Protein 7UKN (pdb70)

Foldseek 3Di:
DFWAWEFPFDFFFWQDWEWFWAQFNPWIWIWTDFFQKIWIWTDDVDTHGAFIDGFLAGWPDWYWDAAPPRRTIWIWTAGLQQKIWIWHWDDPDPDTDTDTLAIEGDDDLDFAQAVVAKDWAAFPNRQWIWIDGHFQKIKIFGDDSVHRNRDIDIEGHPQRAWQEKYWAEDAPAIKIWTWGDDPVAIKIAMWGADPVVGYTDGDQAHIGHDDRAFHDWDHQYDLEIFIWTDGQQWIWTDDRPDIDIDGDPPSNVWGWQEKEQADNNRQWMWTFTQQFWIWIWGFDPPVYTDDIDIDTAAGDPHANYWYHDPDQWIWGGGQQAWTFIWGQAPDADPVRHSIGTDDTHGGQHAFQEWDWDPLVPDPFIWIWTFGGFFQRTWIKTKFFFKEWDFDDWFQAFAWQEKDWEPVDDATAWMWTDHVQDTDTDDVVWADWYAAPDGDIQTQHQQGSDDDPFGFDEWEDDRFKIWTFGFQKIWIWTDDPDDIDTDDIDGHPAGWAEWYCPPHQWIWTWGQAQLWIFIAGPPVRHTLDIDRPDDHFTWHYKDWDDAPHFIKIWTWTQQQKIWMFGADNVSRDTHDIAIDHFEGGTWDWDWDDDPNDIWIWIFDQFIWIWHADNNDIDIGTYLDRGFNYKDARAHVHHRKMWTDDRRIITMGHMDDRDRMDMDIGGFSRRWNYKDDDPVVQKIKIKTKHKFADDVVTDHDDDGLQNDAQEEEEDDDDDPVVHMAIWMWIWIAHSPPRGGLYIYTYDGQKGFQEWDWAAADPDPAIWIKTWIFRDDPVDDFTQKTKIWTWGCDDSDIDTQEMGIGGGGFQYWDDAPRWIWTWGFQKIWIWHADPVGYTDTQEIDRPARGFNAWDDDHQKIWTQGQFQGIFIWGQDPVVSYIDGFAGERDGFGFQEWDDQDPFKIWTDGPQQKIWIWGQDPDPPCPPSRRHTDTAWIWRHSFAWRYKDFDARADSCWAGWIWTATSSGTIMIMIRHDPVVSVVQVLLLVLLQVQDDHNSNDRSQQSTWHDDSVDTGTTGSYGHLVSLLCLSVDHVVSLVSSPPDVDDSVRVSVVNSVVVSRD/DVVVVVVCVVVPD

Radius of gyration: 32.54 Å; Cα contacts (8 Å, |Δi|>4): 2981; chains: 2; bounding box: 80×88×90 Å

B-factor: mean 58.62, std 25.92, range [8.93, 159.93]

GO terms:
  GO:0097602 cullin family protein binding (F, IDA)
  GO:0005634 nucleus (C, IDA)
  GO:0005730 nucleolus (C, IDA)
  GO:0043161 proteasome-mediated ubiquitin-dependent protein catabolic process (P, IDA)
  GO:0044725 epigenetic programming in the zygotic pronuclei (P, IDA)
  GO:0045732 positive regulation of protein catabolic process (P, IDA)
  GO:0032991 protein-containing complex (C, IDA)
  GO:0007056 spindle assembly involved in female meiosis (P, IDA)
  GO:0160072 ubiquitin ligase complex scaffold activity (F, IDA)
  GO:0031465 Cul4B-RING E3 ubiquitin ligase complex (C, IDA)
  GO:0010498 proteasomal protein catabolic process (P, IMP)
  GO:0005515 protein binding (F, IPI)
  GO:0005737 cytoplasm (C, IDA)
  GO:0031464 Cul4A-RING E3 ubiquitin ligase complex (C, IDA)
  GO:0080008 Cul4-RING E3 ubiquitin ligase complex (C, IDA)
  GO:0016567 protein ubiquitination (P, IDA)
  GO:0005634 nucleus (C, EXP)
  GO:0005737 cytoplasm (C, EXP)
  GO:0043161 proteasome-mediated ubiquitin-dependent protein catabolic process (P, IMP)
  GO:0006511 ubiquitin-dependent protein catabolic process (P, IMP)

CATH classification: 2.130.10.10 (+1 more: 2.130.10.10)

InterPro domains:
  IPR004871 RSE1/DDB1/CPSF1, C-terminal [PF03178] (790-1099)
  IPR015943 WD40/YVTN repeat-like-containing domain superfamily [G3DSA:2.130.10.10] (4-1039)
  IPR015943 WD40/YVTN repeat-like-containing domain superfamily [G3DSA:2.130.10.10] (14-355)
  IPR015943 WD40/YVTN repeat-like-containing domain superfamily [G3DSA:2.130.10.10] (394-709)
  IPR018846 RSE1/DDB1/CPSF1, first beta-propeller [PF10433] (15-348)
  IPR036322 WD40-repeat-containing domain superfamily [SSF50978] (795-934)
  IPR050358 RSE1/DDB1/CPSF1 [PTHR10644] (3-1113)
  IPR058543 RSE1/DDB1/CPSF1, second beta-propeller [PF23726] (396-704)

Structure (mmCIF, N/CA/C/O backbone):
data_7UKN
#
_entry.id   7UKN
#
_cell.length_a   63.535
_cell.length_b   134.664
_cell.length_c   182.950
_cell.angle_alpha   90.000
_cell.angle_beta   90.000
_cell.angle_gamma   90.000
#
_symmetry.space_group_name_H-M   'P 21 21 21'
#
loop_
_entity.id
_entity.type
_entity.pdbx_description
1 polymer 'DNA damage-binding protein 1'
2 polymer 'H-Box Motif of pUL145'
3 water water
#
loop_
_atom_site.group_PDB
_atom_site.id
_atom_site.type_symbol
_atom_site.label_atom_id
_atom_site.label_alt_id
_atom_site.label_comp_id
_atom_site.label_asym_id
_atom_site.label_entity_id
_atom_site.label_seq_id
_atom_site.pdbx_PDB_ins_code
_atom_site.Cartn_x
_atom_site.Cartn_y
_atom_site.Cartn_z
_atom_site.occupancy
_atom_site.B_iso_or_equiv
_atom_site.auth_seq_id
_atom_site.auth_comp_id
_atom_site.auth_asym_id
_atom_site.auth_atom_id
_atom_site.pdbx_PDB_model_num
ATOM 1 N N . SER A 1 4 ? 11.24488 -40.14107 -10.97610 1.000 74.77702 2 SER A N 1
ATOM 2 C CA . SER A 1 4 ? 12.16907 -39.17075 -11.57976 1.000 83.05845 2 SER A CA 1
ATOM 3 C C . SER A 1 4 ? 11.81221 -37.71447 -11.26515 1.000 68.80447 2 SER A C 1
ATOM 4 O O . SER A 1 4 ? 10.67610 -37.25856 -11.49783 1.000 56.73939 2 SER A O 1
ATOM 7 N N . TYR A 1 5 ? 12.82081 -36.98355 -10.77884 1.000 55.27656 3 TYR A N 1
ATOM 8 C CA . TYR A 1 5 ? 12.63024 -35.63178 -10.26040 1.000 43.60269 3 TYR A CA 1
ATOM 9 C C . TYR A 1 5 ? 13.76121 -34.72461 -10.73774 1.000 37.88635 3 TYR A C 1
ATOM 10 O O . TYR A 1 5 ? 14.86937 -34.76987 -10.20159 1.000 46.97670 3 TYR A O 1
ATOM 19 N N . ASN A 1 6 ? 13.46785 -33.87487 -11.71970 1.000 36.88112 4 ASN A N 1
ATOM 20 C CA . ASN A 1 6 ? 14.46640 -33.02445 -12.34813 1.000 31.65858 4 ASN A CA 1
ATOM 21 C C . ASN A 1 6 ? 14.17155 -31.54009 -12.16350 1.000 38.95240 4 ASN A C 1
ATOM 22 O O . ASN A 1 6 ? 13.03651 -31.11879 -11.92488 1.000 57.90488 4 ASN A O 1
ATOM 27 N N . TYR A 1 7 ? 15.23357 -30.75542 -12.31241 1.000 29.76377 5 TYR A N 1
ATOM 28 C CA . TYR A 1 7 ? 15.23927 -29.31412 -12.10895 1.000 28.98695 5 TYR A CA 1
ATOM 29 C C . TYR A 1 7 ? 15.93934 -28.71884 -13.31810 1.000 32.48078 5 TYR A C 1
ATOM 30 O O . TYR A 1 7 ? 17.09326 -29.06796 -13.58823 1.000 29.66711 5 TYR A O 1
ATOM 39 N N . VAL A 1 8 ? 15.23820 -27.86121 -14.06780 1.000 33.85887 6 VAL A N 1
ATOM 40 C CA . VAL A 1 8 ? 15.80222 -27.16432 -15.22186 1.000 26.28555 6 VAL A CA 1
ATOM 41 C C . VAL A 1 8 ? 15.97957 -25.70886 -14.84854 1.000 24.87935 6 VAL A C 1
ATOM 42 O O . VAL A 1 8 ? 15.10806 -25.12196 -14.20275 1.000 44.88232 6 VAL A O 1
ATOM 46 N N . VAL A 1 9 ? 17.09246 -25.11752 -15.27729 1.000 24.10735 7 VAL A N 1
ATOM 47 C CA . VAL A 1 9 ? 17.31943 -23.68969 -15.09642 1.000 32.05408 7 VAL A CA 1
ATOM 48 C C . VAL A 1 9 ? 18.18811 -23.15270 -16.23520 1.000 33.15048 7 VAL A C 1
ATOM 49 O O . VAL A 1 9 ? 18.85271 -23.90097 -16.95597 1.000 22.34633 7 VAL A O 1
ATOM 53 N N . THR A 1 10 ? 18.15260 -21.83594 -16.41209 1.000 31.04323 8 THR A N 1
ATOM 54 C CA . THR A 1 10 ? 18.85182 -21.17150 -17.49838 1.000 25.02428 8 THR A CA 1
ATOM 55 C C . THR A 1 10 ? 20.21022 -20.69471 -17.01849 1.000 35.10510 8 THR A C 1
ATOM 56 O O . THR A 1 10 ? 20.29154 -19.94672 -16.03916 1.000 44.48457 8 THR A O 1
ATOM 60 N N . ALA A 1 11 ? 21.27262 -21.11425 -17.71346 1.000 35.00662 9 ALA A N 1
ATOM 61 C CA . ALA A 1 11 ? 22.60507 -20.59965 -17.42175 1.000 40.39637 9 ALA A CA 1
ATOM 62 C C . ALA A 1 11 ? 22.92342 -19.34540 -18.23166 1.000 39.13777 9 ALA A C 1
ATOM 63 O O . ALA A 1 11 ? 23.62369 -18.45363 -17.74246 1.000 42.68096 9 ALA A O 1
ATOM 65 N N . GLN A 1 12 ? 22.41240 -19.25942 -19.45446 1.000 31.50780 10 GLN A N 1
ATOM 66 C CA . GLN A 1 12 ? 22.63037 -18.12596 -20.33959 1.000 22.28360 10 GLN A CA 1
ATOM 67 C C . GLN A 1 12 ? 21.32730 -17.89408 -21.07218 1.000 20.56517 10 GLN A C 1
ATOM 68 O O . GLN A 1 12 ? 20.86133 -18.79480 -21.77178 1.000 22.46615 10 GLN A O 1
ATOM 74 N N . LYS A 1 13 ? 20.73443 -16.71021 -20.90112 1.000 26.36881 11 LYS A N 1
ATOM 75 C CA . LYS A 1 13 ? 19.48589 -16.38072 -21.57967 1.000 18.45017 11 LYS A CA 1
ATOM 76 C C . LYS A 1 13 ? 19.67104 -16.41634 -23.10893 1.000 29.36122 11 LYS A C 1
ATOM 77 O O . LYS A 1 13 ? 20.79334 -16.27058 -23.61669 1.000 20.32746 11 LYS A O 1
ATOM 83 N N . PRO A 1 14 ? 18.58087 -16.61426 -23.86953 1.000 31.10946 12 PRO A N 1
ATOM 84 C CA . PRO A 1 14 ? 18.69432 -16.64536 -25.33959 1.000 17.06857 12 PRO A CA 1
ATOM 85 C C . PRO A 1 14 ? 19.17117 -15.31796 -25.92580 1.000 19.78951 12 PRO A C 1
ATOM 86 O O . PRO A 1 14 ? 18.80879 -14.23500 -25.46394 1.000 17.03786 12 PRO A O 1
ATOM 90 N N . THR A 1 15 ? 19.99354 -15.42020 -26.96299 1.000 16.60246 13 THR A N 1
ATOM 91 C CA . THR A 1 15 ? 20.75313 -14.29671 -27.47247 1.000 16.55640 13 THR A CA 1
ATOM 92 C C . THR A 1 15 ? 20.31103 -13.86321 -28.86205 1.000 33.12097 13 THR A C 1
ATOM 93 O O . THR A 1 15 ? 20.50412 -12.70456 -29.22813 1.000 33.73085 13 THR A O 1
ATOM 97 N N . ALA A 1 16 ? 19.69833 -14.76411 -29.62728 1.000 32.88168 14 ALA A N 1
ATOM 98 C CA . ALA A 1 16 ? 19.30911 -14.52572 -31.00712 1.000 21.24837 14 ALA A CA 1
ATOM 99 C C . ALA A 1 16 ? 18.07549 -13.63518 -31.05568 1.000 26.57677 14 ALA A C 1
ATOM 100 O O . ALA A 1 16 ? 17.30947 -13.55388 -30.09497 1.000 38.90588 14 ALA A O 1
ATOM 102 N N . VAL A 1 17 ? 17.88431 -12.95241 -32.18265 1.000 21.42803 15 VAL A N 1
ATOM 103 C CA . VAL A 1 17 ? 16.87122 -11.90410 -32.27305 1.000 26.54137 15 VAL A CA 1
ATOM 104 C C . VAL A 1 17 ? 15.80721 -12.41032 -33.21307 1.000 16.22984 15 VAL A C 1
ATOM 105 O O . VAL A 1 17 ? 16.09722 -12.67059 -34.37677 1.000 22.31490 15 VAL A O 1
ATOM 109 N N . ASN A 1 18 ? 14.58348 -12.54858 -32.70803 1.000 22.49559 16 ASN A N 1
ATOM 110 C CA . ASN A 1 18 ? 13.42867 -12.96731 -33.49231 1.000 28.23244 16 ASN A CA 1
ATOM 111 C C . ASN A 1 18 ? 12.73299 -11.78682 -34.14713 1.000 33.87543 16 ASN A C 1
ATOM 112 O O . ASN A 1 18 ? 12.12005 -11.94072 -35.21170 1.000 45.76949 16 ASN A O 1
ATOM 117 N N . GLY A 1 19 ? 12.86557 -10.60019 -33.55304 1.000 17.11712 17 GLY A N 1
ATOM 118 C CA . GLY A 1 19 ? 12.04739 -9.45933 -33.90088 1.000 17.63888 17 GLY A CA 1
ATOM 119 C C . GLY A 1 19 ? 12.44636 -8.14473 -33.25937 1.000 28.97586 17 GLY A C 1
ATOM 120 O O . GLY A 1 19 ? 12.95609 -8.09951 -32.13328 1.000 36.70007 17 GLY A O 1
ATOM 121 N N . CYS A 1 20 ? 12.23321 -7.05613 -33.98224 1.000 34.33341 18 CYS A N 1
ATOM 122 C CA . CYS A 1 20 ? 12.53670 -5.76268 -33.42347 1.000 37.66752 18 CYS A CA 1
ATOM 123 C C . CYS A 1 20 ? 11.60712 -4.77668 -34.07221 1.000 40.35652 18 CYS A C 1
ATOM 124 O O . CYS A 1 20 ? 11.28126 -4.89403 -35.25420 1.000 48.39544 18 CYS A O 1
ATOM 127 N N . VAL A 1 21 ? 11.22765 -3.78990 -33.27878 1.000 37.28741 19 VAL A N 1
ATOM 128 C CA . VAL A 1 21 ? 10.16639 -2.86216 -33.59397 1.000 36.21670 19 VAL A CA 1
ATOM 129 C C . VAL A 1 21 ? 10.56223 -1.53804 -32.96008 1.000 28.20005 19 VAL A C 1
ATOM 130 O O . VAL A 1 21 ? 11.24089 -1.49272 -31.92141 1.000 31.32563 19 VAL A O 1
ATOM 134 N N . THR A 1 22 ? 10.16885 -0.45508 -33.61269 1.000 31.09369 20 THR A N 1
ATOM 135 C CA . THR A 1 22 ? 10.56872 0.88641 -33.19885 1.000 34.02397 20 THR A CA 1
ATOM 136 C C . THR A 1 22 ? 9.34206 1.79070 -33.07783 1.000 26.76777 20 THR A C 1
ATOM 137 O O . THR A 1 22 ? 8.47610 1.79931 -33.95759 1.000 36.44220 20 THR A O 1
ATOM 141 N N . GLY A 1 23 ? 9.25411 2.53980 -31.98972 1.000 26.64871 21 GLY A N 1
ATOM 142 C CA . GLY A 1 23 ? 8.08764 3.38852 -31.78731 1.000 32.88694 21 GLY A CA 1
ATOM 143 C C . GLY A 1 23 ? 8.19036 4.18910 -30.50811 1.000 38.04273 21 GLY A C 1
ATOM 144 O O . GLY A 1 23 ? 9.27515 4.32713 -29.93173 1.000 29.32854 21 GLY A O 1
ATOM 145 N N . HIS A 1 24 ? 7.03955 4.69712 -30.05903 1.000 35.90402 22 HIS A N 1
ATOM 146 C CA . HIS A 1 24 ? 6.94456 5.58716 -28.88943 1.000 33.65391 22 HIS A CA 1
ATOM 147 C C . HIS A 1 24 ? 6.18875 4.88627 -27.76652 1.000 31.07748 22 HIS A C 1
ATOM 148 O O . HIS A 1 24 ? 5.02977 5.19202 -27.47977 1.000 38.67938 22 HIS A O 1
ATOM 155 N N . PHE A 1 25 ? 6.88004 3.94852 -27.11474 1.000 29.96894 23 PHE A N 1
ATOM 156 C CA . PHE A 1 25 ? 6.30041 3.02688 -26.14733 1.000 35.01660 23 PHE A CA 1
ATOM 157 C C . PHE A 1 25 ? 6.46091 3.53405 -24.70981 1.000 37.02749 23 PHE A C 1
ATOM 158 O O . PHE A 1 25 ? 5.49396 3.52764 -23.93912 1.000 33.82120 23 PHE A O 1
ATOM 166 N N . THR A 1 26 ? 7.66213 3.99936 -24.34452 1.000 37.99731 24 THR A N 1
ATOM 167 C CA . THR A 1 26 ? 7.89161 4.49602 -22.98715 1.000 44.14674 24 THR A CA 1
ATOM 168 C C . THR A 1 26 ? 7.26109 5.87192 -22.77581 1.000 53.29710 24 THR A C 1
ATOM 169 O O . THR A 1 26 ? 6.70837 6.14796 -21.70383 1.000 36.75022 24 THR A O 1
ATOM 173 N N . SER A 1 27 ? 7.35109 6.75462 -23.77001 1.000 64.48414 25 SER A N 1
ATOM 174 C CA . SER A 1 27 ? 6.74263 8.07718 -23.68850 1.000 65.83121 25 SER A CA 1
ATOM 175 C C . SER A 1 27 ? 6.28740 8.49482 -25.08366 1.000 61.07315 25 SER A C 1
ATOM 176 O O . SER A 1 27 ? 6.41747 7.74746 -26.05247 1.000 57.69014 25 SER A O 1
ATOM 179 N N . ALA A 1 28 ? 5.72877 9.69703 -25.18439 1.000 68.27931 26 ALA A N 1
ATOM 180 C CA . ALA A 1 28 ? 5.38652 10.20544 -26.50604 1.000 70.83353 26 ALA A CA 1
ATOM 181 C C . ALA A 1 28 ? 6.62299 10.71564 -27.25353 1.000 61.03275 26 ALA A C 1
ATOM 182 O O . ALA A 1 28 ? 6.72755 10.54642 -28.48339 1.000 53.99469 26 ALA A O 1
ATOM 184 N N . GLU A 1 29 ? 7.56870 11.30798 -26.51905 1.000 49.83178 27 GLU A N 1
ATOM 185 C CA . GLU A 1 29 ? 8.76489 11.92108 -27.06867 1.000 51.91356 27 GLU A CA 1
ATOM 186 C C . GLU A 1 29 ? 9.98276 11.01283 -27.00862 1.000 60.26325 27 GLU A C 1
ATOM 187 O O . GLU A 1 29 ? 11.04897 11.40942 -27.47968 1.000 75.16231 27 GLU A O 1
ATOM 193 N N . ASP A 1 30 ? 9.86827 9.82524 -26.42661 1.000 54.61369 28 ASP A N 1
ATOM 194 C CA . ASP A 1 30 ? 10.95231 8.85669 -26.47400 1.000 52.88451 28 ASP A CA 1
ATOM 195 C C . ASP A 1 30 ? 10.85593 8.04568 -27.76220 1.000 51.90000 28 ASP A C 1
ATOM 196 O O . ASP A 1 30 ? 9.76025 7.74880 -28.24695 1.000 58.98323 28 ASP A O 1
ATOM 201 N N . LEU A 1 31 ? 12.01141 7.70554 -28.33191 1.000 49.32038 29 LEU A N 1
ATOM 202 C CA . LEU A 1 31 ? 12.07683 6.76948 -29.45059 1.000 42.25527 29 LEU A CA 1
ATOM 203 C C . LEU A 1 31 ? 12.68356 5.46540 -28.95354 1.000 40.96935 29 LEU A C 1
ATOM 204 O O . LEU A 1 31 ? 13.84691 5.43182 -28.53211 1.000 52.23024 29 LEU A O 1
ATOM 209 N N . ASN A 1 32 ? 11.89006 4.40370 -28.99068 1.000 34.05635 30 ASN A N 1
ATOM 210 C CA . ASN A 1 32 ? 12.25378 3.13759 -28.37715 1.000 36.15190 30 ASN A CA 1
ATOM 211 C C . ASN A 1 32 ? 12.63839 2.11532 -29.43081 1.000 37.83444 30 ASN A C 1
ATOM 212 O O . ASN A 1 32 ? 12.11789 2.09883 -30.55163 1.000 24.50899 30 ASN A O 1
ATOM 217 N N . LEU A 1 33 ? 13.53254 1.23368 -29.02943 1.000 42.15303 31 LEU A N 1
ATOM 218 C CA . LEU A 1 33 ? 13.82407 0.01202 -29.75283 1.000 40.78114 31 LEU A CA 1
ATOM 219 C C . LEU A 1 33 ? 13.31514 -1.12662 -28.88493 1.000 30.58151 31 LEU A C 1
ATOM 220 O O . LEU A 1 33 ? 13.71008 -1.24173 -27.71957 1.000 28.01697 31 LEU A O 1
ATOM 225 N N . LEU A 1 34 ? 12.41714 -1.93571 -29.42559 1.000 22.02944 32 LEU A N 1
ATOM 226 C CA . LEU A 1 34 ? 11.97937 -3.14342 -28.73368 1.000 28.95038 32 LEU A CA 1
ATOM 227 C C . LEU A 1 34 ? 12.54861 -4.35037 -29.45175 1.000 31.56166 32 LEU A C 1
ATOM 228 O O . LEU A 1 34 ? 12.37267 -4.49855 -30.66850 1.000 19.77448 32 LEU A O 1
ATOM 233 N N . ILE A 1 35 ? 13.19930 -5.22476 -28.69621 1.000 34.85519 33 ILE A N 1
ATOM 234 C CA . ILE A 1 35 ? 13.82060 -6.41620 -29.25269 1.000 30.28696 33 ILE A CA 1
ATOM 235 C C . ILE A 1 35 ? 13.19226 -7.64872 -28.61866 1.000 29.56883 33 ILE A C 1
ATOM 236 O O . ILE A 1 35 ? 13.10482 -7.74281 -27.38333 1.000 24.22952 33 ILE A O 1
ATOM 241 N N . ALA A 1 36 ? 12.73643 -8.57978 -29.46890 1.000 38.48043 34 ALA A N 1
ATOM 242 C CA . ALA A 1 36 ? 12.32480 -9.91779 -29.03995 1.000 17.99271 34 ALA A CA 1
ATOM 243 C C . ALA A 1 36 ? 13.48868 -10.89303 -29.19562 1.000 40.36032 34 ALA A C 1
ATOM 244 O O . ALA A 1 36 ? 13.87256 -11.23631 -30.31423 1.000 55.50160 34 ALA A O 1
ATOM 246 N N . LYS A 1 37 ? 14.07604 -11.30684 -28.07866 1.000 31.72432 35 LYS A N 1
ATOM 247 C CA . LYS A 1 37 ? 14.60712 -12.65523 -27.96545 1.000 31.92212 35 LYS A CA 1
ATOM 248 C C . LYS A 1 37 ? 13.47142 -13.57734 -27.57304 1.000 43.88350 35 LYS A C 1
ATOM 249 O O . LYS A 1 37 ? 12.37579 -13.12551 -27.25874 1.000 83.29962 35 LYS A O 1
ATOM 255 N N . ASN A 1 38 ? 13.72169 -14.87362 -27.61671 1.000 30.50163 36 ASN A N 1
ATOM 256 C CA . ASN A 1 38 ? 12.64731 -15.86734 -27.60568 1.000 30.87861 36 ASN A CA 1
ATOM 257 C C . ASN A 1 38 ? 11.52697 -15.53207 -26.60745 1.000 38.41031 36 ASN A C 1
ATOM 258 O O . ASN A 1 38 ? 10.42541 -15.11336 -27.00221 1.000 24.65407 36 ASN A O 1
ATOM 263 N N . THR A 1 39 ? 11.82245 -15.67816 -25.31275 1.000 27.98454 37 THR A N 1
ATOM 264 C CA . THR A 1 39 ? 10.89331 -15.40318 -24.22800 1.000 25.73652 37 THR A CA 1
ATOM 265 C C . THR A 1 39 ? 11.18860 -14.07967 -23.53107 1.000 27.97750 37 THR A C 1
ATOM 266 O O . THR A 1 39 ? 10.58649 -13.78645 -22.49294 1.000 34.98148 37 THR A O 1
ATOM 270 N N . ARG A 1 40 ? 12.14680 -13.30668 -24.02939 1.000 32.04569 38 ARG A N 1
ATOM 271 C CA . ARG A 1 40 ? 12.57588 -12.07366 -23.38523 1.000 23.97642 38 ARG A CA 1
ATOM 272 C C . ARG A 1 40 ? 12.22285 -10.92068 -24.29685 1.000 19.30490 38 ARG A C 1
ATOM 273 O O . ARG A 1 40 ? 12.40300 -10.99900 -25.50592 1.000 18.74387 38 ARG A O 1
ATOM 281 N N . LEU A 1 41 ? 11.74223 -9.84261 -23.71241 1.000 27.92070 39 LEU A N 1
ATOM 282 C CA . LEU A 1 41 ? 11.42255 -8.64104 -24.45947 1.000 31.55132 39 LEU A CA 1
ATOM 283 C C . LEU A 1 41 ? 12.30113 -7.52971 -23.90786 1.000 32.02953 39 LEU A C 1
ATOM 284 O O . LEU A 1 41 ? 12.27447 -7.26440 -22.70305 1.000 41.10368 39 LEU A O 1
ATOM 289 N N . GLU A 1 42 ? 13.11690 -6.92216 -24.77302 1.000 36.91165 40 GLU A N 1
ATOM 290 C CA . GLU A 1 42 ? 14.04910 -5.86791 -24.38124 1.000 32.63391 40 GLU A CA 1
ATOM 291 C C . GLU A 1 42 ? 13.48352 -4.52304 -24.80810 1.000 29.01033 40 GLU A C 1
ATOM 292 O O . GLU A 1 42 ? 12.93188 -4.39721 -25.90630 1.000 41.64350 40 GLU A O 1
ATOM 298 N N . ILE A 1 43 ? 13.63188 -3.51657 -23.94619 1.000 29.52126 41 ILE A N 1
ATOM 299 C CA . ILE A 1 43 ? 13.12441 -2.16428 -24.19977 1.000 31.38733 41 ILE A CA 1
ATOM 300 C C . ILE A 1 43 ? 14.26083 -1.14881 -24.04433 1.000 34.81964 41 ILE A C 1
ATOM 301 O O . ILE A 1 43 ? 14.85114 -1.02855 -22.95613 1.000 33.65398 41 ILE A O 1
ATOM 306 N N . TYR A 1 44 ? 14.53837 -0.39229 -25.11469 1.000 28.95681 42 TYR A N 1
ATOM 307 C CA . TYR A 1 44 ? 15.58503 0.62711 -25.12023 1.000 31.91601 42 TYR A CA 1
ATOM 308 C C . TYR A 1 44 ? 15.01766 2.01221 -25.44170 1.000 31.85348 42 TYR A C 1
ATOM 309 O O . TYR A 1 44 ? 13.89465 2.16323 -25.92567 1.000 37.95334 42 TYR A O 1
ATOM 318 N N . VAL A 1 45 ? 15.81410 3.03239 -25.15285 1.000 33.67530 43 VAL A N 1
ATOM 319 C CA . VAL A 1 45 ? 15.57990 4.39295 -25.61628 1.000 38.51462 43 VAL A CA 1
ATOM 320 C C . VAL A 1 45 ? 16.76932 4.79005 -26.47268 1.000 39.17113 43 VAL A C 1
ATOM 321 O O . VAL A 1 45 ? 17.91618 4.49250 -26.11914 1.000 36.97569 43 VAL A O 1
ATOM 325 N N . VAL A 1 46 ? 16.50188 5.46245 -27.58726 1.000 39.04253 44 VAL A N 1
ATOM 326 C CA . VAL A 1 46 ? 17.54059 5.82905 -28.55069 1.000 43.69630 44 VAL A CA 1
ATOM 327 C C . VAL A 1 46 ? 18.17080 7.15470 -28.13905 1.000 42.03662 44 VAL A C 1
ATOM 328 O O . VAL A 1 46 ? 17.46731 8.13636 -27.89847 1.000 43.37623 44 VAL A O 1
ATOM 332 N N . THR A 1 47 ? 19.50601 7.18947 -28.07440 1.000 56.95602 45 THR A N 1
ATOM 333 C CA . THR A 1 47 ? 20.20745 8.29993 -27.46485 1.000 72.22020 45 THR A CA 1
ATOM 334 C C . THR A 1 47 ? 20.86228 9.15772 -28.57685 1.000 79.91436 45 THR A C 1
ATOM 335 O O . THR A 1 47 ? 20.25887 10.16440 -28.99245 1.000 79.86640 45 THR A O 1
ATOM 339 N N . ALA A 1 48 ? 22.04508 8.78713 -29.03926 1.000 78.38420 46 ALA A N 1
ATOM 340 C CA . ALA A 1 48 ? 22.91402 9.67502 -29.81207 1.000 63.20525 46 ALA A CA 1
ATOM 341 C C . ALA A 1 48 ? 24.23632 8.96261 -30.02808 1.000 54.01792 46 ALA A C 1
ATOM 342 O O . ALA A 1 48 ? 24.94550 8.66565 -29.05798 1.000 53.38754 46 ALA A O 1
ATOM 344 N N . GLY A 1 50 ? 23.52837 5.79690 -29.51758 1.000 65.35888 48 GLY A N 1
ATOM 345 C CA . GLY A 1 50 ? 23.52571 4.52834 -28.80644 1.000 70.74659 48 GLY A CA 1
ATOM 346 C C . GLY A 1 50 ? 22.15885 4.10774 -28.28189 1.000 70.27765 48 GLY A C 1
ATOM 347 O O . GLY A 1 50 ? 21.12589 4.51214 -28.81931 1.000 66.95447 48 GLY A O 1
ATOM 348 N N . LEU A 1 51 ? 22.14100 3.32095 -27.20605 1.000 67.05944 49 LEU A N 1
ATOM 349 C CA . LEU A 1 51 ? 20.89644 2.77169 -26.67370 1.000 53.93170 49 LEU A CA 1
ATOM 350 C C . LEU A 1 51 ? 20.94109 2.76671 -25.15058 1.000 52.94026 49 LEU A C 1
ATOM 351 O O . LEU A 1 51 ? 21.76607 2.07019 -24.55168 1.000 65.10267 49 LEU A O 1
ATOM 356 N N . ARG A 1 52 ? 20.05212 3.51786 -24.51602 1.000 42.30553 50 ARG A N 1
ATOM 357 C CA . ARG A 1 52 ? 19.93230 3.42505 -23.06909 1.000 48.60001 50 ARG A CA 1
ATOM 358 C C . ARG A 1 52 ? 18.94036 2.32761 -22.68969 1.000 44.47925 50 ARG A C 1
ATOM 359 O O . ARG A 1 52 ? 17.76676 2.40570 -23.07700 1.000 35.32695 50 ARG A O 1
ATOM 367 N N . PRO A 1 53 ? 19.35210 1.31417 -21.93211 1.000 40.36215 51 PRO A N 1
ATOM 368 C CA . PRO A 1 53 ? 18.41309 0.26042 -21.52807 1.000 44.09423 51 PRO A CA 1
ATOM 369 C C . PRO A 1 53 ? 17.49493 0.73631 -20.41660 1.000 46.35255 51 PRO A C 1
ATOM 370 O O . PRO A 1 53 ? 17.93083 1.41513 -19.48483 1.000 51.47349 51 PRO A O 1
ATOM 374 N N . VAL A 1 54 ? 16.20892 0.36278 -20.50706 1.000 42.80545 52 VAL A N 1
ATOM 375 C CA . VAL A 1 54 ? 15.21282 0.74639 -19.51062 1.000 45.90967 52 VAL A CA 1
ATOM 376 C C . VAL A 1 54 ? 14.55573 -0.46804 -18.84831 1.000 48.72858 52 VAL A C 1
ATOM 377 O O . VAL A 1 54 ? 14.39837 -0.50997 -17.62066 1.000 53.86523 52 VAL A O 1
ATOM 381 N N . LYS A 1 55 ? 14.16007 -1.46772 -19.63581 1.000 41.11657 53 LYS A N 1
ATOM 382 C CA . LYS A 1 55 ? 13.43162 -2.58804 -19.04896 1.000 36.26784 53 LYS A CA 1
ATOM 383 C C . LYS A 1 55 ? 13.61943 -3.83288 -19.89379 1.000 37.23470 53 LYS A C 1
ATOM 384 O O . LYS A 1 55 ? 13.39913 -3.80068 -21.10833 1.000 55.23801 53 LYS A O 1
ATOM 390 N N . GLU A 1 56 ? 14.03206 -4.91703 -19.25169 1.000 28.99289 54 GLU A N 1
ATOM 391 C CA . GLU A 1 56 ? 13.95860 -6.24704 -19.83718 1.000 38.18360 54 GLU A CA 1
ATOM 392 C C . GLU A 1 56 ? 12.96125 -7.07451 -19.02846 1.000 37.57249 54 GLU A C 1
ATOM 393 O O . GLU A 1 56 ? 13.07059 -7.15245 -17.80200 1.000 45.04171 54 GLU A O 1
ATOM 399 N N . VAL A 1 57 ? 11.96717 -7.64542 -19.70805 1.000 26.52016 55 VAL A N 1
ATOM 400 C CA . VAL A 1 57 ? 11.00352 -8.54461 -19.09301 1.000 36.89966 55 VAL A CA 1
ATOM 401 C C . VAL A 1 57 ? 11.11641 -9.92658 -19.73347 1.000 41.11864 55 VAL A C 1
ATOM 402 O O . VAL A 1 57 ? 11.73983 -10.11733 -20.77757 1.000 42.36932 55 VAL A O 1
ATOM 406 N N . GLY A 1 58 ? 10.49534 -10.89254 -19.08639 1.000 36.81751 56 GLY A N 1
ATOM 407 C CA . GLY A 1 58 ? 10.33866 -12.21972 -19.64706 1.000 25.95365 56 GLY A CA 1
ATOM 408 C C . GLY A 1 58 ? 8.86324 -12.55397 -19.70249 1.000 36.37634 56 GLY A C 1
ATOM 409 O O . GLY A 1 58 ? 8.08941 -12.13992 -18.82845 1.000 48.67257 56 GLY A O 1
ATOM 410 N N . MET A 1 59 ? 8.47717 -13.27897 -20.74362 1.000 35.98292 57 MET A N 1
ATOM 411 C CA . MET A 1 59 ? 7.12568 -13.78368 -20.90099 1.000 39.46959 57 MET A CA 1
ATOM 412 C C . MET A 1 59 ? 7.12694 -15.29118 -20.76298 1.000 34.13954 57 MET A C 1
ATOM 413 O O . MET A 1 59 ? 8.17741 -15.93848 -20.76374 1.000 25.34831 57 MET A O 1
ATOM 418 N N . TYR A 1 60 ? 5.92525 -15.83356 -20.62241 1.000 39.62598 58 TYR A N 1
ATOM 419 C CA . TYR A 1 60 ? 5.71298 -17.27884 -20.59843 1.000 36.66753 58 TYR A CA 1
ATOM 420 C C . TYR A 1 60 ? 5.28926 -17.76960 -21.98650 1.000 38.78566 58 TYR A C 1
ATOM 421 O O . TYR A 1 60 ? 4.21788 -18.34279 -22.20927 1.000 47.38671 58 TYR A O 1
ATOM 430 N N . GLY A 1 61 ? 6.15674 -17.53350 -22.94837 1.000 22.56218 59 GLY A N 1
ATOM 431 C CA . GLY A 1 61 ? 5.87627 -17.97082 -24.28354 1.000 27.63988 59 GLY A CA 1
ATOM 432 C C . GLY A 1 61 ? 6.95281 -17.49418 -25.22858 1.000 32.92240 59 GLY A C 1
ATOM 433 O O . GLY A 1 61 ? 7.63764 -16.49510 -24.98081 1.000 36.17015 59 GLY A O 1
ATOM 434 N N . LYS A 1 62 ? 7.09456 -18.23900 -26.31567 1.000 21.65031 60 LYS A N 1
ATOM 435 C CA . LYS A 1 62 ? 7.87091 -17.77371 -27.45198 1.000 25.06114 60 LYS A CA 1
ATOM 436 C C . LYS A 1 62 ? 7.14040 -16.62278 -28.15297 1.000 22.34701 60 LYS A C 1
ATOM 437 O O . LYS A 1 62 ? 6.04192 -16.81520 -28.68496 1.000 22.95375 60 LYS A O 1
ATOM 443 N N . ILE A 1 63 ? 7.73771 -15.43316 -28.16635 1.000 19.62801 61 ILE A N 1
ATOM 444 C CA . ILE A 1 63 ? 7.11645 -14.30502 -28.85862 1.000 38.94362 61 ILE A CA 1
ATOM 445 C C . ILE A 1 63 ? 7.11515 -14.57130 -30.36651 1.000 40.31386 61 ILE A C 1
ATOM 446 O O . ILE A 1 63 ? 8.17084 -14.55575 -30.99988 1.000 35.73232 61 ILE A O 1
ATOM 451 N N . ALA A 1 64 ? 5.92675 -14.79283 -30.95097 1.000 33.02497 62 ALA A N 1
ATOM 452 C CA . ALA A 1 64 ? 5.76832 -15.01837 -32.38767 1.000 26.39868 62 ALA A CA 1
ATOM 453 C C . ALA A 1 64 ? 5.45933 -13.74316 -33.16758 1.000 33.28482 62 ALA A C 1
ATOM 454 O O . ALA A 1 64 ? 5.79883 -13.65149 -34.35216 1.000 42.41733 62 ALA A O 1
ATOM 456 N N . VAL A 1 65 ? 4.80040 -12.77603 -32.53281 1.000 31.25609 63 VAL A N 1
ATOM 457 C CA . VAL A 1 65 ? 4.30149 -11.55872 -33.16731 1.000 29.04704 63 VAL A CA 1
ATOM 458 C C . VAL A 1 65 ? 4.49774 -10.40553 -32.19398 1.000 27.23812 63 VAL A C 1
ATOM 459 O O . VAL A 1 65 ? 4.19063 -10.52031 -31.00126 1.000 25.45736 63 VAL A O 1
ATOM 463 N N . MET A 1 66 ? 4.97225 -9.27771 -32.70224 1.000 23.25246 64 MET A N 1
ATOM 464 C CA . MET A 1 66 ? 5.17143 -8.11729 -31.83654 1.000 35.22167 64 MET A CA 1
ATOM 465 C C . MET A 1 66 ? 5.11509 -6.86086 -32.70088 1.000 30.24224 64 MET A C 1
ATOM 466 O O . MET A 1 66 ? 6.01010 -6.63834 -33.52428 1.000 46.15568 64 MET A O 1
ATOM 471 N N . GLU A 1 67 ? 4.06034 -6.06217 -32.54982 1.000 23.12443 65 GLU A N 1
ATOM 472 C CA . GLU A 1 67 ? 4.03762 -4.76190 -33.21070 1.000 48.79909 65 GLU A CA 1
ATOM 473 C C . GLU A 1 67 ? 3.35542 -3.73015 -32.31416 1.000 42.86504 65 GLU A C 1
ATOM 474 O O . GLU A 1 67 ? 2.44969 -4.05921 -31.54265 1.000 33.76089 65 GLU A O 1
ATOM 480 N N . LEU A 1 68 ? 3.84890 -2.48939 -32.38316 1.000 46.69242 66 LEU A N 1
ATOM 481 C CA . LEU A 1 68 ? 3.25012 -1.35424 -31.69015 1.000 44.28953 66 LEU A CA 1
ATOM 482 C C . LEU A 1 68 ? 2.15031 -0.72520 -32.54165 1.000 39.71666 66 LEU A C 1
ATOM 483 O O . LEU A 1 68 ? 2.17555 -0.79178 -33.77499 1.000 36.80320 66 LEU A O 1
ATOM 488 N N . PHE A 1 69 ? 1.18139 -0.11076 -31.86692 1.000 35.73857 67 PHE A N 1
ATOM 489 C CA . PHE A 1 69 ? 0.08306 0.58172 -32.52687 1.000 38.11728 67 PHE A CA 1
ATOM 490 C C . PHE A 1 69 ? -0.41550 1.66307 -31.57489 1.000 44.60892 67 PHE A C 1
ATOM 491 O O . PHE A 1 69 ? -0.07330 1.66368 -30.38604 1.000 40.68179 67 PHE A O 1
ATOM 499 N N . ARG A 1 70 ? -1.19599 2.63266 -32.11543 1.000 49.27497 68 ARG A N 1
ATOM 500 C CA . ARG A 1 70 ? -1.76822 3.64205 -31.22078 1.000 43.91125 68 ARG A CA 1
ATOM 501 C C . ARG A 1 70 ? -3.22674 3.94020 -31.53838 1.000 54.03075 68 ARG A C 1
ATOM 502 O O . ARG A 1 70 ? -3.53987 4.55239 -32.56824 1.000 54.49610 68 ARG A O 1
ATOM 510 N N . PRO A 1 71 ? -4.13983 3.53162 -30.66593 1.000 69.92559 69 PRO A N 1
ATOM 511 C CA . PRO A 1 71 ? -5.56793 3.78672 -30.89740 1.000 80.70650 69 PRO A CA 1
ATOM 512 C C . PRO A 1 71 ? -5.89929 5.26917 -30.80670 1.000 83.75829 69 PRO A C 1
ATOM 513 O O . PRO A 1 71 ? -5.08843 6.10051 -30.38933 1.000 90.20030 69 PRO A O 1
ATOM 517 N N . LYS A 1 72 ? -7.12607 5.59678 -31.21254 1.000 81.46598 70 LYS A N 1
ATOM 518 C CA . LYS A 1 72 ? -7.57706 6.97991 -31.12984 1.000 84.31958 70 LYS A CA 1
ATOM 519 C C . LYS A 1 72 ? -7.54955 7.43858 -29.67854 1.000 77.15685 70 LYS A C 1
ATOM 520 O O . LYS A 1 72 ? -7.95090 6.70088 -28.77215 1.000 55.80150 70 LYS A O 1
ATOM 526 N N . GLY A 1 73 ? -7.03715 8.64766 -29.45799 1.000 89.19214 71 GLY A N 1
ATOM 527 C CA . GLY A 1 73 ? -6.96622 9.19306 -28.11606 1.000 95.52373 71 GLY A CA 1
ATOM 528 C C . GLY A 1 73 ? -6.19156 8.29622 -27.17719 1.000 88.18395 71 GLY A C 1
ATOM 529 O O . GLY A 1 73 ? -6.68638 7.91748 -26.11075 1.000 83.96472 71 GLY A O 1
ATOM 530 N N . GLU A 1 74 ? -4.98524 7.91822 -27.59149 1.000 84.03346 72 GLU A N 1
ATOM 531 C CA . GLU A 1 74 ? -4.05360 7.19931 -26.73651 1.000 73.35225 72 GLU A CA 1
ATOM 532 C C . GLU A 1 74 ? -2.77940 8.01412 -26.57663 1.000 63.02952 72 GLU A C 1
ATOM 533 O O . GLU A 1 74 ? -2.13460 8.37717 -27.57050 1.000 50.25274 72 GLU A O 1
ATOM 539 N N . SER A 1 75 ? -2.43840 8.30155 -25.31694 1.000 61.44126 73 SER A N 1
ATOM 540 C CA . SER A 1 75 ? -1.27338 9.10872 -24.97313 1.000 54.08792 73 SER A CA 1
ATOM 541 C C . SER A 1 75 ? -0.01894 8.64119 -25.71769 1.000 61.12759 73 SER A C 1
ATOM 542 O O . SER A 1 75 ? 0.61042 9.41354 -26.45435 1.000 63.19211 73 SER A O 1
ATOM 545 N N . LYS A 1 76 ? 0.34220 7.36251 -25.54899 1.000 58.69763 74 LYS A N 1
ATOM 546 C CA . LYS A 1 76 ? 1.51508 6.72309 -26.14467 1.000 45.76006 74 LYS A CA 1
ATOM 547 C C . LYS A 1 76 ? 1.07963 5.40510 -26.79857 1.000 52.04196 74 LYS A C 1
ATOM 548 O O . LYS A 1 76 ? -0.09841 5.01952 -26.75465 1.000 53.29147 74 LYS A O 1
ATOM 554 N N . ASP A 1 77 ? 2.03142 4.70194 -27.41437 1.000 52.09916 75 ASP A N 1
ATOM 555 C CA . ASP A 1 77 ? 1.70843 3.46722 -28.13281 1.000 55.80850 75 ASP A CA 1
ATOM 556 C C . ASP A 1 77 ? 1.50983 2.28619 -27.19103 1.000 52.80842 75 ASP A C 1
ATOM 557 O O . ASP A 1 77 ? 2.12763 2.19741 -26.11915 1.000 58.19307 75 ASP A O 1
ATOM 562 N N . LEU A 1 78 ? 0.65327 1.36061 -27.63411 1.000 52.82242 76 LEU A N 1
ATOM 563 C CA . LEU A 1 78 ? 0.37197 0.07648 -27.00027 1.000 45.41967 76 LEU A CA 1
ATOM 564 C C . LEU A 1 78 ? 1.09874 -1.02385 -27.75795 1.000 39.90515 76 LEU A C 1
ATOM 565 O O . LEU A 1 78 ? 1.42255 -0.88538 -28.93938 1.000 43.63988 76 LEU A O 1
ATOM 570 N N . LEU A 1 79 ? 1.37174 -2.12275 -27.07325 1.000 29.10038 77 LEU A N 1
ATOM 571 C CA . LEU A 1 79 ? 2.16330 -3.19168 -27.67454 1.000 32.65639 77 LEU A CA 1
ATOM 572 C C . LEU A 1 79 ? 1.32331 -4.45149 -27.81245 1.000 32.41222 77 LEU A C 1
ATOM 573 O O . LEU A 1 79 ? 0.75541 -4.92572 -26.82181 1.000 35.99658 77 LEU A O 1
ATOM 578 N N . PHE A 1 80 ? 1.24569 -4.99848 -29.03045 1.000 28.52013 78 PHE A N 1
ATOM 579 C CA . PHE A 1 80 ? 0.54299 -6.26039 -29.25632 1.000 36.24654 78 PHE A CA 1
ATOM 580 C C . PHE A 1 80 ? 1.55311 -7.39521 -29.33550 1.000 28.23253 78 PHE A C 1
ATOM 581 O O . PHE A 1 80 ? 2.47301 -7.34579 -30.15041 1.000 33.50830 78 PHE A O 1
ATOM 589 N N . ILE A 1 81 ? 1.37631 -8.42350 -28.51341 1.000 25.34039 79 ILE A N 1
ATOM 590 C CA . ILE A 1 81 ? 2.26576 -9.57689 -28.53669 1.000 30.32847 79 ILE A CA 1
ATOM 591 C C . ILE A 1 81 ? 1.43707 -10.83677 -28.70129 1.000 26.92232 79 ILE A C 1
ATOM 592 O O . ILE A 1 81 ? 0.34910 -10.95527 -28.12592 1.000 33.95126 79 ILE A O 1
ATOM 597 N N . LEU A 1 82 ? 1.93883 -11.76624 -29.51094 1.000 31.68413 80 LEU A N 1
ATOM 598 C CA . LEU A 1 82 ? 1.33623 -13.08782 -29.64020 1.000 34.13171 80 LEU A CA 1
ATOM 599 C C . LEU A 1 82 ? 2.41549 -14.15220 -29.49590 1.000 33.82144 80 LEU A C 1
ATOM 600 O O . LEU A 1 82 ? 3.44274 -14.08927 -30.17705 1.000 43.46780 80 LEU A O 1
ATOM 605 N N . THR A 1 83 ? 2.18665 -15.12328 -28.61691 1.000 26.97102 81 THR A N 1
ATOM 606 C CA . THR A 1 83 ? 3.09253 -16.25497 -28.46177 1.000 22.80819 81 THR A CA 1
ATOM 607 C C . THR A 1 83 ? 2.72033 -17.42804 -29.37105 1.000 31.63058 81 THR A C 1
ATOM 608 O O . THR A 1 83 ? 1.60265 -17.52851 -29.88691 1.000 24.71477 81 THR A O 1
ATOM 612 N N . ALA A 1 84 ? 3.67805 -18.34767 -29.52735 1.000 34.01450 82 ALA A N 1
ATOM 613 C CA . ALA A 1 84 ? 3.47955 -19.48381 -30.41810 1.000 22.63105 82 ALA A CA 1
ATOM 614 C C . ALA A 1 84 ? 2.38909 -20.41222 -29.90947 1.000 36.73132 82 ALA A C 1
ATOM 615 O O . ALA A 1 84 ? 1.68593 -21.03923 -30.71857 1.000 35.70294 82 ALA A O 1
ATOM 617 N N . LYS A 1 85 ? 2.22882 -20.51741 -28.56272 1.000 31.97452 83 LYS A N 1
ATOM 618 C CA . LYS A 1 85 ? 1.10073 -21.25580 -27.95504 1.000 31.48092 83 LYS A CA 1
ATOM 619 C C . LYS A 1 85 ? -0.22738 -20.47398 -28.03906 1.000 28.62738 83 LYS A C 1
ATOM 620 O O . LYS A 1 85 ? -1.21343 -20.88788 -27.42371 1.000 33.80799 83 LYS A O 1
ATOM 626 N N . TYR A 1 86 ? -0.18431 -19.34513 -28.74999 1.000 35.20578 84 TYR A N 1
ATOM 627 C CA . TYR A 1 86 ? -1.35877 -18.60039 -29.18128 1.000 29.33954 84 TYR A CA 1
ATOM 628 C C . TYR A 1 86 ? -1.91728 -17.71818 -28.06889 1.000 35.57077 84 TYR A C 1
ATOM 629 O O . TYR A 1 86 ? -3.11419 -17.42276 -28.04455 1.000 29.03297 84 TYR A O 1
ATOM 638 N N . ASN A 1 87 ? -1.05550 -17.25361 -27.16627 1.000 46.08076 85 ASN A N 1
ATOM 639 C CA . ASN A 1 87 ? -1.44719 -16.23846 -26.19184 1.000 34.79175 85 ASN A CA 1
ATOM 640 C C . ASN A 1 87 ? -1.34058 -14.86593 -26.83624 1.000 32.72691 85 ASN A C 1
ATOM 641 O O . ASN A 1 87 ? -0.26877 -14.48772 -27.31536 1.000 34.75624 85 ASN A O 1
ATOM 646 N N . ALA A 1 88 ? -2.44220 -14.12613 -26.85459 1.000 36.37605 86 ALA A N 1
ATOM 647 C CA . ALA A 1 88 ? -2.47433 -12.74833 -27.33117 1.000 36.91313 86 ALA A CA 1
ATOM 648 C C . ALA A 1 88 ? -2.54903 -11.78139 -26.15347 1.000 35.00376 86 ALA A C 1
ATOM 649 O O . ALA A 1 88 ? -3.18056 -12.06784 -25.13349 1.000 40.86669 86 ALA A O 1
ATOM 651 N N . CYS A 1 89 ? -1.91276 -10.62334 -26.29802 1.000 36.63572 87 CYS A N 1
ATOM 652 C CA . CYS A 1 89 ? -2.05918 -9.59537 -25.27117 1.000 39.12721 87 CYS A CA 1
ATOM 653 C C . CYS A 1 89 ? -1.69172 -8.22563 -25.82606 1.000 37.31337 87 CYS A C 1
ATOM 654 O O . CYS A 1 89 ? -0.98267 -8.09537 -26.82598 1.000 43.87308 87 CYS A O 1
ATOM 657 N N . ILE A 1 90 ? -2.18535 -7.20573 -25.14676 1.000 30.71135 88 ILE A N 1
ATOM 658 C CA . ILE A 1 90 ? -1.85638 -5.81920 -25.43074 1.000 46.51016 88 ILE A CA 1
ATOM 659 C C . ILE A 1 90 ? -1.20216 -5.25678 -24.17987 1.000 40.77507 88 ILE A C 1
ATOM 660 O O . ILE A 1 90 ? -1.82134 -5.23287 -23.11019 1.000 44.98452 88 ILE A O 1
ATOM 665 N N . LEU A 1 91 ? 0.04827 -4.82941 -24.29543 1.000 30.00939 89 LEU A N 1
ATOM 666 C CA . LEU A 1 91 ? 0.76397 -4.29224 -23.14815 1.000 48.81831 89 LEU A CA 1
ATOM 667 C C . LEU A 1 91 ? 0.96145 -2.77867 -23.24777 1.000 43.78180 89 LEU A C 1
ATOM 668 O O . LEU A 1 91 ? 1.15122 -2.22244 -24.34009 1.000 41.45017 89 LEU A O 1
ATOM 673 N N . GLU A 1 92 ? 0.86777 -2.12180 -22.08996 1.000 57.47106 90 GLU A N 1
ATOM 674 C CA . GLU A 1 92 ? 1.14965 -0.70758 -21.90380 1.000 44.58842 90 GLU A CA 1
ATOM 675 C C . GLU A 1 92 ? 2.35641 -0.54288 -20.98432 1.000 42.45211 90 GLU A C 1
ATOM 676 O O . GLU A 1 92 ? 2.60451 -1.36490 -20.09598 1.000 39.98471 90 GLU A O 1
ATOM 682 N N . TYR A 1 93 ? 3.10766 0.52752 -21.20187 1.000 44.71870 91 TYR A N 1
ATOM 683 C CA . TYR A 1 93 ? 4.22850 0.89160 -20.34901 1.000 40.21446 91 TYR A CA 1
ATOM 684 C C . TYR A 1 93 ? 3.76753 1.93997 -19.34071 1.000 48.67449 91 TYR A C 1
ATOM 685 O O . TYR A 1 93 ? 3.36180 3.03527 -19.73966 1.000 68.84290 91 TYR A O 1
ATOM 694 N N . LYS A 1 94 ? 3.81923 1.61048 -18.04406 1.000 44.55930 92 LYS A N 1
ATOM 695 C CA . LYS A 1 94 ? 3.50321 2.55492 -16.96421 1.000 57.87360 92 LYS A CA 1
ATOM 696 C C . LYS A 1 94 ? 4.70503 2.69157 -16.02910 1.000 58.75522 92 LYS A C 1
ATOM 697 O O . LYS A 1 94 ? 5.17433 1.69946 -15.45800 1.000 49.59218 92 LYS A O 1
ATOM 703 N N . GLN A 1 95 ? 5.19299 3.91852 -15.85737 1.000 61.87245 93 GLN A N 1
ATOM 704 C CA . GLN A 1 95 ? 6.32775 4.19713 -14.97632 1.000 69.26460 93 GLN A CA 1
ATOM 705 C C . GLN A 1 95 ? 5.87778 5.21345 -13.93477 1.000 81.18526 93 GLN A C 1
ATOM 706 O O . GLN A 1 95 ? 6.02941 6.41981 -14.12679 1.000 86.70820 93 GLN A O 1
ATOM 712 N N . SER A 1 96 ? 5.32455 4.73365 -12.82589 1.000 91.17949 94 SER A N 1
ATOM 713 C CA . SER A 1 96 ? 4.88468 5.63198 -11.75729 1.000 100.48627 94 SER A CA 1
ATOM 714 C C . SER A 1 96 ? 6.01002 5.78364 -10.72740 1.000 100.38473 94 SER A C 1
ATOM 715 O O . SER A 1 96 ? 5.97705 5.24790 -9.61554 1.000 102.78562 94 SER A O 1
ATOM 718 N N . GLY A 1 97 ? 7.04136 6.52221 -11.14683 1.000 96.73389 95 GLY A N 1
ATOM 719 C CA . GLY A 1 97 ? 8.11165 6.95011 -10.26318 1.000 90.47805 95 GLY A CA 1
ATOM 720 C C . GLY A 1 97 ? 9.43081 6.20675 -10.38789 1.000 90.56104 95 GLY A C 1
ATOM 721 O O . GLY A 1 97 ? 10.10863 6.28374 -11.41388 1.000 82.00443 95 GLY A O 1
ATOM 722 N N . GLU A 1 98 ? 9.82349 5.51813 -9.32063 1.000 105.98938 96 GLU A N 1
ATOM 723 C CA . GLU A 1 98 ? 11.00290 4.66282 -9.29435 1.000 106.05153 96 GLU A CA 1
ATOM 724 C C . GLU A 1 98 ? 10.72673 3.29029 -9.87918 1.000 92.61837 96 GLU A C 1
ATOM 725 O O . GLU A 1 98 ? 11.65839 2.49710 -10.06985 1.000 75.79117 96 GLU A O 1
ATOM 731 N N . SER A 1 99 ? 9.46003 3.00577 -10.13417 1.000 92.49871 97 SER A N 1
ATOM 732 C CA . SER A 1 99 ? 8.95526 1.68898 -10.45421 1.000 89.95740 97 SER A CA 1
ATOM 733 C C . SER A 1 99 ? 8.51553 1.64781 -11.91029 1.000 83.42020 97 SER A C 1
ATOM 734 O O . SER A 1 99 ? 8.07305 2.64930 -12.48149 1.000 82.69921 97 SER A O 1
ATOM 737 N N . ILE A 1 100 ? 8.66271 0.47712 -12.51421 1.000 77.01630 98 ILE A N 1
ATOM 738 C CA . ILE A 1 100 ? 8.27960 0.26525 -13.90268 1.000 65.97611 98 ILE A CA 1
ATOM 739 C C . ILE A 1 100 ? 7.56307 -1.07021 -14.00239 1.000 60.64620 98 ILE A C 1
ATOM 740 O O . ILE A 1 100 ? 8.08060 -2.09121 -13.54077 1.000 53.32442 98 ILE A O 1
ATOM 745 N N . ASP A 1 101 ? 6.36202 -1.05056 -14.57874 1.000 59.44507 99 ASP A N 1
ATOM 746 C CA . ASP A 1 101 ? 5.51571 -2.21886 -14.75447 1.000 53.49075 99 ASP A CA 1
ATOM 747 C C . ASP A 1 101 ? 5.12599 -2.28672 -16.22109 1.000 55.92998 99 ASP A C 1
ATOM 748 O O . ASP A 1 101 ? 4.81219 -1.25957 -16.83055 1.000 53.95788 99 ASP A O 1
ATOM 753 N N . ILE A 1 102 ? 5.16081 -3.48445 -16.79614 1.000 56.22665 100 ILE A N 1
ATOM 754 C CA . ILE A 1 102 ? 4.53433 -3.73484 -18.08782 1.000 49.88721 100 ILE A CA 1
ATOM 755 C C . ILE A 1 102 ? 3.16610 -4.32750 -17.77587 1.000 47.09071 100 ILE A C 1
ATOM 756 O O . ILE A 1 102 ? 3.04800 -5.51420 -17.45581 1.000 47.67851 100 ILE A O 1
ATOM 761 N N . ILE A 1 103 ? 2.13155 -3.49171 -17.85611 1.000 42.11897 101 ILE A N 1
ATOM 762 C CA . ILE A 1 103 ? 0.79519 -3.84929 -17.40340 1.000 47.19727 101 ILE A CA 1
ATOM 763 C C . ILE A 1 103 ? -0.03327 -4.32152 -18.58642 1.000 48.54509 101 ILE A C 1
ATOM 764 O O . ILE A 1 103 ? 0.09039 -3.83246 -19.70965 1.000 47.17715 101 ILE A O 1
ATOM 769 N N . THR A 1 104 ? -0.89416 -5.27954 -18.32498 1.000 55.15471 102 THR A N 1
ATOM 770 C CA . THR A 1 104 ? -1.61132 -5.99594 -19.36710 1.000 52.63561 102 THR A CA 1
ATOM 771 C C . THR A 1 104 ? -2.97461 -5.34457 -19.55264 1.000 41.94196 102 THR A C 1
ATOM 772 O O . THR A 1 104 ? -3.82710 -5.42517 -18.66470 1.000 52.61476 102 THR A O 1
ATOM 776 N N . ARG A 1 105 ? -3.17225 -4.69937 -20.70828 1.000 38.12357 103 ARG A N 1
ATOM 777 C CA . ARG A 1 105 ? -4.43354 -4.02990 -21.03563 1.000 38.02402 103 ARG A CA 1
ATOM 778 C C . ARG A 1 105 ? -5.51945 -5.01430 -21.45066 1.000 37.94616 103 ARG A C 1
ATOM 779 O O . ARG A 1 105 ? -6.69382 -4.81835 -21.11839 1.000 39.83122 103 ARG A O 1
ATOM 787 N N . ALA A 1 106 ? -5.15283 -6.06310 -22.18806 1.000 41.45986 104 ALA A N 1
ATOM 788 C CA . ALA A 1 106 ? -6.09363 -7.09360 -22.61422 1.000 41.22134 104 ALA A CA 1
ATOM 789 C C . ALA A 1 106 ? -5.32648 -8.38242 -22.87379 1.000 40.74051 104 ALA A C 1
ATOM 790 O O . ALA A 1 106 ? -4.12473 -8.35453 -23.14922 1.000 33.53442 104 ALA A O 1
ATOM 792 N N . HIS A 1 107 ? -6.03472 -9.51483 -22.79851 1.000 45.50844 105 HIS A N 1
ATOM 793 C CA . HIS A 1 107 ? -5.37476 -10.81412 -22.93183 1.000 37.95511 105 HIS A CA 1
ATOM 794 C C . HIS A 1 107 ? -6.38270 -11.92027 -23.20870 1.000 38.56000 105 HIS A C 1
ATOM 795 O O . HIS A 1 107 ? -7.52159 -11.89087 -22.73024 1.000 45.97144 105 HIS A O 1
ATOM 802 N N . GLY A 1 108 ? -5.92040 -12.92300 -23.94676 1.000 39.83074 106 GLY A N 1
ATOM 803 C CA . GLY A 1 108 ? -6.75290 -14.03837 -24.34105 1.000 39.81118 106 GLY A CA 1
ATOM 804 C C . GLY A 1 108 ? -6.01236 -15.03550 -25.20414 1.000 34.91522 106 GLY A C 1
ATOM 805 O O . GLY A 1 108 ? -5.04046 -14.67709 -25.86837 1.000 40.43855 106 GLY A O 1
ATOM 806 N N . ASN A 1 109 ? -6.45207 -16.28725 -25.21418 1.000 34.03137 107 ASN A N 1
ATOM 807 C CA . ASN A 1 109 ? -5.86088 -17.28684 -26.08622 1.000 32.97751 107 ASN A CA 1
ATOM 808 C C . ASN A 1 109 ? -6.70394 -17.40901 -27.34760 1.000 36.04715 107 ASN A C 1
ATOM 809 O O . ASN A 1 109 ? -7.91070 -17.66450 -27.27227 1.000 43.98895 107 ASN A O 1
ATOM 814 N N . VAL A 1 110 ? -6.06510 -17.23880 -28.50486 1.000 33.24258 108 VAL A N 1
ATOM 815 C CA . VAL A 1 110 ? -6.77210 -17.17453 -29.78050 1.000 44.49334 108 VAL A CA 1
ATOM 816 C C . VAL A 1 110 ? -6.56417 -18.43341 -30.62250 1.000 53.43114 108 VAL A C 1
ATOM 817 O O . VAL A 1 110 ? -6.64510 -18.38474 -31.85528 1.000 54.57650 108 VAL A O 1
ATOM 821 N N . GLN A 1 111 ? -6.31852 -19.57235 -29.98172 1.000 49.47589 109 GLN A N 1
ATOM 822 C CA . GLN A 1 111 ? -6.16528 -20.81817 -30.71977 1.000 41.49909 109 GLN A CA 1
ATOM 823 C C . GLN A 1 111 ? -7.52924 -21.42621 -31.01653 1.000 60.29638 109 GLN A C 1
ATOM 824 O O . GLN A 1 111 ? -8.48033 -21.28503 -30.24045 1.000 74.34673 109 GLN A O 1
ATOM 830 N N . ASP A 1 112 ? -7.62809 -22.07656 -32.16889 1.000 60.45420 110 ASP A N 1
ATOM 831 C CA . ASP A 1 112 ? -8.74333 -22.95631 -32.46720 1.000 69.10018 110 ASP A CA 1
ATOM 832 C C . ASP A 1 112 ? -8.22569 -24.38301 -32.41965 1.000 80.81180 110 ASP A C 1
ATOM 833 O O . ASP A 1 112 ? -7.04976 -24.62449 -32.70526 1.000 89.81388 110 ASP A O 1
ATOM 838 N N . ARG A 1 113 ? -9.08444 -25.33762 -32.05345 1.000 80.64331 111 ARG A N 1
ATOM 839 C CA . ARG A 1 113 ? -8.59217 -26.70800 -32.09345 1.000 81.07440 111 ARG A CA 1
ATOM 840 C C . ARG A 1 113 ? -8.73301 -27.36486 -33.46505 1.000 75.59517 111 ARG A C 1
ATOM 841 O O . ARG A 1 113 ? -8.08393 -28.38572 -33.70980 1.000 72.63865 111 ARG A O 1
ATOM 849 N N . ILE A 1 114 ? -9.51231 -26.79787 -34.37957 1.000 75.63086 112 ILE A N 1
ATOM 850 C CA . ILE A 1 114 ? -9.41168 -27.17620 -35.78644 1.000 82.07730 112 ILE A CA 1
ATOM 851 C C . ILE A 1 114 ? -8.32984 -26.31386 -36.43531 1.000 87.25349 112 ILE A C 1
ATOM 852 O O . ILE A 1 114 ? -8.42815 -25.08118 -36.45025 1.000 88.57081 112 ILE A O 1
ATOM 857 N N . GLY A 1 115 ? -7.26334 -26.95076 -36.92740 1.000 89.48693 113 GLY A N 1
ATOM 858 C CA . GLY A 1 115 ? -6.25315 -26.16347 -37.61342 1.000 84.32057 113 GLY A CA 1
ATOM 859 C C . GLY A 1 115 ? -4.95233 -26.80655 -38.06544 1.000 81.80566 113 GLY A C 1
ATOM 860 O O . GLY A 1 115 ? -4.29611 -27.52585 -37.30181 1.000 76.18978 113 GLY A O 1
ATOM 861 N N . ARG A 1 116 ? -4.56906 -26.50728 -39.32556 1.000 83.86306 114 ARG A N 1
ATOM 862 C CA . ARG A 1 116 ? -3.30315 -26.79936 -39.99382 1.000 87.26873 114 ARG A CA 1
ATOM 863 C C . ARG A 1 116 ? -2.31682 -25.64446 -39.80638 1.000 77.19624 114 ARG A C 1
ATOM 864 O O . ARG A 1 116 ? -2.39361 -24.66531 -40.55935 1.000 82.23110 114 ARG A O 1
ATOM 872 N N . PRO A 1 117 ? -1.39469 -25.69131 -38.83537 1.000 59.92771 115 PRO A N 1
ATOM 873 C CA . PRO A 1 117 ? -0.35653 -24.65172 -38.77070 1.000 49.42656 115 PRO A CA 1
ATOM 874 C C . PRO A 1 117 ? 0.48414 -24.69515 -40.03111 1.000 63.84205 115 PRO A C 1
ATOM 875 O O . PRO A 1 117 ? 0.92814 -25.76369 -40.45357 1.000 82.13793 115 PRO A O 1
ATOM 879 N N . SER A 1 118 ? 0.70251 -23.52623 -40.63204 1.000 63.07444 116 SER A N 1
ATOM 880 C CA . SER A 1 118 ? 1.17340 -23.45947 -42.01201 1.000 68.52353 116 SER A CA 1
ATOM 881 C C . SER A 1 118 ? 2.69110 -23.28803 -42.11123 1.000 75.10610 116 SER A C 1
ATOM 882 O O . SER A 1 118 ? 3.39170 -23.05470 -41.12647 1.000 89.24345 116 SER A O 1
ATOM 885 N N . GLU A 1 119 ? 3.18842 -23.44109 -43.33648 1.000 72.30882 117 GLU A N 1
ATOM 886 C CA . GLU A 1 119 ? 4.50628 -22.94847 -43.71989 1.000 72.84198 117 GLU A CA 1
ATOM 887 C C . GLU A 1 119 ? 4.43774 -21.43472 -43.91628 1.000 70.56096 117 GLU A C 1
ATOM 888 O O . GLU A 1 119 ? 3.50586 -20.93031 -44.55253 1.000 86.48135 117 GLU A O 1
ATOM 894 N N . THR A 1 120 ? 5.44801 -20.72289 -43.38818 1.000 60.99239 118 THR A N 1
ATOM 895 C CA . THR A 1 120 ? 5.54794 -19.26447 -43.16461 1.000 65.80396 118 THR A CA 1
ATOM 896 C C . THR A 1 120 ? 5.07427 -18.93034 -41.75318 1.000 68.60561 118 THR A C 1
ATOM 897 O O . THR A 1 120 ? 5.17971 -17.77463 -41.32134 1.000 78.83254 118 THR A O 1
ATOM 901 N N . GLY A 1 121 ? 4.55125 -19.93070 -41.03887 1.000 56.71024 119 GLY A N 1
ATOM 902 C CA . GLY A 1 121 ? 4.07194 -19.87354 -39.66685 1.000 47.92121 119 GLY A CA 1
ATOM 903 C C . GLY A 1 121 ? 3.07497 -18.75256 -39.40564 1.000 49.75590 119 GLY A C 1
ATOM 904 O O . GLY A 1 121 ? 2.26324 -18.34830 -40.25879 1.000 41.04383 119 GLY A O 1
ATOM 905 N N . ILE A 1 122 ? 3.13711 -18.23382 -38.18022 1.000 43.38109 120 ILE A N 1
ATOM 906 C CA . ILE A 1 122 ? 2.22281 -17.18298 -37.76086 1.000 33.60190 120 ILE A CA 1
ATOM 907 C C . ILE A 1 122 ? 2.54330 -15.88368 -38.49650 1.000 22.87450 120 ILE A C 1
ATOM 908 O O . ILE A 1 122 ? 3.69828 -15.58812 -38.79681 1.000 33.43592 120 ILE A O 1
ATOM 913 N N . ILE A 1 123 ? 1.50959 -15.13071 -38.84615 1.000 23.69271 121 ILE A N 1
ATOM 914 C CA . ILE A 1 123 ? 1.63802 -13.78689 -39.38836 1.000 30.54784 121 ILE A CA 1
ATOM 915 C C . ILE A 1 123 ? 0.66936 -12.89577 -38.63088 1.000 40.34081 121 ILE A C 1
ATOM 916 O O . ILE A 1 123 ? -0.51795 -13.22235 -38.51675 1.000 32.85239 121 ILE A O 1
ATOM 921 N N . GLY A 1 124 ? 1.16647 -11.77902 -38.11291 1.000 41.39010 122 GLY A N 1
ATOM 922 C CA . GLY A 1 124 ? 0.31875 -10.95435 -37.28217 1.000 40.82274 122 GLY A CA 1
ATOM 923 C C . GLY A 1 124 ? 0.34586 -9.53207 -37.76802 1.000 38.03686 122 GLY A C 1
ATOM 924 O O . GLY A 1 124 ? 1.41542 -8.90731 -37.77740 1.000 44.87382 122 GLY A O 1
ATOM 925 N N . ILE A 1 125 ? -0.80247 -9.00385 -38.18241 1.000 26.10485 123 ILE A N 1
ATOM 926 C CA . ILE A 1 125 ? -0.81824 -7.68652 -38.79163 1.000 39.40318 123 ILE A CA 1
ATOM 927 C C . ILE A 1 125 ? -1.92652 -6.82664 -38.20816 1.000 43.74469 123 ILE A C 1
ATOM 928 O O . ILE A 1 125 ? -2.99304 -7.31749 -37.82892 1.000 55.20176 123 ILE A O 1
ATOM 933 N N . ILE A 1 126 ? -1.66962 -5.51970 -38.16953 1.000 33.81416 124 ILE A N 1
ATOM 934 C CA . ILE A 1 126 ? -2.60686 -4.52065 -37.66850 1.000 33.50000 124 ILE A CA 1
ATOM 935 C C . ILE A 1 126 ? -2.92579 -3.52037 -38.77333 1.000 39.06176 124 ILE A C 1
ATOM 936 O O . ILE A 1 126 ? -2.06255 -3.14269 -39.57519 1.000 42.06151 124 ILE A O 1
ATOM 941 N N . ASP A 1 127 ? -4.17730 -3.07179 -38.78982 1.000 47.73410 125 ASP A N 1
ATOM 942 C CA . ASP A 1 127 ? -4.70145 -2.08136 -39.71231 1.000 56.85394 125 ASP A CA 1
ATOM 943 C C . ASP A 1 127 ? -4.07024 -0.71378 -39.46287 1.000 59.22104 125 ASP A C 1
ATOM 944 O O . ASP A 1 127 ? -3.81264 -0.31891 -38.31856 1.000 50.88557 125 ASP A O 1
ATOM 949 N N . PRO A 1 128 ? -3.80146 0.03366 -40.53789 1.000 64.54500 126 PRO A N 1
ATOM 950 C CA . PRO A 1 128 ? -3.43165 1.45662 -40.37306 1.000 66.62226 126 PRO A CA 1
ATOM 951 C C . PRO A 1 128 ? -4.38869 2.28273 -39.50100 1.000 68.40341 126 PRO A C 1
ATOM 952 O O . PRO A 1 128 ? -3.92862 3.03275 -38.62941 1.000 68.37698 126 PRO A O 1
ATOM 956 N N . GLU A 1 129 ? -5.70248 2.19689 -39.71596 1.000 66.49186 127 GLU A N 1
ATOM 957 C CA . GLU A 1 129 ? -6.61920 2.93678 -38.85394 1.000 74.51390 127 GLU A CA 1
ATOM 958 C C . GLU A 1 129 ? -6.76447 2.29575 -37.46072 1.000 79.71069 127 GLU A C 1
ATOM 959 O O . GLU A 1 129 ? -7.57408 2.76643 -36.64404 1.000 76.68761 127 GLU A O 1
ATOM 965 N N . CYS A 1 130 ? -5.98478 1.24310 -37.18094 1.000 79.77913 128 CYS A N 1
ATOM 966 C CA . CYS A 1 130 ? -5.95139 0.56642 -35.87394 1.000 79.05829 128 CYS A CA 1
ATOM 967 C C . CYS A 1 130 ? -7.32488 0.05680 -35.45270 1.000 81.29676 128 CYS A C 1
ATOM 968 O O . CYS A 1 130 ? -7.60150 -0.10873 -34.26587 1.000 77.87609 128 CYS A O 1
ATOM 971 N N . ARG A 1 131 ? -8.19281 -0.21232 -36.42087 1.000 85.41802 129 ARG A N 1
ATOM 972 C CA . ARG A 1 131 ? -9.52159 -0.70601 -36.10834 1.000 82.71227 129 ARG A CA 1
ATOM 973 C C . ARG A 1 131 ? -9.54498 -2.20644 -35.84878 1.000 87.81726 129 ARG A C 1
ATOM 974 O O . ARG A 1 131 ? -10.60098 -2.73341 -35.48024 1.000 102.99056 129 ARG A O 1
ATOM 982 N N . MET A 1 132 ? -8.41733 -2.90264 -35.98133 1.000 83.75377 130 MET A N 1
ATOM 983 C CA . MET A 1 132 ? -8.50299 -4.35142 -36.12418 1.000 76.11646 130 MET A CA 1
ATOM 984 C C . MET A 1 132 ? -7.10978 -4.98162 -36.16738 1.000 68.92736 130 MET A C 1
ATOM 985 O O . MET A 1 132 ? -6.13483 -4.34790 -36.58325 1.000 70.38298 130 MET A O 1
ATOM 990 N N . ILE A 1 133 ? -7.03591 -6.23552 -35.72215 1.000 62.26834 131 ILE A N 1
ATOM 991 C CA . ILE A 1 133 ? -5.83240 -7.05594 -35.79161 1.000 55.49540 131 ILE A CA 1
ATOM 992 C C . ILE A 1 133 ? -6.13651 -8.27123 -36.65873 1.000 55.23887 131 ILE A C 1
ATOM 993 O O . ILE A 1 133 ? -7.19220 -8.90561 -36.50807 1.000 50.07248 131 ILE A O 1
ATOM 998 N N . GLY A 1 134 ? -5.21635 -8.59017 -37.56489 1.000 41.00627 132 GLY A N 1
ATOM 999 C CA . GLY A 1 134 ? -5.37543 -9.75650 -38.40934 1.000 32.26496 132 GLY A CA 1
ATOM 1000 C C . GLY A 1 134 ? -4.29709 -10.79726 -38.20576 1.000 32.32786 132 GLY A C 1
ATOM 1001 O O . GLY A 1 134 ? -3.10386 -10.47909 -38.13655 1.000 42.00561 132 GLY A O 1
ATOM 1002 N N . LEU A 1 135 ? -4.71161 -12.05134 -38.10423 1.000 29.74225 133 LEU A N 1
ATOM 1003 C CA . LEU A 1 135 ? -3.80545 -13.16250 -37.86326 1.000 39.29748 133 LEU A CA 1
ATOM 1004 C C . LEU A 1 135 ? -4.02034 -14.23319 -38.91561 1.000 29.91672 133 LEU A C 1
ATOM 1005 O O . LEU A 1 135 ? -5.15950 -14.58311 -39.22597 1.000 35.09983 133 LEU A O 1
ATOM 1010 N N . ARG A 1 136 ? -2.93248 -14.76573 -39.44157 1.000 27.96636 134 ARG A N 1
ATOM 1011 C CA . ARG A 1 136 ? -2.97958 -16.01308 -40.18410 1.000 33.50066 134 ARG A CA 1
ATOM 1012 C C . ARG A 1 136 ? -2.28947 -17.06343 -39.32111 1.000 27.58647 134 ARG A C 1
ATOM 1013 O O . ARG A 1 136 ? -1.05857 -17.14857 -39.29734 1.000 29.01551 134 ARG A O 1
ATOM 1021 N N . LEU A 1 137 ? -3.08306 -17.86438 -38.60829 1.000 28.45417 135 LEU A N 1
ATOM 1022 C CA . LEU A 1 137 ? -2.52435 -18.97828 -37.85695 1.000 33.77852 135 LEU A CA 1
ATOM 1023 C C . LEU A 1 137 ? -2.55670 -20.29052 -38.62484 1.000 46.80041 135 LEU A C 1
ATOM 1024 O O . LEU A 1 137 ? -1.56220 -21.01933 -38.64085 1.000 60.90692 135 LEU A O 1
ATOM 1029 N N . TYR A 1 138 ? -3.66659 -20.60591 -39.27619 1.000 55.68231 136 TYR A N 1
ATOM 1030 C CA . TYR A 1 138 ? -3.84959 -21.90450 -39.90866 1.000 54.10842 136 TYR A CA 1
ATOM 1031 C C . TYR A 1 138 ? -4.21955 -21.71091 -41.37952 1.000 58.78333 136 TYR A C 1
ATOM 1032 O O . TYR A 1 138 ? -4.70560 -20.64690 -41.77757 1.000 56.44908 136 TYR A O 1
ATOM 1041 N N . ASP A 1 139 ? -3.97917 -22.74365 -42.19679 1.000 57.98027 137 ASP A N 1
ATOM 1042 C CA . ASP A 1 139 ? -4.31126 -22.64828 -43.61567 1.000 43.76409 137 ASP A CA 1
ATOM 1043 C C . ASP A 1 139 ? -5.81478 -22.57744 -43.78367 1.000 44.05409 137 ASP A C 1
ATOM 1044 O O . ASP A 1 139 ? -6.56437 -23.15464 -42.99441 1.000 40.69642 137 ASP A O 1
ATOM 1049 N N . GLY A 1 140 ? -6.25254 -21.82625 -44.79406 1.000 46.59151 138 GLY A N 1
ATOM 1050 C CA . GLY A 1 140 ? -7.66159 -21.64882 -45.07097 1.000 42.81896 138 GLY A CA 1
ATOM 1051 C C . GLY A 1 140 ? -8.45360 -20.88228 -44.03064 1.000 40.93856 138 GLY A C 1
ATOM 1052 O O . GLY A 1 140 ? -9.67802 -20.80278 -44.14380 1.000 49.54548 138 GLY A O 1
ATOM 1053 N N . LEU A 1 141 ? -7.82143 -20.31784 -43.01822 1.000 35.95213 139 LEU A N 1
ATOM 1054 C CA . LEU A 1 141 ? -8.54129 -19.49297 -42.06664 1.000 44.68032 139 LEU A CA 1
ATOM 1055 C C . LEU A 1 141 ? -7.86009 -18.13677 -41.97849 1.000 47.59028 139 LEU A C 1
ATOM 1056 O O . LEU A 1 141 ? -6.71428 -17.96511 -42.39743 1.000 58.40024 139 LEU A O 1
ATOM 1061 N N . PHE A 1 142 ? -8.59541 -17.16977 -41.44040 1.000 50.45619 140 PHE A N 1
ATOM 1062 C CA . PHE A 1 142 ? -8.07047 -15.83282 -41.17813 1.000 34.51498 140 PHE A CA 1
ATOM 1063 C C . PHE A 1 142 ? -8.79384 -15.30539 -39.95077 1.000 35.98096 140 PHE A C 1
ATOM 1064 O O . PHE A 1 142 ? -9.99933 -15.06138 -40.01074 1.000 40.81472 140 PHE A O 1
ATOM 1072 N N . LYS A 1 143 ? -8.07502 -15.15547 -38.84154 1.000 35.75599 141 LYS A N 1
ATOM 1073 C CA . LYS A 1 143 ? -8.67678 -14.74163 -37.58035 1.000 44.25042 141 LYS A CA 1
ATOM 1074 C C . LYS A 1 143 ? -8.57053 -13.22864 -37.37378 1.000 44.40882 141 LYS A C 1
ATOM 1075 O O . LYS A 1 143 ? -7.58603 -12.59507 -37.76011 1.000 36.31808 141 LYS A O 1
ATOM 1081 N N . VAL A 1 144 ? -9.59771 -12.65218 -36.75732 1.000 48.03401 142 VAL A N 1
ATOM 1082 C CA . VAL A 1 144 ? -9.75261 -11.20643 -36.65375 1.000 46.92853 142 VAL A CA 1
ATOM 1083 C C . VAL A 1 144 ? -10.08703 -10.84093 -35.20881 1.000 51.79310 142 VAL A C 1
ATOM 1084 O O . VAL A 1 144 ? -11.08691 -11.32497 -34.66134 1.000 51.18482 142 VAL A O 1
ATOM 1088 N N . ILE A 1 145 ? -9.27538 -9.97513 -34.60383 1.000 53.10132 143 ILE A N 1
ATOM 1089 C CA . ILE A 1 145 ? -9.53146 -9.45458 -33.26435 1.000 60.57333 143 ILE A CA 1
ATOM 1090 C C . ILE A 1 145 ? -9.97745 -7.99919 -33.40240 1.000 68.17293 143 ILE A C 1
ATOM 1091 O O . ILE A 1 145 ? -9.14522 -7.11777 -33.66153 1.000 66.24151 143 ILE A O 1
ATOM 1096 N N . PRO A 1 146 ? -11.26789 -7.70059 -33.24098 1.000 67.51215 144 PRO A N 1
ATOM 1097 C CA . PRO A 1 146 ? -11.74124 -6.31399 -33.38534 1.000 62.73662 144 PRO A CA 1
ATOM 1098 C C . PRO A 1 146 ? -11.29433 -5.44676 -32.21728 1.000 60.10430 144 PRO A C 1
ATOM 1099 O O . PRO A 1 146 ? -11.53017 -5.78545 -31.05244 1.000 54.22991 144 PRO A O 1
ATOM 1103 N N . LEU A 1 147 ? -10.69152 -4.30016 -32.54604 1.000 56.71337 145 LEU A N 1
ATOM 1104 C CA . LEU A 1 147 ? -10.00125 -3.44528 -31.57356 1.000 50.97519 145 LEU A CA 1
ATOM 1105 C C . LEU A 1 147 ? -10.85391 -2.24931 -31.14813 1.000 67.94182 145 LEU A C 1
ATOM 1106 O O . LEU A 1 147 ? -10.47623 -1.09387 -31.34931 1.000 72.08840 145 LEU A O 1
ATOM 1111 N N . ASP A 1 148 ? -12.00558 -2.51542 -30.54147 1.000 81.25901 146 ASP A N 1
ATOM 1112 C CA . ASP A 1 148 ? -12.68366 -1.48033 -29.77611 1.000 91.28477 146 ASP A CA 1
ATOM 1113 C C . ASP A 1 148 ? -12.31863 -1.66905 -28.31046 1.000 97.01684 146 ASP A C 1
ATOM 1114 O O . ASP A 1 148 ? -11.98354 -2.77525 -27.87796 1.000 100.80138 146 ASP A O 1
ATOM 1119 N N . ARG A 1 149 ? -12.34042 -0.57306 -27.55050 1.000 106.26346 147 ARG A N 1
ATOM 1120 C CA . ARG A 1 149 ? -11.83472 -0.66121 -26.18770 1.000 112.60395 147 ARG A CA 1
ATOM 1121 C C . ARG A 1 149 ? -12.65615 -1.61833 -25.33617 1.000 111.60617 147 ARG A C 1
ATOM 1122 O O . ARG A 1 149 ? -12.15800 -2.10859 -24.31756 1.000 117.97364 147 ARG A O 1
ATOM 1130 N N . ASP A 1 150 ? -13.87486 -1.94215 -25.76363 1.000 90.57990 148 ASP A N 1
ATOM 1131 C CA . ASP A 1 150 ? -14.71121 -2.85834 -24.99618 1.000 89.92169 148 ASP A CA 1
ATOM 1132 C C . ASP A 1 150 ? -14.10401 -4.25662 -24.93928 1.000 83.41680 148 ASP A C 1
ATOM 1133 O O . ASP A 1 150 ? -13.95590 -4.83815 -23.85859 1.000 77.71931 148 ASP A O 1
ATOM 1138 N N . ASN A 1 151 ? -13.75065 -4.81489 -26.09714 1.000 80.55389 149 ASN A N 1
ATOM 1139 C CA . ASN A 1 151 ? -13.24865 -6.18394 -26.18077 1.000 72.04111 149 ASN A CA 1
ATOM 1140 C C . ASN A 1 151 ? -11.91861 -6.34040 -25.44909 1.000 71.15508 149 ASN A C 1
ATOM 1141 O O . ASN A 1 151 ? -10.84523 -6.14835 -26.02701 1.000 76.83874 149 ASN A O 1
ATOM 1146 N N . LYS A 1 152 ? -11.98854 -6.70842 -24.17594 1.000 63.45847 150 LYS A N 1
ATOM 1147 C CA . LYS A 1 152 ? -10.81082 -6.81245 -23.33587 1.000 50.81387 150 LYS A CA 1
ATOM 1148 C C . LYS A 1 152 ? -10.31795 -8.23835 -23.16324 1.000 43.33360 150 LYS A C 1
ATOM 1149 O O . LYS A 1 152 ? -9.16550 -8.42765 -22.77048 1.000 43.75375 150 LYS A O 1
ATOM 1155 N N . GLU A 1 153 ? -11.15882 -9.24174 -23.39700 1.000 45.85845 151 GLU A N 1
ATOM 1156 C CA . GLU A 1 153 ? -10.68952 -10.62165 -23.44149 1.000 57.80232 151 GLU A CA 1
ATOM 1157 C C . GLU A 1 153 ? -10.24317 -11.03702 -24.84459 1.000 60.68465 151 GLU A C 1
ATOM 1158 O O . GLU A 1 153 ? -9.89156 -12.20643 -25.05001 1.000 54.10565 151 GLU A O 1
ATOM 1164 N N . LEU A 1 154 ? -10.24347 -10.08861 -25.79607 1.000 62.33877 152 LEU A N 1
ATOM 1165 C CA . LEU A 1 154 ? -9.68845 -10.25328 -27.14347 1.000 55.34689 152 LEU A CA 1
ATOM 1166 C C . LEU A 1 154 ? -10.44787 -11.30121 -27.95607 1.000 53.17242 152 LEU A C 1
ATOM 1167 O O . LEU A 1 154 ? -9.86933 -12.00317 -28.78855 1.000 54.18090 152 LEU A O 1
ATOM 1172 N N . LYS A 1 155 ? -11.75734 -11.39131 -27.73862 1.000 51.01415 153 LYS A N 1
ATOM 1173 C CA . LYS A 1 155 ? -12.55227 -12.37455 -28.46187 1.000 57.05171 153 LYS A CA 1
ATOM 1174 C C . LYS A 1 155 ? -12.44773 -12.14271 -29.96796 1.000 63.72712 153 LYS A C 1
ATOM 1175 O O . LYS A 1 155 ? -12.38980 -11.00294 -30.43927 1.000 60.84929 153 LYS A O 1
ATOM 1181 N N . ALA A 1 156 ? -12.38218 -13.24206 -30.72390 1.000 60.66439 154 ALA A N 1
ATOM 1182 C CA . ALA A 1 156 ? -12.02884 -13.20749 -32.13867 1.000 48.18166 154 ALA A CA 1
ATOM 1183 C C . ALA A 1 156 ? -12.96448 -14.06981 -32.97256 1.000 52.84892 154 ALA A C 1
ATOM 1184 O O . ALA A 1 156 ? -13.43104 -15.13172 -32.53956 1.000 51.18033 154 ALA A O 1
ATOM 1186 N N . PHE A 1 157 ? -13.19843 -13.61727 -34.19794 1.000 58.37027 155 PHE A N 1
ATOM 1187 C CA . PHE A 1 157 ? -13.94352 -14.38637 -35.17965 1.000 61.33055 155 PHE A CA 1
ATOM 1188 C C . PHE A 1 157 ? -13.02508 -14.75850 -36.33626 1.000 49.85769 155 PHE A C 1
ATOM 1189 O O . PHE A 1 157 ? -12.06758 -14.04770 -36.64904 1.000 51.84629 155 PHE A O 1
ATOM 1197 N N . ASN A 1 158 ? -13.31149 -15.90201 -36.94066 1.000 45.22278 156 ASN A N 1
ATOM 1198 C CA . ASN A 1 158 ? -12.56752 -16.40915 -38.07794 1.000 40.51522 156 ASN A CA 1
ATOM 1199 C C . ASN A 1 158 ? -13.34896 -16.13514 -39.35882 1.000 44.61961 156 ASN A C 1
ATOM 1200 O O . ASN A 1 158 ? -14.57774 -16.25051 -39.39273 1.000 43.84207 156 ASN A O 1
ATOM 1205 N N . ILE A 1 159 ? -12.62838 -15.76303 -40.40498 1.000 53.28681 157 ILE A N 1
ATOM 1206 C CA . ILE A 1 159 ? -13.14393 -15.73883 -41.76613 1.000 59.37452 157 ILE A CA 1
ATOM 1207 C C . ILE A 1 159 ? -12.47495 -16.87180 -42.51715 1.000 66.45082 157 ILE A C 1
ATOM 1208 O O . ILE A 1 159 ? -11.28572 -17.14899 -42.32222 1.000 64.00252 157 ILE A O 1
ATOM 1213 N N . ARG A 1 160 ? -13.21549 -17.53346 -43.37466 1.000 70.04578 158 ARG A N 1
ATOM 1214 C CA . ARG A 1 160 ? -12.57968 -18.60671 -44.10591 1.000 66.61367 158 ARG A CA 1
ATOM 1215 C C . ARG A 1 160 ? -11.99167 -18.09245 -45.40701 1.000 57.80106 158 ARG A C 1
ATOM 1216 O O . ARG A 1 160 ? -12.70698 -17.53013 -46.24047 1.000 57.76887 158 ARG A O 1
ATOM 1224 N N . LEU A 1 161 ? -10.71864 -18.39281 -45.60764 1.000 64.11201 159 LEU A N 1
ATOM 1225 C CA . LEU A 1 161 ? -9.91750 -17.92046 -46.72409 1.000 61.34392 159 LEU A CA 1
ATOM 1226 C C . LEU A 1 161 ? -9.84382 -19.03845 -47.75527 1.000 71.64742 159 LEU A C 1
ATOM 1227 O O . LEU A 1 161 ? -9.36722 -20.13564 -47.43902 1.000 71.93513 159 LEU A O 1
ATOM 1232 N N . GLU A 1 162 ? -10.34498 -18.78577 -48.97240 1.000 75.49786 160 GLU A N 1
ATOM 1233 C CA . GLU A 1 162 ? -10.32999 -19.87012 -49.95110 1.000 75.63842 160 GLU A CA 1
ATOM 1234 C C . GLU A 1 162 ? -8.92920 -20.17689 -50.47254 1.000 69.37038 160 GLU A C 1
ATOM 1235 O O . GLU A 1 162 ? -8.73724 -21.22646 -51.10163 1.000 64.39232 160 GLU A O 1
ATOM 1241 N N . GLU A 1 163 ? -7.94846 -19.31429 -50.19292 1.000 60.85971 161 GLU A N 1
ATOM 1242 C CA . GLU A 1 163 ? -6.56784 -19.50976 -50.62370 1.000 49.65871 161 GLU A CA 1
ATOM 1243 C C . GLU A 1 163 ? -5.85571 -20.32658 -49.55067 1.000 56.96075 161 GLU A C 1
ATOM 1244 O O . GLU A 1 163 ? -5.65053 -19.84999 -48.43242 1.000 55.70243 161 GLU A O 1
ATOM 1250 N N . LEU A 1 164 ? -5.49518 -21.56432 -49.88242 1.000 67.46692 162 LEU A N 1
ATOM 1251 C CA . LEU A 1 164 ? -4.98582 -22.53010 -48.91510 1.000 53.59154 162 LEU A CA 1
ATOM 1252 C C . LEU A 1 164 ? -3.47538 -22.47466 -48.74785 1.000 62.50899 162 LEU A C 1
ATOM 1253 O O . LEU A 1 164 ? -2.91673 -23.35501 -48.08153 1.000 69.73236 162 LEU A O 1
ATOM 1258 N N . HIS A 1 165 ? -2.79471 -21.49921 -49.37074 1.000 55.82015 163 HIS A N 1
ATOM 1259 C CA . HIS A 1 165 ? -1.33491 -21.41165 -49.27163 1.000 41.47894 163 HIS A CA 1
ATOM 1260 C C . HIS A 1 165 ? -0.93195 -19.93923 -49.40262 1.000 37.77173 163 HIS A C 1
ATOM 1261 O O . HIS A 1 165 ? -0.62950 -19.45707 -50.49530 1.000 53.76725 163 HIS A O 1
ATOM 1268 N N . VAL A 1 166 ? -0.92192 -19.23743 -48.27467 1.000 30.90470 164 VAL A N 1
ATOM 1269 C CA . VAL A 1 166 ? -0.60409 -17.81370 -48.23529 1.000 43.77416 164 VAL A CA 1
ATOM 1270 C C . VAL A 1 166 ? 0.86224 -17.64590 -47.86059 1.000 39.99068 164 VAL A C 1
ATOM 1271 O O . VAL A 1 166 ? 1.38272 -18.35675 -46.98676 1.000 40.47566 164 VAL A O 1
ATOM 1275 N N . ILE A 1 167 ? 1.52976 -16.70637 -48.53675 1.000 27.81602 165 ILE A N 1
ATOM 1276 C CA . ILE A 1 167 ? 2.95861 -16.45500 -48.38971 1.000 36.23626 165 ILE A CA 1
ATOM 1277 C C . ILE A 1 167 ? 3.20227 -15.26147 -47.46867 1.000 41.86225 165 ILE A C 1
ATOM 1278 O O . ILE A 1 167 ? 3.90218 -15.38898 -46.45699 1.000 57.87990 165 ILE A O 1
ATOM 1283 N N . ASP A 1 168 ? 2.64137 -14.09565 -47.80582 1.000 34.38533 166 ASP A N 1
ATOM 1284 C CA . ASP A 1 168 ? 2.71805 -12.91006 -46.95651 1.000 29.49961 166 ASP A CA 1
ATOM 1285 C C . ASP A 1 168 ? 1.39096 -12.16935 -47.02921 1.000 33.85111 166 ASP A C 1
ATOM 1286 O O . ASP A 1 168 ? 0.64814 -12.30981 -48.00383 1.000 36.91221 166 ASP A O 1
ATOM 1291 N N . VAL A 1 169 ? 1.08053 -11.41080 -45.96762 1.000 40.03712 167 VAL A N 1
ATOM 1292 C CA . VAL A 1 169 ? -0.06538 -10.50560 -45.92872 1.000 35.86082 167 VAL A CA 1
ATOM 1293 C C . VAL A 1 169 ? 0.35927 -9.19596 -45.29891 1.000 44.13002 167 VAL A C 1
ATOM 1294 O O . VAL A 1 169 ? 1.20758 -9.15949 -44.39996 1.000 54.26080 167 VAL A O 1
ATOM 1298 N N . LYS A 1 170 ? -0.26647 -8.11857 -45.75913 1.000 51.23286 168 LYS A N 1
ATOM 1299 C CA . LYS A 1 170 ? -0.20023 -6.81777 -45.10848 1.000 45.35480 168 LYS A CA 1
ATOM 1300 C C . LYS A 1 170 ? -1.57652 -6.18269 -45.18841 1.000 39.22491 168 LYS A C 1
ATOM 1301 O O . LYS A 1 170 ? -2.39307 -6.53383 -46.04263 1.000 44.64467 168 LYS A O 1
ATOM 1307 N N . PHE A 1 171 ? -1.83873 -5.25060 -44.28722 1.000 34.97271 169 PHE A N 1
ATOM 1308 C CA . PHE A 1 171 ? -2.90908 -4.29989 -44.53253 1.000 31.04645 169 PHE A CA 1
ATOM 1309 C C . PHE A 1 171 ? -2.35644 -3.16650 -45.37750 1.000 31.28288 169 PHE A C 1
ATOM 1310 O O . PHE A 1 171 ? -1.19224 -2.77237 -45.21995 1.000 32.30149 169 PHE A O 1
ATOM 1318 N N . LEU A 1 172 ? -3.19491 -2.65017 -46.27552 1.000 33.55700 170 LEU A N 1
ATOM 1319 C CA . LEU A 1 172 ? -2.85291 -1.52934 -47.13766 1.000 35.29075 170 LEU A CA 1
ATOM 1320 C C . LEU A 1 172 ? -3.23964 -0.20987 -46.49128 1.000 42.43845 170 LEU A C 1
ATOM 1321 O O . LEU A 1 172 ? -4.06873 -0.15059 -45.58407 1.000 52.84601 170 LEU A O 1
ATOM 1326 N N . TYR A 1 173 ? -2.61438 0.85666 -46.97272 1.000 51.10252 171 TYR A N 1
ATOM 1327 C CA . TYR A 1 173 ? -2.95957 2.21150 -46.57731 1.000 52.34589 171 TYR A CA 1
ATOM 1328 C C . TYR A 1 173 ? -3.83412 2.87055 -47.64621 1.000 62.98801 171 TYR A C 1
ATOM 1329 O O . TYR A 1 173 ? -3.73124 2.57767 -48.84753 1.000 50.50807 171 TYR A O 1
ATOM 1338 N N . GLY A 1 174 ? -4.68968 3.78204 -47.19346 1.000 70.15359 172 GLY A N 1
ATOM 1339 C CA . GLY A 1 174 ? -5.48586 4.56275 -48.11282 1.000 77.72363 172 GLY A CA 1
ATOM 1340 C C . GLY A 1 174 ? -6.74391 3.89493 -48.59625 1.000 77.68343 172 GLY A C 1
ATOM 1341 O O . GLY A 1 174 ? -7.26785 4.27930 -49.64316 1.000 75.80555 172 GLY A O 1
ATOM 1342 N N . CYS A 1 175 ? -7.25791 2.91613 -47.86326 1.000 83.42274 173 CYS A N 1
ATOM 1343 C CA . CYS A 1 175 ? -8.42413 2.15776 -48.28760 1.000 88.12065 173 CYS A CA 1
ATOM 1344 C C . CYS A 1 175 ? -9.63004 2.52511 -47.42963 1.000 87.14174 173 CYS A C 1
ATOM 1345 O O . CYS A 1 175 ? -9.51271 2.67009 -46.20544 1.000 87.96686 173 CYS A O 1
ATOM 1348 N N . GLN A 1 176 ? -10.78452 2.69006 -48.08677 1.000 89.35450 174 GLN A N 1
ATOM 1349 C CA . GLN A 1 176 ? -12.04545 2.99603 -47.41216 1.000 94.04753 174 GLN A CA 1
ATOM 1350 C C . GLN A 1 176 ? -12.27427 2.05581 -46.24318 1.000 89.72078 174 GLN A C 1
ATOM 1351 O O . GLN A 1 176 ? -12.03576 2.40253 -45.07901 1.000 76.47228 174 GLN A O 1
ATOM 1357 N N . ALA A 1 177 ? -12.74800 0.86209 -46.57239 1.000 89.14351 175 ALA A N 1
ATOM 1358 C CA . ALA A 1 177 ? -12.77959 -0.26432 -45.66161 1.000 81.53055 175 ALA A CA 1
ATOM 1359 C C . ALA A 1 177 ? -11.37365 -0.83675 -45.48158 1.000 70.64432 175 ALA A C 1
ATOM 1360 O O . ALA A 1 177 ? -10.49824 -0.63691 -46.32770 1.000 68.15458 175 ALA A O 1
ATOM 1362 N N . PRO A 1 178 ? -11.12548 -1.54291 -44.37827 1.000 66.70760 176 PRO A N 1
ATOM 1363 C CA . PRO A 1 178 ? -9.81421 -2.17719 -44.19665 1.000 62.11056 176 PRO A CA 1
ATOM 1364 C C . PRO A 1 178 ? -9.58770 -3.26935 -45.22319 1.000 59.18077 176 PRO A C 1
ATOM 1365 O O . PRO A 1 178 ? -10.46856 -4.08967 -45.48780 1.000 50.86397 176 PRO A O 1
ATOM 1369 N N . THR A 1 179 ? -8.38276 -3.29089 -45.78279 1.000 62.14810 177 THR A N 1
ATOM 1370 C CA . THR A 1 179 ? -8.08752 -4.15210 -46.91660 1.000 57.52347 177 THR A CA 1
ATOM 1371 C C . THR A 1 179 ? -6.77883 -4.88887 -46.70287 1.000 41.23902 177 THR A C 1
ATOM 1372 O O . THR A 1 179 ? -5.77547 -4.28409 -46.32358 1.000 40.45047 177 THR A O 1
ATOM 1376 N N . ILE A 1 180 ? -6.80809 -6.19488 -46.91262 1.000 43.09265 178 ILE A N 1
ATOM 1377 C CA . ILE A 1 180 ? -5.60692 -7.01217 -46.87008 1.000 48.63342 178 ILE A CA 1
ATOM 1378 C C . ILE A 1 180 ? -5.15826 -7.26665 -48.29686 1.000 53.58386 178 ILE A C 1
ATOM 1379 O O . ILE A 1 180 ? -5.96567 -7.36947 -49.23436 1.000 51.26389 178 ILE A O 1
ATOM 1384 N N . CYS A 1 181 ? -3.84018 -7.33844 -48.44753 1.000 48.92925 179 CYS A N 1
ATOM 1385 C CA . CYS A 1 181 ? -3.14490 -7.58958 -49.69739 1.000 44.59854 179 CYS A CA 1
ATOM 1386 C C . CYS A 1 181 ? -2.19457 -8.74915 -49.48132 1.000 44.68111 179 CYS A C 1
ATOM 1387 O O . CYS A 1 181 ? -1.36988 -8.70796 -48.55994 1.000 41.02894 179 CYS A O 1
ATOM 1390 N N . PHE A 1 182 ? -2.30560 -9.78525 -50.30713 1.000 31.71606 180 PHE A N 1
ATOM 1391 C CA . PHE A 1 182 ? -1.51185 -10.95699 -49.98023 1.000 43.09547 180 PHE A CA 1
ATOM 1392 C C . PHE A 1 182 ? -1.11712 -11.72020 -51.23339 1.000 45.05810 180 PHE A C 1
ATOM 1393 O O . PHE A 1 182 ? -1.79088 -11.65485 -52.26861 1.000 39.68053 180 PHE A O 1
ATOM 1401 N N . VAL A 1 183 ? -0.00691 -12.45155 -51.11251 1.000 42.00812 181 VAL A N 1
ATOM 1402 C CA . VAL A 1 183 ? 0.50382 -13.31379 -52.17121 1.000 45.96124 181 VAL A CA 1
ATOM 1403 C C . VAL A 1 183 ? 0.22826 -14.75858 -51.78998 1.000 44.74113 181 VAL A C 1
ATOM 1404 O O . VAL A 1 183 ? 0.58358 -15.19723 -50.69052 1.000 41.99281 181 VAL A O 1
ATOM 1408 N N . TYR A 1 184 ? -0.39638 -15.50602 -52.68883 1.000 42.31375 182 TYR A N 1
ATOM 1409 C CA . TYR A 1 184 ? -0.68947 -16.89686 -52.38998 1.000 43.20228 182 TYR A CA 1
ATOM 1410 C C . TYR A 1 184 ? -0.21896 -17.78592 -53.53024 1.000 47.34242 182 TYR A C 1
ATOM 1411 O O . TYR A 1 184 ? 0.27511 -17.31578 -54.55909 1.000 48.30100 182 TYR A O 1
ATOM 1420 N N . GLN A 1 185 ? -0.38327 -19.09195 -53.33705 1.000 55.96210 183 GLN A N 1
ATOM 1421 C CA . GLN A 1 185 ? 0.09473 -20.08698 -54.28643 1.000 55.37799 183 GLN A CA 1
ATOM 1422 C C . GLN A 1 185 ? -0.94450 -21.18097 -54.47951 1.000 67.16839 183 GLN A C 1
ATOM 1423 O O . GLN A 1 185 ? -1.38717 -21.80434 -53.50953 1.000 75.49273 183 GLN A O 1
ATOM 1429 N N . ASP A 1 186 ? -1.33923 -21.39621 -55.72688 1.000 71.44345 184 ASP A N 1
ATOM 1430 C CA . ASP A 1 186 ? -2.04253 -22.60112 -56.15117 1.000 71.81376 184 ASP A CA 1
ATOM 1431 C C . ASP A 1 186 ? -1.08319 -23.26991 -57.12860 1.000 71.23194 184 ASP A C 1
ATOM 1432 O O . ASP A 1 186 ? 0.11887 -22.96184 -57.09720 1.000 60.14865 184 ASP A O 1
ATOM 1437 N N . PRO A 1 187 ? -1.53385 -24.16812 -58.02216 1.000 74.06950 185 PRO A N 1
ATOM 1438 C CA . PRO A 1 187 ? -0.73165 -24.39199 -59.23652 1.000 77.48963 185 PRO A CA 1
ATOM 1439 C C . PRO A 1 187 ? -0.71872 -23.12086 -60.06351 1.000 91.68829 185 PRO A C 1
ATOM 1440 O O . PRO A 1 187 ? -0.87401 -22.03386 -59.49969 1.000 104.44348 185 PRO A O 1
ATOM 1444 N N . GLN A 1 188 ? -0.50295 -23.19384 -61.37176 1.000 97.56083 186 GLN A N 1
ATOM 1445 C CA . GLN A 1 188 ? -0.53882 -21.96564 -62.17221 1.000 93.92893 186 GLN A CA 1
ATOM 1446 C C . GLN A 1 188 ? 0.55644 -20.97077 -61.77657 1.000 77.31413 186 GLN A C 1
ATOM 1447 O O . GLN A 1 188 ? 1.04652 -20.21311 -62.62058 1.000 72.52737 186 GLN A O 1
ATOM 1453 N N . GLY A 1 189 ? 0.92224 -20.94816 -60.49265 1.000 68.13472 187 GLY A N 1
ATOM 1454 C CA . GLY A 1 189 ? 1.92678 -20.04727 -59.96947 1.000 66.57906 187 GLY A CA 1
ATOM 1455 C C . GLY A 1 189 ? 1.50339 -19.25624 -58.74318 1.000 61.40105 187 GLY A C 1
ATOM 1456 O O . GLY A 1 189 ? 0.58470 -19.64562 -58.01937 1.000 59.48937 187 GLY A O 1
ATOM 1457 N N . ARG A 1 190 ? 2.17770 -18.14143 -58.48923 1.000 57.48806 188 ARG A N 1
ATOM 1458 C CA . ARG A 1 190 ? 1.86573 -17.29140 -57.35268 1.000 52.09597 188 ARG A CA 1
ATOM 1459 C C . ARG A 1 190 ? 1.16704 -16.03272 -57.83074 1.000 46.63935 188 ARG A C 1
ATOM 1460 O O . ARG A 1 190 ? 1.42144 -15.55425 -58.93559 1.000 55.91790 188 ARG A O 1
ATOM 1468 N N . HIS A 1 191 ? 0.28991 -15.50185 -56.97749 1.000 46.06972 189 HIS A N 1
ATOM 1469 C CA . HIS A 1 191 ? -0.65549 -14.45574 -57.34364 1.000 49.54087 189 HIS A CA 1
ATOM 1470 C C . HIS A 1 191 ? -0.78779 -13.46393 -56.19816 1.000 48.60466 189 HIS A C 1
ATOM 1471 O O . HIS A 1 191 ? -0.36770 -13.73793 -55.06947 1.000 44.48585 189 HIS A O 1
ATOM 1478 N N . VAL A 1 192 ? -1.38276 -12.30504 -56.51212 1.000 55.40338 190 VAL A N 1
ATOM 1479 C CA . VAL A 1 192 ? -1.71758 -11.25172 -55.54803 1.000 50.97688 190 VAL A CA 1
ATOM 1480 C C . VAL A 1 192 ? -3.21670 -11.02680 -55.54946 1.000 52.21295 190 VAL A C 1
ATOM 1481 O O . VAL A 1 192 ? -3.78302 -10.61105 -56.56542 1.000 61.87989 190 VAL A O 1
ATOM 1485 N N . LYS A 1 193 ? -3.84796 -11.23375 -54.40584 1.000 50.28672 191 LYS A N 1
ATOM 1486 C CA . LYS A 1 193 ? -5.25330 -10.91608 -54.26266 1.000 50.71453 191 LYS A CA 1
ATOM 1487 C C . LYS A 1 193 ? -5.40997 -9.84115 -53.20002 1.000 50.03899 191 LYS A C 1
ATOM 1488 O O . LYS A 1 193 ? -4.51020 -9.61766 -52.37522 1.000 35.32008 191 LYS A O 1
ATOM 1494 N N . THR A 1 194 ? -6.55499 -9.14885 -53.25773 1.000 41.44174 192 THR A N 1
ATOM 1495 C CA . THR A 1 194 ? -6.94166 -8.18089 -52.23836 1.000 39.53257 192 THR A CA 1
ATOM 1496 C C . THR A 1 194 ? -8.39417 -8.40096 -51.84493 1.000 39.63544 192 THR A C 1
ATOM 1497 O O . THR A 1 194 ? -9.27342 -8.50248 -52.70598 1.000 44.38100 192 THR A O 1
ATOM 1501 N N . TYR A 1 195 ? -8.63159 -8.49642 -50.54637 1.000 43.77399 193 TYR A N 1
ATOM 1502 C CA . TYR A 1 195 ? -9.96419 -8.53296 -49.96709 1.000 56.12613 193 TYR A CA 1
ATOM 1503 C C . TYR A 1 195 ? -10.11501 -7.32288 -49.06266 1.000 56.40979 193 TYR A C 1
ATOM 1504 O O . TYR A 1 195 ? -9.12889 -6.81280 -48.52874 1.000 40.10114 193 TYR A O 1
ATOM 1513 N N . GLU A 1 196 ? -11.35157 -6.85959 -48.91181 1.000 62.04473 194 GLU A N 1
ATOM 1514 C CA . GLU A 1 196 ? -11.71934 -5.93816 -47.84855 1.000 61.22132 194 GLU A CA 1
ATOM 1515 C C . GLU A 1 196 ? -12.32438 -6.74847 -46.71104 1.000 58.33464 194 GLU A C 1
ATOM 1516 O O . GLU A 1 196 ? -12.93947 -7.79439 -46.93614 1.000 64.40660 194 GLU A O 1
ATOM 1522 N N . VAL A 1 197 ? -12.13804 -6.27608 -45.48321 1.000 58.39135 195 VAL A N 1
ATOM 1523 C CA . VAL A 1 197 ? -12.60903 -6.99684 -44.30011 1.000 66.44568 195 VAL A CA 1
ATOM 1524 C C . VAL A 1 197 ? -13.78683 -6.23328 -43.69620 1.000 77.70773 195 VAL A C 1
ATOM 1525 O O . VAL A 1 197 ? -13.61408 -5.13844 -43.14165 1.000 86.34139 195 VAL A O 1
ATOM 1529 N N . SER A 1 198 ? -14.98491 -6.80928 -43.79150 1.000 70.20595 196 SER A N 1
ATOM 1530 C CA . SER A 1 198 ? -16.14171 -6.23241 -43.13187 1.000 60.21899 196 SER A CA 1
ATOM 1531 C C . SER A 1 198 ? -16.10071 -6.60528 -41.66746 1.000 60.91418 196 SER A C 1
ATOM 1532 O O . SER A 1 198 ? -15.94693 -7.77892 -41.33030 1.000 59.78431 196 SER A O 1
ATOM 1535 N N . LEU A 1 199 ? -16.21348 -5.60926 -40.78781 1.000 70.89584 197 LEU A N 1
ATOM 1536 C CA . LEU A 1 199 ? -16.34165 -5.95470 -39.37505 1.000 73.05864 197 LEU A CA 1
ATOM 1537 C C . LEU A 1 199 ? -17.77526 -6.29892 -39.01944 1.000 78.97884 197 LEU A C 1
ATOM 1538 O O . LEU A 1 199 ? -18.00088 -7.18349 -38.18910 1.000 79.44325 197 LEU A O 1
ATOM 1543 N N . ARG A 1 200 ? -18.75123 -5.65020 -39.65488 1.000 82.86414 198 ARG A N 1
ATOM 1544 C CA . ARG A 1 200 ? -20.12906 -5.84145 -39.23788 1.000 87.00080 198 ARG A CA 1
ATOM 1545 C C . ARG A 1 200 ? -20.82950 -6.98300 -39.96565 1.000 93.66687 198 ARG A C 1
ATOM 1546 O O . ARG A 1 200 ? -21.73961 -7.59060 -39.39123 1.000 109.33474 198 ARG A O 1
ATOM 1554 N N . GLU A 1 201 ? -20.45103 -7.30323 -41.20420 1.000 85.47453 199 GLU A N 1
ATOM 1555 C CA . GLU A 1 201 ? -21.01275 -8.49493 -41.82865 1.000 90.15951 199 GLU A CA 1
ATOM 1556 C C . GLU A 1 201 ? -20.15778 -9.73158 -41.57306 1.000 95.03113 199 GLU A C 1
ATOM 1557 O O . GLU A 1 201 ? -20.61805 -10.85499 -41.81907 1.000 101.96736 199 GLU A O 1
ATOM 1563 N N . LYS A 1 202 ? -18.93322 -9.54057 -41.08640 1.000 91.74583 200 LYS A N 1
ATOM 1564 C CA . LYS A 1 202 ? -18.01317 -10.53001 -40.52661 1.000 86.81288 200 LYS A CA 1
ATOM 1565 C C . LYS A 1 202 ? -17.26750 -11.40129 -41.54811 1.000 99.34754 200 LYS A C 1
ATOM 1566 O O . LYS A 1 202 ? -16.46808 -12.24065 -41.11456 1.000 106.42431 200 LYS A O 1
ATOM 1572 N N . GLU A 1 203 ? -17.46375 -11.24233 -42.86259 1.000 92.55089 201 GLU A N 1
ATOM 1573 C CA . GLU A 1 203 ? -16.61231 -11.98926 -43.78662 1.000 88.07197 201 GLU A CA 1
ATOM 1574 C C . GLU A 1 203 ? -16.07865 -11.12396 -44.91865 1.000 82.27394 201 GLU A C 1
ATOM 1575 O O . GLU A 1 203 ? -16.15116 -9.89640 -44.84614 1.000 85.34830 201 GLU A O 1
ATOM 1581 N N . PHE A 1 204 ? -15.52142 -11.74726 -45.95615 1.000 76.24608 202 PHE A N 1
ATOM 1582 C CA . PHE A 1 204 ? -14.69331 -11.04438 -46.93451 1.000 72.08657 202 PHE A CA 1
ATOM 1583 C C . PHE A 1 204 ? -15.54443 -10.44154 -48.04140 1.000 82.96286 202 PHE A C 1
ATOM 1584 O O . PHE A 1 204 ? -16.31033 -11.15571 -48.70243 1.000 98.03755 202 PHE A O 1
ATOM 1592 N N . ASN A 1 205 ? -15.38862 -9.14068 -48.26104 1.000 73.92932 203 ASN A N 1
ATOM 1593 C CA . ASN A 1 205 ? -15.88382 -8.49470 -49.46633 1.000 71.64530 203 ASN A CA 1
ATOM 1594 C C . ASN A 1 205 ? -14.70423 -8.30446 -50.41612 1.000 68.50278 203 ASN A C 1
ATOM 1595 O O . ASN A 1 205 ? -13.54269 -8.33722 -49.99391 1.000 66.72736 203 ASN A O 1
ATOM 1600 N N . LYS A 1 206 ? -14.99797 -8.15443 -51.71256 1.000 66.09821 204 LYS A N 1
ATOM 1601 C CA . LYS A 1 206 ? -13.89740 -8.10899 -52.67871 1.000 73.36947 204 LYS A CA 1
ATOM 1602 C C . LYS A 1 206 ? -13.23045 -6.73227 -52.68025 1.000 72.55560 204 LYS A C 1
ATOM 1603 O O . LYS A 1 206 ? -13.83345 -5.72157 -52.30503 1.000 78.13771 204 LYS A O 1
ATOM 1609 N N . GLY A 1 207 ? -11.96931 -6.70079 -53.11878 1.000 61.46860 205 GLY A N 1
ATOM 1610 C CA . GLY A 1 207 ? -11.11719 -5.56298 -52.85545 1.000 61.81103 205 GLY A CA 1
ATOM 1611 C C . GLY A 1 207 ? -10.85726 -4.62247 -54.01818 1.000 65.09622 205 GLY A C 1
ATOM 1612 O O . GLY A 1 207 ? -11.50373 -4.68512 -55.06808 1.000 65.66383 205 GLY A O 1
ATOM 1613 N N . PRO A 1 208 ? -9.88278 -3.71523 -53.83424 1.000 62.34885 206 PRO A N 1
ATOM 1614 C CA . PRO A 1 208 ? -9.55455 -2.73633 -54.88097 1.000 58.47638 206 PRO A CA 1
ATOM 1615 C C . PRO A 1 208 ? -9.05447 -3.37332 -56.16526 1.000 44.87717 206 PRO A C 1
ATOM 1616 O O . PRO A 1 208 ? -9.84343 -3.55757 -57.09155 1.000 49.23827 206 PRO A O 1
ATOM 1620 N N . TRP A 1 209 ? -7.77400 -3.71580 -56.25894 1.000 48.11027 207 TRP A N 1
ATOM 1621 C CA . TRP A 1 209 ? -7.33932 -4.24129 -57.54427 1.000 70.62492 207 TRP A CA 1
ATOM 1622 C C . TRP A 1 209 ? -7.61881 -5.73566 -57.68566 1.000 65.76312 207 TRP A C 1
ATOM 1623 O O . TRP A 1 209 ? -7.76120 -6.47787 -56.70654 1.000 65.64493 207 TRP A O 1
ATOM 1634 N N . LYS A 1 210 ? -7.67694 -6.16263 -58.94608 1.000 51.83726 208 LYS A N 1
ATOM 1635 C CA . LYS A 1 210 ? -7.94719 -7.53321 -59.31959 1.000 54.93623 208 LYS A CA 1
ATOM 1636 C C . LYS A 1 210 ? -6.70462 -8.39565 -59.11567 1.000 62.39211 208 LYS A C 1
ATOM 1637 O O . LYS A 1 210 ? -5.60611 -7.91359 -58.82363 1.000 60.25015 208 LYS A O 1
ATOM 1643 N N . GLN A 1 211 ? -6.88730 -9.69825 -59.27850 1.000 68.69925 209 GLN A N 1
ATOM 1644 C CA . GLN A 1 211 ? -5.82113 -10.63725 -58.95951 1.000 71.65204 209 GLN A CA 1
ATOM 1645 C C . GLN A 1 211 ? -4.75929 -10.62468 -60.05690 1.000 74.83402 209 GLN A C 1
ATOM 1646 O O . GLN A 1 211 ? -5.01987 -11.02142 -61.19787 1.000 76.64325 209 GLN A O 1
ATOM 1652 N N . GLU A 1 212 ? -3.55825 -10.20380 -59.69968 1.000 61.64095 210 GLU A N 1
ATOM 1653 C CA . GLU A 1 212 ? -2.42100 -10.18481 -60.59458 1.000 63.66643 210 GLU A CA 1
ATOM 1654 C C . GLU A 1 212 ? -1.52148 -11.38825 -60.31108 1.000 67.10946 210 GLU A C 1
ATOM 1655 O O . GLU A 1 212 ? -1.49638 -11.90910 -59.19243 1.000 71.12400 210 GLU A O 1
ATOM 1661 N N . ASN A 1 213 ? -0.81098 -11.85756 -61.34845 1.000 63.11903 211 ASN A N 1
ATOM 1662 C CA . ASN A 1 213 ? 0.22286 -12.88221 -61.19928 1.000 53.99594 211 ASN A CA 1
ATOM 1663 C C . ASN A 1 213 ? 1.57641 -12.25699 -60.86842 1.000 55.05812 211 ASN A C 1
ATOM 1664 O O . ASN A 1 213 ? 1.93951 -11.20920 -61.40532 1.000 58.93529 211 ASN A O 1
ATOM 1669 N N . VAL A 1 214 ? 2.33882 -12.92105 -59.99945 1.000 49.12202 212 VAL A N 1
ATOM 1670 C CA . VAL A 1 214 ? 3.67497 -12.47243 -59.62352 1.000 42.09053 212 VAL A CA 1
ATOM 1671 C C . VAL A 1 214 ? 4.66702 -13.62171 -59.72838 1.000 47.60337 212 VAL A C 1
ATOM 1672 O O . VAL A 1 214 ? 4.33173 -14.74662 -60.10837 1.000 50.65262 212 VAL A O 1
ATOM 1676 N N . GLU A 1 215 ? 5.90310 -13.30437 -59.35249 1.000 48.89934 213 GLU A N 1
ATOM 1677 C CA . GLU A 1 215 ? 7.03414 -14.19459 -59.54359 1.000 43.86868 213 GLU A CA 1
ATOM 1678 C C . GLU A 1 215 ? 6.86025 -15.51505 -58.79967 1.000 44.76359 213 GLU A C 1
ATOM 1679 O O . GLU A 1 215 ? 6.27486 -15.58143 -57.70990 1.000 49.14565 213 GLU A O 1
ATOM 1685 N N . ALA A 1 216 ? 7.40528 -16.57022 -59.41136 1.000 37.17296 214 ALA A N 1
ATOM 1686 C CA . ALA A 1 216 ? 7.40160 -17.90466 -58.82753 1.000 44.04775 214 ALA A CA 1
ATOM 1687 C C . ALA A 1 216 ? 7.84910 -17.90792 -57.36849 1.000 55.51244 214 ALA A C 1
ATOM 1688 O O . ALA A 1 216 ? 7.36695 -18.72014 -56.56986 1.000 66.34793 214 ALA A O 1
ATOM 1690 N N . GLU A 1 217 ? 8.75021 -17.00760 -56.99421 1.000 48.66791 215 GLU A N 1
ATOM 1691 C CA . GLU A 1 217 ? 9.29428 -16.98835 -55.64546 1.000 42.52080 215 GLU A CA 1
ATOM 1692 C C . GLU A 1 217 ? 9.07552 -15.64107 -54.95299 1.000 46.57899 215 GLU A C 1
ATOM 1693 O O . GLU A 1 217 ? 9.83619 -15.25496 -54.05264 1.000 42.81703 215 GLU A O 1
ATOM 1699 N N . ALA A 1 218 ? 8.03410 -14.91691 -55.36953 1.000 47.26853 216 ALA A N 1
ATOM 1700 C CA . ALA A 1 218 ? 7.60305 -13.71681 -54.66372 1.000 35.68534 216 ALA A CA 1
ATOM 1701 C C . ALA A 1 218 ? 7.24255 -14.06886 -53.22783 1.000 31.09318 216 ALA A C 1
ATOM 1702 O O . ALA A 1 218 ? 6.39149 -14.93332 -52.99446 1.000 35.85228 216 ALA A O 1
ATOM 1704 N N . SER A 1 219 ? 7.89288 -13.41280 -52.25902 1.000 27.10672 217 SER A N 1
ATOM 1705 C CA . SER A 1 219 ? 7.82937 -13.87830 -50.87088 1.000 32.01341 217 SER A CA 1
ATOM 1706 C C . SER A 1 219 ? 7.47735 -12.81639 -49.83323 1.000 37.76185 217 SER A C 1
ATOM 1707 O O . SER A 1 219 ? 6.97890 -13.18074 -48.75968 1.000 47.04946 217 SER A O 1
ATOM 1710 N N . MET A 1 220 ? 7.71716 -11.53649 -50.09364 1.000 28.08230 218 MET A N 1
ATOM 1711 C CA . MET A 1 220 ? 7.43891 -10.49736 -49.11633 1.000 27.50601 218 MET A CA 1
ATOM 1712 C C . MET A 1 220 ? 6.52919 -9.43812 -49.71868 1.000 36.97709 218 MET A C 1
ATOM 1713 O O . MET A 1 220 ? 6.59499 -9.13181 -50.92064 1.000 43.30399 218 MET A O 1
ATOM 1718 N N . VAL A 1 221 ? 5.68327 -8.87797 -48.86094 1.000 24.83355 219 VAL A N 1
ATOM 1719 C CA . VAL A 1 221 ? 4.76972 -7.80764 -49.23214 1.000 34.39674 219 VAL A CA 1
ATOM 1720 C C . VAL A 1 221 ? 5.02823 -6.62087 -48.32408 1.000 30.73891 219 VAL A C 1
ATOM 1721 O O . VAL A 1 221 ? 4.80318 -6.70251 -47.11459 1.000 29.42262 219 VAL A O 1
ATOM 1725 N N . ILE A 1 222 ? 5.47257 -5.51851 -48.89752 1.000 29.83931 220 ILE A N 1
ATOM 1726 C CA . ILE A 1 222 ? 5.57144 -4.26165 -48.17253 1.000 31.78010 220 ILE A CA 1
ATOM 1727 C C . ILE A 1 222 ? 4.35388 -3.41983 -48.51467 1.000 38.13706 220 ILE A C 1
ATOM 1728 O O . ILE A 1 222 ? 3.98397 -3.30410 -49.68734 1.000 53.14717 220 ILE A O 1
ATOM 1733 N N . ALA A 1 223 ? 3.72037 -2.84084 -47.50629 1.000 38.01396 221 ALA A N 1
ATOM 1734 C CA . ALA A 1 223 ? 2.61420 -1.92051 -47.73577 1.000 46.61871 221 ALA A CA 1
ATOM 1735 C C . ALA A 1 223 ? 3.14821 -0.49326 -47.67342 1.000 47.53267 221 ALA A C 1
ATOM 1736 O O . ALA A 1 223 ? 3.64132 -0.05395 -46.62793 1.000 51.13384 221 ALA A O 1
ATOM 1738 N N . VAL A 1 224 ? 3.05642 0.22350 -48.79001 1.000 40.73378 222 VAL A N 1
ATOM 1739 C CA . VAL A 1 224 ? 3.55548 1.59498 -48.85782 1.000 42.36638 222 VAL A CA 1
ATOM 1740 C C . VAL A 1 224 ? 2.52551 2.54833 -48.25834 1.000 46.25645 222 VAL A C 1
ATOM 1741 O O . VAL A 1 224 ? 1.31665 2.36404 -48.48243 1.000 46.25989 222 VAL A O 1
ATOM 1745 N N . PRO A 1 225 ? 2.94641 3.54863 -47.47944 1.000 41.31825 223 PRO A N 1
ATOM 1746 C CA . PRO A 1 225 ? 1.99219 4.46384 -46.84189 1.000 40.92941 223 PRO A CA 1
ATOM 1747 C C . PRO A 1 225 ? 1.46810 5.51211 -47.81590 1.000 51.00645 223 PRO A C 1
ATOM 1748 O O . PRO A 1 225 ? 2.00369 5.72384 -48.90470 1.000 40.78964 223 PRO A O 1
ATOM 1752 N N . GLU A 1 226 ? 0.41994 6.20694 -47.36287 1.000 66.30635 224 GLU A N 1
ATOM 1753 C CA . GLU A 1 226 ? -0.57462 6.88728 -48.19535 1.000 82.48324 224 GLU A CA 1
ATOM 1754 C C . GLU A 1 226 ? -0.05872 7.85577 -49.26958 1.000 93.06843 224 GLU A C 1
ATOM 1755 O O . GLU A 1 226 ? -0.71976 7.99447 -50.31323 1.000 87.59792 224 GLU A O 1
ATOM 1761 N N . PRO A 1 227 ? 1.07537 8.55135 -49.08562 1.000 95.84359 225 PRO A N 1
ATOM 1762 C CA . PRO A 1 227 ? 1.56972 9.40292 -50.19220 1.000 91.08179 225 PRO A CA 1
ATOM 1763 C C . PRO A 1 227 ? 1.78108 8.65083 -51.49868 1.000 86.60754 225 PRO A C 1
ATOM 1764 O O . PRO A 1 227 ? 1.69431 9.26486 -52.56647 1.000 89.59291 225 PRO A O 1
ATOM 1768 N N . PHE A 1 228 ? 2.05842 7.34392 -51.44408 1.000 80.75537 226 PHE A N 1
ATOM 1769 C CA . PHE A 1 228 ? 2.20021 6.50120 -52.63102 1.000 79.11769 226 PHE A CA 1
ATOM 1770 C C . PHE A 1 228 ? 1.02090 5.54059 -52.74529 1.000 76.47549 226 PHE A C 1
ATOM 1771 O O . PHE A 1 228 ? 0.20761 5.66680 -53.66384 1.000 82.90961 226 PHE A O 1
ATOM 1779 N N . GLY A 1 229 ? 0.92173 4.55449 -51.85352 1.000 62.26879 227 GLY A N 1
ATOM 1780 C CA . GLY A 1 229 ? -0.34654 3.89246 -51.63790 1.000 52.76723 227 GLY A CA 1
ATOM 1781 C C . GLY A 1 229 ? -0.36212 2.37812 -51.63816 1.000 60.08617 227 GLY A C 1
ATOM 1782 O O . GLY A 1 229 ? -1.01280 1.76289 -50.78210 1.000 77.68603 227 GLY A O 1
ATOM 1783 N N . GLY A 1 230 ? 0.32801 1.76174 -52.58838 1.000 42.12048 228 GLY A N 1
ATOM 1784 C CA . GLY A 1 230 ? 0.11148 0.36505 -52.91685 1.000 37.23274 228 GLY A CA 1
ATOM 1785 C C . GLY A 1 230 ? 0.96050 -0.60010 -52.12139 1.000 42.68167 228 GLY A C 1
ATOM 1786 O O . GLY A 1 230 ? 1.29062 -0.37313 -50.95158 1.000 50.26109 228 GLY A O 1
ATOM 1787 N N . ALA A 1 231 ? 1.31575 -1.69999 -52.77060 1.000 40.47144 229 ALA A N 1
ATOM 1788 C CA . ALA A 1 231 ? 2.04362 -2.78464 -52.13664 1.000 35.26999 229 ALA A CA 1
ATOM 1789 C C . ALA A 1 231 ? 3.24081 -3.13637 -52.99789 1.000 40.05703 229 ALA A C 1
ATOM 1790 O O . ALA A 1 231 ? 3.14455 -3.18553 -54.23143 1.000 35.53005 229 ALA A O 1
ATOM 1792 N N . ILE A 1 232 ? 4.36920 -3.36685 -52.33519 1.000 39.11506 230 ILE A N 1
ATOM 1793 C CA . ILE A 1 232 ? 5.59197 -3.81264 -52.97789 1.000 41.00504 230 ILE A CA 1
ATOM 1794 C C . ILE A 1 232 ? 5.77712 -5.29145 -52.67807 1.000 38.67899 230 ILE A C 1
ATOM 1795 O O . ILE A 1 232 ? 5.63581 -5.72353 -51.52718 1.000 38.65869 230 ILE A O 1
ATOM 1800 N N . ILE A 1 233 ? 6.03904 -6.06199 -53.72703 1.000 28.54793 231 ILE A N 1
ATOM 1801 C CA . ILE A 1 233 ? 6.15129 -7.51095 -53.67568 1.000 32.20793 231 ILE A CA 1
ATOM 1802 C C . ILE A 1 233 ? 7.60787 -7.83867 -53.96968 1.000 46.50713 231 ILE A C 1
ATOM 1803 O O . ILE A 1 233 ? 8.10370 -7.54848 -55.07075 1.000 50.33442 231 ILE A O 1
ATOM 1808 N N . ILE A 1 234 ? 8.30686 -8.43482 -53.00903 1.000 34.01200 232 ILE A N 1
ATOM 1809 C CA . ILE A 1 234 ? 9.71119 -8.77161 -53.21593 1.000 36.75904 232 ILE A CA 1
ATOM 1810 C C . ILE A 1 234 ? 9.84485 -10.25199 -53.53497 1.000 37.48077 232 ILE A C 1
ATOM 1811 O O . ILE A 1 234 ? 9.26622 -11.11059 -52.84694 1.000 37.61340 232 ILE A O 1
ATOM 1816 N N . GLY A 1 235 ? 10.60109 -10.53888 -54.59333 1.000 29.68725 233 GLY A N 1
ATOM 1817 C CA . GLY A 1 235 ? 10.89607 -11.87667 -55.05525 1.000 27.85634 233 GLY A CA 1
ATOM 1818 C C . GLY A 1 235 ? 12.37614 -11.99991 -55.35293 1.000 38.69072 233 GLY A C 1
ATOM 1819 O O . GLY A 1 235 ? 13.16756 -11.15158 -54.91794 1.000 50.34866 233 GLY A O 1
ATOM 1820 N N . GLN A 1 236 ? 12.77150 -13.03643 -56.09387 1.000 35.61413 234 GLN A N 1
ATOM 1821 C CA . GLN A 1 236 ? 14.19458 -13.34112 -56.19593 1.000 43.96698 234 GLN A CA 1
ATOM 1822 C C . GLN A 1 236 ? 14.87452 -12.58259 -57.31511 1.000 55.45647 234 GLN A C 1
ATOM 1823 O O . GLN A 1 236 ? 16.04101 -12.20237 -57.18607 1.000 65.90089 234 GLN A O 1
ATOM 1829 N N . GLU A 1 237 ? 14.16812 -12.36820 -58.41506 1.000 60.77240 235 GLU A N 1
ATOM 1830 C CA . GLU A 1 237 ? 14.72529 -11.68200 -59.56130 1.000 63.27828 235 GLU A CA 1
ATOM 1831 C C . GLU A 1 237 ? 14.19727 -10.27312 -59.70552 1.000 60.46625 235 GLU A C 1
ATOM 1832 O O . GLU A 1 237 ? 14.84766 -9.44299 -60.34742 1.000 60.89791 235 GLU A O 1
ATOM 1838 N N . SER A 1 238 ? 13.05755 -9.98347 -59.09451 1.000 53.71724 236 SER A N 1
ATOM 1839 C CA . SER A 1 238 ? 12.33747 -8.76565 -59.38116 1.000 51.18525 236 SER A CA 1
ATOM 1840 C C . SER A 1 238 ? 11.76101 -8.21814 -58.08989 1.000 49.18231 236 SER A C 1
ATOM 1841 O O . SER A 1 238 ? 11.46041 -8.96014 -57.15119 1.000 45.45468 236 SER A O 1
ATOM 1844 N N . ILE A 1 239 ? 11.63769 -6.89921 -58.06843 1.000 48.15904 237 ILE A N 1
ATOM 1845 C CA . ILE A 1 239 ? 10.82435 -6.15230 -57.12881 1.000 39.19918 237 ILE A CA 1
ATOM 1846 C C . ILE A 1 239 ? 9.75595 -5.47410 -57.96729 1.000 49.18369 237 ILE A C 1
ATOM 1847 O O . ILE A 1 239 ? 10.05970 -4.95632 -59.05019 1.000 57.51832 237 ILE A O 1
ATOM 1852 N N . THR A 1 240 ? 8.50239 -5.52382 -57.51406 1.000 40.48360 238 THR A N 1
ATOM 1853 C CA . THR A 1 240 ? 7.42634 -4.87988 -58.26165 1.000 47.13769 238 THR A CA 1
ATOM 1854 C C . THR A 1 240 ? 6.53348 -4.06074 -57.33835 1.000 48.18105 238 THR A C 1
ATOM 1855 O O . THR A 1 240 ? 6.35930 -4.37585 -56.15151 1.000 48.43826 238 THR A O 1
ATOM 1859 N N . TYR A 1 241 ? 5.97497 -2.99608 -57.91338 1.000 41.44799 239 TYR A N 1
ATOM 1860 C CA . TYR A 1 241 ? 4.97370 -2.16060 -57.26833 1.000 39.68261 239 TYR A CA 1
ATOM 1861 C C . TYR A 1 241 ? 3.60422 -2.42765 -57.88000 1.000 47.65316 239 TYR A C 1
ATOM 1862 O O . TYR A 1 241 ? 3.47061 -2.57881 -59.10594 1.000 38.21470 239 TYR A O 1
ATOM 1871 N N . HIS A 1 242 ? 2.59028 -2.48815 -57.01652 1.000 45.18858 240 HIS A N 1
ATOM 1872 C CA . HIS A 1 242 ? 1.22742 -2.77847 -57.43134 1.000 49.13189 240 HIS A CA 1
ATOM 1873 C C . HIS A 1 242 ? 0.29689 -1.75202 -56.81175 1.000 61.94638 240 HIS A C 1
ATOM 1874 O O . HIS A 1 242 ? 0.35643 -1.50760 -55.60000 1.000 61.84399 240 HIS A O 1
ATOM 1881 N N . ASN A 1 243 ? -0.56638 -1.16296 -57.64176 1.000 67.84890 241 ASN A N 1
ATOM 1882 C CA . ASN A 1 243 ? -1.64768 -0.32350 -57.12795 1.000 54.03949 241 ASN A CA 1
ATOM 1883 C C . ASN A 1 243 ? -2.71486 -0.18894 -58.22065 1.000 61.92328 241 ASN A C 1
ATOM 1884 O O . ASN A 1 243 ? -2.67539 0.74133 -59.02476 1.000 66.26125 241 ASN A O 1
ATOM 1889 N N . GLY A 1 244 ? -3.66662 -1.11657 -58.22109 1.000 63.38107 242 GLY A N 1
ATOM 1890 C CA . GLY A 1 244 ? -4.84645 -0.96090 -59.05015 1.000 71.59356 242 GLY A CA 1
ATOM 1891 C C . GLY A 1 244 ? -4.58256 -1.12680 -60.52718 1.000 77.06982 242 GLY A C 1
ATOM 1892 O O . GLY A 1 244 ? -4.73747 -2.22124 -61.07561 1.000 83.83066 242 GLY A O 1
ATOM 1893 N N . ASP A 1 245 ? -4.21118 -0.03792 -61.19067 1.000 76.68702 243 ASP A N 1
ATOM 1894 C CA . ASP A 1 245 ? -3.72119 -0.10662 -62.55801 1.000 84.98163 243 ASP A CA 1
ATOM 1895 C C . ASP A 1 245 ? -2.25994 0.29502 -62.66482 1.000 77.16016 243 ASP A C 1
ATOM 1896 O O . ASP A 1 245 ? -1.69539 0.25133 -63.76285 1.000 81.44809 243 ASP A O 1
ATOM 1901 N N . LYS A 1 246 ? -1.63282 0.66616 -61.55143 1.000 67.73277 244 LYS A N 1
ATOM 1902 C CA . LYS A 1 246 ? -0.21567 0.98974 -61.53967 1.000 57.39170 244 LYS A CA 1
ATOM 1903 C C . LYS A 1 246 ? 0.60165 -0.28304 -61.35018 1.000 52.12928 244 LYS A C 1
ATOM 1904 O O . LYS A 1 246 ? 0.32625 -1.07732 -60.44245 1.000 52.69379 244 LYS A O 1
ATOM 1910 N N . TYR A 1 247 ? 1.60557 -0.47605 -62.21130 1.000 45.64707 245 TYR A N 1
ATOM 1911 C CA . TYR A 1 247 ? 2.52214 -1.61232 -62.10089 1.000 48.97066 245 TYR A CA 1
ATOM 1912 C C . TYR A 1 247 ? 3.90140 -1.17463 -62.56540 1.000 54.06385 245 TYR A C 1
ATOM 1913 O O . TYR A 1 247 ? 4.10324 -1.00564 -63.76856 1.000 56.49262 245 TYR A O 1
ATOM 1922 N N . LEU A 1 248 ? 4.84947 -1.00723 -61.64206 1.000 56.03490 246 LEU A N 1
ATOM 1923 C CA . LEU A 1 248 ? 6.24912 -0.83588 -62.01580 1.000 56.02467 246 LEU A CA 1
ATOM 1924 C C . LEU A 1 248 ? 7.02440 -2.07279 -61.60057 1.000 41.94197 246 LEU A C 1
ATOM 1925 O O . LEU A 1 248 ? 6.61803 -2.79198 -60.68363 1.000 45.21120 246 LEU A O 1
ATOM 1930 N N . ALA A 1 249 ? 8.13782 -2.32124 -62.29386 1.000 39.94862 247 ALA A N 1
ATOM 1931 C CA . ALA A 1 249 ? 8.82874 -3.60633 -62.17617 1.000 41.32156 247 ALA A CA 1
ATOM 1932 C C . ALA A 1 249 ? 10.29777 -3.44793 -62.54924 1.000 49.95595 247 ALA A C 1
ATOM 1933 O O . ALA A 1 249 ? 10.63625 -3.29910 -63.73004 1.000 50.79993 247 ALA A O 1
ATOM 1935 N N . ILE A 1 250 ? 11.16290 -3.52212 -61.55245 1.000 58.95328 248 ILE A N 1
ATOM 1936 C CA . ILE A 1 250 ? 12.60235 -3.55070 -61.76736 1.000 57.66898 248 ILE A CA 1
ATOM 1937 C C . ILE A 1 250 ? 13.10209 -4.96200 -61.49751 1.000 58.76663 248 ILE A C 1
ATOM 1938 O O . ILE A 1 250 ? 12.48968 -5.73230 -60.74436 1.000 60.31152 248 ILE A O 1
ATOM 1943 N N . ALA A 1 251 ? 14.21932 -5.30702 -62.13353 1.000 59.37832 249 ALA A N 1
ATOM 1944 C CA . ALA A 1 251 ? 14.79733 -6.65109 -62.03704 1.000 60.72512 249 ALA A CA 1
ATOM 1945 C C . ALA A 1 251 ? 16.32129 -6.55631 -61.96473 1.000 65.36135 249 ALA A C 1
ATOM 1946 O O . ALA A 1 251 ? 17.03816 -7.12062 -62.79855 1.000 69.53641 249 ALA A O 1
ATOM 1948 N N . PRO A 1 252 ? 16.84912 -5.86194 -60.95509 1.000 59.43044 250 PRO A N 1
ATOM 1949 C CA . PRO A 1 252 ? 18.26177 -5.43923 -60.99203 1.000 57.09246 250 PRO A CA 1
ATOM 1950 C C . PRO A 1 252 ? 19.19021 -6.62284 -60.80877 1.000 71.89638 250 PRO A C 1
ATOM 1951 O O . PRO A 1 252 ? 18.91203 -7.53280 -60.01070 1.000 63.37003 250 PRO A O 1
ATOM 1955 N N . PRO A 1 253 ? 20.30820 -6.65203 -61.53256 1.000 83.54795 251 PRO A N 1
ATOM 1956 C CA . PRO A 1 253 ? 21.16540 -7.84530 -61.48203 1.000 82.46796 251 PRO A CA 1
ATOM 1957 C C . PRO A 1 253 ? 21.77470 -8.08613 -60.10991 1.000 78.46422 251 PRO A C 1
ATOM 1958 O O . PRO A 1 253 ? 22.07868 -9.24254 -59.78274 1.000 82.21371 251 PRO A O 1
ATOM 1962 N N . ILE A 1 254 ? 21.92872 -7.04393 -59.28502 1.000 71.03707 252 ILE A N 1
ATOM 1963 C CA . ILE A 1 254 ? 22.57954 -7.22093 -57.98774 1.000 64.92174 252 ILE A CA 1
ATOM 1964 C C . ILE A 1 254 ? 21.84904 -8.27577 -57.16968 1.000 67.32087 252 ILE A C 1
ATOM 1965 O O . ILE A 1 254 ? 22.44749 -9.26255 -56.73299 1.000 70.71546 252 ILE A O 1
ATOM 1970 N N . ILE A 1 255 ? 20.53326 -8.10293 -56.98050 1.000 65.85433 253 ILE A N 1
ATOM 1971 C CA . ILE A 1 255 ? 19.79051 -8.90379 -56.00329 1.000 60.03362 253 ILE A CA 1
ATOM 1972 C C . ILE A 1 255 ? 19.53220 -10.33514 -56.44820 1.000 63.68265 253 ILE A C 1
ATOM 1973 O O . ILE A 1 255 ? 18.92763 -11.10228 -55.68370 1.000 67.56987 253 ILE A O 1
ATOM 1978 N N . LYS A 1 256 ? 19.97964 -10.72084 -57.64951 1.000 65.65334 254 LYS A N 1
ATOM 1979 C CA . LYS A 1 256 ? 19.78671 -12.08473 -58.14722 1.000 71.83953 254 LYS A CA 1
ATOM 1980 C C . LYS A 1 256 ? 20.44425 -13.11910 -57.22834 1.000 75.99515 254 LYS A C 1
ATOM 1981 O O . LYS A 1 256 ? 19.82595 -14.12977 -56.85632 1.000 68.10479 254 LYS A O 1
ATOM 1987 N N . GLN A 1 257 ? 21.70434 -12.87299 -56.84841 1.000 71.67348 255 GLN A N 1
ATOM 1988 C CA . GLN A 1 257 ? 22.58258 -13.88249 -56.27911 1.000 70.62820 255 GLN A CA 1
ATOM 1989 C C . GLN A 1 257 ? 22.35238 -14.13266 -54.78768 1.000 62.73330 255 GLN A C 1
ATOM 1990 O O . GLN A 1 257 ? 23.14716 -14.86204 -54.17503 1.000 56.81194 255 GLN A O 1
ATOM 1996 N N . SER A 1 258 ? 21.29661 -13.57717 -54.19377 1.000 64.39669 256 SER A N 1
ATOM 1997 C CA . SER A 1 258 ? 20.92633 -13.92774 -52.82440 1.000 53.47534 256 SER A CA 1
ATOM 1998 C C . SER A 1 258 ? 19.52206 -13.42529 -52.52284 1.000 45.76087 256 SER A C 1
ATOM 1999 O O . SER A 1 258 ? 19.00606 -12.50950 -53.17265 1.000 53.30906 256 SER A O 1
ATOM 2002 N N . THR A 1 259 ? 18.91542 -14.03872 -51.51904 1.000 38.40349 257 THR A N 1
ATOM 2003 C CA . THR A 1 259 ? 17.49904 -13.84978 -51.25047 1.000 44.97107 257 THR A CA 1
ATOM 2004 C C . THR A 1 259 ? 17.29536 -12.73306 -50.24607 1.000 46.68580 257 THR A C 1
ATOM 2005 O O . THR A 1 259 ? 18.08931 -12.56896 -49.31334 1.000 52.33772 257 THR A O 1
ATOM 2009 N N . ILE A 1 260 ? 16.22664 -11.97029 -50.43575 1.000 36.64272 258 ILE A N 1
ATOM 2010 C CA . ILE A 1 260 ? 15.89710 -10.89465 -49.51743 1.000 30.13854 258 ILE A CA 1
ATOM 2011 C C . ILE A 1 260 ? 14.93970 -11.45277 -48.47457 1.000 32.58077 258 ILE A C 1
ATOM 2012 O O . ILE A 1 260 ? 13.95297 -12.11750 -48.81111 1.000 39.88908 258 ILE A O 1
ATOM 2017 N N . VAL A 1 261 ? 15.27794 -11.25261 -47.20185 1.000 35.49073 259 VAL A N 1
ATOM 2018 C CA . VAL A 1 261 ? 14.55272 -11.88818 -46.10939 1.000 35.59563 259 VAL A CA 1
ATOM 2019 C C . VAL A 1 261 ? 13.86962 -10.90102 -45.19081 1.000 39.42305 259 VAL A C 1
ATOM 2020 O O . VAL A 1 261 ? 12.90504 -11.30245 -44.51407 1.000 28.59228 259 VAL A O 1
ATOM 2024 N N . CYS A 1 262 ? 14.34867 -9.65490 -45.10931 1.000 36.81412 260 CYS A N 1
ATOM 2025 C CA . CYS A 1 262 ? 13.76545 -8.66811 -44.21597 1.000 37.41577 260 CYS A CA 1
ATOM 2026 C C . CYS A 1 262 ? 13.86048 -7.29947 -44.86195 1.000 33.67610 260 CYS A C 1
ATOM 2027 O O . CYS A 1 262 ? 14.69433 -7.05150 -45.73223 1.000 20.39603 260 CYS A O 1
ATOM 2030 N N . HIS A 1 263 ? 13.01233 -6.40209 -44.38367 1.000 32.64866 261 HIS A N 1
ATOM 2031 C CA . HIS A 1 263 ? 12.91067 -5.07046 -44.93326 1.000 31.98997 261 HIS A CA 1
ATOM 2032 C C . HIS A 1 263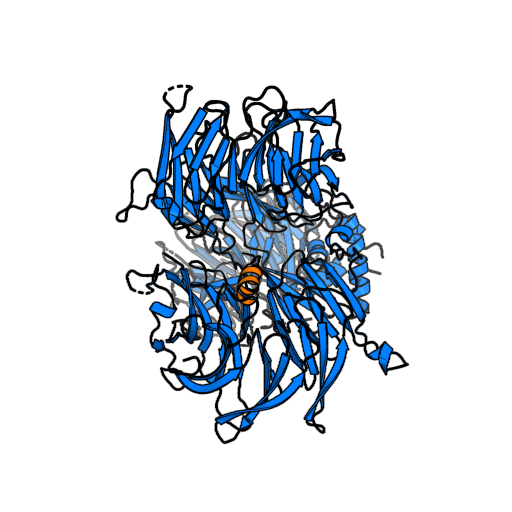 ? 12.51149 -4.13898 -43.80787 1.000 33.96959 261 HIS A C 1
ATOM 2033 O O . HIS A 1 263 ? 12.03351 -4.57870 -42.76325 1.000 52.82474 261 HIS A O 1
ATOM 2040 N N . ASN A 1 264 ? 12.67962 -2.84424 -44.03238 1.000 28.04516 262 ASN A N 1
ATOM 2041 C CA . ASN A 1 264 ? 12.16574 -1.89125 -43.06083 1.000 33.27800 262 ASN A CA 1
ATOM 2042 C C . ASN A 1 264 ? 12.00374 -0.53424 -43.71885 1.000 26.70301 262 ASN A C 1
ATOM 2043 O O . ASN A 1 264 ? 12.84834 -0.12470 -44.51422 1.000 27.75729 262 ASN A O 1
ATOM 2048 N N . ARG A 1 265 ? 10.90677 0.14757 -43.38882 1.000 39.62690 263 ARG A N 1
ATOM 2049 C CA . ARG A 1 265 ? 10.66785 1.49189 -43.90402 1.000 38.69614 263 ARG A CA 1
ATOM 2050 C C . ARG A 1 265 ? 11.60300 2.47137 -43.21042 1.000 42.19319 263 ARG A C 1
ATOM 2051 O O . ARG A 1 265 ? 11.65856 2.52509 -41.97855 1.000 39.38605 263 ARG A O 1
ATOM 2059 N N . VAL A 1 266 ? 12.35231 3.23620 -44.00225 1.000 44.66829 264 VAL A N 1
ATOM 2060 C CA . VAL A 1 266 ? 13.31421 4.18605 -43.45381 1.000 41.02215 264 VAL A CA 1
ATOM 2061 C C . VAL A 1 266 ? 12.68083 5.56387 -43.32750 1.000 46.62744 264 VAL A C 1
ATOM 2062 O O . VAL A 1 266 ? 12.60371 6.13024 -42.22803 1.000 43.67760 264 VAL A O 1
ATOM 2066 N N . ASP A 1 267 ? 12.23216 6.11374 -44.45889 1.000 48.68513 265 ASP A N 1
ATOM 2067 C CA . ASP A 1 267 ? 11.57836 7.41051 -44.46936 1.000 45.43238 265 ASP A CA 1
ATOM 2068 C C . ASP A 1 267 ? 10.08183 7.20906 -44.27798 1.000 50.79440 265 ASP A C 1
ATOM 2069 O O . ASP A 1 267 ? 9.48003 6.39146 -44.98557 1.000 51.08002 265 ASP A O 1
ATOM 2074 N N . PRO A 1 268 ? 9.47005 7.90413 -43.31186 1.000 53.21604 266 PRO A N 1
ATOM 2075 C CA . PRO A 1 268 ? 8.04551 7.65507 -42.99492 1.000 52.30010 266 PRO A CA 1
ATOM 2076 C C . PRO A 1 268 ? 7.09706 7.76534 -44.18159 1.000 58.57415 266 PRO A C 1
ATOM 2077 O O . PRO A 1 268 ? 6.13468 6.99216 -44.26030 1.000 61.41872 266 PRO A O 1
ATOM 2081 N N . ASN A 1 269 ? 7.31619 8.71244 -45.09969 1.000 58.93211 267 ASN A N 1
ATOM 2082 C CA . ASN A 1 269 ? 6.45847 8.77418 -46.27675 1.000 56.94617 267 ASN A CA 1
ATOM 2083 C C . ASN A 1 269 ? 6.58243 7.52301 -47.12955 1.000 56.66231 267 ASN A C 1
ATOM 2084 O O . ASN A 1 269 ? 5.66454 7.21248 -47.89440 1.000 59.24838 267 ASN A O 1
ATOM 2089 N N . GLY A 1 270 ? 7.67961 6.78816 -46.99841 1.000 60.55675 268 GLY A N 1
ATOM 2090 C CA . GLY A 1 270 ? 7.88426 5.57321 -47.75067 1.000 55.41982 268 GLY A CA 1
ATOM 2091 C C . GLY A 1 270 ? 8.83888 5.69354 -48.91244 1.000 53.40329 268 GLY A C 1
ATOM 2092 O O . GLY A 1 270 ? 8.93774 4.75661 -49.70629 1.000 47.85776 268 GLY A O 1
ATOM 2093 N N . SER A 1 271 ? 9.53157 6.82109 -49.05092 1.000 57.56999 269 SER A N 1
ATOM 2094 C CA . SER A 1 271 ? 10.41146 6.98291 -50.19771 1.000 52.38638 269 SER A CA 1
ATOM 2095 C C . SER A 1 271 ? 11.56284 5.98152 -50.16642 1.000 47.65597 269 SER A C 1
ATOM 2096 O O . SER A 1 271 ? 12.01310 5.52477 -51.22997 1.000 43.76882 269 SER A O 1
ATOM 2099 N N . ARG A 1 272 ? 12.03754 5.60963 -48.96665 1.000 39.89395 270 ARG A N 1
ATOM 2100 C CA . ARG A 1 272 ? 13.24170 4.79809 -48.81674 1.000 36.01185 270 ARG A CA 1
ATOM 2101 C C . ARG A 1 272 ? 13.00219 3.59198 -47.91242 1.000 35.39328 270 ARG A C 1
ATOM 2102 O O . ARG A 1 272 ? 12.35553 3.69794 -46.86492 1.000 35.91636 270 ARG A O 1
ATOM 2110 N N . TYR A 1 273 ? 13.55274 2.44475 -48.32118 1.000 38.74164 271 TYR A N 1
ATOM 2111 C CA . TYR A 1 273 ? 13.40258 1.18391 -47.60043 1.000 39.75440 271 TYR A CA 1
ATOM 2112 C C . TYR A 1 273 ? 14.72400 0.42817 -47.55676 1.000 37.77861 271 TYR A C 1
ATOM 2113 O O . TYR A 1 273 ? 15.44986 0.36686 -48.55261 1.000 34.88698 271 TYR A O 1
ATOM 2122 N N . LEU A 1 274 ? 15.00829 -0.17062 -46.40167 1.000 38.65692 272 LEU A N 1
ATOM 2123 C CA . LEU A 1 274 ? 16.17061 -1.02501 -46.21773 1.000 26.21491 272 LEU A CA 1
ATOM 2124 C C . LEU A 1 274 ? 15.80666 -2.46207 -46.54431 1.000 26.80566 272 LEU A C 1
ATOM 2125 O O . LEU A 1 274 ? 14.72665 -2.94220 -46.18766 1.000 35.17991 272 LEU A O 1
ATOM 2130 N N . LEU A 1 275 ? 16.70397 -3.14126 -47.24245 1.000 26.53413 273 LEU A N 1
ATOM 2131 C CA . LEU A 1 275 ? 16.51273 -4.54516 -47.56946 1.000 34.85939 273 LEU A CA 1
ATOM 2132 C C . LEU A 1 275 ? 17.69525 -5.34966 -47.05986 1.000 38.53237 273 LEU A C 1
ATOM 2133 O O . LEU A 1 275 ? 18.85519 -4.96003 -47.26250 1.000 24.04231 273 LEU A O 1
ATOM 2138 N N . GLY A 1 276 ? 17.38821 -6.45919 -46.38358 1.000 42.86759 274 GLY A N 1
ATOM 2139 C CA . GLY A 1 276 ? 18.37832 -7.39822 -45.89241 1.000 35.79845 274 GLY A CA 1
ATOM 2140 C C . GLY A 1 276 ? 18.35877 -8.68756 -46.68564 1.000 32.82834 274 GLY A C 1
ATOM 2141 O O . GLY A 1 276 ? 17.33652 -9.05274 -47.26370 1.000 40.83468 274 GLY A O 1
ATOM 2142 N N . ASP A 1 277 ? 19.46015 -9.42399 -46.64288 1.000 41.80103 275 ASP A N 1
ATOM 2143 C CA . ASP A 1 277 ? 19.82113 -10.38404 -47.67318 1.000 41.56198 275 ASP A CA 1
ATOM 2144 C C . ASP A 1 277 ? 20.63053 -11.53062 -47.05562 1.000 49.61820 275 ASP A C 1
ATOM 2145 O O . ASP A 1 277 ? 21.50827 -11.29241 -46.22161 1.000 63.35071 275 ASP A O 1
ATOM 2150 N N . MET A 1 278 ? 20.33493 -12.77348 -47.46870 1.000 33.32302 276 MET A N 1
ATOM 2151 C CA . MET A 1 278 ? 20.85587 -13.96123 -46.78139 1.000 23.94532 276 MET A CA 1
ATOM 2152 C C . MET A 1 278 ? 22.37453 -14.02909 -46.71973 1.000 24.66038 276 MET A C 1
ATOM 2153 O O . MET A 1 278 ? 22.90774 -14.78096 -45.89446 1.000 34.00202 276 MET A O 1
ATOM 2158 N N . GLU A 1 279 ? 23.08959 -13.30256 -47.57726 1.000 30.72163 277 GLU A N 1
ATOM 2159 C CA . GLU A 1 279 ? 24.54477 -13.27975 -47.50375 1.000 40.09757 277 GLU A CA 1
ATOM 2160 C C . GLU A 1 279 ? 25.07650 -12.01136 -46.81850 1.000 36.11363 277 GLU A C 1
ATOM 2161 O O . GLU A 1 279 ? 26.27636 -11.71467 -46.89389 1.000 46.04157 277 GLU A O 1
ATOM 2167 N N . GLY A 1 280 ? 24.21073 -11.28156 -46.12638 1.000 29.13252 278 GLY A N 1
ATOM 2168 C CA . GLY A 1 280 ? 24.61502 -10.16272 -45.30249 1.000 36.36985 278 GLY A CA 1
ATOM 2169 C C . GLY A 1 280 ? 24.68185 -8.80167 -45.97418 1.000 39.77508 278 GLY A C 1
ATOM 2170 O O . GLY A 1 280 ? 25.24646 -7.87155 -45.38595 1.000 40.09722 278 GLY A O 1
ATOM 2171 N N . ARG A 1 281 ? 24.13717 -8.64066 -47.17594 1.000 27.67381 279 ARG A N 1
ATOM 2172 C CA . ARG A 1 281 ? 24.19506 -7.33946 -47.82990 1.000 34.90884 279 ARG A CA 1
ATOM 2173 C C . ARG A 1 281 ? 22.96358 -6.50612 -47.48579 1.000 22.19496 279 ARG A C 1
ATOM 2174 O O . ARG A 1 281 ? 21.86322 -7.01669 -47.25656 1.000 28.52616 279 ARG A O 1
ATOM 2182 N N . LEU A 1 282 ? 23.18098 -5.20768 -47.40307 1.000 29.48119 280 LEU A N 1
ATOM 2183 C CA . LEU A 1 282 ? 22.15369 -4.25061 -47.04769 1.000 29.04033 280 LEU A CA 1
ATOM 2184 C C . LEU A 1 282 ? 21.84063 -3.44280 -48.29471 1.000 34.32263 280 LEU A C 1
ATOM 2185 O O . LEU A 1 282 ? 22.75693 -2.96611 -48.97374 1.000 34.95040 280 LEU A O 1
ATOM 2190 N N . PHE A 1 283 ? 20.56112 -3.30542 -48.61090 1.000 40.47135 281 PHE A N 1
ATOM 2191 C CA . PHE A 1 283 ? 20.15425 -2.47715 -49.73651 1.000 39.42612 281 PHE A CA 1
ATOM 2192 C C . PHE A 1 283 ? 19.26111 -1.32762 -49.29493 1.000 34.12065 281 PHE A C 1
ATOM 2193 O O . PHE A 1 283 ? 18.55336 -1.40738 -48.28095 1.000 31.64989 281 PHE A O 1
ATOM 2201 N N . MET A 1 284 ? 19.31190 -0.25290 -50.07588 1.000 33.37124 282 MET A N 1
ATOM 2202 C CA . MET A 1 284 ? 18.28927 0.77472 -50.04242 1.000 26.31263 282 MET A CA 1
ATOM 2203 C C . MET A 1 284 ? 17.38224 0.61008 -51.25494 1.000 35.10111 282 MET A C 1
ATOM 2204 O O . MET A 1 284 ? 17.85853 0.46895 -52.38812 1.000 35.25700 282 MET A O 1
ATOM 2209 N N . LEU A 1 285 ? 16.08190 0.56198 -50.99594 1.000 34.69729 283 LEU A N 1
ATOM 2210 C CA . LEU A 1 285 ? 15.05612 0.56426 -52.02259 1.000 31.33118 283 LEU A CA 1
ATOM 2211 C C . LEU A 1 285 ? 14.49425 1.97551 -52.09101 1.000 45.31884 283 LEU A C 1
ATOM 2212 O O . LEU A 1 285 ? 13.96399 2.48380 -51.09746 1.000 52.34859 283 LEU A O 1
ATOM 2217 N N . LEU A 1 286 ? 14.61883 2.60790 -53.24780 1.000 44.60617 284 LEU A N 1
ATOM 2218 C CA . LEU A 1 286 ? 14.28166 4.01253 -53.39970 1.000 39.28468 284 LEU A CA 1
ATOM 2219 C C . LEU A 1 286 ? 13.07208 4.15169 -54.31376 1.000 37.54278 284 LEU A C 1
ATOM 2220 O O . LEU A 1 286 ? 13.11322 3.75409 -55.48462 1.000 36.60739 284 LEU A O 1
ATOM 2225 N N . LEU A 1 287 ? 11.99639 4.69739 -53.76882 1.000 32.17335 285 LEU A N 1
ATOM 2226 C CA . LEU A 1 287 ? 10.83344 5.06070 -54.55787 1.000 37.55414 285 LEU A CA 1
ATOM 2227 C C . LEU A 1 287 ? 11.00884 6.50329 -55.00168 1.000 50.26847 285 LEU A C 1
ATOM 2228 O O . LEU A 1 287 ? 11.12167 7.40976 -54.16219 1.000 55.54407 285 LEU A O 1
ATOM 2233 N N . GLU A 1 288 ? 11.07961 6.71677 -56.31509 1.000 43.99870 286 GLU A N 1
ATOM 2234 C CA . GLU A 1 288 ? 11.21376 8.06049 -56.85047 1.000 48.62431 286 GLU A CA 1
ATOM 2235 C C . GLU A 1 288 ? 9.82526 8.53974 -57.23966 1.000 46.90454 286 GLU A C 1
ATOM 2236 O O . GLU A 1 288 ? 9.22079 8.01017 -58.17820 1.000 39.41627 286 GLU A O 1
ATOM 2242 N N . LYS A 1 289 ? 9.31828 9.51162 -56.48951 1.000 46.56245 287 LYS A N 1
ATOM 2243 C CA . LYS A 1 289 ? 8.08628 10.20726 -56.79742 1.000 61.85278 287 LYS A CA 1
ATOM 2244 C C . LYS A 1 289 ? 8.29120 11.14625 -57.98774 1.000 69.30478 287 LYS A C 1
ATOM 2245 O O . LYS A 1 289 ? 9.42011 11.47956 -58.35864 1.000 57.94567 287 LYS A O 1
ATOM 2251 N N . GLU A 1 290 ? 7.18454 11.57337 -58.59474 1.000 77.45662 288 GLU A N 1
ATOM 2252 C CA . GLU A 1 290 ? 7.28447 12.55112 -59.67801 1.000 90.78473 288 GLU A CA 1
ATOM 2253 C C . GLU A 1 290 ? 6.30564 13.73498 -59.56392 1.000 92.95095 288 GLU A C 1
ATOM 2254 O O . GLU A 1 290 ? 5.08654 13.58447 -59.63516 1.000 92.54384 288 GLU A O 1
ATOM 2260 N N . VAL A 1 297 ? 0.83621 13.01729 -56.91087 1.000 100.57411 295 VAL A N 1
ATOM 2261 C CA . VAL A 1 297 ? 1.83704 12.30253 -56.11490 1.000 98.48638 295 VAL A CA 1
ATOM 2262 C C . VAL A 1 297 ? 2.07476 10.90751 -56.69768 1.000 107.30811 295 VAL A C 1
ATOM 2263 O O . VAL A 1 297 ? 2.00446 9.89371 -55.98788 1.000 105.77155 295 VAL A O 1
ATOM 2267 N N . THR A 1 298 ? 2.37721 10.87631 -57.99846 1.000 112.37601 296 THR A N 1
ATOM 2268 C CA . THR A 1 298 ? 2.58273 9.64932 -58.76454 1.000 108.71016 296 THR A CA 1
ATOM 2269 C C . THR A 1 298 ? 3.78072 8.83939 -58.27087 1.000 101.90936 296 THR A C 1
ATOM 2270 O O . THR A 1 298 ? 4.28579 9.05460 -57.16470 1.000 105.42137 296 THR A O 1
ATOM 2274 N N . LEU A 1 299 ? 4.23640 7.89051 -59.07904 1.000 88.09991 297 LEU A N 1
ATOM 2275 C CA . LEU A 1 299 ? 5.44081 7.13682 -58.75857 1.000 66.16182 297 LEU A CA 1
ATOM 2276 C C . LEU A 1 299 ? 6.05588 6.66436 -60.06916 1.000 62.10113 297 LEU A C 1
ATOM 2277 O O . LEU A 1 299 ? 5.41580 5.94007 -60.84044 1.000 56.20459 297 LEU A O 1
ATOM 2282 N N . LYS A 1 300 ? 7.28035 7.11130 -60.34252 1.000 58.39348 298 LYS A N 1
ATOM 2283 C CA . LYS A 1 300 ? 7.84993 6.91924 -61.66741 1.000 58.97468 298 LYS A CA 1
ATOM 2284 C C . LYS A 1 300 ? 8.71657 5.67162 -61.73916 1.000 64.92532 298 LYS A C 1
ATOM 2285 O O . LYS A 1 300 ? 8.56433 4.85481 -62.65615 1.000 63.76340 298 LYS A O 1
ATOM 2291 N N . ASP A 1 301 ? 9.61210 5.50539 -60.76999 1.000 67.24098 299 ASP A N 1
ATOM 2292 C CA . ASP A 1 301 ? 10.64498 4.49468 -60.86905 1.000 62.13473 299 ASP A CA 1
ATOM 2293 C C . ASP A 1 301 ? 10.97207 3.95829 -59.48278 1.000 63.58730 299 ASP A C 1
ATOM 2294 O O . ASP A 1 301 ? 10.78319 4.64251 -58.47306 1.000 68.03947 299 ASP A O 1
ATOM 2299 N N . LEU A 1 302 ? 11.43679 2.70891 -59.45736 1.000 60.36847 300 LEU A N 1
ATOM 2300 C CA . LEU A 1 302 ? 12.04582 2.06294 -58.30154 1.000 53.54941 300 LEU A CA 1
ATOM 2301 C C . LEU A 1 302 ? 13.54458 1.89430 -58.52667 1.000 52.72956 300 LEU A C 1
ATOM 2302 O O . LEU A 1 302 ? 13.97952 1.56385 -59.63619 1.000 60.21952 300 LEU A O 1
ATOM 2307 N N . ARG A 1 303 ? 14.33706 2.09442 -57.47479 1.000 50.04029 301 ARG A N 1
ATOM 2308 C CA . ARG A 1 303 ? 15.78114 1.91493 -57.56158 1.000 55.17143 301 ARG A CA 1
ATOM 2309 C C . ARG A 1 303 ? 16.27357 1.07402 -56.38882 1.000 53.57778 301 ARG A C 1
ATOM 2310 O O . ARG A 1 303 ? 15.69496 1.10715 -55.29905 1.000 52.82478 301 ARG A O 1
ATOM 2318 N N . VAL A 1 304 ? 17.33887 0.30477 -56.62476 1.000 45.44823 302 VAL A N 1
ATOM 2319 C CA . VAL A 1 304 ? 18.00463 -0.48626 -55.58428 1.000 40.09145 302 VAL A CA 1
ATOM 2320 C C . VAL A 1 304 ? 19.47596 -0.08167 -55.54999 1.000 40.63895 302 VAL A C 1
ATOM 2321 O O . VAL A 1 304 ? 20.17873 -0.18293 -56.56558 1.000 43.53121 302 VAL A O 1
ATOM 2325 N N . GLU A 1 305 ? 19.94478 0.37122 -54.39168 1.000 33.55924 303 GLU A N 1
ATOM 2326 C CA . GLU A 1 305 ? 21.33711 0.75539 -54.22111 1.000 35.42534 303 GLU A CA 1
ATOM 2327 C C . GLU A 1 305 ? 21.92628 -0.10043 -53.11279 1.000 46.63971 303 GLU A C 1
ATOM 2328 O O . GLU A 1 305 ? 21.28781 -0.30207 -52.07551 1.000 48.85354 303 GLU A O 1
ATOM 2334 N N . LEU A 1 306 ? 23.14078 -0.60438 -53.33066 1.000 54.30871 304 LEU A N 1
ATOM 2335 C CA . LEU A 1 306 ? 23.81008 -1.47053 -52.36590 1.000 27.86302 304 LEU A CA 1
ATOM 2336 C C . LEU A 1 306 ? 24.61621 -0.64526 -51.36971 1.000 37.07817 304 LEU A C 1
ATOM 2337 O O . LEU A 1 306 ? 25.57332 0.03981 -51.75678 1.000 41.77898 304 LEU A O 1
ATOM 2342 N N . LEU A 1 307 ? 24.26995 -0.76477 -50.08255 1.000 29.60223 305 LEU A N 1
ATOM 2343 C CA . LEU A 1 307 ? 24.86512 0.08902 -49.05608 1.000 34.93709 305 LEU A CA 1
ATOM 2344 C C . LEU A 1 307 ? 26.16303 -0.48515 -48.49082 1.000 37.60639 305 LEU A C 1
ATOM 2345 O O . LEU A 1 307 ? 27.12344 0.25920 -48.24886 1.000 40.69110 305 LEU A O 1
ATOM 2350 N N . GLY A 1 308 ? 26.21546 -1.79092 -48.26080 1.000 34.07005 306 GLY A N 1
ATOM 2351 C CA . GLY A 1 308 ? 27.39299 -2.37958 -47.64828 1.000 34.83794 306 GLY A CA 1
ATOM 2352 C C . GLY A 1 308 ? 27.08433 -3.79142 -47.18634 1.000 45.35773 306 GLY A C 1
ATOM 2353 O O . GLY A 1 308 ? 26.14504 -4.42311 -47.67706 1.000 31.06253 306 GLY A O 1
ATOM 2354 N N . GLU A 1 309 ? 27.88293 -4.27813 -46.23429 1.000 53.02935 307 GLU A N 1
ATOM 2355 C CA . GLU A 1 309 ? 27.64844 -5.58370 -45.62861 1.000 30.95425 307 GLU A CA 1
ATOM 2356 C C . GLU A 1 309 ? 27.41073 -5.42490 -44.13355 1.000 35.01011 307 GLU A C 1
ATOM 2357 O O . GLU A 1 309 ? 28.08139 -4.63841 -43.45444 1.000 48.43290 307 GLU A O 1
ATOM 2363 N N . THR A 1 310 ? 26.44344 -6.16015 -43.63105 1.000 35.46679 308 THR A N 1
ATOM 2364 C CA . THR A 1 310 ? 26.20794 -6.29409 -42.20324 1.000 38.23890 308 THR A CA 1
ATOM 2365 C C . THR A 1 310 ? 26.30998 -7.76717 -41.80152 1.000 30.28087 308 THR A C 1
ATOM 2366 O O . THR A 1 310 ? 26.65143 -8.63974 -42.59922 1.000 27.54800 308 THR A O 1
ATOM 2370 N N . SER A 1 311 ? 26.03055 -8.05404 -40.54418 1.000 23.50204 309 SER A N 1
ATOM 2371 C CA . SER A 1 311 ? 25.81671 -9.45400 -40.26554 1.000 29.04663 309 SER A CA 1
ATOM 2372 C C . SER A 1 311 ? 24.44880 -9.84076 -40.79961 1.000 32.73148 309 SER A C 1
ATOM 2373 O O . SER A 1 311 ? 23.63887 -8.97909 -41.16129 1.000 37.82939 309 SER A O 1
ATOM 2376 N N . ILE A 1 312 ? 24.21365 -11.14959 -40.88777 1.000 31.32255 310 ILE A N 1
ATOM 2377 C CA . ILE A 1 312 ? 23.06654 -11.66467 -41.62832 1.000 18.38473 310 ILE A CA 1
ATOM 2378 C C . ILE A 1 312 ? 21.78731 -11.31458 -40.87351 1.000 30.90630 310 ILE A C 1
ATOM 2379 O O . ILE A 1 312 ? 21.56132 -11.76704 -39.74061 1.000 33.50598 310 ILE A O 1
ATOM 2384 N N . ALA A 1 313 ? 20.92737 -10.51505 -41.50313 1.000 31.83967 311 ALA A N 1
ATOM 2385 C CA . ALA A 1 313 ? 19.83150 -9.86454 -40.79244 1.000 27.59716 311 ALA A CA 1
ATOM 2386 C C . ALA A 1 313 ? 18.60761 -10.76846 -40.73724 1.000 25.61211 311 ALA A C 1
ATOM 2387 O O . ALA A 1 313 ? 18.10994 -11.24859 -41.77253 1.000 28.72225 311 ALA A O 1
ATOM 2389 N N . GLU A 1 314 ? 18.13596 -11.00913 -39.52563 1.000 17.06228 312 GLU A N 1
ATOM 2390 C CA . GLU A 1 314 ? 16.79547 -11.52858 -39.37017 1.000 16.99778 312 GLU A CA 1
ATOM 2391 C C . GLU A 1 314 ? 15.79632 -10.36872 -39.32635 1.000 31.05451 312 GLU A C 1
ATOM 2392 O O . GLU A 1 314 ? 14.79406 -10.43295 -40.05053 1.000 30.77213 312 GLU A O 1
ATOM 2398 N N . CYS A 1 315 ? 16.01169 -9.28591 -38.50102 1.000 33.45246 313 CYS A N 1
ATOM 2399 C CA . CYS A 1 315 ? 15.23943 -8.05403 -38.70912 1.000 36.06975 313 CYS A CA 1
ATOM 2400 C C . CYS A 1 315 ? 16.16117 -6.87807 -38.92770 1.000 29.47848 313 CYS A C 1
ATOM 2401 O O . CYS A 1 315 ? 17.37935 -6.97808 -38.82067 1.000 29.24952 313 CYS A O 1
ATOM 2404 N N . LEU A 1 316 ? 15.52512 -5.78970 -39.35499 1.000 31.15462 314 LEU A N 1
ATOM 2405 C CA . LEU A 1 316 ? 16.16558 -4.50615 -39.61149 1.000 27.89232 314 LEU A CA 1
ATOM 2406 C C . LEU A 1 316 ? 15.25991 -3.40451 -39.07914 1.000 33.64768 314 LEU A C 1
ATOM 2407 O O . LEU A 1 316 ? 14.04087 -3.44649 -39.27390 1.000 45.43533 314 LEU A O 1
ATOM 2412 N N . THR A 1 317 ? 15.84163 -2.41718 -38.40755 1.000 22.13840 315 THR A N 1
ATOM 2413 C CA . THR A 1 317 ? 15.03054 -1.27813 -37.99747 1.000 38.41781 315 THR A CA 1
ATOM 2414 C C . THR A 1 317 ? 15.87815 -0.00440 -38.00580 1.000 32.93349 315 THR A C 1
ATOM 2415 O O . THR A 1 317 ? 16.86141 0.11651 -37.27201 1.000 29.85952 315 THR A O 1
ATOM 2419 N N . TYR A 1 318 ? 15.53926 0.90722 -38.91655 1.000 31.73855 316 TYR A N 1
ATOM 2420 C CA . TYR A 1 318 ? 16.06340 2.26406 -38.86077 1.000 37.08999 316 TYR A CA 1
ATOM 2421 C C . TYR A 1 318 ? 15.68618 2.91057 -37.53716 1.000 34.17742 316 TYR A C 1
ATOM 2422 O O . TYR A 1 318 ? 14.55056 2.78026 -37.07220 1.000 38.43086 316 TYR A O 1
ATOM 2431 N N . LEU A 1 319 ? 16.65336 3.58930 -36.91958 1.000 35.37991 317 LEU A N 1
ATOM 2432 C CA . LEU A 1 319 ? 16.45027 4.45307 -35.75816 1.000 40.54793 317 LEU A CA 1
ATOM 2433 C C . LEU A 1 319 ? 16.58040 5.89842 -36.24122 1.000 51.16843 317 LEU A C 1
ATOM 2434 O O . LEU A 1 319 ? 16.27811 6.18496 -37.41455 1.000 62.50333 317 LEU A O 1
ATOM 2439 N N . ASP A 1 320 ? 17.02986 6.80368 -35.38404 1.000 49.97417 318 ASP A N 1
ATOM 2440 C CA . ASP A 1 320 ? 17.20535 8.14086 -35.93962 1.000 72.20494 318 ASP A CA 1
ATOM 2441 C C . ASP A 1 320 ? 18.61089 8.30188 -36.50634 1.000 62.26570 318 ASP A C 1
ATOM 2442 O O . ASP A 1 320 ? 19.56023 7.62146 -36.10152 1.000 51.74995 318 ASP A O 1
ATOM 2447 N N . ASN A 1 321 ? 18.70635 9.15138 -37.51993 1.000 51.88014 319 ASN A N 1
ATOM 2448 C CA . ASN A 1 321 ? 19.95415 9.80965 -37.85919 1.000 50.28420 319 ASN A CA 1
ATOM 2449 C C . ASN A 1 321 ? 20.99528 8.81947 -38.38095 1.000 42.88750 319 ASN A C 1
ATOM 2450 O O . ASN A 1 321 ? 22.13954 8.76315 -37.91652 1.000 29.89104 319 ASN A O 1
ATOM 2455 N N . GLY A 1 322 ? 20.58535 8.07710 -39.40889 1.000 41.13739 320 GLY A N 1
ATOM 2456 C CA . GLY A 1 322 ? 21.46687 7.16879 -40.12349 1.000 33.22382 320 GLY A CA 1
ATOM 2457 C C . GLY A 1 322 ? 21.85829 5.90601 -39.38146 1.000 38.04956 320 GLY A C 1
ATOM 2458 O O . GLY A 1 322 ? 22.70356 5.15255 -39.88248 1.000 34.50221 320 GLY A O 1
ATOM 2459 N N . VAL A 1 323 ? 21.27658 5.65085 -38.21014 1.000 44.07901 321 VAL A N 1
ATOM 2460 C CA . VAL A 1 323 ? 21.61737 4.50321 -37.38392 1.000 38.98776 321 VAL A CA 1
ATOM 2461 C C . VAL A 1 323 ? 20.57543 3.40524 -37.59045 1.000 39.28116 321 VAL A C 1
ATOM 2462 O O . VAL A 1 323 ? 19.36829 3.61734 -37.40370 1.000 40.60208 321 VAL A O 1
ATOM 2466 N N . VAL A 1 324 ? 21.05966 2.23197 -37.97220 1.000 28.45574 322 VAL A N 1
ATOM 2467 C CA . VAL A 1 324 ? 20.25533 1.04835 -38.22238 1.000 27.06947 322 VAL A CA 1
ATOM 2468 C C . VAL A 1 324 ? 20.60826 0.00315 -37.18033 1.000 30.62091 322 VAL A C 1
ATOM 2469 O O . VAL A 1 324 ? 21.79171 -0.26956 -36.93961 1.000 32.28215 322 VAL A O 1
ATOM 2473 N N . PHE A 1 325 ? 19.59878 -0.59469 -36.57301 1.000 29.54078 323 PHE A N 1
ATOM 2474 C CA . PHE A 1 325 ? 19.83651 -1.75083 -35.72866 1.000 25.05390 323 PHE A CA 1
ATOM 2475 C C . PHE A 1 325 ? 19.60630 -3.01630 -36.54343 1.000 30.79358 323 PHE A C 1
ATOM 2476 O O . PHE A 1 325 ? 18.52004 -3.22819 -37.09095 1.000 39.11513 323 PHE A O 1
ATOM 2484 N N . VAL A 1 326 ? 20.63001 -3.85071 -36.60978 1.000 22.73695 324 VAL A N 1
ATOM 2485 C CA . VAL A 1 326 ? 20.62321 -5.10372 -37.35151 1.000 25.74496 324 VAL A CA 1
ATOM 2486 C C . VAL A 1 326 ? 20.46727 -6.24588 -36.35128 1.000 26.43222 324 VAL A C 1
ATOM 2487 O O . VAL A 1 326 ? 21.41384 -6.58332 -35.62291 1.000 23.57466 324 VAL A O 1
ATOM 2491 N N . GLY A 1 327 ? 19.27847 -6.83359 -36.28839 1.000 20.39425 325 GLY A N 1
ATOM 2492 C CA . GLY A 1 327 ? 19.09459 -7.96804 -35.39740 1.000 26.21811 325 GLY A CA 1
ATOM 2493 C C . GLY A 1 327 ? 19.39344 -9.29959 -36.07934 1.000 32.12289 325 GLY A C 1
ATOM 2494 O O . GLY A 1 327 ? 18.78577 -9.63268 -37.10034 1.000 42.53696 325 GLY A O 1
ATOM 2495 N N . SER A 1 328 ? 20.34020 -10.07564 -35.57223 1.000 23.05468 326 SER A N 1
ATOM 2496 C CA . SER A 1 328 ? 20.69252 -11.33552 -36.21111 1.000 27.33162 326 SER A CA 1
ATOM 2497 C C . SER A 1 328 ? 20.20817 -12.51769 -35.37259 1.000 34.15382 326 SER A C 1
ATOM 2498 O O . SER A 1 328 ? 20.04863 -12.41349 -34.15076 1.000 36.39577 326 SER A O 1
ATOM 2501 N N . ARG A 1 329 ? 19.95045 -13.64107 -36.04115 1.000 32.02830 327 ARG A N 1
ATOM 2502 C CA . ARG A 1 329 ? 19.82488 -14.91449 -35.35298 1.000 24.78056 327 ARG A CA 1
ATOM 2503 C C . ARG A 1 329 ? 20.94552 -15.88771 -35.69248 1.000 32.07405 327 ARG A C 1
ATOM 2504 O O . ARG A 1 329 ? 21.17265 -16.83116 -34.92775 1.000 43.29662 327 ARG A O 1
ATOM 2512 N N . LEU A 1 330 ? 21.66032 -15.67911 -36.79669 1.000 26.07611 328 LEU A N 1
ATOM 2513 C CA . LEU A 1 330 ? 22.80032 -16.50301 -37.15060 1.000 15.41245 328 LEU A CA 1
ATOM 2514 C C . LEU A 1 330 ? 24.13813 -15.88015 -36.78862 1.000 15.97632 328 LEU A C 1
ATOM 2515 O O . LEU A 1 330 ? 25.16479 -16.52227 -37.01141 1.000 36.51480 328 LEU A O 1
ATOM 2520 N N . GLY A 1 331 ? 24.17085 -14.65104 -36.26630 1.000 21.76532 329 GLY A N 1
ATOM 2521 C CA . GLY A 1 331 ? 25.43222 -13.97407 -36.00654 1.000 17.29570 329 GLY A CA 1
ATOM 2522 C C . GLY A 1 331 ? 25.23349 -12.95209 -34.91570 1.000 29.38883 329 GLY A C 1
ATOM 2523 O O . GLY A 1 331 ? 24.15543 -12.85748 -34.33339 1.000 20.99286 329 GLY A O 1
ATOM 2524 N N . ASP A 1 332 ? 26.28415 -12.17954 -34.63163 1.000 27.88079 330 ASP A N 1
ATOM 2525 C CA . ASP A 1 332 ? 26.16827 -11.13812 -33.61380 1.000 19.56286 330 ASP A CA 1
ATOM 2526 C C . ASP A 1 332 ? 25.21704 -10.04170 -34.09650 1.000 19.78087 330 ASP A C 1
ATOM 2527 O O . ASP A 1 332 ? 25.16036 -9.73276 -35.28264 1.000 35.20468 330 ASP A O 1
ATOM 2532 N N . SER A 1 333 ? 24.43723 -9.47233 -33.18716 1.000 25.46527 331 SER A N 1
ATOM 2533 C CA . SER A 1 333 ? 23.60321 -8.33493 -33.55671 1.000 27.41079 331 SER A CA 1
ATOM 2534 C C . SER A 1 333 ? 24.43411 -7.06416 -33.54411 1.000 30.69940 331 SER A C 1
ATOM 2535 O O . SER A 1 333 ? 25.46712 -6.97200 -32.86909 1.000 32.81429 331 SER A O 1
ATOM 2538 N N . GLN A 1 334 ? 23.99858 -6.07822 -34.32233 1.000 22.03394 332 GLN A N 1
ATOM 2539 C CA . GLN A 1 334 ? 24.84493 -4.90311 -34.39295 1.000 27.16347 332 GLN A CA 1
ATOM 2540 C C . GLN A 1 334 ? 24.03448 -3.63782 -34.55986 1.000 26.84928 332 GLN A C 1
ATOM 2541 O O . GLN A 1 334 ? 22.87178 -3.65685 -34.96454 1.000 26.99252 332 GLN A O 1
ATOM 2547 N N . LEU A 1 335 ? 24.66842 -2.55237 -34.13357 1.000 25.08780 333 LEU A N 1
ATOM 2548 C CA . LEU A 1 335 ? 24.27257 -1.19073 -34.41926 1.000 30.88096 333 LEU A CA 1
ATOM 2549 C C . LEU A 1 335 ? 25.21652 -0.68308 -35.50111 1.000 28.88376 333 LEU A C 1
ATOM 2550 O O . LEU A 1 335 ? 26.43666 -0.74391 -35.31909 1.000 32.93167 333 LEU A O 1
ATOM 2555 N N . VAL A 1 336 ? 24.68177 -0.21605 -36.63499 1.000 26.95167 334 VAL A N 1
ATOM 2556 C CA . VAL A 1 336 ? 25.55884 0.27732 -37.69882 1.000 37.88769 334 VAL A CA 1
ATOM 2557 C C . VAL A 1 336 ? 25.11617 1.65658 -38.15812 1.000 28.96276 334 VAL A C 1
ATOM 2558 O O . VAL A 1 336 ? 23.95049 2.02691 -38.02018 1.000 35.99231 334 VAL A O 1
ATOM 2562 N N . LYS A 1 337 ? 26.05832 2.42142 -38.70531 1.000 30.16711 335 LYS A N 1
ATOM 2563 C CA . LYS A 1 337 ? 25.80947 3.78487 -39.16256 1.000 33.15943 335 LYS A CA 1
ATOM 2564 C C . LYS A 1 337 ? 25.76953 3.81721 -40.67857 1.000 38.96442 335 LYS A C 1
ATOM 2565 O O . LYS A 1 337 ? 26.70126 3.33161 -41.33101 1.000 41.28067 335 LYS A O 1
ATOM 2571 N N . LEU A 1 338 ? 24.69774 4.39454 -41.23155 1.000 32.06030 336 LEU A N 1
ATOM 2572 C CA . LEU A 1 338 ? 24.59294 4.64531 -42.66609 1.000 39.72800 336 LEU A CA 1
ATOM 2573 C C . LEU A 1 338 ? 25.19188 6.00553 -42.98878 1.000 34.49749 336 LEU A C 1
ATOM 2574 O O . LEU A 1 338 ? 24.77211 7.02262 -42.43319 1.000 47.88140 336 LEU A O 1
ATOM 2579 N N . ASN A 1 339 ? 26.16316 6.03041 -43.88117 1.000 35.11162 337 ASN A N 1
ATOM 2580 C CA . ASN A 1 339 ? 26.85934 7.26354 -44.19909 1.000 40.16902 337 ASN A CA 1
ATOM 2581 C C . ASN A 1 339 ? 26.48591 7.75584 -45.58275 1.000 37.97735 337 ASN A C 1
ATOM 2582 O O . ASN A 1 339 ? 26.30524 6.96885 -46.51337 1.000 46.52886 337 ASN A O 1
ATOM 2587 N N . VAL A 1 340 ? 26.36795 9.07224 -45.69892 1.000 43.30097 338 VAL A N 1
ATOM 2588 C CA . VAL A 1 340 ? 26.16391 9.68418 -47.00275 1.000 49.18534 338 VAL A CA 1
ATOM 2589 C C . VAL A 1 340 ? 27.26958 9.28537 -47.96842 1.000 53.50014 338 VAL A C 1
ATOM 2590 O O . VAL A 1 340 ? 27.00616 8.97162 -49.13655 1.000 55.54071 338 VAL A O 1
ATOM 2594 N N . ASP A 1 341 ? 28.51842 9.29599 -47.49854 1.000 56.74160 339 ASP A N 1
ATOM 2595 C CA . ASP A 1 341 ? 29.69738 9.12056 -48.33691 1.000 57.62825 339 ASP A CA 1
ATOM 2596 C C . ASP A 1 341 ? 30.29069 7.73952 -48.13960 1.000 54.32385 339 ASP A C 1
ATOM 2597 O O . ASP A 1 341 ? 30.47982 7.29753 -47.00261 1.000 62.27352 339 ASP A O 1
ATOM 2602 N N . SER A 1 342 ? 30.60182 7.07473 -49.24635 1.000 56.16410 340 SER A N 1
ATOM 2603 C CA . SER A 1 342 ? 31.16936 5.73417 -49.20039 1.000 48.61616 340 SER A CA 1
ATOM 2604 C C . SER A 1 342 ? 32.56430 5.77703 -48.59176 1.000 50.00891 340 SER A C 1
ATOM 2605 O O . SER A 1 342 ? 33.24190 6.80727 -48.60900 1.000 55.39103 340 SER A O 1
ATOM 2608 N N . ASN A 1 343 ? 32.98822 4.65064 -48.02624 1.000 50.89960 341 ASN A N 1
ATOM 2609 C CA . ASN A 1 343 ? 34.35247 4.56700 -47.51842 1.000 53.17428 341 ASN A CA 1
ATOM 2610 C C . ASN A 1 343 ? 35.27197 4.19526 -48.67416 1.000 71.58636 341 ASN A C 1
ATOM 2611 O O . ASN A 1 343 ? 34.87834 4.20888 -49.84581 1.000 71.33223 341 ASN A O 1
ATOM 2616 N N . GLU A 1 344 ? 36.52064 3.85815 -48.34348 1.000 83.21342 342 GLU A N 1
ATOM 2617 C CA . GLU A 1 344 ? 37.52897 3.58745 -49.36103 1.000 92.96339 342 GLU A CA 1
ATOM 2618 C C . GLU A 1 344 ? 37.17918 2.37053 -50.21932 1.000 89.48648 342 GLU A C 1
ATOM 2619 O O . GLU A 1 344 ? 37.74326 2.20746 -51.30760 1.000 73.86506 342 GLU A O 1
ATOM 2625 N N . GLN A 1 345 ? 36.22948 1.54225 -49.77175 1.000 94.36874 343 GLN A N 1
ATOM 2626 C CA . GLN A 1 345 ? 35.86366 0.29882 -50.43941 1.000 88.59406 343 GLN A CA 1
ATOM 2627 C C . GLN A 1 345 ? 34.42765 0.29742 -50.96179 1.000 78.74560 343 GLN A C 1
ATOM 2628 O O . GLN A 1 345 ? 33.91804 -0.76521 -51.34149 1.000 82.87008 343 GLN A O 1
ATOM 2634 N N . GLY A 1 346 ? 33.75492 1.44473 -50.98568 1.000 63.45398 344 GLY A N 1
ATOM 2635 C CA . GLY A 1 346 ? 32.40124 1.51284 -51.49521 1.000 44.62165 344 GLY A CA 1
ATOM 2636 C C . GLY A 1 346 ? 31.30879 1.19915 -50.49710 1.000 54.08212 344 GLY A C 1
ATOM 2637 O O . GLY A 1 346 ? 30.13572 1.14725 -50.89505 1.000 50.24780 344 GLY A O 1
ATOM 2638 N N . SER A 1 347 ? 31.65003 0.99897 -49.21491 1.000 51.68431 345 SER A N 1
ATOM 2639 C CA . SER A 1 347 ? 30.67187 0.71382 -48.16734 1.000 38.15464 345 SER A CA 1
ATOM 2640 C C . SER A 1 347 ? 30.11749 2.00195 -47.56249 1.000 37.81076 345 SER A C 1
ATOM 2641 O O . SER A 1 347 ? 30.86752 2.82878 -47.02996 1.000 37.61473 345 SER A O 1
ATOM 2644 N N . TYR A 1 348 ? 28.80349 2.16151 -47.62516 1.000 36.27150 346 TYR A N 1
ATOM 2645 C CA . TYR A 1 348 ? 28.14464 3.20108 -46.85468 1.000 41.00191 346 TYR A CA 1
ATOM 2646 C C . TYR A 1 348 ? 27.80568 2.72610 -45.44153 1.000 47.01443 346 TYR A C 1
ATOM 2647 O O . TYR A 1 348 ? 27.25241 3.49945 -44.64655 1.000 42.15851 346 TYR A O 1
ATOM 2656 N N . VAL A 1 349 ? 28.15425 1.48119 -45.10265 1.000 41.95394 347 VAL A N 1
ATOM 2657 C CA . VAL A 1 349 ? 27.82503 0.88623 -43.81112 1.000 43.36574 347 VAL A CA 1
ATOM 2658 C C . VAL A 1 349 ? 29.05547 0.93541 -42.90546 1.000 38.75320 347 VAL A C 1
ATOM 2659 O O . VAL A 1 349 ? 30.19178 0.76248 -43.36914 1.000 41.78029 347 VAL A O 1
ATOM 2663 N N . VAL A 1 350 ? 28.84060 1.20175 -41.61903 1.000 32.80337 348 VAL A N 1
ATOM 2664 C CA . VAL A 1 350 ? 29.92131 1.23130 -40.63359 1.000 41.07874 348 VAL A CA 1
ATOM 2665 C C . VAL A 1 350 ? 29.39948 0.73323 -39.29912 1.000 44.98740 348 VAL A C 1
ATOM 2666 O O . VAL A 1 350 ? 28.43362 1.28236 -38.76335 1.000 45.15895 348 VAL A O 1
ATOM 2670 N N . ALA A 1 351 ? 30.06507 -0.27166 -38.73298 1.000 42.06628 349 ALA A N 1
ATOM 2671 C CA . ALA A 1 351 ? 29.60309 -0.82940 -37.46759 1.000 44.77989 349 ALA A CA 1
ATOM 2672 C C . ALA A 1 351 ? 30.00406 0.08105 -36.31080 1.000 38.19668 349 ALA A C 1
ATOM 2673 O O . ALA A 1 351 ? 31.14411 0.53876 -36.24690 1.000 30.78477 349 ALA A O 1
ATOM 2675 N N . MET A 1 352 ? 29.05316 0.35257 -35.40923 1.000 34.58607 350 MET A N 1
ATOM 2676 C CA . MET A 1 352 ? 29.27069 1.11971 -34.18378 1.000 43.14719 350 MET A CA 1
ATOM 2677 C C . MET A 1 352 ? 29.40498 0.22434 -32.95258 1.000 46.87059 350 MET A C 1
ATOM 2678 O O . MET A 1 352 ? 30.29103 0.44520 -32.11867 1.000 59.60600 350 MET A O 1
ATOM 2683 N N . GLU A 1 353 ? 28.52801 -0.77527 -32.81640 1.000 39.25746 351 GLU A N 1
ATOM 2684 C CA . GLU A 1 353 ? 28.49167 -1.65244 -31.65259 1.000 46.97823 351 GLU A CA 1
ATOM 2685 C C . GLU A 1 353 ? 28.11790 -3.05826 -32.11285 1.000 45.67501 351 GLU A C 1
ATOM 2686 O O . GLU A 1 353 ? 27.52549 -3.25144 -33.17908 1.000 33.31507 351 GLU A O 1
ATOM 2692 N N . THR A 1 354 ? 28.47112 -4.04682 -31.29548 1.000 44.83212 352 THR A N 1
ATOM 2693 C CA . THR A 1 354 ? 28.25620 -5.44027 -31.65771 1.000 30.00254 352 THR A CA 1
ATOM 2694 C C . THR A 1 354 ? 27.83455 -6.21932 -30.42397 1.000 38.17275 352 THR A C 1
ATOM 2695 O O . THR A 1 354 ? 28.48097 -6.13167 -29.37739 1.000 43.06334 352 THR A O 1
ATOM 2699 N N . PHE A 1 355 ? 26.73177 -6.95098 -30.54845 1.000 41.85422 353 PHE A N 1
ATOM 2700 C CA . PHE A 1 355 ? 26.07817 -7.62789 -29.43684 1.000 33.38184 353 PHE A CA 1
ATOM 2701 C C . PHE A 1 355 ? 26.21716 -9.13854 -29.61476 1.000 35.96422 353 PHE A C 1
ATOM 2702 O O . PHE A 1 355 ? 25.76892 -9.68923 -30.62119 1.000 35.34573 353 PHE A O 1
ATOM 2710 N N . THR A 1 356 ? 26.80755 -9.80838 -28.63058 1.000 34.55865 354 THR A N 1
ATOM 2711 C CA . THR A 1 356 ? 27.16948 -11.20436 -28.80869 1.000 35.24406 354 THR A CA 1
ATOM 2712 C C . THR A 1 356 ? 25.93457 -12.09597 -28.84062 1.000 28.84569 354 THR A C 1
ATOM 2713 O O . THR A 1 356 ? 25.06138 -12.01837 -27.97319 1.000 20.81065 354 THR A O 1
ATOM 2717 N N . ASN A 1 357 ? 25.86644 -12.92321 -29.87948 1.000 26.99339 355 ASN A N 1
ATOM 2718 C CA . ASN A 1 357 ? 24.87259 -13.97974 -30.04083 1.000 24.49984 355 ASN A CA 1
ATOM 2719 C C . ASN A 1 357 ? 25.59692 -15.32365 -30.00958 1.000 28.79366 355 ASN A C 1
ATOM 2720 O O . ASN A 1 357 ? 26.45024 -15.59974 -30.86681 1.000 21.49099 355 ASN A O 1
ATOM 2725 N N . LEU A 1 358 ? 25.28818 -16.15176 -29.01274 1.000 29.85840 356 LEU A N 1
ATOM 2726 C CA . LEU A 1 358 ? 25.86110 -17.48705 -29.09144 1.000 18.56343 356 LEU A CA 1
ATOM 2727 C C . LEU A 1 358 ? 25.16157 -18.33523 -30.13496 1.000 22.17825 356 LEU A C 1
ATOM 2728 O O . LEU A 1 358 ? 25.57823 -19.46963 -30.33553 1.000 17.47854 356 LEU A O 1
ATOM 2733 N N . GLY A 1 359 ? 24.10886 -17.80785 -30.78094 1.000 38.71147 357 GLY A N 1
ATOM 2734 C CA . GLY A 1 359 ? 23.76266 -18.13149 -32.14985 1.000 39.86080 357 GLY A CA 1
ATOM 2735 C C . GLY A 1 359 ? 23.04244 -19.43204 -32.17402 1.000 49.53086 357 GLY A C 1
ATOM 2736 O O . GLY A 1 359 ? 22.64097 -19.93778 -31.12851 1.000 78.15769 357 GLY A O 1
ATOM 2737 N N . PRO A 1 360 ? 22.86443 -20.01413 -33.32610 1.000 36.49156 358 PRO A N 1
ATOM 2738 C CA . PRO A 1 360 ? 22.55023 -21.44108 -33.32001 1.000 15.40038 358 PRO A CA 1
ATOM 2739 C C . PRO A 1 360 ? 23.74790 -22.11550 -32.68700 1.000 19.41145 358 PRO A C 1
ATOM 2740 O O . PRO A 1 360 ? 24.87720 -22.03698 -33.18835 1.000 28.48077 358 PRO A O 1
ATOM 2744 N N . ILE A 1 361 ? 23.54454 -22.68872 -31.51258 1.000 16.15808 359 ILE A N 1
ATOM 2745 C CA . ILE A 1 361 ? 24.49260 -23.66528 -31.00162 1.000 30.20784 359 ILE A CA 1
ATOM 2746 C C . ILE A 1 361 ? 24.18730 -24.99463 -31.67958 1.000 24.79853 359 ILE A C 1
ATOM 2747 O O . ILE A 1 361 ? 23.13196 -25.58415 -31.44623 1.000 30.14157 359 ILE A O 1
ATOM 2752 N N . VAL A 1 362 ? 25.08838 -25.45138 -32.54204 1.000 15.81634 360 VAL A N 1
ATOM 2753 C CA . VAL A 1 362 ? 24.88244 -26.71425 -33.22786 1.000 24.55984 360 VAL A CA 1
ATOM 2754 C C . VAL A 1 362 ? 25.65510 -27.85811 -32.56666 1.000 16.03111 360 VAL A C 1
ATOM 2755 O O . VAL A 1 362 ? 25.27984 -29.02739 -32.74809 1.000 30.31441 360 VAL A O 1
ATOM 2759 N N . ASP A 1 363 ? 26.68590 -27.55600 -31.77663 1.000 16.86761 361 ASP A N 1
ATOM 2760 C CA . ASP A 1 363 ? 27.43737 -28.54814 -31.01188 1.000 29.20071 361 ASP A CA 1
ATOM 2761 C C . ASP A 1 363 ? 28.27509 -27.82127 -29.96460 1.000 26.48384 361 ASP A C 1
ATOM 2762 O O . ASP A 1 363 ? 28.60158 -26.64438 -30.11945 1.000 22.37786 361 ASP A O 1
ATOM 2767 N N . MET A 1 364 ? 28.62689 -28.53323 -28.89599 1.000 24.46387 362 MET A N 1
ATOM 2768 C CA . MET A 1 364 ? 29.47522 -27.95784 -27.85728 1.000 29.77023 362 MET A CA 1
ATOM 2769 C C . MET A 1 364 ? 30.17323 -29.09950 -27.13546 1.000 29.48995 362 MET A C 1
ATOM 2770 O O . MET A 1 364 ? 29.70610 -30.23312 -27.18121 1.000 26.50932 362 MET A O 1
ATOM 2775 N N . CYS A 1 365 ? 31.28725 -28.79220 -26.45914 1.000 25.17701 363 CYS A N 1
ATOM 2776 C CA . CYS A 1 365 ? 31.84560 -29.70867 -25.47277 1.000 35.59065 363 CYS A CA 1
ATOM 2777 C C . CYS A 1 365 ? 32.44168 -28.95640 -24.28267 1.000 33.17301 363 CYS A C 1
ATOM 2778 O O . CYS A 1 365 ? 32.77938 -27.77576 -24.36438 1.000 35.35422 363 CYS A O 1
ATOM 2781 N N . VAL A 1 366 ? 32.57509 -29.67974 -23.16913 1.000 32.54463 364 VAL A N 1
ATOM 2782 C CA . VAL A 1 366 ? 33.06220 -29.14044 -21.90242 1.000 27.86814 364 VAL A CA 1
ATOM 2783 C C . VAL A 1 366 ? 34.50546 -29.56606 -21.70786 1.000 41.31708 364 VAL A C 1
ATOM 2784 O O . VAL A 1 366 ? 34.81191 -30.76322 -21.68287 1.000 44.79692 364 VAL A O 1
ATOM 2788 N N . VAL A 1 367 ? 35.38376 -28.59699 -21.50634 1.000 43.62157 365 VAL A N 1
ATOM 2789 C CA . VAL A 1 367 ? 36.80659 -28.85341 -21.36348 1.000 37.67308 365 VAL A CA 1
ATOM 2790 C C . VAL A 1 367 ? 37.32080 -28.08300 -20.15505 1.000 44.73393 365 VAL A C 1
ATOM 2791 O O . VAL A 1 367 ? 36.82823 -26.99019 -19.85182 1.000 51.12708 365 VAL A O 1
ATOM 2795 N N . ASP A 1 368 ? 38.27585 -28.67913 -19.43306 1.000 51.77976 366 ASP A N 1
ATOM 2796 C CA . ASP A 1 368 ? 39.03768 -27.95989 -18.41003 1.000 58.56238 366 ASP A CA 1
ATOM 2797 C C . ASP A 1 368 ? 40.29922 -27.39917 -19.06449 1.000 63.82315 366 ASP A C 1
ATOM 2798 O O . ASP A 1 368 ? 41.42002 -27.86792 -18.85605 1.000 63.49404 366 ASP A O 1
ATOM 2803 N N . LEU A 1 369 ? 40.08534 -26.37268 -19.89151 1.000 74.24570 367 LEU A N 1
ATOM 2804 C CA . LEU A 1 369 ? 41.15217 -25.89020 -20.76601 1.000 84.64697 367 LEU A CA 1
ATOM 2805 C C . LEU A 1 369 ? 42.31701 -25.32460 -19.96265 1.000 96.62288 367 LEU A C 1
ATOM 2806 O O . LEU A 1 369 ? 43.47068 -25.72558 -20.15564 1.000 97.84051 367 LEU A O 1
ATOM 2811 N N . GLU A 1 370 ? 42.02802 -24.41599 -19.02872 1.000 109.58673 368 GLU A N 1
ATOM 2812 C CA . GLU A 1 370 ? 43.05048 -23.74366 -18.23255 1.000 114.44029 368 GLU A CA 1
ATOM 2813 C C . GLU A 1 370 ? 43.60299 -24.68305 -17.16673 1.000 110.21011 368 GLU A C 1
ATOM 2814 O O . GLU A 1 370 ? 43.99052 -24.24107 -16.08415 1.000 100.72698 368 GLU A O 1
ATOM 2820 N N . ARG A 1 371 ? 43.66223 -25.97627 -17.49609 1.000 115.47214 369 ARG A N 1
ATOM 2821 C CA . ARG A 1 371 ? 43.90487 -27.11164 -16.60071 1.000 120.31640 369 ARG A CA 1
ATOM 2822 C C . ARG A 1 371 ? 43.89427 -26.79370 -15.10011 1.000 121.14182 369 ARG A C 1
ATOM 2823 O O . ARG A 1 371 ? 44.85604 -27.08364 -14.37820 1.000 124.11678 369 ARG A O 1
ATOM 2831 N N . GLN A 1 372 ? 42.81847 -26.16579 -14.62708 1.000 113.59493 370 GLN A N 1
ATOM 2832 C CA . GLN A 1 372 ? 42.50743 -26.18598 -13.20204 1.000 109.09304 370 GLN A CA 1
ATOM 2833 C C . GLN A 1 372 ? 41.21417 -26.97866 -13.03451 1.000 94.59320 370 GLN A C 1
ATOM 2834 O O . GLN A 1 372 ? 40.87932 -27.78341 -13.90649 1.000 97.74303 370 GLN A O 1
ATOM 2840 N N . GLY A 1 373 ? 40.47422 -26.77740 -11.95240 1.000 70.64098 371 GLY A N 1
ATOM 2841 C CA . GLY A 1 373 ? 39.25936 -27.54814 -11.80291 1.000 55.83723 371 GLY A CA 1
ATOM 2842 C C . GLY A 1 373 ? 37.97453 -26.94725 -12.35865 1.000 67.36565 371 GLY A C 1
ATOM 2843 O O . GLY A 1 373 ? 36.89724 -27.46129 -12.03807 1.000 73.18592 371 GLY A O 1
ATOM 2844 N N . GLN A 1 374 ? 38.02233 -25.89064 -13.17930 1.000 68.43377 372 GLN A N 1
ATOM 2845 C CA . GLN A 1 374 ? 36.80753 -25.21817 -13.64220 1.000 68.39910 372 GLN A CA 1
ATOM 2846 C C . GLN A 1 374 ? 36.59403 -25.44555 -15.13619 1.000 58.96859 372 GLN A C 1
ATOM 2847 O O . GLN A 1 374 ? 37.50132 -25.23160 -15.95177 1.000 49.89804 372 GLN A O 1
ATOM 2853 N N . GLY A 1 375 ? 35.38259 -25.87427 -15.48475 1.000 51.37537 373 GLY A N 1
ATOM 2854 C CA . GLY A 1 375 ? 35.08119 -26.20282 -16.85955 1.000 43.95602 373 GLY A CA 1
ATOM 2855 C C . GLY A 1 375 ? 34.77302 -24.99286 -17.72702 1.000 36.84853 373 GLY A C 1
ATOM 2856 O O . GLY A 1 375 ? 34.26998 -23.95460 -17.28728 1.000 42.53690 373 GLY A O 1
ATOM 2857 N N . GLN A 1 376 ? 35.08629 -25.14130 -18.99470 1.000 31.88325 374 GLN A N 1
ATOM 2858 C CA . GLN A 1 376 ? 34.74717 -24.14749 -19.98451 1.000 26.79604 374 GLN A CA 1
ATOM 2859 C C . GLN A 1 376 ? 33.96656 -24.83395 -21.09015 1.000 25.60512 374 GLN A C 1
ATOM 2860 O O . GLN A 1 376 ? 34.30888 -25.93738 -21.52633 1.000 42.18212 374 GLN A O 1
ATOM 2866 N N . LEU A 1 377 ? 32.89256 -24.19695 -21.50299 1.000 24.75157 375 LEU A N 1
ATOM 2867 C CA . LEU A 1 377 ? 32.15549 -24.62178 -22.67707 1.000 23.61253 375 LEU A CA 1
ATOM 2868 C C . LEU A 1 377 ? 32.83790 -24.10122 -23.93809 1.000 33.58459 375 LEU A C 1
ATOM 2869 O O . LEU A 1 377 ? 33.36807 -22.98150 -23.95988 1.000 37.10296 375 LEU A O 1
ATOM 2874 N N . VAL A 1 378 ? 32.83235 -24.91773 -24.98797 1.000 29.04874 376 VAL A N 1
ATOM 2875 C CA . VAL A 1 378 ? 33.34304 -24.52735 -26.30329 1.000 33.17679 376 VAL A CA 1
ATOM 2876 C C . VAL A 1 378 ? 32.29207 -24.91128 -27.33355 1.000 34.65448 376 VAL A C 1
ATOM 2877 O O . VAL A 1 378 ? 32.13776 -26.09463 -27.66051 1.000 33.28379 376 VAL A O 1
ATOM 2881 N N . THR A 1 379 ? 31.57599 -23.92415 -27.84796 1.000 30.73071 377 THR A N 1
ATOM 2882 C CA . THR A 1 379 ? 30.45605 -24.17635 -28.74062 1.000 38.15535 377 THR A CA 1
ATOM 2883 C C . THR A 1 379 ? 30.84284 -24.06721 -30.20830 1.000 33.73798 377 THR A C 1
ATOM 2884 O O . THR A 1 379 ? 31.82662 -23.41915 -30.57867 1.000 33.09684 377 THR A O 1
ATOM 2888 N N . CYS A 1 380 ? 29.99712 -24.67291 -31.04247 1.000 28.33970 378 CYS A N 1
ATOM 2889 C CA . CYS A 1 380 ? 29.92173 -24.37642 -32.46035 1.000 30.62652 378 CYS A CA 1
ATOM 2890 C C . CYS A 1 380 ? 28.75537 -23.43246 -32.61586 1.000 16.81549 378 CYS A C 1
ATOM 2891 O O . CYS A 1 380 ? 27.60617 -23.82703 -32.43568 1.000 32.33591 378 CYS A O 1
ATOM 2894 N N . SER A 1 381 ? 29.04794 -22.19828 -32.97152 1.000 16.91901 379 SER A N 1
ATOM 2895 C CA . SER A 1 381 ? 28.04132 -21.16426 -33.02203 1.000 16.71443 379 SER A CA 1
ATOM 2896 C C . SER A 1 381 ? 27.91702 -20.62870 -34.43252 1.000 25.57788 379 SER A C 1
ATOM 2897 O O . SER A 1 381 ? 28.90656 -20.54304 -35.16330 1.000 32.41621 379 SER A O 1
ATOM 2900 N N . GLY A 1 382 ? 26.67976 -20.28626 -34.80866 1.000 25.81369 380 GLY A N 1
ATOM 2901 C CA . GLY A 1 382 ? 26.43267 -19.57585 -36.04644 1.000 15.53398 380 GLY A CA 1
ATOM 2902 C C . GLY A 1 382 ? 26.44146 -20.43511 -37.29844 1.000 27.64234 380 GLY A C 1
ATOM 2903 O O . GLY A 1 382 ? 26.52388 -21.68102 -37.30793 1.000 33.37584 380 GLY A O 1
ATOM 2904 N N . ALA A 1 383 ? 26.35262 -19.71519 -38.40119 1.000 26.10350 381 ALA A N 1
ATOM 2905 C CA . ALA A 1 383 ? 26.27367 -20.34989 -39.69829 1.000 32.13663 381 ALA A CA 1
ATOM 2906 C C . ALA A 1 383 ? 26.83985 -19.38760 -40.72477 1.000 30.66382 381 ALA A C 1
ATOM 2907 O O . ALA A 1 383 ? 26.91898 -18.18082 -40.48674 1.000 31.21777 381 ALA A O 1
ATOM 2909 N N . PHE A 1 384 ? 27.24814 -19.94903 -41.86400 1.000 23.16664 382 PHE A N 1
ATOM 2910 C CA . PHE A 1 384 ? 27.72523 -19.17178 -43.00221 1.000 22.31964 382 PHE A CA 1
ATOM 2911 C C . PHE A 1 384 ? 28.82812 -18.22858 -42.53531 1.000 18.55975 382 PHE A C 1
ATOM 2912 O O . PHE A 1 384 ? 29.67942 -18.64264 -41.73923 1.000 15.83149 382 PHE A O 1
ATOM 2920 N N . LYS A 1 385 ? 28.82374 -16.96415 -42.97252 1.000 16.02547 383 LYS A N 1
ATOM 2921 C CA . LYS A 1 385 ? 29.94413 -16.11235 -42.56423 1.000 20.73526 383 LYS A CA 1
ATOM 2922 C C . LYS A 1 385 ? 29.90966 -15.70130 -41.08950 1.000 18.49764 383 LYS A C 1
ATOM 2923 O O . LYS A 1 385 ? 30.89360 -15.13188 -40.60464 1.000 18.10141 383 LYS A O 1
ATOM 2929 N N . GLU A 1 386 ? 28.83878 -15.98845 -40.35089 1.000 21.50806 384 GLU A N 1
ATOM 2930 C CA . GLU A 1 386 ? 28.80755 -15.61154 -38.94389 1.000 23.09865 384 GLU A CA 1
ATOM 2931 C C . GLU A 1 386 ? 29.30880 -16.69145 -38.00331 1.000 33.84611 384 GLU A C 1
ATOM 2932 O O . GLU A 1 386 ? 29.39839 -16.42702 -36.79883 1.000 31.16654 384 GLU A O 1
ATOM 2938 N N . GLY A 1 387 ? 29.62273 -17.88600 -38.51426 1.000 29.02410 385 GLY A N 1
ATOM 2939 C CA . GLY A 1 387 ? 29.93107 -19.00546 -37.64422 1.000 16.54547 385 GLY A CA 1
ATOM 2940 C C . GLY A 1 387 ? 31.27543 -18.86802 -36.95147 1.000 21.10174 385 GLY A C 1
ATOM 2941 O O . GLY A 1 387 ? 32.23023 -18.31551 -37.49131 1.000 22.27598 385 GLY A O 1
ATOM 2942 N N . SER A 1 388 ? 31.35085 -19.40928 -35.73403 1.000 24.26513 386 SER A N 1
ATOM 2943 C CA . SER A 1 388 ? 32.48727 -19.21140 -34.84183 1.000 18.48989 386 SER A CA 1
ATOM 2944 C C . SER A 1 388 ? 32.51730 -20.33841 -33.81683 1.000 25.22736 386 SER A C 1
ATOM 2945 O O . SER A 1 388 ? 31.59089 -21.14644 -33.71667 1.000 21.60944 386 SER A O 1
ATOM 2948 N N . LEU A 1 389 ? 33.59472 -20.36563 -33.04030 1.000 30.19445 387 LEU A N 1
ATOM 2949 C CA . LEU A 1 389 ? 33.62902 -21.04496 -31.75518 1.000 22.61772 387 LEU A CA 1
ATOM 2950 C C . LEU A 1 389 ? 33.45645 -20.00019 -30.66721 1.000 29.09848 387 LEU A C 1
ATOM 2951 O O . LEU A 1 389 ? 33.97334 -18.88526 -30.78665 1.000 36.76712 387 LEU A O 1
ATOM 2956 N N . ARG A 1 390 ? 32.72818 -20.34646 -29.61093 1.000 24.72160 388 ARG A N 1
ATOM 2957 C CA . ARG A 1 390 ? 32.73168 -19.52825 -28.40501 1.000 22.63841 388 ARG A CA 1
ATOM 2958 C C . ARG A 1 390 ? 33.30274 -20.32090 -27.24010 1.000 21.74760 388 ARG A C 1
ATOM 2959 O O . ARG A 1 390 ? 32.82044 -21.41080 -26.93020 1.000 34.63633 388 ARG A O 1
ATOM 2967 N N . ILE A 1 391 ? 34.32556 -19.77544 -26.59925 1.000 22.75465 389 ILE A N 1
ATOM 2968 C CA . ILE A 1 391 ? 34.82883 -20.31352 -25.33811 1.000 32.88000 389 ILE A CA 1
ATOM 2969 C C . ILE A 1 391 ? 34.10857 -19.60718 -24.18882 1.000 30.18069 389 ILE A C 1
ATOM 2970 O O . ILE A 1 391 ? 34.27118 -18.40162 -23.99232 1.000 24.43213 389 ILE A O 1
ATOM 2975 N N . ILE A 1 392 ? 33.30869 -20.34766 -23.42387 1.000 23.88989 390 ILE A N 1
ATOM 2976 C CA . ILE A 1 392 ? 32.45484 -19.74542 -22.40490 1.000 37.13872 390 ILE A CA 1
ATOM 2977 C C . ILE A 1 392 ? 32.93724 -20.17631 -21.02920 1.000 43.71175 390 ILE A C 1
ATOM 2978 O O . ILE A 1 392 ? 32.90519 -21.36631 -20.68826 1.000 47.03583 390 ILE A O 1
ATOM 2983 N N . ARG A 1 393 ? 33.37111 -19.20614 -20.23757 1.000 41.03653 391 ARG A N 1
ATOM 2984 C CA . ARG A 1 393 ? 33.90900 -19.44975 -18.91299 1.000 36.01723 391 ARG A CA 1
ATOM 2985 C C . ARG A 1 393 ? 33.03221 -18.75129 -17.88775 1.000 35.09894 391 ARG A C 1
ATOM 2986 O O . ARG A 1 393 ? 32.62200 -17.60233 -18.08100 1.000 44.32504 391 ARG A O 1
ATOM 2994 N N . ASN A 1 394 ? 32.74013 -19.45086 -16.80574 1.000 29.69815 392 ASN A N 1
ATOM 2995 C CA . ASN A 1 394 ? 32.02510 -18.87334 -15.67998 1.000 30.03901 392 ASN A CA 1
ATOM 2996 C C . ASN A 1 394 ? 32.98576 -18.08607 -14.79000 1.000 35.65275 392 ASN A C 1
ATOM 2997 O O . ASN A 1 394 ? 34.07105 -18.58014 -14.44290 1.000 37.27242 392 ASN A O 1
ATOM 3002 N N . GLY A 1 395 ? 32.58751 -16.86675 -14.42476 1.000 30.74464 393 GLY A N 1
ATOM 3003 C CA . GLY A 1 395 ? 33.27845 -16.07947 -13.41898 1.000 31.79441 393 GLY A CA 1
ATOM 3004 C C . GLY A 1 395 ? 33.99249 -14.87146 -14.00184 1.000 42.65696 393 GLY A C 1
ATOM 3005 O O . GLY A 1 395 ? 34.00182 -14.62965 -15.20913 1.000 54.49687 393 GLY A O 1
ATOM 3006 N N . ILE A 1 396 ? 34.58843 -14.09905 -13.09554 1.000 33.22130 394 ILE A N 1
ATOM 3007 C CA . ILE A 1 396 ? 35.42124 -12.94691 -13.43668 1.000 33.78416 394 ILE A CA 1
ATOM 3008 C C . ILE A 1 396 ? 36.85205 -13.26697 -13.02369 1.000 39.87755 394 ILE A C 1
ATOM 3009 O O . ILE A 1 396 ? 37.12891 -13.45005 -11.83017 1.000 36.24561 394 ILE A O 1
ATOM 3014 N N . GLY A 1 397 ? 37.76503 -13.33326 -14.00562 1.000 34.78885 395 GLY A N 1
ATOM 3015 C CA . GLY A 1 397 ? 39.14636 -13.67829 -13.74366 1.000 35.91587 395 GLY A CA 1
ATOM 3016 C C . GLY A 1 397 ? 40.02376 -12.45360 -13.55722 1.000 46.50057 395 GLY A C 1
ATOM 3017 O O . GLY A 1 397 ? 39.69261 -11.35640 -13.99056 1.000 47.18086 395 GLY A O 1
ATOM 3018 N N . ILE A 1 398 ? 41.15032 -12.63481 -12.87518 1.000 51.36145 396 ILE A N 1
ATOM 3019 C CA . ILE A 1 398 ? 42.13045 -11.56696 -12.75182 1.000 49.23503 396 ILE A CA 1
ATOM 3020 C C . ILE A 1 398 ? 43.47543 -12.10913 -13.20774 1.000 57.83560 396 ILE A C 1
ATOM 3021 O O . ILE A 1 398 ? 43.86758 -13.22536 -12.84379 1.000 50.99192 396 ILE A O 1
ATOM 3026 N N . HIS A 1 399 ? 44.17119 -11.32266 -14.02536 1.000 70.14210 397 HIS A N 1
ATOM 3027 C CA . HIS A 1 399 ? 45.46378 -11.70590 -14.57339 1.000 78.01657 397 HIS A CA 1
ATOM 3028 C C . HIS A 1 399 ? 46.57549 -11.14172 -13.69461 1.000 81.16534 397 HIS A C 1
ATOM 3029 O O . HIS A 1 399 ? 46.72524 -9.92003 -13.58021 1.000 86.97642 397 HIS A O 1
ATOM 3036 N N . GLU A 1 400 ? 47.34108 -12.03220 -13.06836 1.000 71.59459 398 GLU A N 1
ATOM 3037 C CA . GLU A 1 400 ? 48.46621 -11.60410 -12.25230 1.000 72.98313 398 GLU A CA 1
ATOM 3038 C C . GLU A 1 400 ? 49.58953 -11.00642 -13.10312 1.000 75.13739 398 GLU A C 1
ATOM 3039 O O . GLU A 1 400 ? 49.88326 -11.48030 -14.20604 1.000 74.43123 398 GLU A O 1
ATOM 3045 N N . HIS A 1 401 ? 50.23124 -9.96174 -12.57421 1.000 77.43881 399 HIS A N 1
ATOM 3046 C CA . HIS A 1 401 ? 51.45113 -9.41303 -13.15993 1.000 71.70808 399 HIS A CA 1
ATOM 3047 C C . HIS A 1 401 ? 52.61952 -9.38452 -12.20569 1.000 79.12082 399 HIS A C 1
ATOM 3048 O O . HIS A 1 401 ? 53.75891 -9.34168 -12.67410 1.000 95.35006 399 HIS A O 1
ATOM 3055 N N . ALA A 1 402 ? 52.38401 -9.36531 -10.89771 1.000 84.23131 400 ALA A N 1
ATOM 3056 C CA . ALA A 1 402 ? 53.42122 -9.62132 -9.90978 1.000 97.59625 400 ALA A CA 1
ATOM 3057 C C . ALA A 1 402 ? 52.72793 -10.11010 -8.65167 1.000 92.03711 400 ALA A C 1
ATOM 3058 O O . ALA A 1 402 ? 51.55981 -9.78489 -8.41161 1.000 87.78173 400 ALA A O 1
ATOM 3060 N N . SER A 1 403 ? 53.44476 -10.92842 -7.87239 1.000 88.76351 401 SER A N 1
ATOM 3061 C CA . SER A 1 403 ? 52.86804 -11.48228 -6.64397 1.000 80.31264 401 SER A CA 1
ATOM 3062 C C . SER A 1 403 ? 54.01860 -11.73767 -5.67188 1.000 76.96472 401 SER A C 1
ATOM 3063 O O . SER A 1 403 ? 54.65133 -12.79509 -5.71012 1.000 78.51575 401 SER A O 1
ATOM 3066 N N . ILE A 1 404 ? 54.25128 -10.75598 -4.79844 1.000 79.92006 402 ILE A N 1
ATOM 3067 C CA . ILE A 1 404 ? 55.22263 -10.85514 -3.71074 1.000 84.03540 402 ILE A CA 1
ATOM 3068 C C . ILE A 1 404 ? 54.68248 -11.78139 -2.62420 1.000 82.08069 402 ILE A C 1
ATOM 3069 O O . ILE A 1 404 ? 53.55776 -11.59662 -2.13846 1.000 67.47955 402 ILE A O 1
ATOM 3074 N N . ASP A 1 405 ? 55.48084 -12.78601 -2.22957 1.000 89.79130 403 ASP A N 1
ATOM 3075 C CA . ASP A 1 405 ? 55.04114 -13.76872 -1.22602 1.000 94.72437 403 ASP A CA 1
ATOM 3076 C C . ASP A 1 405 ? 55.22752 -13.16788 0.17519 1.000 105.01595 403 ASP A C 1
ATOM 3077 O O . ASP A 1 405 ? 56.09617 -13.53321 0.96825 1.000 113.07968 403 ASP A O 1
ATOM 3082 N N . LEU A 1 406 ? 54.34001 -12.23872 0.50296 1.000 110.51212 404 LEU A N 1
ATOM 3083 C CA . LEU A 1 406 ? 54.41579 -11.46103 1.73255 1.000 111.08003 404 LEU A CA 1
ATOM 3084 C C . LEU A 1 406 ? 53.19886 -11.74463 2.61272 1.000 117.52744 404 LEU A C 1
ATOM 3085 O O . LEU A 1 406 ? 52.06199 -11.55064 2.15240 1.000 118.94023 404 LEU A O 1
ATOM 3090 N N . PRO A 1 407 ? 53.36191 -12.22520 3.88100 1.000 119.90418 405 PRO A N 1
ATOM 3091 C CA . PRO A 1 407 ? 52.18790 -12.61543 4.68834 1.000 122.73058 405 PRO A CA 1
ATOM 3092 C C . PRO A 1 407 ? 51.61468 -11.49297 5.54204 1.000 126.41029 405 PRO A C 1
ATOM 3093 O O . PRO A 1 407 ? 52.16742 -10.39085 5.58156 1.000 133.31539 405 PRO A O 1
ATOM 3097 N N . GLY A 1 408 ? 50.51615 -11.76729 6.24250 1.000 118.85527 406 GLY A N 1
ATOM 3098 C CA . GLY A 1 408 ? 49.89661 -10.74408 7.08078 1.000 114.69823 406 GLY A CA 1
ATOM 3099 C C . GLY A 1 408 ? 48.97968 -9.85015 6.27162 1.000 114.13213 406 GLY A C 1
ATOM 3100 O O . GLY A 1 408 ? 48.03219 -10.32494 5.64317 1.000 130.00416 406 GLY A O 1
ATOM 3101 N N . ILE A 1 409 ? 49.28033 -8.54848 6.27574 1.000 102.35874 407 ILE A N 1
ATOM 3102 C CA . ILE A 1 409 ? 48.59373 -7.49877 5.51294 1.000 87.18207 407 ILE A CA 1
ATOM 3103 C C . ILE A 1 409 ? 47.13546 -7.38882 5.94732 1.000 84.11803 407 ILE A C 1
ATOM 3104 O O . ILE A 1 409 ? 46.33554 -8.31163 5.74245 1.000 77.39319 407 ILE A O 1
ATOM 3109 N N . LYS A 1 410 ? 46.77658 -6.24082 6.53472 1.000 80.64767 408 LYS A N 1
ATOM 3110 C CA . LYS A 1 410 ? 45.41378 -5.95678 6.98408 1.000 82.55105 408 LYS A CA 1
ATOM 3111 C C . LYS A 1 410 ? 44.87579 -4.64510 6.41792 1.000 70.33961 408 LYS A C 1
ATOM 3112 O O . LYS A 1 410 ? 44.09279 -3.95027 7.06413 1.000 70.66196 408 LYS A O 1
ATOM 3118 N N . GLY A 1 411 ? 45.24436 -4.32575 5.19194 1.000 68.32927 409 GLY A N 1
ATOM 3119 C CA . GLY A 1 411 ? 44.68644 -3.20565 4.45722 1.000 62.66116 409 GLY A CA 1
ATOM 3120 C C . GLY A 1 411 ? 45.71818 -2.61546 3.50912 1.000 63.02024 409 GLY A C 1
ATOM 3121 O O . GLY A 1 411 ? 46.92354 -2.69930 3.71252 1.000 65.59730 409 GLY A O 1
ATOM 3122 N N . LEU A 1 412 ? 45.22624 -1.99089 2.43635 1.000 67.89629 410 LEU A N 1
ATOM 3123 C CA . LEU A 1 412 ? 46.10556 -1.29642 1.50503 1.000 62.15986 410 LEU A CA 1
ATOM 3124 C C . LEU A 1 412 ? 45.34598 -0.19105 0.76934 1.000 70.42053 410 LEU A C 1
ATOM 3125 O O . LEU A 1 412 ? 44.10923 -0.18374 0.70452 1.000 60.00787 410 LEU A O 1
ATOM 3130 N N . TRP A 1 413 ? 46.11588 0.78280 0.26847 1.000 72.93035 411 TRP A N 1
ATOM 3131 C CA . TRP A 1 413 ? 45.61712 2.03604 -0.29418 1.000 66.74067 411 TRP A CA 1
ATOM 3132 C C . TRP A 1 413 ? 46.55191 2.51112 -1.39559 1.000 67.06838 411 TRP A C 1
ATOM 3133 O O . TRP A 1 413 ? 47.76589 2.29026 -1.31349 1.000 73.19660 411 TRP A O 1
ATOM 3144 N N . PRO A 1 414 ? 46.01892 3.16986 -2.43799 1.000 66.74919 412 PRO A N 1
ATOM 3145 C CA . PRO A 1 414 ? 46.87875 3.74142 -3.47440 1.000 68.29560 412 PRO A CA 1
ATOM 3146 C C . PRO A 1 414 ? 47.04318 5.23942 -3.29858 1.000 80.17371 412 PRO A C 1
ATOM 3147 O O . PRO A 1 414 ? 46.14593 5.90956 -2.77276 1.000 79.80138 412 PRO A O 1
ATOM 3151 N N . LEU A 1 415 ? 48.17880 5.77765 -3.74772 1.000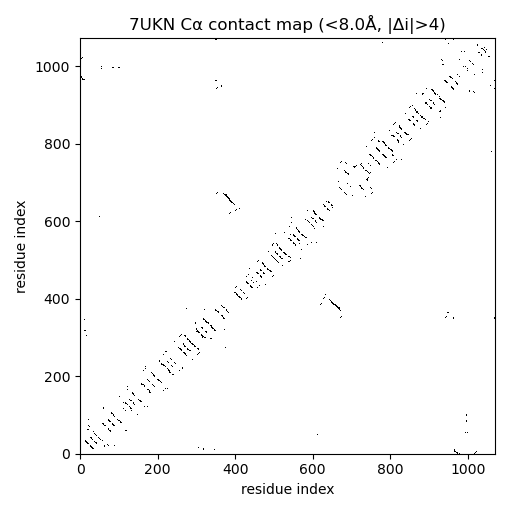 94.79238 413 LEU A N 1
ATOM 3152 C CA . LEU A 1 415 ? 48.53445 7.17599 -3.51709 1.000 104.05665 413 LEU A CA 1
ATOM 3153 C C . LEU A 1 415 ? 48.96517 7.83736 -4.81879 1.000 110.94081 413 LEU A C 1
ATOM 3154 O O . LEU A 1 415 ? 49.75155 7.26127 -5.57998 1.000 125.43615 413 LEU A O 1
ATOM 3159 N N . ARG A 1 416 ? 48.46159 9.04735 -5.06453 1.000 102.55889 414 ARG A N 1
ATOM 3160 C CA . ARG A 1 416 ? 48.70225 9.72463 -6.33818 1.000 91.03995 414 ARG A CA 1
ATOM 3161 C C . ARG A 1 416 ? 49.56435 10.97463 -6.15141 1.000 93.32117 414 ARG A C 1
ATOM 3162 O O . ARG A 1 416 ? 49.07517 12.04989 -5.82907 1.000 94.69996 414 ARG A O 1
ATOM 3170 N N . ASN A 1 420 ? 52.53922 14.78711 -7.33194 1.000 117.61830 418 ASN A N 1
ATOM 3171 C CA . ASN A 1 420 ? 51.27845 15.46574 -7.63028 1.000 119.03488 418 ASN A CA 1
ATOM 3172 C C . ASN A 1 420 ? 50.94125 15.53256 -9.12359 1.000 120.23235 418 ASN A C 1
ATOM 3173 O O . ASN A 1 420 ? 50.87213 16.65365 -9.67938 1.000 120.33544 418 ASN A O 1
ATOM 3178 N N . ARG A 1 421 ? 50.67355 14.37492 -9.77391 1.000 120.72985 419 ARG A N 1
ATOM 3179 C CA . ARG A 1 421 ? 49.99136 14.36459 -11.07930 1.000 119.47267 419 ARG A CA 1
ATOM 3180 C C . ARG A 1 421 ? 49.70834 12.98779 -11.71022 1.000 110.13854 419 ARG A C 1
ATOM 3181 O O . ARG A 1 421 ? 50.62700 12.21185 -11.98839 1.000 102.45530 419 ARG A O 1
ATOM 3189 N N . GLU A 1 422 ? 48.40910 12.70854 -11.93132 1.000 112.77415 420 GLU A N 1
ATOM 3190 C CA . GLU A 1 422 ? 47.77788 11.61240 -12.69546 1.000 117.25638 420 GLU A CA 1
ATOM 3191 C C . GLU A 1 422 ? 48.07502 10.18397 -12.21716 1.000 119.88618 420 GLU A C 1
ATOM 3192 O O . GLU A 1 422 ? 47.27129 9.58989 -11.48741 1.000 110.16867 420 GLU A O 1
ATOM 3198 N N . THR A 1 423 ? 49.17888 9.61004 -12.69640 1.000 129.64929 421 THR A N 1
ATOM 3199 C CA . THR A 1 423 ? 49.65395 8.28931 -12.29777 1.000 132.20348 421 THR A CA 1
ATOM 3200 C C . THR A 1 423 ? 49.45453 8.05582 -10.80127 1.000 121.28266 421 THR A C 1
ATOM 3201 O O . THR A 1 423 ? 49.61849 8.97298 -9.99278 1.000 125.25334 421 THR A O 1
ATOM 3205 N N . ASP A 1 424 ? 49.08354 6.82948 -10.42632 1.000 108.26632 422 ASP A N 1
ATOM 3206 C CA . ASP A 1 424 ? 49.32831 6.42131 -9.04664 1.000 96.78541 422 ASP A CA 1
ATOM 3207 C C . ASP A 1 424 ? 50.82754 6.15786 -8.87115 1.000 100.18194 422 ASP A C 1
ATOM 3208 O O . ASP A 1 424 ? 51.53183 5.80559 -9.81803 1.000 111.12803 422 ASP A O 1
ATOM 3213 N N . ASP A 1 425 ? 51.33488 6.35110 -7.65358 1.000 100.52404 423 ASP A N 1
ATOM 3214 C CA . ASP A 1 425 ? 52.78366 6.21839 -7.47458 1.000 100.87859 423 ASP A CA 1
ATOM 3215 C C . ASP A 1 425 ? 53.15055 5.24609 -6.36230 1.000 83.60629 423 ASP A C 1
ATOM 3216 O O . ASP A 1 425 ? 54.04119 4.40120 -6.52594 1.000 72.37450 423 ASP A O 1
ATOM 3221 N N . THR A 1 426 ? 52.48060 5.38833 -5.22511 1.000 82.27364 424 THR A N 1
ATOM 3222 C CA . THR A 1 426 ? 52.77210 4.65934 -4.00413 1.000 78.12544 424 THR A CA 1
ATOM 3223 C C . THR A 1 426 ? 51.66976 3.63539 -3.75404 1.000 76.27847 424 THR A C 1
ATOM 3224 O O . THR A 1 426 ? 50.60885 3.65222 -4.38608 1.000 63.69845 424 THR A O 1
ATOM 3228 N N . LEU A 1 427 ? 51.96224 2.71431 -2.83926 1.000 81.78907 425 LEU A N 1
ATOM 3229 C CA . LEU A 1 427 ? 51.02274 1.68630 -2.40954 1.000 71.07983 425 LEU A CA 1
ATOM 3230 C C . LEU A 1 427 ? 51.35291 1.35963 -0.96038 1.000 78.75658 425 LEU A C 1
ATOM 3231 O O . LEU A 1 427 ? 52.39329 0.75000 -0.68560 1.000 78.12651 425 LEU A O 1
ATOM 3236 N N . VAL A 1 428 ? 50.47553 1.77554 -0.04077 1.000 80.03703 426 VAL A N 1
ATOM 3237 C CA . VAL A 1 428 ? 50.69472 1.65530 1.40048 1.000 77.27181 426 VAL A CA 1
ATOM 3238 C C . VAL A 1 428 ? 50.06293 0.36283 1.90223 1.000 72.72371 426 VAL A C 1
ATOM 3239 O O . VAL A 1 428 ? 48.93925 0.02685 1.51216 1.000 61.56164 426 VAL A O 1
ATOM 3243 N N . LEU A 1 429 ? 50.79084 -0.36399 2.76178 1.000 74.99814 427 LEU A N 1
ATOM 3244 C CA . LEU A 1 429 ? 50.36672 -1.61088 3.39452 1.000 62.15512 427 LEU A CA 1
ATOM 3245 C C . LEU A 1 429 ? 50.12386 -1.37559 4.87921 1.000 62.13011 427 LEU A C 1
ATOM 3246 O O . LEU A 1 429 ? 50.45251 -0.31400 5.40671 1.000 74.77833 427 LEU A O 1
ATOM 3251 N N . SER A 1 430 ? 49.56644 -2.38615 5.56489 1.000 67.75202 428 SER A N 1
ATOM 3252 C CA . SER A 1 430 ? 49.37278 -2.32484 7.01818 1.000 81.23723 428 SER A CA 1
ATOM 3253 C C . SER A 1 430 ? 49.40276 -3.70483 7.65976 1.000 88.63117 428 SER A C 1
ATOM 3254 O O . SER A 1 430 ? 48.83880 -4.66043 7.12142 1.000 92.13863 428 SER A O 1
ATOM 3257 N N . PHE A 1 431 ? 50.03648 -3.77794 8.83941 1.000 90.50740 429 PHE A N 1
ATOM 3258 C CA . PHE A 1 431 ? 50.24099 -5.01074 9.60351 1.000 89.23164 429 PHE A CA 1
ATOM 3259 C C . PHE A 1 431 ? 50.02372 -4.70724 11.08977 1.000 94.35368 429 PHE A C 1
ATOM 3260 O O . PHE A 1 431 ? 49.95641 -3.53797 11.48534 1.000 99.16239 429 PHE A O 1
ATOM 3268 N N . VAL A 1 432 ? 49.89983 -5.75185 11.92826 1.000 91.84177 430 VAL A N 1
ATOM 3269 C CA . VAL A 1 432 ? 49.57276 -5.52182 13.34736 1.000 91.86640 430 VAL A CA 1
ATOM 3270 C C . VAL A 1 432 ? 50.55110 -4.51804 13.97034 1.000 92.28364 430 VAL A C 1
ATOM 3271 O O . VAL A 1 432 ? 51.76909 -4.74899 14.04334 1.000 92.03848 430 VAL A O 1
ATOM 3275 N N . GLY A 1 433 ? 50.01880 -3.35312 14.36086 1.000 90.23986 431 GLY A N 1
ATOM 3276 C CA . GLY A 1 433 ? 50.77894 -2.31857 15.04108 1.000 96.98593 431 GLY A CA 1
ATOM 3277 C C . GLY A 1 433 ? 51.90853 -1.67965 14.24996 1.000 105.02489 431 GLY A C 1
ATOM 3278 O O . GLY A 1 433 ? 52.49301 -0.68504 14.70398 1.000 104.42612 431 GLY A O 1
ATOM 3279 N N . GLN A 1 434 ? 52.22506 -2.24541 13.07993 1.000 102.17942 432 GLN A N 1
ATOM 3280 C CA . GLN A 1 434 ? 53.29280 -1.80410 12.18770 1.000 100.22176 432 GLN A CA 1
ATOM 3281 C C . GLN A 1 434 ? 52.70270 -1.28018 10.88067 1.000 90.66668 432 GLN A C 1
ATOM 3282 O O . GLN A 1 434 ? 51.51731 -1.45790 10.58947 1.000 76.52015 432 GLN A O 1
ATOM 3288 N N . THR A 1 435 ? 53.55914 -0.63506 10.07519 1.000 99.94347 433 THR A N 1
ATOM 3289 C CA . THR A 1 435 ? 53.13846 -0.08874 8.77576 1.000 97.81849 433 THR A CA 1
ATOM 3290 C C . THR A 1 435 ? 54.36116 0.03354 7.85848 1.000 102.50937 433 THR A C 1
ATOM 3291 O O . THR A 1 435 ? 55.14763 0.97179 8.00483 1.000 111.41031 433 THR A O 1
ATOM 3295 N N . ARG A 1 436 ? 54.49300 -0.88553 6.90494 1.000 104.40679 434 ARG A N 1
ATOM 3296 C CA . ARG A 1 436 ? 55.46066 -0.73925 5.82209 1.000 97.51356 434 ARG A CA 1
ATOM 3297 C C . ARG A 1 436 ? 54.77331 -0.06289 4.62753 1.000 89.55342 434 ARG A C 1
ATOM 3298 O O . ARG A 1 436 ? 53.54940 -0.12896 4.47427 1.000 73.62635 434 ARG A O 1
ATOM 3306 N N . VAL A 1 437 ? 55.56011 0.64780 3.81399 1.000 96.98036 435 VAL A N 1
ATOM 3307 C CA . VAL A 1 437 ? 55.04221 1.40083 2.67056 1.000 94.28956 435 VAL A CA 1
ATOM 3308 C C . VAL A 1 437 ? 55.85493 1.04300 1.43629 1.000 97.98902 435 VAL A C 1
ATOM 3309 O O . VAL A 1 437 ? 57.08782 0.98407 1.49956 1.000 101.25215 435 VAL A O 1
ATOM 3313 N N . LEU A 1 438 ? 55.17199 0.82143 0.31276 1.000 95.10511 436 LEU A N 1
ATOM 3314 C CA . LEU A 1 438 ? 55.79645 0.19671 -0.84512 1.000 89.09266 436 LEU A CA 1
ATOM 3315 C C . LEU A 1 438 ? 55.83305 1.14118 -2.04144 1.000 80.72839 436 LEU A C 1
ATOM 3316 O O . LEU A 1 438 ? 54.80844 1.68718 -2.45833 1.000 68.86260 436 LEU A O 1
ATOM 3321 N N . MET A 1 439 ? 57.03461 1.37899 -2.53742 1.000 85.50423 437 MET A N 1
ATOM 3322 C CA . MET A 1 439 ? 57.30924 1.32067 -3.96290 1.000 94.34066 437 MET A CA 1
ATOM 3323 C C . MET A 1 439 ? 58.57891 0.47764 -4.03891 1.000 99.79596 437 MET A C 1
ATOM 3324 O O . MET A 1 439 ? 59.61050 0.84574 -3.46157 1.000 99.84468 437 MET A O 1
ATOM 3329 N N . LEU A 1 440 ? 58.45965 -0.69747 -4.65611 1.000 93.65019 438 LEU A N 1
ATOM 3330 C CA . LEU A 1 440 ? 59.49686 -1.72257 -4.67384 1.000 91.52682 438 LEU A CA 1
ATOM 3331 C C . LEU A 1 440 ? 60.88714 -1.16415 -4.98080 1.000 103.18614 438 LEU A C 1
ATOM 3332 O O . LEU A 1 440 ? 61.79066 -1.89153 -5.39983 1.000 108.00740 438 LEU A O 1
ATOM 3337 N N . GLN A 1 458 ? 50.01799 0.90062 13.16459 1.000 96.72218 456 GLN A N 1
ATOM 3338 C CA . GLN A 1 458 ? 49.03141 0.35491 12.22900 1.000 92.80219 456 GLN A CA 1
ATOM 3339 C C . GLN A 1 458 ? 48.20637 1.48082 11.58191 1.000 85.82462 456 GLN A C 1
ATOM 3340 O O . GLN A 1 458 ? 48.05915 2.54713 12.16568 1.000 68.67705 456 GLN A O 1
ATOM 3346 N N . THR A 1 459 ? 47.67855 1.25587 10.37240 1.000 88.93912 457 THR A N 1
ATOM 3347 C CA . THR A 1 459 ? 47.08000 2.33340 9.58553 1.000 84.28995 457 THR A CA 1
ATOM 3348 C C . THR A 1 459 ? 45.66127 1.98285 9.15786 1.000 67.04112 457 THR A C 1
ATOM 3349 O O . THR A 1 459 ? 45.40475 0.88508 8.66488 1.000 62.07016 457 THR A O 1
ATOM 3353 N N . PHE A 1 460 ? 44.74753 2.93856 9.32012 1.000 69.50442 458 PHE A N 1
ATOM 3354 C CA . PHE A 1 460 ? 43.35486 2.75770 8.92925 1.000 67.55024 458 PHE A CA 1
ATOM 3355 C C . PHE A 1 460 ? 43.00544 3.40762 7.59690 1.000 65.20411 458 PHE A C 1
ATOM 3356 O O . PHE A 1 460 ? 42.13002 2.88835 6.90026 1.000 53.98816 458 PHE A O 1
ATOM 3364 N N . PHE A 1 461 ? 43.64851 4.52255 7.21953 1.000 74.67109 459 PHE A N 1
ATOM 3365 C CA . PHE A 1 461 ? 43.39416 5.14848 5.92224 1.000 72.91975 459 PHE A CA 1
ATOM 3366 C C . PHE A 1 461 ? 44.63131 5.88989 5.42339 1.000 87.51329 459 PHE A C 1
ATOM 3367 O O . PHE A 1 461 ? 45.48802 6.30632 6.20854 1.000 94.59447 459 PHE A O 1
ATOM 3375 N N . CYS A 1 462 ? 44.69679 6.04680 4.09579 1.000 87.74140 460 CYS A N 1
ATOM 3376 C CA . CYS A 1 462 ? 45.76190 6.71636 3.35227 1.000 90.40366 460 CYS A CA 1
ATOM 3377 C C . CYS A 1 462 ? 45.13508 7.31656 2.10007 1.000 88.04151 460 CYS A C 1
ATOM 3378 O O . CYS A 1 462 ? 44.37947 6.62466 1.40743 1.000 96.88251 460 CYS A O 1
ATOM 3381 N N . GLY A 1 463 ? 45.44266 8.57612 1.78879 1.000 81.48930 461 GLY A N 1
ATOM 3382 C CA . GLY A 1 463 ? 44.73574 9.12857 0.64458 1.000 79.32091 461 GLY A CA 1
ATOM 3383 C C . GLY A 1 463 ? 45.30703 10.41704 0.09329 1.000 80.48426 461 GLY A C 1
ATOM 3384 O O . GLY A 1 463 ? 46.27968 10.97106 0.61059 1.000 78.34875 461 GLY A O 1
ATOM 3385 N N . ASN A 1 464 ? 44.67703 10.86740 -1.00064 1.000 83.23676 462 ASN A N 1
ATOM 3386 C CA . ASN A 1 464 ? 44.92015 12.16068 -1.63733 1.000 85.82471 462 ASN A CA 1
ATOM 3387 C C . ASN A 1 464 ? 43.75599 13.08090 -1.31138 1.000 91.38370 462 ASN A C 1
ATOM 3388 O O . ASN A 1 464 ? 42.61358 12.78802 -1.68341 1.000 90.59784 462 ASN A O 1
ATOM 3393 N N . VAL A 1 465 ? 44.04340 14.19635 -0.64514 1.000 89.78024 463 VAL A N 1
ATOM 3394 C CA . VAL A 1 465 ? 42.97213 15.06979 -0.19276 1.000 90.66975 463 VAL A CA 1
ATOM 3395 C C . VAL A 1 465 ? 43.05820 16.42438 -0.88428 1.000 98.18213 463 VAL A C 1
ATOM 3396 O O . VAL A 1 465 ? 43.89404 16.62684 -1.77370 1.000 104.52457 463 VAL A O 1
ATOM 3400 N N . ALA A 1 466 ? 42.18118 17.34919 -0.49032 1.000 97.32234 464 ALA A N 1
ATOM 3401 C CA . ALA A 1 466 ? 42.11430 18.66586 -1.10923 1.000 99.23883 464 ALA A CA 1
ATOM 3402 C C . ALA A 1 466 ? 43.42845 19.42071 -0.93358 1.000 106.70995 464 ALA A C 1
ATOM 3403 O O . ALA A 1 466 ? 44.22346 19.13583 -0.03161 1.000 112.54550 464 ALA A O 1
ATOM 3405 N N . HIS A 1 467 ? 43.63660 20.41285 -1.80935 1.000 107.41674 465 HIS A N 1
ATOM 3406 C CA . HIS A 1 467 ? 44.86818 21.20110 -1.86989 1.000 105.29775 465 HIS A CA 1
ATOM 3407 C C . HIS A 1 467 ? 46.07361 20.27997 -2.04799 1.000 112.73302 465 HIS A C 1
ATOM 3408 O O . HIS A 1 467 ? 46.11465 19.48005 -2.99099 1.000 102.68124 465 HIS A O 1
ATOM 3415 N N . GLN A 1 468 ? 47.06340 20.37450 -1.16906 1.000 123.98342 466 GLN A N 1
ATOM 3416 C CA . GLN A 1 468 ? 48.08580 19.34178 -1.13598 1.000 124.76153 466 GLN A CA 1
ATOM 3417 C C . GLN A 1 468 ? 47.91301 18.50019 0.12450 1.000 123.86994 466 GLN A C 1
ATOM 3418 O O . GLN A 1 468 ? 46.87860 18.54158 0.80692 1.000 120.56792 466 GLN A O 1
ATOM 3424 N N . GLN A 1 469 ? 48.95247 17.73615 0.42348 1.000 116.94863 467 GLN A N 1
ATOM 3425 C CA . GLN A 1 469 ? 49.03856 16.81157 1.53867 1.000 105.39854 467 GLN A CA 1
ATOM 3426 C C . GLN A 1 469 ? 48.18788 15.56796 1.31704 1.000 97.01203 467 GLN A C 1
ATOM 3427 O O . GLN A 1 469 ? 47.25069 15.52854 0.50888 1.000 82.17562 467 GLN A O 1
ATOM 3433 N N . LEU A 1 470 ? 48.59776 14.52300 2.00456 1.000 97.53442 468 LEU A N 1
ATOM 3434 C CA . LEU A 1 470 ? 47.97824 13.22279 1.99517 1.000 91.10473 468 LEU A CA 1
ATOM 3435 C C . LEU A 1 470 ? 47.54398 12.93684 3.42806 1.000 102.77234 468 LEU A C 1
ATOM 3436 O O . LEU A 1 470 ? 48.07694 13.51788 4.37660 1.000 110.97345 468 LEU A O 1
ATOM 3441 N N . ILE A 1 471 ? 46.55594 12.07149 3.59523 1.000 107.99112 469 ILE A N 1
ATOM 3442 C CA . ILE A 1 471 ? 46.09833 11.71320 4.93458 1.000 106.48424 469 ILE A CA 1
ATOM 3443 C C . ILE A 1 471 ? 46.82757 10.45996 5.39627 1.000 93.49808 469 ILE A C 1
ATOM 3444 O O . ILE A 1 471 ? 47.19338 9.59053 4.59354 1.000 84.10344 469 ILE A O 1
ATOM 3449 N N . GLN A 1 472 ? 47.06263 10.36721 6.70511 1.000 93.03392 470 GLN A N 1
ATOM 3450 C CA . GLN A 1 472 ? 47.44560 9.08813 7.28144 1.000 88.01202 470 GLN A CA 1
ATOM 3451 C C . GLN A 1 472 ? 46.87790 9.02183 8.68993 1.000 93.41937 470 GLN A C 1
ATOM 3452 O O . GLN A 1 472 ? 46.99338 9.98856 9.44760 1.000 102.82775 470 GLN A O 1
ATOM 3458 N N . ILE A 1 473 ? 46.26082 7.88807 9.02479 1.000 83.26399 471 ILE A N 1
ATOM 3459 C CA . ILE A 1 473 ? 45.50730 7.68898 10.26426 1.000 80.86529 471 ILE A CA 1
ATOM 3460 C C . ILE A 1 473 ? 46.05554 6.42791 10.94062 1.000 89.27666 471 ILE A C 1
ATOM 3461 O O . ILE A 1 473 ? 45.90797 5.32543 10.39863 1.000 84.22745 471 ILE A O 1
ATOM 3466 N N . THR A 1 474 ? 46.69301 6.57004 12.10903 1.000 95.61716 472 THR A N 1
ATOM 3467 C CA . THR A 1 474 ? 47.28901 5.39023 12.73181 1.000 107.88474 472 THR A CA 1
ATOM 3468 C C . THR A 1 474 ? 46.43040 4.82914 13.86810 1.000 102.42171 472 THR A C 1
ATOM 3469 O O . THR A 1 474 ? 45.40498 5.39450 14.26984 1.000 76.56264 472 THR A O 1
ATOM 3473 N N . SER A 1 475 ? 46.89701 3.67905 14.38510 1.000 120.98461 473 SER A N 1
ATOM 3474 C CA . SER A 1 475 ? 46.32914 2.89582 15.48486 1.000 124.97865 473 SER A CA 1
ATOM 3475 C C . SER A 1 475 ? 45.80479 3.76051 16.61567 1.000 130.85652 473 SER A C 1
ATOM 3476 O O . SER A 1 475 ? 45.04767 3.29878 17.47756 1.000 145.35431 473 SER A O 1
ATOM 3479 N N . ALA A 1 476 ? 46.24013 5.01415 16.60518 1.000 118.58232 474 ALA A N 1
ATOM 3480 C CA . ALA A 1 476 ? 46.02262 5.99460 17.64826 1.000 115.00195 474 ALA A CA 1
ATOM 3481 C C . ALA A 1 476 ? 46.52903 7.34343 17.12950 1.000 115.39869 474 ALA A C 1
ATOM 3482 O O . ALA A 1 476 ? 47.74683 7.56913 17.04375 1.000 93.44619 474 ALA A O 1
ATOM 3484 N N . SER A 1 477 ? 45.58215 8.19081 16.69450 1.000 137.27830 475 SER A N 1
ATOM 3485 C CA . SER A 1 477 ? 45.78396 9.57998 16.28636 1.000 143.12155 475 SER A CA 1
ATOM 3486 C C . SER A 1 477 ? 46.19616 9.77016 14.82350 1.000 134.92817 475 SER A C 1
ATOM 3487 O O . SER A 1 477 ? 46.98797 9.00636 14.27739 1.000 132.89519 475 SER A O 1
ATOM 3490 N N . VAL A 1 478 ? 45.69749 10.81887 14.18300 1.000 112.88803 476 VAL A N 1
ATOM 3491 C CA . VAL A 1 478 ? 46.27161 11.21899 12.91671 1.000 97.86389 476 VAL A CA 1
ATOM 3492 C C . VAL A 1 478 ? 47.73887 11.62275 13.15758 1.000 107.28428 476 VAL A C 1
ATOM 3493 O O . VAL A 1 478 ? 48.13267 12.02388 14.27020 1.000 107.07671 476 VAL A O 1
ATOM 3497 N N . GLU A 1 494 ? 43.78882 14.41156 16.47288 1.000 77.51108 492 GLU A N 1
ATOM 3498 C CA . GLU A 1 494 ? 44.13622 13.69580 17.70822 1.000 86.30642 492 GLU A CA 1
ATOM 3499 C C . GLU A 1 494 ? 43.27422 14.07629 18.93504 1.000 99.91150 492 GLU A C 1
ATOM 3500 O O . GLU A 1 494 ? 43.00153 15.25679 19.14726 1.000 97.05447 492 GLU A O 1
ATOM 3506 N N . PRO A 1 495 ? 42.84240 13.05761 19.75024 1.000 117.14178 493 PRO A N 1
ATOM 3507 C CA . PRO A 1 495 ? 42.01504 13.34093 20.94776 1.000 123.49048 493 PRO A CA 1
ATOM 3508 C C . PRO A 1 495 ? 42.76123 13.38506 22.28382 1.000 118.87168 493 PRO A C 1
ATOM 3509 O O . PRO A 1 495 ? 43.84056 13.97815 22.37118 1.000 121.71405 493 PRO A O 1
ATOM 3513 N N . GLN A 1 496 ? 42.19080 12.78125 23.33882 1.000 110.12722 494 GLN A N 1
ATOM 3514 C CA . GLN A 1 496 ? 42.67722 13.01395 24.70335 1.000 102.85854 494 GLN A CA 1
ATOM 3515 C C . GLN A 1 496 ? 43.34043 11.79198 25.32553 1.000 97.42699 494 GLN A C 1
ATOM 3516 O O . GLN A 1 496 ? 42.91893 11.32333 26.39434 1.000 70.75999 494 GLN A O 1
ATOM 3522 N N . ALA A 1 497 ? 44.39767 11.30686 24.66539 1.000 91.93904 495 ALA A N 1
ATOM 3523 C CA . ALA A 1 497 ? 45.15880 10.10426 24.99322 1.000 88.91568 495 ALA A CA 1
ATOM 3524 C C . ALA A 1 497 ? 44.40222 8.82978 24.64105 1.000 91.01740 495 ALA A C 1
ATOM 3525 O O . ALA A 1 497 ? 44.86196 7.72735 24.97332 1.000 95.90483 495 ALA A O 1
ATOM 3527 N N . LYS A 1 498 ? 43.26503 8.94772 23.95974 1.000 92.66252 496 LYS A N 1
ATOM 3528 C CA . LYS A 1 498 ? 42.43596 7.81716 23.56844 1.000 92.30529 496 LYS A CA 1
ATOM 3529 C C . LYS A 1 498 ? 42.83440 7.31044 22.17741 1.000 96.59985 496 LYS A C 1
ATOM 3530 O O . LYS A 1 498 ? 43.43532 8.02919 21.37586 1.000 84.21872 496 LYS A O 1
ATOM 3536 N N . ASN A 1 499 ? 42.48251 6.05184 21.89977 1.000 107.32707 497 ASN A N 1
ATOM 3537 C CA . ASN A 1 499 ? 42.83751 5.37480 20.64833 1.000 99.85591 497 ASN A CA 1
ATOM 3538 C C . ASN A 1 499 ? 41.70064 5.47642 19.63158 1.000 88.32612 497 ASN A C 1
ATOM 3539 O O . ASN A 1 499 ? 40.56483 5.07964 19.92830 1.000 86.69102 497 ASN A O 1
ATOM 3544 N N . ILE A 1 500 ? 42.00951 5.98744 18.42952 1.000 76.13537 498 ILE A N 1
ATOM 3545 C CA . ILE A 1 500 ? 41.06484 5.87728 17.31932 1.000 72.34568 498 ILE A CA 1
ATOM 3546 C C . ILE A 1 500 ? 40.78098 4.39850 17.06959 1.000 71.88432 498 ILE A C 1
ATOM 3547 O O . ILE A 1 500 ? 41.69193 3.55630 17.07216 1.000 67.63777 498 ILE A O 1
ATOM 3552 N N . SER A 1 501 ? 39.50109 4.06392 16.88623 1.000 77.91425 499 SER A N 1
ATOM 3553 C CA . SER A 1 501 ? 39.12407 2.68769 16.61755 1.000 53.06711 499 SER A CA 1
ATOM 3554 C C . SER A 1 501 ? 38.54868 2.45646 15.22472 1.000 63.31550 499 SER A C 1
ATOM 3555 O O . SER A 1 501 ? 38.65159 1.33332 14.72850 1.000 64.21729 499 SER A O 1
ATOM 3558 N N . VAL A 1 502 ? 37.98445 3.47247 14.57114 1.000 62.80963 500 VAL A N 1
ATOM 3559 C CA . VAL A 1 502 ? 37.41887 3.33960 13.22526 1.000 66.57604 500 VAL A CA 1
ATOM 3560 C C . VAL A 1 502 ? 37.60534 4.66798 12.49352 1.000 69.20237 500 VAL A C 1
ATOM 3561 O O . VAL A 1 502 ? 37.40197 5.74106 13.07021 1.000 62.54654 500 VAL A O 1
ATOM 3565 N N . ALA A 1 503 ? 37.97722 4.59885 11.21422 1.000 76.16633 501 ALA A N 1
ATOM 3566 C CA . ALA A 1 503 ? 38.25357 5.78626 10.41512 1.000 75.57500 501 ALA A CA 1
ATOM 3567 C C . ALA A 1 503 ? 37.38877 5.80615 9.16190 1.000 70.18014 501 ALA A C 1
ATOM 3568 O O . ALA A 1 503 ? 36.83578 4.78049 8.75100 1.000 81.85106 501 ALA A O 1
ATOM 3570 N N . SER A 1 504 ? 37.27525 6.99248 8.56108 1.000 63.16565 502 SER A N 1
ATOM 3571 C CA . SER A 1 504 ? 36.61783 7.16052 7.26421 1.000 66.94749 502 SER A CA 1
ATOM 3572 C C . SER A 1 504 ? 37.03558 8.50355 6.66833 1.000 68.98920 502 SER A C 1
ATOM 3573 O O . SER A 1 504 ? 37.41007 9.42451 7.40020 1.000 67.83240 502 SER A O 1
ATOM 3576 N N . CYS A 1 505 ? 36.95920 8.61247 5.33576 1.000 67.04121 503 CYS A N 1
ATOM 3577 C CA . CYS A 1 505 ? 37.50727 9.78547 4.65265 1.000 78.35920 503 CYS A CA 1
ATOM 3578 C C . CYS A 1 505 ? 37.03001 9.84539 3.19950 1.000 85.41418 503 CYS A C 1
ATOM 3579 O O . CYS A 1 505 ? 36.74975 8.81084 2.58444 1.000 87.24865 503 CYS A O 1
ATOM 3582 N N . ASN A 1 506 ? 36.93060 11.08046 2.66868 1.000 83.46970 504 ASN A N 1
ATOM 3583 C CA . ASN A 1 506 ? 36.78726 11.36835 1.23488 1.000 84.05689 504 ASN A CA 1
ATOM 3584 C C . ASN A 1 506 ? 37.77911 12.45312 0.79324 1.000 89.03763 504 ASN A C 1
ATOM 3585 O O . ASN A 1 506 ? 38.84693 12.58489 1.40018 1.000 90.04071 504 ASN A O 1
ATOM 3590 N N . SER A 1 507 ? 37.46775 13.22495 -0.26202 1.000 90.26145 505 SER A N 1
ATOM 3591 C CA . SER A 1 507 ? 38.42876 14.22060 -0.74868 1.000 97.46117 505 SER A CA 1
ATOM 3592 C C . SER A 1 507 ? 38.51742 15.45152 0.14843 1.000 96.52311 505 SER A C 1
ATOM 3593 O O . SER A 1 507 ? 39.52398 16.16836 0.10414 1.000 97.73070 505 SER A O 1
ATOM 3596 N N . SER A 1 508 ? 37.50463 15.70889 0.96683 1.000 91.10492 506 SER A N 1
ATOM 3597 C CA . SER A 1 508 ? 37.43957 16.98362 1.65561 1.000 83.72769 506 SER A CA 1
ATOM 3598 C C . SER A 1 508 ? 36.99923 16.88921 3.11061 1.000 92.44968 506 SER A C 1
ATOM 3599 O O . SER A 1 508 ? 37.13457 17.88399 3.83187 1.000 101.92363 506 SER A O 1
ATOM 3602 N N . GLN A 1 509 ? 36.49870 15.74109 3.57800 1.000 80.73626 507 GLN A N 1
ATOM 3603 C CA . GLN A 1 509 ? 35.96658 15.60009 4.92812 1.000 76.93081 507 GLN A CA 1
ATOM 3604 C C . GLN A 1 509 ? 36.50430 14.32435 5.56841 1.000 82.94576 507 GLN A C 1
ATOM 3605 O O . GLN A 1 509 ? 36.88269 13.38202 4.86869 1.000 77.46531 507 GLN A O 1
ATOM 3611 N N . VAL A 1 510 ? 36.53625 14.29399 6.90614 1.000 92.85800 508 VAL A N 1
ATOM 3612 C CA . VAL A 1 510 ? 37.11319 13.16794 7.65663 1.000 91.81740 508 VAL A CA 1
ATOM 3613 C C . VAL A 1 510 ? 36.34446 12.94828 8.95971 1.000 91.89353 508 VAL A C 1
ATOM 3614 O O . VAL A 1 510 ? 36.19262 13.87238 9.76553 1.000 93.32511 508 VAL A O 1
ATOM 3618 N N . VAL A 1 511 ? 35.90139 11.70491 9.17785 1.000 93.93361 509 VAL A N 1
ATOM 3619 C CA . VAL A 1 511 ? 35.19364 11.27588 10.38690 1.000 75.70096 509 VAL A CA 1
ATOM 3620 C C . VAL A 1 511 ? 35.97013 10.12139 11.01765 1.000 65.80796 509 VAL A C 1
ATOM 3621 O O . VAL A 1 511 ? 36.22398 9.10328 10.36005 1.000 62.67307 509 VAL A O 1
ATOM 3625 N N . VAL A 1 512 ? 36.35356 10.28195 12.28535 1.000 64.69005 510 VAL A N 1
ATOM 3626 C CA . VAL A 1 512 ? 36.98849 9.21794 13.05762 1.000 68.21272 510 VAL A CA 1
ATOM 3627 C C . VAL A 1 512 ? 36.08653 8.84407 14.22959 1.000 70.84301 510 VAL A C 1
ATOM 3628 O O . VAL A 1 512 ? 35.17817 9.58518 14.61867 1.000 75.11798 510 VAL A O 1
ATOM 3632 N N . ALA A 1 513 ? 36.34262 7.67169 14.79697 1.000 72.48706 511 ALA A N 1
ATOM 3633 C CA . ALA A 1 513 ? 35.54752 7.19922 15.92115 1.000 69.15195 511 ALA A CA 1
ATOM 3634 C C . ALA A 1 513 ? 36.47320 6.65862 16.99823 1.000 72.11950 511 ALA A C 1
ATOM 3635 O O . ALA A 1 513 ? 37.31695 5.79673 16.72747 1.000 55.18802 511 ALA A O 1
ATOM 3637 N N . VAL A 1 514 ? 36.32619 7.19193 18.20435 1.000 56.94835 512 VAL A N 1
ATOM 3638 C CA . VAL A 1 514 ? 37.05041 6.74873 19.38196 1.000 57.39097 512 VAL A CA 1
ATOM 3639 C C . VAL A 1 514 ? 36.02272 6.15149 20.32847 1.000 71.36438 512 VAL A C 1
ATOM 3640 O O . VAL A 1 514 ? 35.32637 6.88903 21.03944 1.000 70.14687 512 VAL A O 1
ATOM 3644 N N . GLY A 1 515 ? 35.94280 4.81678 20.35654 1.000 73.77504 513 GLY A N 1
ATOM 3645 C CA . GLY A 1 515 ? 34.93323 4.12414 21.13613 1.000 54.72006 513 GLY A CA 1
ATOM 3646 C C . GLY A 1 515 ? 33.55202 4.38870 20.57954 1.000 54.16173 513 GLY A C 1
ATOM 3647 O O . GLY A 1 515 ? 33.26349 3.99526 19.44631 1.000 63.42070 513 GLY A O 1
ATOM 3648 N N . ARG A 1 516 ? 32.68753 5.04699 21.35193 1.000 54.98206 514 ARG A N 1
ATOM 3649 C CA . ARG A 1 516 ? 31.39269 5.48540 20.84910 1.000 54.84607 514 ARG A CA 1
ATOM 3650 C C . ARG A 1 516 ? 31.38324 6.95967 20.46229 1.000 56.76802 514 ARG A C 1
ATOM 3651 O O . ARG A 1 516 ? 30.34317 7.46402 20.02607 1.000 58.87417 514 ARG A O 1
ATOM 3659 N N . ALA A 1 517 ? 32.51892 7.64864 20.58792 1.000 59.78013 515 ALA A N 1
ATOM 3660 C CA . ALA A 1 517 ? 32.63204 9.06061 20.25204 1.000 58.79323 515 ALA A CA 1
ATOM 3661 C C . ALA A 1 517 ? 32.92106 9.24171 18.76626 1.000 68.64356 515 ALA A C 1
ATOM 3662 O O . ALA A 1 517 ? 33.70538 8.49550 18.17582 1.000 69.31062 515 ALA A O 1
ATOM 3664 N N . LEU A 1 518 ? 32.28400 10.24306 18.16640 1.000 77.64348 516 LEU A N 1
ATOM 3665 C CA . LEU A 1 518 ? 32.56177 10.64218 16.79490 1.000 83.10587 516 LEU A CA 1
ATOM 3666 C C . LEU A 1 518 ? 33.09470 12.07307 16.75995 1.000 88.48344 516 LEU A C 1
ATOM 3667 O O . LEU A 1 518 ? 32.78143 12.90193 17.62444 1.000 92.40686 516 LEU A O 1
ATOM 3672 N N . TYR A 1 519 ? 33.90859 12.34865 15.74523 1.000 82.70480 517 TYR A N 1
ATOM 3673 C CA . TYR A 1 519 ? 34.42209 13.67827 15.46573 1.000 77.62784 517 TYR A CA 1
ATOM 3674 C C . TYR A 1 519 ? 34.26596 13.94295 13.97148 1.000 78.30134 517 TYR A C 1
ATOM 3675 O O . TYR A 1 519 ? 34.28613 13.01201 13.16501 1.000 76.63755 517 TYR A O 1
ATOM 3684 N N . TYR A 1 520 ? 34.08152 15.21034 13.59950 1.000 77.20549 518 TYR A N 1
ATOM 3685 C CA . TYR A 1 520 ? 33.95246 15.60695 12.19757 1.000 75.22344 518 TYR A CA 1
ATOM 3686 C C . TYR A 1 520 ? 35.06634 16.59930 11.87569 1.000 72.87662 518 TYR A C 1
ATOM 3687 O O . TYR A 1 520 ? 35.12540 17.68582 12.45760 1.000 69.85233 518 TYR A O 1
ATOM 3696 N N . LEU A 1 521 ? 35.96097 16.20828 10.97309 1.000 67.86828 519 LEU A N 1
ATOM 3697 C CA . LEU A 1 521 ? 37.09853 17.00945 10.55263 1.000 73.13932 519 LEU A CA 1
ATOM 3698 C C . LEU A 1 521 ? 36.86490 17.52252 9.13431 1.000 79.23437 519 LEU A C 1
ATOM 3699 O O . LEU A 1 521 ? 36.12517 16.91064 8.35527 1.000 71.28206 519 LEU A O 1
ATOM 3704 N N . GLN A 1 522 ? 37.49365 18.66289 8.80327 1.000 81.71294 520 GLN A N 1
ATOM 3705 C CA . GLN A 1 522 ? 37.52488 19.17315 7.43381 1.000 79.45794 520 GLN A CA 1
ATOM 3706 C C . GLN A 1 522 ? 38.95085 19.54512 7.04216 1.000 83.93758 520 GLN A C 1
ATOM 3707 O O . GLN A 1 522 ? 39.73977 20.00835 7.87348 1.000 86.36322 520 GLN A O 1
ATOM 3713 N N . ILE A 1 523 ? 39.26895 19.32083 5.75989 1.000 83.34728 521 ILE A N 1
ATOM 3714 C CA . ILE A 1 523 ? 40.61550 19.47914 5.20352 1.000 84.37483 521 ILE A CA 1
ATOM 3715 C C . ILE A 1 523 ? 40.77267 20.90811 4.67681 1.000 94.29711 521 ILE A C 1
ATOM 3716 O O . ILE A 1 523 ? 40.09081 21.30506 3.71942 1.000 86.99604 521 ILE A O 1
ATOM 3721 N N . HIS A 1 524 ? 41.69966 21.66366 5.26328 1.000 101.64411 522 HIS A N 1
ATOM 3722 C CA . HIS A 1 524 ? 41.94665 23.05457 4.91289 1.000 110.95394 522 HIS A CA 1
ATOM 3723 C C . HIS A 1 524 ? 43.45212 23.30210 4.83487 1.000 117.54435 522 HIS A C 1
ATOM 3724 O O . HIS A 1 524 ? 44.23896 22.56118 5.43523 1.000 116.55414 522 HIS A O 1
ATOM 3731 N N . PRO A 1 525 ? 43.89294 24.36098 4.07929 1.000 117.05650 523 PRO A N 1
ATOM 3732 C CA . PRO A 1 525 ? 45.28000 24.40501 3.55760 1.000 118.67732 523 PRO A CA 1
ATOM 3733 C C . PRO A 1 525 ? 46.50145 24.27083 4.48306 1.000 123.19613 523 PRO A C 1
ATOM 3734 O O . PRO A 1 525 ? 47.61637 24.52010 4.00131 1.000 122.04464 523 PRO A O 1
ATOM 3738 N N . GLN A 1 526 ? 46.34431 23.93055 5.77080 1.000 125.63729 524 GLN A N 1
ATOM 3739 C CA . GLN A 1 526 ? 47.34532 23.10650 6.47342 1.000 121.64695 524 GLN A CA 1
ATOM 3740 C C . GLN A 1 526 ? 46.79337 22.64728 7.81584 1.000 119.45433 524 GLN A C 1
ATOM 3741 O O . GLN A 1 526 ? 46.54120 23.46755 8.70837 1.000 111.27485 524 GLN A O 1
ATOM 3747 N N . GLU A 1 527 ? 46.67240 21.32324 7.94691 1.000 122.14294 525 GLU A N 1
ATOM 3748 C CA . GLU A 1 527 ? 46.13657 20.57199 9.08175 1.000 120.34448 525 GLU A CA 1
ATOM 3749 C C . GLU A 1 527 ? 44.63234 20.80031 9.25821 1.000 113.97257 525 GLU A C 1
ATOM 3750 O O . GLU A 1 527 ? 44.03209 21.71527 8.66759 1.000 110.91405 525 GLU A O 1
ATOM 3756 N N . LEU A 1 528 ? 44.03670 19.95040 10.09092 1.000 99.85601 526 LEU A N 1
ATOM 3757 C CA . LEU A 1 528 ? 42.62771 19.60031 10.03659 1.000 88.59193 526 LEU A CA 1
ATOM 3758 C C . LEU A 1 528 ? 41.90097 20.23799 11.21164 1.000 92.44846 526 LEU A C 1
ATOM 3759 O O . LEU A 1 528 ? 42.24602 19.98731 12.37311 1.000 84.99152 526 LEU A O 1
ATOM 3764 N N . ARG A 1 529 ? 40.90084 21.05796 10.90639 1.000 95.96598 527 ARG A N 1
ATOM 3765 C CA . ARG A 1 529 ? 40.14306 21.77176 11.92108 1.000 98.54746 527 ARG A CA 1
ATOM 3766 C C . ARG A 1 529 ? 38.92584 20.93560 12.29235 1.000 85.06790 527 ARG A C 1
ATOM 3767 O O . ARG A 1 529 ? 38.21794 20.44933 11.40709 1.000 87.28123 527 ARG A O 1
ATOM 3775 N N . GLN A 1 530 ? 38.70075 20.74476 13.59538 1.000 77.51334 528 GLN A N 1
ATOM 3776 C CA . GLN A 1 530 ? 37.59801 19.90965 14.05629 1.000 75.39668 528 GLN A CA 1
ATOM 3777 C C . GLN A 1 530 ? 36.28368 20.67434 13.99953 1.000 88.36392 528 GLN A C 1
ATOM 3778 O O . GLN A 1 530 ? 36.20016 21.82082 14.44852 1.000 96.67596 528 GLN A O 1
ATOM 3784 N N . ILE A 1 531 ? 35.24887 20.02067 13.47422 1.000 95.75237 529 ILE A N 1
ATOM 3785 C CA . ILE A 1 531 ? 33.96501 20.65882 13.19651 1.000 100.97107 529 ILE A CA 1
ATOM 3786 C C . ILE A 1 531 ? 32.94717 20.23811 14.25826 1.000 102.21730 529 ILE A C 1
ATOM 3787 O O . ILE A 1 531 ? 32.47106 21.07000 15.04213 1.000 98.67120 529 ILE A O 1
ATOM 3792 N N . SER A 1 532 ? 32.63107 18.94247 14.31033 1.000 101.07328 530 SER A N 1
ATOM 3793 C CA . SER A 1 532 ? 31.54902 18.41197 15.12962 1.000 98.84751 530 SER A CA 1
ATOM 3794 C C . SER A 1 532 ? 32.05882 17.39818 16.14666 1.000 107.84256 530 SER A C 1
ATOM 3795 O O . SER A 1 532 ? 33.18374 16.89725 16.06411 1.000 108.65855 530 SER A O 1
ATOM 3798 N N . HIS A 1 533 ? 31.18082 17.08744 17.10247 1.000 113.57786 531 HIS A N 1
ATOM 3799 C CA . HIS A 1 533 ? 31.47223 16.16101 18.18924 1.000 111.39402 531 HIS A CA 1
ATOM 3800 C C . HIS A 1 533 ? 30.15011 15.60203 18.69284 1.000 100.42604 531 HIS A C 1
ATOM 3801 O O . HIS A 1 533 ? 29.24106 16.36698 19.03145 1.000 108.58048 531 HIS A O 1
ATOM 3808 N N . THR A 1 534 ? 30.04532 14.27562 18.72899 1.000 85.40506 532 THR A N 1
ATOM 3809 C CA . THR A 1 534 ? 28.87138 13.58119 19.24286 1.000 78.16902 532 THR A CA 1
ATOM 3810 C C . THR A 1 534 ? 29.34419 12.30383 19.91370 1.000 70.79735 532 THR A C 1
ATOM 3811 O O . THR A 1 534 ? 30.47380 11.86044 19.70754 1.000 61.75290 532 THR A O 1
ATOM 3815 N N . GLU A 1 535 ? 28.48685 11.74478 20.76275 1.000 75.99609 533 GLU A N 1
ATOM 3816 C CA . GLU A 1 535 ? 28.66682 10.41106 21.31944 1.000 77.41056 533 GLU A CA 1
ATOM 3817 C C . GLU A 1 535 ? 27.48523 9.54411 20.88657 1.000 69.17875 533 GLU A C 1
ATOM 3818 O O . GLU A 1 535 ? 26.32819 9.97320 20.96191 1.000 69.86280 533 GLU A O 1
ATOM 3824 N N . MET A 1 536 ? 27.77595 8.34931 20.38804 1.000 68.69336 534 MET A N 1
ATOM 3825 C CA . MET A 1 536 ? 26.72686 7.43363 19.96132 1.000 71.43118 534 MET A CA 1
ATOM 3826 C C . MET A 1 536 ? 26.27606 6.59083 21.13987 1.000 57.24575 534 MET A C 1
ATOM 3827 O O . MET A 1 536 ? 26.99378 6.44210 22.12673 1.000 56.93924 534 MET A O 1
ATOM 3832 N N . GLU A 1 537 ? 25.06475 6.04195 21.03757 1.000 55.49446 535 GLU A N 1
ATOM 3833 C CA . GLU A 1 537 ? 24.53621 5.31855 22.18847 1.000 68.58169 535 GLU A CA 1
ATOM 3834 C C . GLU A 1 537 ? 25.25979 3.99538 22.41819 1.000 63.05901 535 GLU A C 1
ATOM 3835 O O . GLU A 1 537 ? 25.27950 3.50434 23.55373 1.000 54.45939 535 GLU A O 1
ATOM 3841 N N . HIS A 1 538 ? 25.87956 3.43308 21.38212 1.000 66.53325 536 HIS A N 1
ATOM 3842 C CA . HIS A 1 538 ? 26.65116 2.20095 21.47192 1.000 65.41274 536 HIS A CA 1
ATOM 3843 C C . HIS A 1 538 ? 27.99778 2.40798 20.79436 1.000 61.60135 536 HIS A C 1
ATOM 3844 O O . HIS A 1 538 ? 28.30797 3.49785 20.30495 1.000 59.60883 536 HIS A O 1
ATOM 3851 N N . GLU A 1 539 ? 28.80533 1.34997 20.77064 1.000 60.13588 537 GLU A N 1
ATOM 3852 C CA . GLU A 1 539 ? 30.15148 1.43922 20.21969 1.000 58.39084 537 GLU A CA 1
ATOM 3853 C C . GLU A 1 539 ? 30.11067 1.44057 18.69220 1.000 54.17194 537 GLU A C 1
ATOM 3854 O O . GLU A 1 539 ? 29.36750 0.67447 18.07384 1.000 55.89420 537 GLU A O 1
ATOM 3860 N N . VAL A 1 540 ? 30.90181 2.31004 18.07770 1.000 50.27529 538 VAL A N 1
ATOM 3861 C CA . VAL A 1 540 ? 30.90857 2.40185 16.62078 1.000 60.89684 538 VAL A CA 1
ATOM 3862 C C . VAL A 1 540 ? 31.67712 1.22285 16.03419 1.000 58.54306 538 VAL A C 1
ATOM 3863 O O . VAL A 1 540 ? 32.78839 0.90832 16.47709 1.000 67.85925 538 VAL A O 1
ATOM 3867 N N . ALA A 1 541 ? 31.09421 0.57045 15.02732 1.000 47.26817 539 ALA A N 1
ATOM 3868 C CA . ALA A 1 541 ? 31.72628 -0.57888 14.37652 1.000 50.88750 539 ALA A CA 1
ATOM 3869 C C . ALA A 1 541 ? 32.31883 -0.23339 13.01674 1.000 51.17222 539 ALA A C 1
ATOM 3870 O O . ALA A 1 541 ? 33.43939 -0.64349 12.70710 1.000 55.38698 539 ALA A O 1
ATOM 3872 N N . CYS A 1 542 ? 31.58361 0.49361 12.18607 1.000 45.97358 540 CYS A N 1
ATOM 3873 C CA . CYS A 1 542 ? 32.08704 0.85317 10.87395 1.000 52.59405 540 CYS A CA 1
ATOM 3874 C C . CYS A 1 542 ? 31.39967 2.13414 10.42389 1.000 57.89757 540 CYS A C 1
ATOM 3875 O O . CYS A 1 542 ? 30.38141 2.55413 10.98467 1.000 51.18451 540 CYS A O 1
ATOM 3878 N N . LEU A 1 543 ? 31.95224 2.72484 9.36489 1.000 61.90239 541 LEU A N 1
ATOM 3879 C CA . LEU A 1 543 ? 31.78948 4.14521 9.09620 1.000 63.07839 541 LEU A CA 1
ATOM 3880 C C . LEU A 1 543 ? 31.99903 4.40380 7.61530 1.000 69.26858 541 LEU A C 1
ATOM 3881 O O . LEU A 1 543 ? 32.99694 3.94265 7.05328 1.000 81.18981 541 LEU A O 1
ATOM 3886 N N . ASP A 1 544 ? 31.10424 5.17695 6.99885 1.000 64.83354 542 ASP A N 1
ATOM 3887 C CA . ASP A 1 544 ? 31.29436 5.55842 5.60369 1.000 70.96882 542 ASP A CA 1
ATOM 3888 C C . ASP A 1 544 ? 30.63145 6.89964 5.32774 1.000 66.84003 542 ASP A C 1
ATOM 3889 O O . ASP A 1 544 ? 29.57726 7.21058 5.88658 1.000 62.64980 542 ASP A O 1
ATOM 3894 N N . ILE A 1 545 ? 31.26253 7.68843 4.45048 1.000 70.24513 543 ILE A N 1
ATOM 3895 C CA . ILE A 1 545 ? 30.76850 9.01454 4.07631 1.000 80.35956 543 ILE A CA 1
ATOM 3896 C C . ILE A 1 545 ? 31.00976 9.26326 2.58709 1.000 89.03476 543 ILE A C 1
ATOM 3897 O O . ILE A 1 545 ? 31.51300 10.32663 2.20052 1.000 93.56193 543 ILE A O 1
ATOM 3902 N N . THR A 1 546 ? 30.63873 8.30094 1.74223 1.000 86.48219 544 THR A N 1
ATOM 3903 C CA . THR A 1 546 ? 30.88405 8.40286 0.30314 1.000 83.47103 544 THR A CA 1
ATOM 3904 C C . THR A 1 546 ? 30.09982 9.57233 -0.29580 1.000 80.74719 544 THR A C 1
ATOM 3905 O O . THR A 1 546 ? 28.87173 9.62841 -0.13303 1.000 75.99037 544 THR A O 1
ATOM 3909 N N . PRO A 1 547 ? 30.75724 10.52174 -0.99480 1.000 82.93165 545 PRO A N 1
ATOM 3910 C CA . PRO A 1 547 ? 30.11426 11.76125 -1.46791 1.000 79.22574 545 PRO A CA 1
ATOM 3911 C C . PRO A 1 547 ? 29.17477 11.57367 -2.66662 1.000 69.19776 545 PRO A C 1
ATOM 3912 O O . PRO A 1 547 ? 28.74941 10.45729 -2.97226 1.000 55.10521 545 PRO A O 1
ATOM 3916 N N . SER A 1 555 ? 29.23253 16.31685 0.84010 1.000 81.88000 553 SER A N 1
ATOM 3917 C CA . SER A 1 555 ? 28.79432 15.14274 1.60862 1.000 93.46222 553 SER A CA 1
ATOM 3918 C C . SER A 1 555 ? 27.80286 15.49537 2.71201 1.000 95.70384 553 SER A C 1
ATOM 3919 O O . SER A 1 555 ? 28.20452 15.92039 3.80596 1.000 104.59859 553 SER A O 1
ATOM 3922 N N . PRO A 1 556 ? 26.50390 15.29195 2.47171 1.000 90.02887 554 PRO A N 1
ATOM 3923 C CA . PRO A 1 556 ? 25.46445 15.66719 3.45447 1.000 95.37901 554 PRO A CA 1
ATOM 3924 C C . PRO A 1 556 ? 25.03011 14.55508 4.39932 1.000 102.73547 554 PRO A C 1
ATOM 3925 O O . PRO A 1 556 ? 24.14027 14.79951 5.22052 1.000 100.11537 554 PRO A O 1
ATOM 3929 N N . LEU A 1 557 ? 25.61595 13.35570 4.30291 1.000 105.79829 555 LEU A N 1
ATOM 3930 C CA . LEU A 1 557 ? 25.16231 12.21143 5.09016 1.000 97.15715 555 LEU A CA 1
ATOM 3931 C C . LEU A 1 557 ? 26.34474 11.46356 5.68783 1.000 88.14078 555 LEU A C 1
ATOM 3932 O O . LEU A 1 557 ? 27.50602 11.70374 5.34243 1.000 78.33756 555 LEU A O 1
ATOM 3937 N N . CYS A 1 558 ? 26.02431 10.53827 6.59887 1.000 88.86502 556 CYS A N 1
ATOM 3938 C CA . CYS A 1 558 ? 27.03691 9.71687 7.26380 1.000 83.91447 556 CYS A CA 1
ATOM 3939 C C . CYS A 1 558 ? 26.45296 8.37830 7.70304 1.000 74.25510 556 CYS A C 1
ATOM 3940 O O . CYS A 1 558 ? 25.64508 8.30903 8.63984 1.000 60.55972 556 CYS A O 1
ATOM 3943 N N . ALA A 1 559 ? 26.92083 7.31621 7.05734 1.000 68.03873 557 ALA A N 1
ATOM 3944 C CA . ALA A 1 559 ? 26.53575 5.95775 7.38876 1.000 67.67364 557 ALA A CA 1
ATOM 3945 C C . ALA A 1 559 ? 27.39056 5.42854 8.53294 1.000 60.95395 557 ALA A C 1
ATOM 3946 O O . ALA A 1 559 ? 28.60861 5.63450 8.57942 1.000 61.97785 557 ALA A O 1
ATOM 3948 N N . ILE A 1 560 ? 26.74453 4.72211 9.44600 1.000 55.09327 558 ILE A N 1
ATOM 3949 C CA . ILE A 1 560 ? 27.37376 4.30340 10.68481 1.000 52.49835 558 ILE A CA 1
ATOM 3950 C C . ILE A 1 560 ? 26.81334 2.93641 11.05802 1.000 57.56887 558 ILE A C 1
ATOM 3951 O O . ILE A 1 560 ? 25.62161 2.66452 10.86416 1.000 60.36578 558 ILE A O 1
ATOM 3956 N N . GLY A 1 561 ? 27.69545 2.05297 11.51888 1.000 53.30736 559 GLY A N 1
ATOM 3957 C CA . GLY A 1 561 ? 27.30227 0.75858 12.03850 1.000 54.01942 559 GLY A CA 1
ATOM 3958 C C . GLY A 1 561 ? 27.71999 0.64410 13.49120 1.000 57.43000 559 GLY A C 1
ATOM 3959 O O . GLY A 1 561 ? 28.86333 0.97184 13.83424 1.000 61.27028 559 GLY A O 1
ATOM 3960 N N . LEU A 1 562 ? 26.80951 0.19535 14.35462 1.000 55.10694 560 LEU A N 1
ATOM 3961 C CA . LEU A 1 562 ? 26.99940 0.23317 15.79944 1.000 51.05324 560 LEU A CA 1
ATOM 3962 C C . LEU A 1 562 ? 27.07615 -1.17562 16.38208 1.000 49.94395 560 LEU A C 1
ATOM 3963 O O . LEU A 1 562 ? 26.84856 -2.16723 15.69789 1.000 45.41656 560 LEU A O 1
ATOM 3968 N N . TRP A 1 563 ? 27.40079 -1.26377 17.67063 1.000 63.79396 561 TRP A N 1
ATOM 3969 C CA . TRP A 1 563 ? 27.98245 -2.49305 18.20113 1.000 63.74038 561 TRP A CA 1
ATOM 3970 C C . TRP A 1 563 ? 27.03275 -3.39570 18.97345 1.000 72.49326 561 TRP A C 1
ATOM 3971 O O . TRP A 1 563 ? 27.33066 -4.58976 19.10434 1.000 87.91004 561 TRP A O 1
ATOM 3982 N N . THR A 1 564 ? 25.94772 -2.88729 19.54890 1.000 63.44567 562 THR A N 1
ATOM 3983 C CA . THR A 1 564 ? 25.10602 -3.77373 20.34387 1.000 68.75948 562 THR A CA 1
ATOM 3984 C C . THR A 1 564 ? 23.64247 -3.77729 19.93745 1.000 82.40941 562 THR A C 1
ATOM 3985 O O . THR A 1 564 ? 22.93711 -4.73427 20.28005 1.000 82.47873 562 THR A O 1
ATOM 3989 N N . ASP A 1 565 ? 23.15770 -2.76260 19.22473 1.000 88.46699 563 ASP A N 1
ATOM 3990 C CA . ASP A 1 565 ? 21.81030 -2.80294 18.67602 1.000 87.56887 563 ASP A CA 1
ATOM 3991 C C . ASP A 1 565 ? 21.79660 -3.27942 17.23374 1.000 80.62638 563 ASP A C 1
ATOM 3992 O O . ASP A 1 565 ? 20.72574 -3.31964 16.62061 1.000 92.27329 563 ASP A O 1
ATOM 3997 N N . ILE A 1 566 ? 22.95633 -3.66605 16.69685 1.000 74.71636 564 ILE A N 1
ATOM 3998 C CA . ILE A 1 566 ? 23.09696 -4.20593 15.34470 1.000 73.45775 564 ILE A CA 1
ATOM 3999 C C . ILE A 1 566 ? 22.36423 -3.27912 14.39141 1.000 67.99451 564 ILE A C 1
ATOM 4000 O O . ILE A 1 566 ? 21.43368 -3.68205 13.68023 1.000 64.71654 564 ILE A O 1
ATOM 4005 N N . SER A 1 567 ? 22.77554 -2.02269 14.40104 1.000 61.92643 565 SER A N 1
ATOM 4006 C CA . SER A 1 567 ? 22.07020 -0.95428 13.72654 1.000 60.31486 565 SER A CA 1
ATOM 4007 C C . SER A 1 567 ? 22.89185 -0.44574 12.55315 1.000 53.03519 565 SER A C 1
ATOM 4008 O O . SER A 1 567 ? 24.12040 -0.53371 12.55213 1.000 57.09675 565 SER A O 1
ATOM 4011 N N . ALA A 1 568 ? 22.20013 0.05699 11.53936 1.000 46.24517 566 ALA A N 1
ATOM 4012 C CA . ALA A 1 568 ? 22.82506 0.86761 10.50813 1.000 53.85710 566 ALA A CA 1
ATOM 4013 C C . ALA A 1 568 ? 22.04699 2.17131 10.43743 1.000 57.37991 566 ALA A C 1
ATOM 4014 O O . ALA A 1 568 ? 20.81455 2.15678 10.34240 1.000 48.30444 566 ALA A O 1
ATOM 4016 N N . ARG A 1 569 ? 22.75688 3.29255 10.51667 1.000 48.73471 567 ARG A N 1
ATOM 4017 C CA . ARG A 1 569 ? 22.09991 4.57385 10.64909 1.000 50.39524 567 ARG A CA 1
ATOM 4018 C C . ARG A 1 569 ? 22.66580 5.56118 9.65861 1.000 54.46749 567 ARG A C 1
ATOM 4019 O O . ARG A 1 569 ? 23.85174 5.51554 9.32284 1.000 53.50231 567 ARG A O 1
ATOM 4027 N N . ILE A 1 570 ? 21.79466 6.47237 9.23053 1.000 63.48007 568 ILE A N 1
ATOM 4028 C CA . ILE A 1 570 ? 22.16248 7.62970 8.42959 1.000 64.28412 568 ILE A CA 1
ATOM 4029 C C . ILE A 1 570 ? 22.15657 8.84144 9.34194 1.000 63.02720 568 ILE A C 1
ATOM 4030 O O . ILE A 1 570 ? 21.17777 9.07686 10.05608 1.000 65.19612 568 ILE A O 1
ATOM 4035 N N . LEU A 1 571 ? 23.24552 9.60302 9.33562 1.000 57.83876 569 LEU A N 1
ATOM 4036 C CA . LEU A 1 571 ? 23.33153 10.82640 10.11671 1.000 60.17772 569 LEU A CA 1
ATOM 4037 C C . LEU A 1 571 ? 23.55163 12.01087 9.18762 1.000 70.15497 569 LEU A C 1
ATOM 4038 O O . LEU A 1 571 ? 24.29039 11.90650 8.20346 1.000 68.21395 569 LEU A O 1
ATOM 4043 N N . LYS A 1 572 ? 22.90343 13.13372 9.50489 1.000 72.88488 570 LYS A N 1
ATOM 4044 C CA . LYS A 1 572 ? 23.17529 14.39614 8.82709 1.000 82.98185 570 LYS A CA 1
ATOM 4045 C C . LYS A 1 572 ? 24.61840 14.84026 9.10408 1.000 84.18385 570 LYS A C 1
ATOM 4046 O O . LYS A 1 572 ? 25.24257 14.43562 10.08528 1.000 90.41343 570 LYS A O 1
ATOM 4052 N N . LEU A 1 573 ? 25.17080 15.65256 8.20050 1.000 79.33836 571 LEU A N 1
ATOM 4053 C CA . LEU A 1 573 ? 26.43394 16.32355 8.47472 1.000 77.97575 571 LEU A CA 1
ATOM 4054 C C . LEU A 1 573 ? 26.29653 17.79187 8.08740 1.000 87.52121 571 LEU A C 1
ATOM 4055 O O . LEU A 1 573 ? 25.78400 18.10765 6.99745 1.000 81.96342 571 LEU A O 1
ATOM 4060 N N . PRO A 1 574 ? 26.76043 18.71389 8.95103 1.000 90.14221 572 PRO A N 1
ATOM 4061 C CA . PRO A 1 574 ? 27.58590 18.42428 10.13121 1.000 90.47785 572 PRO A CA 1
ATOM 4062 C C . PRO A 1 574 ? 26.80275 18.01964 11.38177 1.000 96.79736 572 PRO A C 1
ATOM 4063 O O . PRO A 1 574 ? 27.39756 17.59124 12.37935 1.000 97.78909 572 PRO A O 1
ATOM 4067 N N . SER A 1 575 ? 25.47495 18.14586 11.30949 1.000 100.79735 573 SER A N 1
ATOM 4068 C CA . SER A 1 575 ? 24.64307 18.09951 12.51029 1.000 104.98403 573 SER A CA 1
ATOM 4069 C C . SER A 1 575 ? 24.84655 16.81920 13.31852 1.000 93.53485 573 SER A C 1
ATOM 4070 O O . SER A 1 575 ? 24.67144 16.83059 14.54110 1.000 86.15897 573 SER A O 1
ATOM 4073 N N . PHE A 1 576 ? 25.21384 15.71649 12.65916 1.000 91.60931 574 PHE A N 1
ATOM 4074 C CA . PHE A 1 576 ? 25.36258 14.39416 13.27241 1.000 86.01889 574 PHE A CA 1
ATOM 4075 C C . PHE A 1 576 ? 24.01323 13.78258 13.66422 1.000 82.48603 574 PHE A C 1
ATOM 4076 O O . PHE A 1 576 ? 23.94893 12.60023 14.01692 1.000 78.18945 574 PHE A O 1
ATOM 4084 N N . GLU A 1 577 ? 22.93236 14.56111 13.57880 1.000 84.52432 575 GLU A N 1
ATOM 4085 C CA . GLU A 1 577 ? 21.60442 14.09062 13.95676 1.000 87.82391 575 GLU A CA 1
ATOM 4086 C C . GLU A 1 577 ? 21.16135 12.93048 13.06565 1.000 87.29037 575 GLU A C 1
ATOM 4087 O O . GLU A 1 577 ? 21.65742 12.73556 11.95372 1.000 93.10540 575 GLU A O 1
ATOM 4093 N N . LEU A 1 578 ? 20.18052 12.17622 13.55995 1.000 83.82483 576 LEU A N 1
ATOM 4094 C CA . LEU A 1 578 ? 19.85535 10.83822 13.06092 1.000 71.33368 576 LEU A CA 1
ATOM 4095 C C . LEU A 1 578 ? 18.70759 10.90765 12.04826 1.000 73.93981 576 LEU A C 1
ATOM 4096 O O . LEU A 1 578 ? 17.54653 11.09401 12.42332 1.000 82.80346 576 LEU A O 1
ATOM 4101 N N . LEU A 1 579 ? 19.03032 10.74438 10.76233 1.000 68.56847 577 LEU A N 1
ATOM 4102 C CA . LEU A 1 579 ? 18.00023 10.80296 9.73055 1.000 66.15730 577 LEU A CA 1
ATOM 4103 C C . LEU A 1 579 ? 17.21820 9.50164 9.59851 1.000 83.64881 577 LEU A C 1
ATOM 4104 O O . LEU A 1 579 ? 16.05625 9.52889 9.18138 1.000 95.71439 577 LEU A O 1
ATOM 4109 N N . HIS A 1 580 ? 17.82997 8.36255 9.92640 1.000 87.14261 578 HIS A N 1
ATOM 4110 C CA . HIS A 1 580 ? 17.17172 7.06413 9.81427 1.000 85.37206 578 HIS A CA 1
ATOM 4111 C C . HIS A 1 580 ? 17.97576 5.95999 10.49772 1.000 84.04051 578 HIS A C 1
ATOM 4112 O O . HIS A 1 580 ? 19.15928 5.76834 10.20211 1.000 77.93839 578 HIS A O 1
ATOM 4119 N N . LYS A 1 581 ? 17.33035 5.23008 11.40634 1.000 88.36587 579 LYS A N 1
ATOM 4120 C CA . LYS A 1 581 ? 17.90126 4.07732 12.09354 1.000 82.87365 579 LYS A CA 1
ATOM 4121 C C . LYS A 1 581 ? 17.21230 2.82125 11.57589 1.000 86.08124 579 LYS A C 1
ATOM 4122 O O . LYS A 1 581 ? 15.97798 2.75525 11.55157 1.000 92.26570 579 LYS A O 1
ATOM 4128 N N . GLU A 1 582 ? 18.00054 1.83954 11.13972 1.000 82.41617 580 GLU A N 1
ATOM 4129 C CA . GLU A 1 582 ? 17.46876 0.57067 10.65248 1.000 79.75105 580 GLU A CA 1
ATOM 4130 C C . GLU A 1 582 ? 18.08446 -0.56167 11.45955 1.000 75.81839 580 GLU A C 1
ATOM 4131 O O . GLU A 1 582 ? 19.30386 -0.76617 11.42238 1.000 64.96747 580 GLU A O 1
ATOM 4137 N N . MET A 1 583 ? 17.24043 -1.29551 12.18075 1.000 75.80514 581 MET A N 1
ATOM 4138 C CA . MET A 1 583 ? 17.68535 -2.46366 12.92976 1.000 80.77980 581 MET A CA 1
ATOM 4139 C C . MET A 1 583 ? 17.89898 -3.63960 11.97901 1.000 78.04101 581 MET A C 1
ATOM 4140 O O . MET A 1 583 ? 16.94645 -4.12204 11.35968 1.000 84.95842 581 MET A O 1
ATOM 4145 N N . LEU A 1 584 ? 19.14279 -4.11173 11.86966 1.000 74.17432 582 LEU A N 1
ATOM 4146 C CA . LEU A 1 584 ? 19.43537 -5.25770 11.01504 1.000 74.71654 582 LEU A CA 1
ATOM 4147 C C . LEU A 1 584 ? 19.02839 -6.58434 11.63807 1.000 80.45649 582 LEU A C 1
ATOM 4148 O O . LEU A 1 584 ? 19.01522 -7.60423 10.93777 1.000 78.86699 582 LEU A O 1
ATOM 4153 N N . GLY A 1 585 ? 18.71458 -6.60041 12.92913 1.000 83.52590 583 GLY A N 1
ATOM 4154 C CA . GLY A 1 585 ? 18.41325 -7.83577 13.62268 1.000 81.83497 583 GLY A CA 1
ATOM 4155 C C . GLY A 1 585 ? 19.61030 -8.76190 13.70951 1.000 74.35287 583 GLY A C 1
ATOM 4156 O O . GLY A 1 585 ? 20.59976 -8.59492 12.98405 1.000 70.95692 583 GLY A O 1
ATOM 4157 N N . GLY A 1 586 ? 19.53015 -9.75597 14.58379 1.000 73.07013 584 GLY A N 1
ATOM 4158 C CA . GLY A 1 586 ? 20.61094 -10.70796 14.71591 1.000 65.73374 584 GLY A CA 1
ATOM 4159 C C . GLY A 1 586 ? 21.59860 -10.26667 15.76836 1.000 72.71872 584 GLY A C 1
ATOM 4160 O O . GLY A 1 586 ? 21.46381 -9.21585 16.41213 1.000 63.27449 584 GLY A O 1
ATOM 4161 N N . GLU A 1 587 ? 22.62413 -11.10405 15.94480 1.000 80.05792 585 GLU A N 1
ATOM 4162 C CA . GLU A 1 587 ? 23.61111 -10.91524 17.00323 1.000 90.54550 585 GLU A CA 1
ATOM 4163 C C . GLU A 1 587 ? 25.03595 -10.97996 16.45813 1.000 87.90999 585 GLU A C 1
ATOM 4164 O O . GLU A 1 587 ? 25.95106 -11.43935 17.14620 1.000 86.34266 585 GLU A O 1
ATOM 4170 N N . ILE A 1 588 ? 25.24609 -10.52243 15.22494 1.000 84.69438 586 ILE A N 1
ATOM 4171 C CA . ILE A 1 588 ? 26.58450 -10.32557 14.68105 1.000 74.09447 586 ILE A CA 1
ATOM 4172 C C . ILE A 1 588 ? 26.67698 -8.89162 14.19367 1.000 57.90126 586 ILE A C 1
ATOM 4173 O O . ILE A 1 588 ? 25.78714 -8.42013 13.47429 1.000 55.01868 586 ILE A O 1
ATOM 4178 N N . ILE A 1 589 ? 27.74659 -8.20353 14.58640 1.000 48.92740 587 ILE A N 1
ATOM 4179 C CA . ILE A 1 589 ? 27.92474 -6.78597 14.28056 1.000 55.92360 587 ILE A CA 1
ATOM 4180 C C . ILE A 1 589 ? 28.25380 -6.56612 12.80373 1.000 67.26868 587 ILE A C 1
ATOM 4181 O O . ILE A 1 589 ? 28.73031 -7.49235 12.12610 1.000 83.51389 587 ILE A O 1
ATOM 4186 N N . PRO A 1 590 ? 28.02144 -5.36572 12.26152 1.000 60.58021 588 PRO A N 1
ATOM 4187 C CA . PRO A 1 590 ? 28.49204 -5.06593 10.90007 1.000 55.81497 588 PRO A CA 1
ATOM 4188 C C . PRO A 1 590 ? 29.99879 -4.87271 10.86422 1.000 55.97260 588 PRO A C 1
ATOM 4189 O O . PRO A 1 590 ? 30.60222 -4.36639 11.81295 1.000 67.75406 588 PRO A O 1
ATOM 4193 N N . ARG A 1 591 ? 30.60941 -5.28086 9.75844 1.000 53.66398 589 ARG A N 1
ATOM 4194 C CA . ARG A 1 591 ? 32.05152 -5.14238 9.61076 1.000 66.45889 589 ARG A CA 1
ATOM 4195 C C . ARG A 1 591 ? 32.43728 -4.04868 8.63579 1.000 64.57393 589 ARG A C 1
ATOM 4196 O O . ARG A 1 591 ? 33.37384 -3.29818 8.90686 1.000 72.08697 589 ARG A O 1
ATOM 4204 N N . SER A 1 592 ? 31.74948 -3.92833 7.50889 1.000 58.96954 590 SER A N 1
ATOM 4205 C CA . SER A 1 592 ? 31.93611 -2.75098 6.68770 1.000 61.76363 590 SER A CA 1
ATOM 4206 C C . SER A 1 592 ? 30.57809 -2.24611 6.23028 1.000 61.27198 590 SER A C 1
ATOM 4207 O O . SER A 1 592 ? 29.61376 -3.00892 6.11559 1.000 58.22253 590 SER A O 1
ATOM 4210 N N . ILE A 1 593 ? 30.51192 -0.93229 6.01980 1.000 58.85103 591 ILE A N 1
ATOM 4211 C CA . ILE A 1 593 ? 29.31571 -0.24764 5.55720 1.000 52.16684 591 ILE A CA 1
ATOM 4212 C C . ILE A 1 593 ? 29.72579 0.66993 4.41414 1.000 47.13236 591 ILE A C 1
ATOM 4213 O O . ILE A 1 593 ? 30.86837 1.14255 4.35133 1.000 43.77199 591 ILE A O 1
ATOM 4218 N N . LEU A 1 594 ? 28.78655 0.91595 3.50033 1.000 43.22707 592 LEU A N 1
ATOM 4219 C CA . LEU A 1 594 ? 29.10809 1.69655 2.31058 1.000 55.19999 592 LEU A CA 1
ATOM 4220 C C . LEU A 1 594 ? 27.89180 2.12930 1.49938 1.000 55.18297 592 LEU A C 1
ATOM 4221 O O . LEU A 1 594 ? 27.03243 1.30589 1.16697 1.000 44.59633 592 LEU A O 1
ATOM 4226 N N . MET A 1 595 ? 27.82966 3.41981 1.16903 1.000 62.46635 593 MET A N 1
ATOM 4227 C CA . MET A 1 595 ? 26.84015 3.98372 0.25752 1.000 57.08668 593 MET A CA 1
ATOM 4228 C C . MET A 1 595 ? 27.47801 4.20849 -1.10911 1.000 50.28178 593 MET A C 1
ATOM 4229 O O . MET A 1 595 ? 28.61510 4.67769 -1.19856 1.000 46.77935 593 MET A O 1
ATOM 4234 N N . THR A 1 596 ? 26.75494 3.86943 -2.17381 1.000 55.98085 594 THR A N 1
ATOM 4235 C CA . THR A 1 596 ? 27.29678 4.03527 -3.52294 1.000 64.96821 594 THR A CA 1
ATOM 4236 C C . THR A 1 596 ? 26.15339 4.20407 -4.51280 1.000 65.92170 594 THR A C 1
ATOM 4237 O O . THR A 1 596 ? 24.99044 4.35259 -4.13157 1.000 61.95634 594 THR A O 1
ATOM 4241 N N . THR A 1 597 ? 26.50088 4.18347 -5.79628 1.000 66.75526 595 THR A N 1
ATOM 4242 C CA . THR A 1 597 ? 25.56351 4.50138 -6.86068 1.000 70.67417 595 THR A CA 1
ATOM 4243 C C . THR A 1 597 ? 25.73916 3.49725 -7.98850 1.000 78.25444 595 THR A C 1
ATOM 4244 O O . THR A 1 597 ? 26.84140 3.34051 -8.52900 1.000 77.24479 595 THR A O 1
ATOM 4248 N N . PHE A 1 598 ? 24.64601 2.82026 -8.33113 1.000 81.93377 596 PHE A N 1
ATOM 4249 C CA . PHE A 1 598 ? 24.59600 1.84668 -9.41485 1.000 75.84670 596 PHE A CA 1
ATOM 4250 C C . PHE A 1 598 ? 23.55716 2.32467 -10.41472 1.000 91.19666 596 PHE A C 1
ATOM 4251 O O . PHE A 1 598 ? 22.37242 2.41200 -10.07610 1.000 103.67165 596 PHE A O 1
ATOM 4259 N N . GLU A 1 599 ? 23.99132 2.61381 -11.63786 1.000 91.55215 597 GLU A N 1
ATOM 4260 C CA . GLU A 1 599 ? 23.08825 2.92668 -12.74240 1.000 93.06024 597 GLU A CA 1
ATOM 4261 C C . GLU A 1 599 ? 22.00632 3.91472 -12.29984 1.000 91.02075 597 GLU A C 1
ATOM 4262 O O . GLU A 1 599 ? 20.80772 3.62565 -12.33529 1.000 92.08768 597 GLU A O 1
ATOM 4268 N N . SER A 1 600 ? 22.46298 5.07218 -11.81592 1.000 85.78647 598 SER A N 1
ATOM 4269 C CA . SER A 1 600 ? 21.68702 6.27462 -11.53666 1.000 86.21828 598 SER A CA 1
ATOM 4270 C C . SER A 1 600 ? 20.89908 6.18813 -10.22639 1.000 96.88364 598 SER A C 1
ATOM 4271 O O . SER A 1 600 ? 20.34741 7.20303 -9.79525 1.000 104.19480 598 SER A O 1
ATOM 4274 N N . SER A 1 601 ? 20.82362 5.03182 -9.57447 1.000 93.30953 599 SER A N 1
ATOM 4275 C CA . SER A 1 601 ? 20.11820 4.91047 -8.30549 1.000 92.44794 599 SER A CA 1
ATOM 4276 C C . SER A 1 601 ? 21.10177 4.76248 -7.14779 1.000 96.33726 599 SER A C 1
ATOM 4277 O O . SER A 1 601 ? 22.25422 4.35226 -7.32155 1.000 95.81297 599 SER A O 1
ATOM 4280 N N . HIS A 1 602 ? 20.61699 5.09222 -5.95070 1.000 94.98133 600 HIS A N 1
ATOM 4281 C CA . HIS A 1 602 ? 21.43165 5.18077 -4.74453 1.000 85.14385 600 HIS A CA 1
ATOM 4282 C C . HIS A 1 602 ? 21.10770 4.03519 -3.78906 1.000 71.33580 600 HIS A C 1
ATOM 4283 O O . HIS A 1 602 ? 19.94897 3.62336 -3.66667 1.000 66.79921 600 HIS A O 1
ATOM 4290 N N . TYR A 1 603 ? 22.13979 3.52913 -3.10977 1.000 62.54685 601 TYR A N 1
ATOM 4291 C CA . TYR A 1 603 ? 22.03274 2.32760 -2.29383 1.000 60.02496 601 TYR A CA 1
ATOM 4292 C C . TYR A 1 603 ? 22.87876 2.44962 -1.03447 1.000 53.11116 601 TYR A C 1
ATOM 4293 O O . TYR A 1 603 ? 23.87648 3.17427 -0.99144 1.000 52.83352 601 TYR A O 1
ATOM 4302 N N . LEU A 1 604 ? 22.48513 1.69353 -0.01503 1.000 44.65692 602 LEU A N 1
ATOM 4303 C CA . LEU A 1 604 ? 23.31992 1.45656 1.15314 1.000 53.73775 602 LEU A CA 1
ATOM 4304 C C . LEU A 1 604 ? 23.72093 -0.01898 1.17643 1.000 62.87229 602 LEU A C 1
ATOM 4305 O O . LEU A 1 604 ? 22.93759 -0.89606 0.79306 1.000 67.45106 602 LEU A O 1
ATOM 4310 N N . LEU A 1 605 ? 24.96283 -0.29027 1.56882 1.000 54.83436 603 LEU A N 1
ATOM 4311 C CA . LEU A 1 605 ? 25.46685 -1.65339 1.65468 1.000 48.35363 603 LEU A CA 1
ATOM 4312 C C . LEU A 1 605 ? 26.10423 -1.84836 3.01491 1.000 50.66966 603 LEU A C 1
ATOM 4313 O O . LEU A 1 605 ? 26.97431 -1.06492 3.41690 1.000 50.32059 603 LEU A O 1
ATOM 4318 N N . CYS A 1 606 ? 25.69786 -2.90085 3.70975 1.000 47.57318 604 CYS A N 1
ATOM 4319 C CA . CYS A 1 606 ? 26.27000 -3.19897 5.01325 1.000 60.59940 604 CYS A CA 1
ATOM 4320 C C . CYS A 1 606 ? 26.64757 -4.67550 5.08445 1.000 53.13552 604 CYS A C 1
ATOM 4321 O O . CYS A 1 606 ? 25.77436 -5.55030 5.09246 1.000 51.79529 604 CYS A O 1
ATOM 4324 N N . ALA A 1 607 ? 27.93648 -4.96012 5.14959 1.000 46.96482 605 ALA A N 1
ATOM 4325 C CA . ALA A 1 607 ? 28.40405 -6.32388 5.32713 1.000 38.01077 605 ALA A CA 1
ATOM 4326 C C . ALA A 1 607 ? 28.37669 -6.68160 6.80363 1.000 41.77664 605 ALA A C 1
ATOM 4327 O O . ALA A 1 607 ? 28.85612 -5.90862 7.63608 1.000 52.15348 605 ALA A O 1
ATOM 4329 N N . LEU A 1 608 ? 27.82526 -7.84787 7.12473 1.000 47.98738 606 LEU A N 1
ATOM 4330 C CA . LEU A 1 608 ? 27.87541 -8.38891 8.47491 1.000 38.30568 606 LEU A CA 1
ATOM 4331 C C . LEU A 1 608 ? 29.01182 -9.39588 8.61209 1.000 70.44930 606 LEU A C 1
ATOM 4332 O O . LEU A 1 608 ? 29.57752 -9.88547 7.63228 1.000 72.66564 606 LEU A O 1
ATOM 4337 N N . GLY A 1 609 ? 29.32675 -9.72291 9.86096 1.000 72.35232 607 GLY A N 1
ATOM 4338 C CA . GLY A 1 609 ? 30.43822 -10.61710 10.14066 1.000 75.83198 607 GLY A CA 1
ATOM 4339 C C . GLY A 1 609 ? 30.20144 -12.07019 9.77384 1.000 67.42343 607 GLY A C 1
ATOM 4340 O O . GLY A 1 609 ? 31.16098 -12.84705 9.77517 1.000 75.56221 607 GLY A O 1
ATOM 4341 N N . ASP A 1 610 ? 28.96595 -12.45726 9.46953 1.000 58.87619 608 ASP A N 1
ATOM 4342 C CA . ASP A 1 610 ? 28.65909 -13.81801 9.04763 1.000 68.11708 608 ASP A CA 1
ATOM 4343 C C . ASP A 1 610 ? 28.65661 -13.97992 7.52819 1.000 72.62561 608 ASP A C 1
ATOM 4344 O O . ASP A 1 610 ? 28.14973 -14.98907 7.02237 1.000 81.53308 608 ASP A O 1
ATOM 4349 N N . GLY A 1 611 ? 29.19179 -13.00337 6.79419 1.000 59.46121 609 GLY A N 1
ATOM 4350 C CA . GLY A 1 611 ? 29.20568 -13.03733 5.35086 1.000 47.74659 609 GLY A CA 1
ATOM 4351 C C . GLY A 1 611 ? 27.92920 -12.58395 4.68383 1.000 48.34138 609 GLY A C 1
ATOM 4352 O O . GLY A 1 611 ? 27.91398 -12.42427 3.45922 1.000 50.22770 609 GLY A O 1
ATOM 4353 N N . ALA A 1 612 ? 26.84851 -12.38499 5.42764 1.000 46.40014 610 ALA A N 1
ATOM 4354 C CA . ALA A 1 612 ? 25.68036 -11.77372 4.81623 1.000 44.17145 610 ALA A CA 1
ATOM 4355 C C . ALA A 1 612 ? 25.97665 -10.32601 4.46031 1.000 43.95522 610 ALA A C 1
ATOM 4356 O O . ALA A 1 612 ? 26.80207 -9.65219 5.08901 1.000 45.84778 610 ALA A O 1
ATOM 4358 N N . LEU A 1 613 ? 25.30816 -9.85609 3.42681 1.000 39.17938 611 LEU A N 1
ATOM 4359 C CA . LEU A 1 613 ? 25.27461 -8.44390 3.12973 1.000 47.46937 611 LEU A CA 1
ATOM 4360 C C . LEU A 1 613 ? 23.82287 -7.99907 3.12991 1.000 56.88923 611 LEU A C 1
ATOM 4361 O O . LEU A 1 613 ? 22.92048 -8.78062 2.82156 1.000 56.30408 611 LEU A O 1
ATOM 4366 N N . PHE A 1 614 ? 23.60474 -6.75045 3.52330 1.000 65.85736 612 PHE A N 1
ATOM 4367 C CA . PHE A 1 614 ? 22.33201 -6.07461 3.34669 1.000 62.05159 612 PHE A CA 1
ATOM 4368 C C . PHE A 1 614 ? 22.49174 -4.99336 2.28486 1.000 61.01998 612 PHE A C 1
ATOM 4369 O O . PHE A 1 614 ? 23.59280 -4.47147 2.06343 1.000 59.75012 612 PHE A O 1
ATOM 4377 N N . TYR A 1 615 ? 21.39507 -4.68105 1.59971 1.000 57.17633 613 TYR A N 1
ATOM 4378 C CA . TYR A 1 615 ? 21.41726 -3.49995 0.75574 1.000 64.68453 613 TYR A CA 1
ATOM 4379 C C . TYR A 1 615 ? 20.03208 -2.88532 0.65436 1.000 68.16072 613 TYR A C 1
ATOM 4380 O O . TYR A 1 615 ? 19.02602 -3.58953 0.53332 1.000 65.45723 613 TYR A O 1
ATOM 4389 N N . PHE A 1 616 ? 20.01422 -1.55430 0.70406 1.000 69.29453 614 PHE A N 1
ATOM 4390 C CA . PHE A 1 616 ? 18.82200 -0.72997 0.77792 1.000 68.68281 614 PHE A CA 1
ATOM 4391 C C . PHE A 1 616 ? 18.89397 0.33110 -0.31017 1.000 62.39489 614 PHE A C 1
ATOM 4392 O O . PHE A 1 616 ? 19.89651 0.46922 -1.00800 1.000 62.44169 614 PHE A O 1
ATOM 4400 N N . GLY A 1 617 ? 17.80370 1.09831 -0.44331 1.000 54.61185 615 GLY A N 1
ATOM 4401 C CA . GLY A 1 617 ? 17.78243 2.25702 -1.29525 1.000 65.13468 615 GLY A CA 1
ATOM 4402 C C . GLY A 1 617 ? 17.91139 3.52974 -0.48313 1.000 73.94850 615 GLY A C 1
ATOM 4403 O O . GLY A 1 617 ? 17.05282 3.83515 0.34771 1.000 77.72008 615 GLY A O 1
ATOM 4404 N N . LEU A 1 618 ? 18.98749 4.27823 -0.74178 1.000 77.23663 616 LEU A N 1
ATOM 4405 C CA . LEU A 1 618 ? 19.29117 5.53015 -0.05824 1.000 81.28223 616 LEU A CA 1
ATOM 4406 C C . LEU A 1 618 ? 18.58655 6.71308 -0.71847 1.000 90.59406 616 LEU A C 1
ATOM 4407 O O . LEU A 1 618 ? 18.41187 6.75033 -1.93914 1.000 97.03726 616 LEU A O 1
ATOM 4412 N N . ASN A 1 619 ? 18.21733 7.70700 0.09965 1.000 91.99663 617 ASN A N 1
ATOM 4413 C CA . ASN A 1 619 ? 17.55136 8.89417 -0.42668 1.000 96.24353 617 ASN A CA 1
ATOM 4414 C C . ASN A 1 619 ? 18.50556 10.05588 -0.71761 1.000 109.52888 617 ASN A C 1
ATOM 4415 O O . ASN A 1 619 ? 18.33170 10.74664 -1.72979 1.000 114.05276 617 ASN A O 1
ATOM 4420 N N . ILE A 1 620 ? 19.50156 10.27764 0.15390 1.000 111.58811 618 ILE A N 1
ATOM 4421 C CA . ILE A 1 620 ? 20.59368 11.25818 0.03466 1.000 105.80487 618 ILE A CA 1
ATOM 4422 C C . ILE A 1 620 ? 20.14918 12.63400 0.53039 1.000 100.85629 618 ILE A C 1
ATOM 4423 O O . ILE A 1 620 ? 20.98326 13.51064 0.78895 1.000 102.20749 618 ILE A O 1
ATOM 4428 N N . GLU A 1 621 ? 18.84287 12.83703 0.67684 1.000 98.86207 619 GLU A N 1
ATOM 4429 C CA . GLU A 1 621 ? 18.31609 14.03492 1.32451 1.000 107.18734 619 GLU A CA 1
ATOM 4430 C C . GLU A 1 621 ? 17.47481 13.68572 2.54075 1.000 107.69662 619 GLU A C 1
ATOM 4431 O O . GLU A 1 621 ? 17.67561 14.25596 3.62331 1.000 98.72027 619 GLU A O 1
ATOM 4437 N N . THR A 1 622 ? 16.53299 12.75243 2.37718 1.000 110.34569 620 THR A N 1
ATOM 4438 C CA . THR A 1 622 ? 15.77902 12.15135 3.46970 1.000 115.55270 620 THR A CA 1
ATOM 4439 C C . THR A 1 622 ? 16.58661 11.09057 4.20732 1.000 111.00946 620 THR A C 1
ATOM 4440 O O . THR A 1 622 ? 16.32404 10.82525 5.38830 1.000 111.19111 620 THR A O 1
ATOM 4444 N N . GLY A 1 623 ? 17.57686 10.49871 3.54526 1.000 102.42619 621 GLY A N 1
ATOM 4445 C CA . GLY A 1 623 ? 18.36852 9.46523 4.17294 1.000 92.95238 621 GLY A CA 1
ATOM 4446 C C . GLY A 1 623 ? 17.58996 8.22111 4.51049 1.000 91.72988 621 GLY A C 1
ATOM 4447 O O . GLY A 1 623 ? 18.02309 7.43910 5.35887 1.000 89.41630 621 GLY A O 1
ATOM 4448 N N . LEU A 1 624 ? 16.44573 8.01162 3.87005 1.000 94.51641 622 LEU A N 1
ATOM 4449 C CA . LEU A 1 624 ? 15.60006 6.87603 4.20147 1.000 95.08852 622 LEU A CA 1
ATOM 4450 C C . LEU A 1 624 ? 16.14030 5.60520 3.56542 1.000 75.28508 622 LEU A C 1
ATOM 4451 O O . LEU A 1 624 ? 16.68597 5.62338 2.46086 1.000 63.20135 622 LEU A O 1
ATOM 4456 N N . LEU A 1 625 ? 15.97068 4.49341 4.27393 1.000 78.91333 623 LEU A N 1
ATOM 4457 C CA . LEU A 1 625 ? 16.37817 3.17928 3.79425 1.000 91.39699 623 LEU A CA 1
ATOM 4458 C C . LEU A 1 625 ? 15.14741 2.40140 3.35696 1.000 94.94274 623 LEU A C 1
ATOM 4459 O O . LEU A 1 625 ? 14.17375 2.28856 4.11005 1.000 88.97696 623 LEU A O 1
ATOM 4464 N N . SER A 1 626 ? 15.20907 1.85363 2.14688 1.000 98.98810 624 SER A N 1
ATOM 4465 C CA . SER A 1 626 ? 14.06562 1.24407 1.49476 1.000 96.14588 624 SER A CA 1
ATOM 4466 C C . SER A 1 626 ? 14.46675 -0.11443 0.93388 1.000 95.38626 624 SER A C 1
ATOM 4467 O O . SER A 1 626 ? 15.64050 -0.36543 0.65407 1.000 97.77972 624 SER A O 1
ATOM 4470 N N . ASP A 1 627 ? 13.47111 -0.98880 0.79647 1.000 102.38897 625 ASP A N 1
ATOM 4471 C CA . ASP A 1 627 ? 13.56332 -2.27551 0.08781 1.000 108.33853 625 ASP A CA 1
ATOM 4472 C C . ASP A 1 627 ? 14.80961 -3.07324 0.47912 1.000 103.65040 625 ASP A C 1
ATOM 4473 O O . ASP A 1 627 ? 15.68200 -3.39165 -0.33383 1.000 93.00710 625 ASP A O 1
ATOM 4478 N N . ARG A 1 628 ? 14.84615 -3.40813 1.76630 1.000 102.11606 626 ARG A N 1
ATOM 4479 C CA . ARG A 1 628 ? 15.88984 -4.24629 2.33608 1.000 88.99608 626 ARG A CA 1
ATOM 4480 C C . ARG A 1 628 ? 15.94956 -5.58416 1.61933 1.000 86.88082 626 ARG A C 1
ATOM 4481 O O . ARG A 1 628 ? 14.96005 -6.31774 1.57192 1.000 90.06056 626 ARG A O 1
ATOM 4489 N N . LYS A 1 629 ? 17.10291 -5.90098 1.05196 1.000 85.44209 627 LYS A N 1
ATOM 4490 C CA . LYS A 1 629 ? 17.35548 -7.24452 0.56870 1.000 75.16363 627 LYS A CA 1
ATOM 4491 C C . LYS A 1 629 ? 18.62627 -7.76693 1.22111 1.000 62.86684 627 LYS A C 1
ATOM 4492 O O . LYS A 1 629 ? 19.45577 -7.00937 1.73181 1.000 53.78667 627 LYS A O 1
ATOM 4498 N N . LYS A 1 630 ? 18.74922 -9.08264 1.23275 1.000 62.51615 628 LYS A N 1
ATOM 4499 C CA . LYS A 1 630 ? 19.77866 -9.74794 2.00949 1.000 65.27426 628 LYS A CA 1
ATOM 4500 C C . LYS A 1 630 ? 20.38025 -10.83453 1.14532 1.000 67.06143 628 LYS A C 1
ATOM 4501 O O . LYS A 1 630 ? 19.65923 -11.69777 0.63466 1.000 70.13111 628 LYS A O 1
ATOM 4507 N N . VAL A 1 631 ? 21.69172 -10.78552 0.96670 1.000 65.65265 629 VAL A N 1
ATOM 4508 C CA . VAL A 1 631 ? 22.37447 -11.74697 0.11633 1.000 61.80700 629 VAL A CA 1
ATOM 4509 C C . VAL A 1 631 ? 23.47418 -12.41659 0.92606 1.000 63.44852 629 VAL A C 1
ATOM 4510 O O . VAL A 1 631 ? 24.27732 -11.73975 1.57015 1.000 73.99527 629 VAL A O 1
ATOM 4514 N N . THR A 1 632 ? 23.47809 -13.73671 0.92830 1.000 72.57086 630 THR A N 1
ATOM 4515 C CA . THR A 1 632 ? 24.58223 -14.50814 1.45065 1.000 75.80226 630 THR A CA 1
ATOM 4516 C C . THR A 1 632 ? 25.71440 -14.42136 0.44633 1.000 69.53242 630 THR A C 1
ATOM 4517 O O . THR A 1 632 ? 25.48430 -14.52622 -0.75908 1.000 79.81530 630 THR A O 1
ATOM 4521 N N . LEU A 1 633 ? 26.93899 -14.25588 0.93471 1.000 59.88502 631 LEU A N 1
ATOM 4522 C CA . LEU A 1 633 ? 28.08982 -14.42929 0.05138 1.000 57.24099 631 LEU A CA 1
ATOM 4523 C C . LEU A 1 633 ? 29.27757 -14.77595 0.93430 1.000 55.66321 631 LEU A C 1
ATOM 4524 O O . LEU A 1 633 ? 29.95940 -13.89881 1.45636 1.000 71.40590 631 LEU A O 1
ATOM 4529 N N . GLY A 1 634 ? 29.50975 -16.06126 1.09465 1.000 55.96646 632 GLY A N 1
ATOM 4530 C CA . GLY A 1 634 ? 30.64460 -16.49582 1.88066 1.000 57.01542 632 GLY A CA 1
ATOM 4531 C C . GLY A 1 634 ? 30.32008 -16.56043 3.35220 1.000 70.01856 632 GLY A C 1
ATOM 4532 O O . GLY A 1 634 ? 29.21803 -16.24220 3.81855 1.000 62.69632 632 GLY A O 1
ATOM 4533 N N . THR A 1 635 ? 31.33373 -16.97663 4.09915 1.000 83.95073 633 THR A N 1
ATOM 4534 C CA . THR A 1 635 ? 31.18818 -17.34540 5.49784 1.000 82.58049 633 THR A CA 1
ATOM 4535 C C . THR A 1 635 ? 31.94775 -16.43476 6.44640 1.000 73.79888 633 THR A C 1
ATOM 4536 O O . THR A 1 635 ? 31.51850 -16.25694 7.58670 1.000 69.40470 633 THR A O 1
ATOM 4540 N N . GLN A 1 636 ? 33.04845 -15.86113 6.00731 1.000 74.56462 634 GLN A N 1
ATOM 4541 C CA . GLN A 1 636 ? 33.85031 -14.94016 6.79056 1.000 82.44698 634 GLN A CA 1
ATOM 4542 C C . GLN A 1 636 ? 33.45223 -13.49819 6.48147 1.000 76.97214 634 GLN A C 1
ATOM 4543 O O . GLN A 1 636 ? 32.83773 -13.22338 5.44592 1.000 78.18292 634 GLN A O 1
ATOM 4549 N N . PRO A 1 637 ? 33.77858 -12.54185 7.35893 1.000 79.06854 635 PRO A N 1
ATOM 4550 C CA . PRO A 1 637 ? 33.23079 -11.18747 7.19957 1.000 73.36656 635 PRO A CA 1
ATOM 4551 C C . PRO A 1 637 ? 33.76844 -10.47383 5.96908 1.000 57.85647 635 PRO A C 1
ATOM 4552 O O . PRO A 1 637 ? 34.96036 -10.52154 5.65309 1.000 50.11643 635 PRO A O 1
ATOM 4556 N N . THR A 1 638 ? 32.87076 -9.77169 5.30044 1.000 47.22933 636 THR A N 1
ATOM 4557 C CA . THR A 1 638 ? 33.17613 -9.13050 4.04076 1.000 49.15782 636 THR A CA 1
ATOM 4558 C C . THR A 1 638 ? 33.68394 -7.69568 4.22596 1.000 52.44983 636 THR A C 1
ATOM 4559 O O . THR A 1 638 ? 33.20703 -6.94201 5.07905 1.000 45.05240 636 THR A O 1
ATOM 4563 N N . VAL A 1 639 ? 34.67863 -7.33292 3.42665 1.000 58.83218 637 VAL A N 1
ATOM 4564 C CA . VAL A 1 639 ? 35.17702 -5.96801 3.33529 1.000 63.37529 637 VAL A CA 1
ATOM 4565 C C . VAL A 1 639 ? 34.77420 -5.40140 1.97367 1.000 61.82884 637 VAL A C 1
ATOM 4566 O O . VAL A 1 639 ? 35.13493 -5.96400 0.92643 1.000 52.53965 637 VAL A O 1
ATOM 4570 N N . LEU A 1 640 ? 34.02905 -4.28663 1.99494 1.000 60.14136 638 LEU A N 1
ATOM 4571 C CA . LEU A 1 640 ? 33.50991 -3.64353 0.79127 1.000 54.15511 638 LEU A CA 1
ATOM 4572 C C . LEU A 1 640 ? 34.48744 -2.60363 0.25776 1.000 61.70496 638 LEU A C 1
ATOM 4573 O O . LEU A 1 640 ? 35.12292 -1.88153 1.03372 1.000 64.61822 638 LEU A O 1
ATOM 4578 N N . ARG A 1 641 ? 34.58928 -2.51246 -1.07172 1.000 51.27630 639 ARG A N 1
ATOM 4579 C CA . ARG A 1 641 ? 35.39457 -1.45510 -1.66928 1.000 54.14969 639 ARG A CA 1
ATOM 4580 C C . ARG A 1 641 ? 34.96256 -1.16647 -3.10601 1.000 64.32362 639 ARG A C 1
ATOM 4581 O O . ARG A 1 641 ? 34.72388 -2.08733 -3.89617 1.000 70.79973 639 ARG A O 1
ATOM 4589 N N . THR A 1 642 ? 34.88741 0.12808 -3.42520 1.000 62.85114 640 THR A N 1
ATOM 4590 C CA . THR A 1 642 ? 34.53707 0.63166 -4.74551 1.000 58.63698 640 THR A CA 1
ATOM 4591 C C . THR A 1 642 ? 35.73202 0.55593 -5.69078 1.000 66.33511 640 THR A C 1
ATOM 4592 O O . THR A 1 642 ? 36.88520 0.71284 -5.27355 1.000 75.16198 640 THR A O 1
ATOM 4596 N N . PHE A 1 643 ? 35.44155 0.31970 -6.97478 1.000 63.61855 641 PHE A N 1
ATOM 4597 C CA . PHE A 1 643 ? 36.41969 0.44423 -8.05033 1.000 69.78388 641 PHE A CA 1
ATOM 4598 C C . PHE A 1 643 ? 35.65541 0.66792 -9.35011 1.000 73.15368 641 PHE A C 1
ATOM 4599 O O . PHE A 1 643 ? 34.43913 0.45979 -9.40861 1.000 61.58840 641 PHE A O 1
ATOM 4607 N N . ARG A 1 644 ? 36.39024 1.09501 -10.39846 1.000 87.05722 642 ARG A N 1
ATOM 4608 C CA . ARG A 1 644 ? 35.83720 1.39262 -11.72471 1.000 81.28277 642 ARG A CA 1
ATOM 4609 C C . ARG A 1 644 ? 36.40050 0.48647 -12.82533 1.000 75.50847 642 ARG A C 1
ATOM 4610 O O . ARG A 1 644 ? 37.60194 0.19030 -12.87071 1.000 72.79227 642 ARG A O 1
ATOM 4618 N N . SER A 1 645 ? 35.51646 0.06820 -13.72745 1.000 76.12027 643 SER A N 1
ATOM 4619 C CA . SER A 1 645 ? 35.85680 -0.85979 -14.79905 1.000 87.44677 643 SER A CA 1
ATOM 4620 C C . SER A 1 645 ? 35.81849 -0.18709 -16.17788 1.000 91.89987 643 SER A C 1
ATOM 4621 O O . SER A 1 645 ? 36.87115 0.09332 -16.76702 1.000 92.51213 643 SER A O 1
ATOM 4624 N N . LEU A 1 646 ? 34.62029 0.05055 -16.71791 1.000 93.09378 644 LEU A N 1
ATOM 4625 C CA . LEU A 1 646 ? 34.47076 0.86317 -17.92114 1.000 98.66629 644 LEU A CA 1
ATOM 4626 C C . LEU A 1 646 ? 34.29737 2.32244 -17.51291 1.000 105.49043 644 LEU A C 1
ATOM 4627 O O . LEU A 1 646 ? 35.22297 2.95661 -16.99082 1.000 97.46495 644 LEU A O 1
ATOM 4632 N N . SER A 1 647 ? 33.11608 2.86328 -17.75742 1.000 111.66038 645 SER A N 1
ATOM 4633 C CA . SER A 1 647 ? 32.64187 4.06686 -17.09800 1.000 117.82829 645 SER A CA 1
ATOM 4634 C C . SER A 1 647 ? 31.59783 3.72240 -16.03822 1.000 113.40597 645 SER A C 1
ATOM 4635 O O . SER A 1 647 ? 30.59609 4.42521 -15.89086 1.000 117.01490 645 SER A O 1
ATOM 4638 N N . THR A 1 648 ? 31.81377 2.62230 -15.29844 1.000 103.70200 646 THR A N 1
ATOM 4639 C CA . THR A 1 648 ? 30.96336 2.25081 -14.17148 1.000 99.04750 646 THR A CA 1
ATOM 4640 C C . THR A 1 648 ? 31.79590 2.05887 -12.90660 1.000 97.64120 646 THR A C 1
ATOM 4641 O O . THR A 1 648 ? 32.94516 1.60741 -12.95784 1.000 102.29349 646 THR A O 1
ATOM 4645 N N . THR A 1 649 ? 31.20019 2.44641 -11.77176 1.000 86.16240 647 THR A N 1
ATOM 4646 C CA . THR A 1 649 ? 31.68141 2.10604 -10.43289 1.000 80.58703 647 THR A CA 1
ATOM 4647 C C . THR A 1 649 ? 31.02390 0.81722 -9.92923 1.000 72.41173 647 THR A C 1
ATOM 4648 O O . THR A 1 649 ? 29.79957 0.77070 -9.76280 1.000 69.17939 647 THR A O 1
ATOM 4652 N N . ASN A 1 650 ? 31.82667 -0.21807 -9.66034 1.000 74.07862 648 ASN A N 1
ATOM 4653 C CA . ASN A 1 650 ? 31.32880 -1.41708 -8.98116 1.000 62.51830 648 ASN A CA 1
ATOM 4654 C C . ASN A 1 650 ? 31.94593 -1.52274 -7.59627 1.000 50.58876 648 ASN A C 1
ATOM 4655 O O . ASN A 1 650 ? 32.74400 -0.68170 -7.17338 1.000 60.48549 648 ASN A O 1
ATOM 4660 N N . VAL A 1 651 ? 31.57953 -2.58780 -6.89491 1.000 42.77885 649 VAL A N 1
ATOM 4661 C CA . VAL A 1 651 ? 32.06987 -2.85317 -5.54505 1.000 54.16401 649 VAL A CA 1
ATOM 4662 C C . VAL A 1 651 ? 32.72891 -4.23013 -5.52389 1.000 50.72337 649 VAL A C 1
ATOM 4663 O O . VAL A 1 651 ? 32.13297 -5.22057 -5.97081 1.000 39.78455 649 VAL A O 1
ATOM 4667 N N . PHE A 1 652 ? 33.95671 -4.28747 -5.00805 1.000 37.44937 650 PHE A N 1
ATOM 4668 C CA . PHE A 1 652 ? 34.63631 -5.55004 -4.75487 1.000 36.66836 650 PHE A CA 1
ATOM 4669 C C . PHE A 1 652 ? 34.38847 -5.93481 -3.30231 1.000 55.07246 650 PHE A C 1
ATOM 4670 O O . PHE A 1 652 ? 34.79832 -5.21779 -2.38130 1.000 58.94534 650 PHE A O 1
ATOM 4678 N N . ALA A 1 653 ? 33.69175 -7.04571 -3.10605 1.000 37.82663 651 ALA A N 1
ATOM 4679 C CA . ALA A 1 653 ? 33.50653 -7.65374 -1.79721 1.000 40.20201 651 ALA A CA 1
ATOM 4680 C C . ALA A 1 653 ? 34.57198 -8.71986 -1.55816 1.000 47.84849 651 ALA A C 1
ATOM 4681 O O . ALA A 1 653 ? 34.73070 -9.62982 -2.37846 1.000 59.61366 651 ALA A O 1
ATOM 4683 N N . CYS A 1 654 ? 35.29330 -8.62465 -0.43117 1.000 38.97197 652 CYS A N 1
ATOM 4684 C CA . CYS A 1 654 ? 36.33365 -9.61006 -0.09771 1.000 46.30535 652 CYS A CA 1
ATOM 4685 C C . CYS A 1 654 ? 35.86364 -10.58804 0.98659 1.000 53.45372 652 CYS A C 1
ATOM 4686 O O . CYS A 1 654 ? 35.82192 -10.24643 2.17036 1.000 68.29334 652 CYS A O 1
ATOM 4689 N N . SER A 1 655 ? 35.52835 -11.80914 0.58223 1.000 55.29675 653 SER A N 1
ATOM 4690 C CA . SER A 1 655 ? 35.36606 -12.92369 1.50766 1.000 52.47059 653 SER A CA 1
ATOM 4691 C C . SER A 1 655 ? 36.09059 -14.14358 0.95174 1.000 52.71439 653 SER A C 1
ATOM 4692 O O . SER A 1 655 ? 36.87109 -14.01892 0.00058 1.000 41.86259 653 SER A O 1
ATOM 4695 N N . ASP A 1 656 ? 35.85212 -15.32321 1.53230 1.000 67.98548 654 ASP A N 1
ATOM 4696 C CA . ASP A 1 656 ? 36.31249 -16.58006 0.93949 1.000 73.54224 654 ASP A CA 1
ATOM 4697 C C . ASP A 1 656 ? 35.55948 -16.92056 -0.35317 1.000 66.29719 654 ASP A C 1
ATOM 4698 O O . ASP A 1 656 ? 35.82536 -17.95215 -0.99136 1.000 65.61291 654 ASP A O 1
ATOM 4703 N N . ARG A 1 657 ? 34.60433 -16.07450 -0.72094 1.000 53.87349 655 ARG A N 1
ATOM 4704 C CA . ARG A 1 657 ? 33.98736 -16.05638 -2.04054 1.000 57.50454 655 ARG A CA 1
ATOM 4705 C C . ARG A 1 657 ? 34.05864 -14.61329 -2.53028 1.000 49.05264 655 ARG A C 1
ATOM 4706 O O . ARG A 1 657 ? 33.12109 -13.82701 -2.32898 1.000 45.76372 655 ARG A O 1
ATOM 4714 N N . PRO A 1 658 ? 35.17360 -14.21768 -3.14842 1.000 41.25113 656 PRO A N 1
ATOM 4715 C CA . PRO A 1 658 ? 35.29581 -12.83701 -3.62950 1.000 34.34357 656 PRO A CA 1
ATOM 4716 C C . PRO A 1 658 ? 34.27228 -12.54771 -4.71779 1.000 39.62496 656 PRO A C 1
ATOM 4717 O O . PRO A 1 658 ? 34.04952 -13.35585 -5.62706 1.000 40.12533 656 PRO A O 1
ATOM 4721 N N . THR A 1 659 ? 33.64306 -11.37922 -4.60783 1.000 33.31722 657 THR A N 1
ATOM 4722 C CA . THR A 1 659 ? 32.49302 -11.03727 -5.42440 1.000 35.42012 657 THR A CA 1
ATOM 4723 C C . THR A 1 659 ? 32.59204 -9.58505 -5.86068 1.000 34.19224 657 THR A C 1
ATOM 4724 O O . THR A 1 659 ? 33.14611 -8.73960 -5.15756 1.000 42.90032 657 THR A O 1
ATOM 4728 N N . VAL A 1 660 ? 32.08307 -9.32314 -7.05736 1.000 36.52678 658 VAL A N 1
ATOM 4729 C CA . VAL A 1 660 ? 31.94389 -7.98394 -7.59849 1.000 43.48125 658 VAL A CA 1
ATOM 4730 C C . VAL A 1 660 ? 30.45347 -7.69087 -7.69079 1.000 58.07695 658 VAL A C 1
ATOM 4731 O O . VAL A 1 660 ? 29.70382 -8.45070 -8.32151 1.000 59.82106 658 VAL A O 1
ATOM 4735 N N . ILE A 1 661 ? 30.01994 -6.60097 -7.04182 1.000 56.37445 659 ILE A N 1
ATOM 4736 C CA . ILE A 1 661 ? 28.62328 -6.17651 -7.03744 1.000 51.82949 659 ILE A CA 1
ATOM 4737 C C . ILE A 1 661 ? 28.42640 -5.10659 -8.10475 1.000 57.13043 659 ILE A C 1
ATOM 4738 O O . ILE A 1 661 ? 29.27231 -4.21362 -8.27463 1.000 62.30101 659 ILE A O 1
ATOM 4743 N N . TYR A 1 662 ? 27.31311 -5.19083 -8.82858 1.000 50.03293 660 TYR A N 1
ATOM 4744 C CA . TYR A 1 662 ? 27.02509 -4.19297 -9.84522 1.000 49.85146 660 TYR A CA 1
ATOM 4745 C C . TYR A 1 662 ? 25.52995 -4.20963 -10.15127 1.000 51.38277 660 TYR A C 1
ATOM 4746 O O . TYR A 1 662 ? 24.73020 -4.75816 -9.38735 1.000 52.80077 660 TYR A O 1
ATOM 4755 N N . SER A 1 663 ? 25.14466 -3.56202 -11.25128 1.000 55.77712 661 SER A N 1
ATOM 4756 C CA . SER A 1 663 ? 23.73818 -3.35085 -11.57119 1.000 55.60326 661 SER A CA 1
ATOM 4757 C C . SER A 1 663 ? 23.54045 -3.56632 -13.06311 1.000 68.64154 661 SER A C 1
ATOM 4758 O O . SER A 1 663 ? 24.14728 -2.86198 -13.88126 1.000 67.20154 661 SER A O 1
ATOM 4761 N N . SER A 1 664 ? 22.70107 -4.54638 -13.40828 1.000 82.58166 662 SER A N 1
ATOM 4762 C CA . SER A 1 664 ? 22.38891 -4.86589 -14.79471 1.000 88.09522 662 SER A CA 1
ATOM 4763 C C . SER A 1 664 ? 21.07127 -4.21621 -15.17510 1.000 97.26437 662 SER A C 1
ATOM 4764 O O . SER A 1 664 ? 21.04477 -3.15996 -15.81673 1.000 114.02855 662 SER A O 1
ATOM 4767 N N . ASN A 1 665 ? 19.97508 -4.84246 -14.76176 1.000 85.50009 663 ASN A N 1
ATOM 4768 C CA . ASN A 1 665 ? 18.62219 -4.41176 -15.10774 1.000 84.59809 663 ASN A CA 1
ATOM 4769 C C . ASN A 1 665 ? 18.03791 -3.47282 -14.07630 1.000 84.75579 663 ASN A C 1
ATOM 4770 O O . ASN A 1 665 ? 16.87521 -3.62668 -13.69790 1.000 73.50492 663 ASN A O 1
ATOM 4775 N N . HIS A 1 666 ? 18.82261 -2.50971 -13.59082 1.000 96.46212 664 HIS A N 1
ATOM 4776 C CA . HIS A 1 666 ? 18.53076 -1.71547 -12.39637 1.000 96.62296 664 HIS A CA 1
ATOM 4777 C C . HIS A 1 666 ? 18.25556 -2.59217 -11.17416 1.000 87.20969 664 HIS A C 1
ATOM 4778 O O . HIS A 1 666 ? 17.78696 -2.09191 -10.14600 1.000 92.29200 664 HIS A O 1
ATOM 4785 N N . LYS A 1 667 ? 18.52697 -3.89271 -11.27955 1.000 74.98769 665 LYS A N 1
ATOM 4786 C CA . LYS A 1 667 ? 18.69591 -4.79451 -10.15719 1.000 65.94210 665 LYS A CA 1
ATOM 4787 C C . LYS A 1 667 ? 20.17586 -5.04689 -9.96388 1.000 67.44347 665 LYS A C 1
ATOM 4788 O O . LYS A 1 667 ? 20.96996 -4.98026 -10.91174 1.000 61.27028 665 LYS A O 1
ATOM 4794 N N . LEU A 1 668 ? 20.52690 -5.37828 -8.72869 1.000 71.26968 666 LEU A N 1
ATOM 4795 C CA . LEU A 1 668 ? 21.91639 -5.62675 -8.36983 1.000 62.95263 666 LEU A CA 1
ATOM 4796 C C . LEU A 1 668 ? 22.27733 -7.09316 -8.55062 1.000 59.97995 666 LEU A C 1
ATOM 4797 O O . LEU A 1 668 ? 21.54371 -7.98787 -8.10673 1.000 58.35381 666 LEU A O 1
ATOM 4802 N N . VAL A 1 669 ? 23.39297 -7.32931 -9.21993 1.000 64.30951 667 VAL A N 1
ATOM 4803 C CA . VAL A 1 669 ? 23.86865 -8.67695 -9.46349 1.000 62.05485 667 VAL A CA 1
ATOM 4804 C C . VAL A 1 669 ? 25.16950 -8.87514 -8.69289 1.000 59.01532 667 VAL A C 1
ATOM 4805 O O . VAL A 1 669 ? 25.89427 -7.91805 -8.39486 1.000 45.62585 667 VAL A O 1
ATOM 4809 N N . PHE A 1 670 ? 25.42339 -10.13067 -8.31814 1.000 63.82941 668 PHE A N 1
ATOM 4810 C CA . PHE A 1 670 ? 26.61680 -10.54758 -7.59497 1.000 62.47981 668 PHE A CA 1
ATOM 4811 C C . PHE A 1 670 ? 27.31609 -11.59274 -8.43999 1.000 59.41611 668 PHE A C 1
ATOM 4812 O O . PHE A 1 670 ? 26.68615 -12.56895 -8.85705 1.000 72.95104 668 PHE A O 1
ATOM 4820 N N . SER A 1 671 ? 28.60319 -11.38599 -8.70663 1.000 53.54142 669 SER A N 1
ATOM 4821 C CA . SER A 1 671 ? 29.33616 -12.26446 -9.61195 1.000 48.86637 669 SER A CA 1
ATOM 4822 C C . SER A 1 671 ? 30.70647 -12.59826 -9.04760 1.000 39.75042 669 SER A C 1
ATOM 4823 O O . SER A 1 671 ? 31.39243 -11.73863 -8.49075 1.000 36.53704 669 SER A O 1
ATOM 4826 N N . ASN A 1 672 ? 31.09250 -13.86107 -9.19986 1.000 30.85608 670 ASN A N 1
ATOM 4827 C CA . ASN A 1 672 ? 32.24257 -14.38764 -8.49111 1.000 30.92248 670 ASN A CA 1
ATOM 4828 C C . ASN A 1 672 ? 33.54676 -13.99097 -9.16178 1.000 30.73742 670 ASN A C 1
ATOM 4829 O O . ASN A 1 672 ? 33.63923 -13.93888 -10.38967 1.000 30.55675 670 ASN A O 1
ATOM 4834 N N . VAL A 1 673 ? 34.55118 -13.69133 -8.34480 1.000 34.84072 671 VAL A N 1
ATOM 4835 C CA . VAL A 1 673 ? 35.92658 -13.60411 -8.81653 1.000 34.54777 671 VAL A CA 1
ATOM 4836 C C . VAL A 1 673 ? 36.55711 -14.98832 -8.73051 1.000 31.47098 671 VAL A C 1
ATOM 4837 O O . VAL A 1 673 ? 36.42543 -15.69159 -7.71452 1.000 37.07270 671 VAL A O 1
ATOM 4841 N N . ASN A 1 674 ? 37.24108 -15.38512 -9.80286 1.000 31.41121 672 ASN A N 1
ATOM 4842 C CA . ASN A 1 674 ? 37.81305 -16.72503 -9.90259 1.000 34.21938 672 ASN A CA 1
ATOM 4843 C C . ASN A 1 674 ? 39.14951 -16.79526 -9.15707 1.000 49.64846 672 ASN A C 1
ATOM 4844 O O . ASN A 1 674 ? 40.21585 -17.06342 -9.71372 1.000 47.32065 672 ASN A O 1
ATOM 4849 N N . LEU A 1 675 ? 39.05210 -16.53917 -7.85128 1.000 55.29642 673 LEU A N 1
ATOM 4850 C CA . LEU A 1 675 ? 40.18190 -16.46742 -6.94037 1.000 46.89115 673 LEU A CA 1
ATOM 4851 C C . LEU A 1 675 ? 39.80711 -17.20892 -5.67525 1.000 48.75808 673 LEU A C 1
ATOM 4852 O O . LEU A 1 675 ? 38.62991 -17.26811 -5.31219 1.000 46.12454 673 LEU A O 1
ATOM 4857 N N . LYS A 1 676 ? 40.81892 -17.76302 -4.99941 1.000 59.95698 674 LYS A N 1
ATOM 4858 C CA . LYS A 1 676 ? 40.54239 -18.66424 -3.88490 1.000 65.67675 674 LYS A CA 1
ATOM 4859 C C . LYS A 1 676 ? 39.98761 -17.89639 -2.69501 1.000 69.39519 674 LYS A C 1
ATOM 4860 O O . LYS A 1 676 ? 38.93653 -18.25867 -2.14762 1.000 71.46427 674 LYS A O 1
ATOM 4866 N N . GLU A 1 677 ? 40.67298 -16.82070 -2.29886 1.000 68.45420 675 GLU A N 1
ATOM 4867 C CA . GLU A 1 677 ? 40.25725 -15.96733 -1.19276 1.000 73.62719 675 GLU A CA 1
ATOM 4868 C C . GLU A 1 677 ? 41.01239 -14.64975 -1.28970 1.000 68.52777 675 GLU A C 1
ATOM 4869 O O . GLU A 1 677 ? 42.20208 -14.63937 -1.60764 1.000 81.31878 675 GLU A O 1
ATOM 4875 N N . VAL A 1 678 ? 40.30913 -13.54585 -1.04513 1.000 48.07401 676 VAL A N 1
ATOM 4876 C CA . VAL A 1 678 ? 40.89677 -12.21254 -1.01699 1.000 41.28651 676 VAL A CA 1
ATOM 4877 C C . VAL A 1 678 ? 40.49089 -11.55281 0.29220 1.000 51.22815 676 VAL A C 1
ATOM 4878 O O . VAL A 1 678 ? 39.32676 -11.63576 0.70001 1.000 60.93443 676 VAL A O 1
ATOM 4882 N N . ASN A 1 679 ? 41.43497 -10.88931 0.94767 1.000 53.97855 677 ASN A N 1
ATOM 4883 C CA . ASN A 1 679 ? 41.12822 -10.25300 2.22183 1.000 54.64567 677 ASN A CA 1
ATOM 4884 C C . ASN A 1 679 ? 41.04645 -8.73692 2.14291 1.000 43.42637 677 ASN A C 1
ATOM 4885 O O . ASN A 1 679 ? 40.17557 -8.15537 2.78995 1.000 39.75332 677 ASN A O 1
ATOM 4890 N N . TYR A 1 680 ? 41.89909 -8.08441 1.34176 1.000 47.18301 678 TYR A N 1
ATOM 4891 C CA . TYR A 1 680 ? 41.83172 -6.64404 1.09051 1.000 47.33937 678 TYR A CA 1
ATOM 4892 C C . TYR A 1 680 ? 42.09999 -6.38264 -0.39053 1.000 53.02470 678 TYR A C 1
ATOM 4893 O O . TYR A 1 680 ? 42.53279 -7.26915 -1.13269 1.000 60.63224 678 TYR A O 1
ATOM 4902 N N . MET A 1 681 ? 41.83022 -5.15656 -0.82726 1.000 49.75840 679 MET A N 1
ATOM 4903 C CA . MET A 1 681 ? 41.97526 -4.83949 -2.24190 1.000 60.96678 679 MET A CA 1
ATOM 4904 C C . MET A 1 681 ? 41.87338 -3.33090 -2.43522 1.000 74.67865 679 MET A C 1
ATOM 4905 O O . MET A 1 681 ? 41.23482 -2.64353 -1.63435 1.000 87.05750 679 MET A O 1
ATOM 4910 N N . CYS A 1 682 ? 42.48119 -2.82728 -3.51663 1.000 67.49244 680 CYS A N 1
ATOM 4911 C CA . CYS A 1 682 ? 42.34079 -1.42626 -3.89399 1.000 60.75558 680 CYS A CA 1
ATOM 4912 C C . CYS A 1 682 ? 42.70864 -1.25837 -5.36553 1.000 67.47907 680 CYS A C 1
ATOM 4913 O O . CYS A 1 682 ? 43.45314 -2.08230 -5.91220 1.000 69.00367 680 CYS A O 1
ATOM 4916 N N . PRO A 1 683 ? 42.19515 -0.22060 -6.03187 1.000 71.81555 681 PRO A N 1
ATOM 4917 C CA . PRO A 1 683 ? 42.58479 0.05586 -7.42383 1.000 72.90013 681 PRO A CA 1
ATOM 4918 C C . PRO A 1 683 ? 43.95520 0.71699 -7.54894 1.000 75.41432 681 PRO A C 1
ATOM 4919 O O . PRO A 1 683 ? 44.35163 1.53364 -6.71283 1.000 78.53998 681 PRO A O 1
ATOM 4923 N N . LEU A 1 684 ? 44.66463 0.38876 -8.64254 1.000 68.39632 682 LEU A N 1
ATOM 4924 C CA . LEU A 1 684 ? 46.04436 0.82827 -8.84328 1.000 74.39948 682 LEU A CA 1
ATOM 4925 C C . LEU A 1 684 ? 46.23796 1.51006 -10.20350 1.000 88.70312 682 LEU A C 1
ATOM 4926 O O . LEU A 1 684 ? 45.32685 1.56695 -11.03379 1.000 92.97446 682 LEU A O 1
ATOM 4931 N N . ASN A 1 685 ? 47.47736 2.07767 -10.39464 1.000 101.69305 683 ASN A N 1
ATOM 4932 C CA . ASN A 1 685 ? 48.00040 2.58218 -11.67059 1.000 90.10152 683 ASN A CA 1
ATOM 4933 C C . ASN A 1 685 ? 49.52499 2.49736 -11.76699 1.000 100.05513 683 ASN A C 1
ATOM 4934 O O . ASN A 1 685 ? 50.08836 2.92337 -12.78566 1.000 93.75062 683 ASN A O 1
ATOM 4939 N N . SER A 1 686 ? 50.20146 1.92478 -10.76643 1.000 97.72808 684 SER A N 1
ATOM 4940 C CA . SER A 1 686 ? 51.64461 2.06586 -10.52598 1.000 94.25549 684 SER A CA 1
ATOM 4941 C C . SER A 1 686 ? 52.45872 1.23611 -11.51405 1.000 86.73957 684 SER A C 1
ATOM 4942 O O . SER A 1 686 ? 53.69441 1.26475 -11.50553 1.000 83.74595 684 SER A O 1
ATOM 4945 N N . GLY A 1 688 ? 54.03474 -4.74479 -11.08102 1.000 54.12090 686 GLY A N 1
ATOM 4946 C CA . GLY A 1 688 ? 52.74158 -4.56382 -11.72664 1.000 71.91459 686 GLY A CA 1
ATOM 4947 C C . GLY A 1 688 ? 52.40699 -3.09554 -11.94602 1.000 73.56385 686 GLY A C 1
ATOM 4948 O O . GLY A 1 688 ? 52.86315 -2.25214 -11.15772 1.000 67.88316 686 GLY A O 1
ATOM 4949 N N . TYR A 1 689 ? 51.61015 -2.78353 -13.00938 1.000 69.54428 687 TYR A N 1
ATOM 4950 C CA . TYR A 1 689 ? 51.44490 -1.38869 -13.42200 1.000 73.20629 687 TYR A CA 1
ATOM 4951 C C . TYR A 1 689 ? 49.96153 -0.98073 -13.53460 1.000 73.70820 687 TYR A C 1
ATOM 4952 O O . TYR A 1 689 ? 49.27773 -1.04459 -12.51048 1.000 67.16052 687 TYR A O 1
ATOM 4961 N N . PRO A 1 690 ? 49.40226 -0.54617 -14.68210 1.000 83.01621 688 PRO A N 1
ATOM 4962 C CA . PRO A 1 690 ? 48.30468 0.42499 -14.63131 1.000 81.88106 688 PRO A CA 1
ATOM 4963 C C . PRO A 1 690 ? 46.93425 -0.24643 -14.63584 1.000 87.09665 688 PRO A C 1
ATOM 4964 O O . PRO A 1 690 ? 46.79673 -1.45704 -14.83256 1.000 87.12053 688 PRO A O 1
ATOM 4968 N N . ASP A 1 691 ? 45.90707 0.58628 -14.44250 1.000 90.41614 689 ASP A N 1
ATOM 4969 C CA . ASP A 1 691 ? 44.49786 0.19034 -14.56889 1.000 82.28207 689 ASP 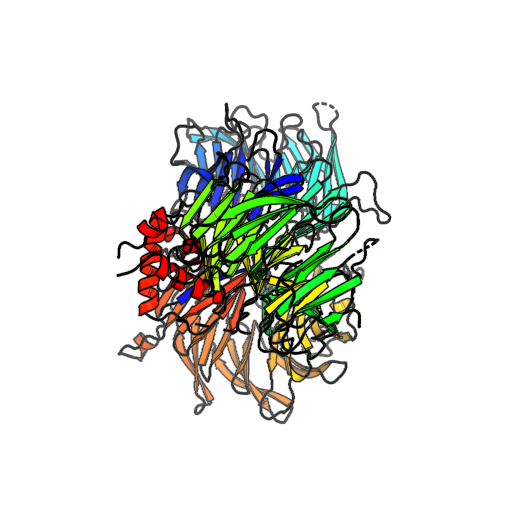A CA 1
ATOM 4970 C C . ASP A 1 691 ? 44.22267 -1.13367 -13.86229 1.000 68.68245 689 ASP A C 1
ATOM 4971 O O . ASP A 1 691 ? 43.59078 -2.04316 -14.40296 1.000 61.62856 689 ASP A O 1
ATOM 4976 N N . SER A 1 692 ? 44.71520 -1.24069 -12.63602 1.000 66.24920 690 SER A N 1
ATOM 4977 C CA . SER A 1 692 ? 44.89755 -2.54735 -12.02913 1.000 70.91257 690 SER A CA 1
ATOM 4978 C C . SER A 1 692 ? 44.12389 -2.67250 -10.72486 1.000 69.25003 690 SER A C 1
ATOM 4979 O O . SER A 1 692 ? 43.29719 -1.82931 -10.36837 1.000 44.29806 690 SER A O 1
ATOM 4982 N N . LEU A 1 693 ? 44.40983 -3.77547 -10.03698 1.000 73.93395 691 LEU A N 1
ATOM 4983 C CA . LEU A 1 693 ? 43.87385 -4.09831 -8.72587 1.000 65.12033 691 LEU A CA 1
ATOM 4984 C C . LEU A 1 693 ? 44.99608 -4.72279 -7.91365 1.000 49.79931 691 LEU A C 1
ATOM 4985 O O . LEU A 1 693 ? 45.61216 -5.70581 -8.34120 1.000 52.44554 691 LEU A O 1
ATOM 4990 N N . ALA A 1 694 ? 45.26620 -4.14776 -6.75697 1.000 50.40476 692 ALA A N 1
ATOM 4991 C CA . ALA A 1 694 ? 46.14522 -4.76560 -5.77963 1.000 60.80394 692 ALA A CA 1
ATOM 4992 C C . ALA A 1 694 ? 45.29273 -5.56491 -4.79825 1.000 63.10990 692 ALA A C 1
ATOM 4993 O O . ALA A 1 694 ? 44.29620 -5.04687 -4.28569 1.000 61.61257 692 ALA A O 1
ATOM 4995 N N . LEU A 1 695 ? 45.66035 -6.83703 -4.56724 1.000 56.43958 693 LEU A N 1
ATOM 4996 C CA . LEU A 1 695 ? 44.86143 -7.75828 -3.75164 1.000 53.83079 693 LEU A CA 1
ATOM 4997 C C . LEU A 1 695 ? 45.74262 -8.57736 -2.82386 1.000 52.42130 693 LEU A C 1
ATOM 4998 O O . LEU A 1 695 ? 46.63981 -9.28903 -3.28304 1.000 58.39235 693 LEU A O 1
ATOM 5003 N N . ALA A 1 696 ? 45.46742 -8.51479 -1.52596 1.000 56.58599 694 ALA A N 1
ATOM 5004 C CA . ALA A 1 696 ? 46.17010 -9.33204 -0.54396 1.000 56.05002 694 ALA A CA 1
ATOM 5005 C C . ALA A 1 696 ? 45.25996 -10.45458 -0.06773 1.000 51.23781 694 ALA A C 1
ATOM 5006 O O . ALA A 1 696 ? 44.08519 -10.21606 0.23674 1.000 40.84904 694 ALA A O 1
ATOM 5008 N N . ASN A 1 697 ? 45.79423 -11.67668 -0.03704 1.000 62.40290 695 ASN A N 1
ATOM 5009 C CA . ASN A 1 697 ? 45.13500 -12.79390 0.61543 1.000 71.22638 695 ASN A CA 1
ATOM 5010 C C . ASN A 1 697 ? 45.81597 -13.04708 1.95701 1.000 76.19831 695 ASN A C 1
ATOM 5011 O O . ASN A 1 697 ? 46.60724 -12.22686 2.44927 1.000 83.79245 695 ASN A O 1
ATOM 5016 N N . ASN A 1 698 ? 45.49174 -14.18271 2.57497 1.000 77.30227 696 ASN A N 1
ATOM 5017 C CA . ASN A 1 698 ? 46.05192 -14.48900 3.88589 1.000 87.00748 696 ASN A CA 1
ATOM 5018 C C . ASN A 1 698 ? 47.57677 -14.44753 3.86103 1.000 94.12461 696 ASN A C 1
ATOM 5019 O O . ASN A 1 698 ? 48.20655 -13.77950 4.68964 1.000 83.75583 696 ASN A O 1
ATOM 5024 N N . SER A 1 699 ? 48.18976 -15.12396 2.88118 1.000 107.56798 697 SER A N 1
ATOM 5025 C CA . SER A 1 699 ? 49.61292 -15.43296 2.95638 1.000 108.62895 697 SER A CA 1
ATOM 5026 C C . SER A 1 699 ? 50.41427 -14.97878 1.73552 1.000 103.51115 697 SER A C 1
ATOM 5027 O O . SER A 1 699 ? 51.51210 -15.49777 1.52275 1.000 102.76444 697 SER A O 1
ATOM 5030 N N . THR A 1 700 ? 49.90365 -14.03992 0.92922 1.000 101.86662 698 THR A N 1
ATOM 5031 C CA . THR A 1 700 ? 50.73284 -13.29095 -0.02751 1.000 104.71501 698 THR A CA 1
ATOM 5032 C C . THR A 1 700 ? 49.90444 -12.25772 -0.79232 1.000 95.34663 698 THR A C 1
ATOM 5033 O O . THR A 1 700 ? 48.68064 -12.37211 -0.90530 1.000 103.08322 698 THR A O 1
ATOM 5037 N N . LEU A 1 701 ? 50.60816 -11.26204 -1.34803 1.000 81.79335 699 LEU A N 1
ATOM 5038 C CA . LEU A 1 701 ? 50.03779 -10.19614 -2.16854 1.000 78.77881 699 LEU A CA 1
ATOM 5039 C C . LEU A 1 701 ? 49.97058 -10.63495 -3.63756 1.000 94.36424 699 LEU A C 1
ATOM 5040 O O . LEU A 1 701 ? 50.37990 -11.74402 -4.00021 1.000 104.73086 699 LEU A O 1
ATOM 5045 N N . THR A 1 702 ? 49.44231 -9.74589 -4.49314 1.000 91.12359 700 THR A N 1
ATOM 5046 C CA . THR A 1 702 ? 49.10461 -10.01106 -5.89367 1.000 84.38726 700 THR A CA 1
ATOM 5047 C C . THR A 1 702 ? 48.61693 -8.70857 -6.53617 1.000 78.41826 700 THR A C 1
ATOM 5048 O O . THR A 1 702 ? 47.98300 -7.88756 -5.86615 1.000 79.20327 700 THR A O 1
ATOM 5052 N N . ILE A 1 703 ? 48.93365 -8.47758 -7.81324 1.000 79.46811 701 ILE A N 1
ATOM 5053 C CA . ILE A 1 703 ? 48.48247 -7.29206 -8.54131 1.000 73.50578 701 ILE A CA 1
ATOM 5054 C C . ILE A 1 703 ? 48.13517 -7.71169 -9.95715 1.000 76.94133 701 ILE A C 1
ATOM 5055 O O . ILE A 1 703 ? 48.78233 -8.59485 -10.52585 1.000 89.27335 701 ILE A O 1
ATOM 5060 N N . GLY A 1 704 ? 47.12434 -7.07631 -10.54051 1.000 67.13476 702 GLY A N 1
ATOM 5061 C CA . GLY A 1 704 ? 46.81395 -7.37994 -11.92194 1.000 67.70855 702 GLY A CA 1
ATOM 5062 C C . GLY A 1 704 ? 45.54514 -6.71141 -12.41763 1.000 69.67886 702 GLY A C 1
ATOM 5063 O O . GLY A 1 704 ? 44.88834 -5.94540 -11.70844 1.000 59.57681 702 GLY A O 1
ATOM 5064 N N . THR A 1 705 ? 45.22672 -7.02094 -13.67150 1.000 77.43545 703 THR A N 1
ATOM 5065 C CA . THR A 1 705 ? 44.04723 -6.50612 -14.34674 1.000 84.52092 703 THR A CA 1
ATOM 5066 C C . THR A 1 705 ? 42.85440 -7.41155 -14.08313 1.000 83.29283 703 THR A C 1
ATOM 5067 O O . THR A 1 705 ? 42.98508 -8.54812 -13.62476 1.000 90.08754 703 THR A O 1
ATOM 5071 N N . ILE A 1 706 ? 41.67517 -6.89956 -14.40181 1.000 73.95128 704 ILE A N 1
ATOM 5072 C CA . ILE A 1 706 ? 40.43787 -7.60840 -14.14223 1.000 52.40255 704 ILE A CA 1
ATOM 5073 C C . ILE A 1 706 ? 39.58414 -7.62688 -15.40337 1.000 45.69680 704 ILE A C 1
ATOM 5074 O O . ILE A 1 706 ? 39.56322 -6.65990 -16.17249 1.000 51.21720 704 ILE A O 1
ATOM 5079 N N . ASP A 1 707 ? 38.88690 -8.74892 -15.60106 1.000 54.21251 705 ASP A N 1
ATOM 5080 C CA . ASP A 1 707 ? 38.01824 -9.05102 -16.73460 1.000 59.47428 705 ASP A CA 1
ATOM 5081 C C . ASP A 1 707 ? 36.82671 -8.09758 -16.80748 1.000 48.59676 705 ASP A C 1
ATOM 5082 O O . ASP A 1 707 ? 36.57378 -7.28874 -15.91291 1.000 44.50156 705 ASP A O 1
ATOM 5087 N N . GLU A 1 708 ? 36.05939 -8.24383 -17.88578 1.000 54.68420 706 GLU A N 1
ATOM 5088 C CA . GLU A 1 708 ? 34.80324 -7.51715 -17.99819 1.000 60.76482 706 GLU A CA 1
ATOM 5089 C C . GLU A 1 708 ? 33.85304 -7.95589 -16.89493 1.000 41.06588 706 GLU A C 1
ATOM 5090 O O . GLU A 1 708 ? 33.83128 -9.11893 -16.49683 1.000 49.78321 706 GLU A O 1
ATOM 5096 N N . ILE A 1 709 ? 33.07790 -7.01817 -16.37566 1.000 38.41689 707 ILE A N 1
ATOM 5097 C CA . ILE A 1 709 ? 32.27867 -7.34395 -15.20088 1.000 49.89351 707 ILE A CA 1
ATOM 5098 C C . ILE A 1 709 ? 31.00750 -8.00752 -15.72040 1.000 52.97197 707 ILE A C 1
ATOM 5099 O O . ILE A 1 709 ? 30.07276 -7.33618 -16.16888 1.000 68.63162 707 ILE A O 1
ATOM 5104 N N . GLN A 1 710 ? 30.99882 -9.34218 -15.72749 1.000 46.01322 708 GLN A N 1
ATOM 5105 C CA . GLN A 1 710 ? 29.89575 -10.13281 -16.26747 1.000 39.60654 708 GLN A CA 1
ATOM 5106 C C . GLN A 1 710 ? 29.71913 -11.40257 -15.44806 1.000 32.93921 708 GLN A C 1
ATOM 5107 O O . GLN A 1 710 ? 30.63536 -11.85127 -14.75703 1.000 39.41463 708 GLN A O 1
ATOM 5113 N N . LYS A 1 711 ? 28.55243 -12.02779 -15.57133 1.000 37.31421 709 LYS A N 1
ATOM 5114 C CA . LYS A 1 711 ? 28.45044 -13.39492 -15.05476 1.000 48.29827 709 LYS A CA 1
ATOM 5115 C C . LYS A 1 711 ? 29.24025 -14.36978 -15.93590 1.000 40.89084 709 LYS A C 1
ATOM 5116 O O . LYS A 1 711 ? 29.97907 -15.21410 -15.42120 1.000 38.15676 709 LYS A O 1
ATOM 5122 N N . LEU A 1 712 ? 29.13278 -14.25531 -17.26036 1.000 32.51504 710 LEU A N 1
ATOM 5123 C CA . LEU A 1 712 ? 29.86082 -15.13338 -18.16762 1.000 39.43374 710 LEU A CA 1
ATOM 5124 C C . LEU A 1 712 ? 30.91316 -14.36434 -18.94827 1.000 46.50145 710 LEU A C 1
ATOM 5125 O O . LEU A 1 712 ? 30.63214 -13.28962 -19.49132 1.000 55.73421 710 LEU A O 1
ATOM 5130 N N . HIS A 1 713 ? 32.10336 -14.94273 -19.04644 1.000 43.75363 711 HIS A N 1
ATOM 5131 C CA . HIS A 1 713 ? 33.10365 -14.48409 -19.99785 1.000 45.62185 711 HIS A CA 1
ATOM 5132 C C . HIS A 1 713 ? 32.99432 -15.31078 -21.27870 1.000 44.24568 711 HIS A C 1
ATOM 5133 O O . HIS A 1 713 ? 33.04710 -16.54454 -21.23851 1.000 34.33406 711 HIS A O 1
ATOM 5140 N N . ILE A 1 714 ? 32.84292 -14.63433 -22.41253 1.000 29.52633 712 ILE A N 1
ATOM 5141 C CA . ILE A 1 714 ? 32.79813 -15.29358 -23.70431 1.000 29.28921 712 ILE A CA 1
ATOM 5142 C C . ILE A 1 714 ? 33.94173 -14.79331 -24.57720 1.000 29.85769 712 ILE A C 1
ATOM 5143 O O . ILE A 1 714 ? 33.92466 -13.64693 -25.04038 1.000 53.89439 712 ILE A O 1
ATOM 5148 N N . ARG A 1 715 ? 34.91321 -15.66406 -24.83674 1.000 46.13447 713 ARG A N 1
ATOM 5149 C CA . ARG A 1 715 ? 35.88367 -15.45919 -25.90497 1.000 37.75555 713 ARG A CA 1
ATOM 5150 C C . ARG A 1 715 ? 35.30848 -15.98470 -27.20707 1.000 29.92302 713 ARG A C 1
ATOM 5151 O O . ARG A 1 715 ? 34.67085 -17.03269 -27.21705 1.000 32.86728 713 ARG A O 1
ATOM 5159 N N . THR A 1 716 ? 35.54260 -15.26135 -28.30272 1.000 30.57039 714 THR A N 1
ATOM 5160 C CA . THR A 1 716 ? 34.93641 -15.55049 -29.59941 1.000 30.48792 714 THR A CA 1
ATOM 5161 C C . THR A 1 716 ? 36.00585 -15.77759 -30.66093 1.000 33.73714 714 THR A C 1
ATOM 5162 O O . THR A 1 716 ? 36.90042 -14.94340 -30.83251 1.000 37.71922 714 THR A O 1
ATOM 5166 N N . VAL A 1 717 ? 35.89165 -16.88761 -31.38974 1.000 30.41270 715 VAL A N 1
ATOM 5167 C CA . VAL A 1 717 ? 36.86783 -17.26989 -32.41021 1.000 30.78064 715 VAL A CA 1
ATOM 5168 C C . VAL A 1 717 ? 36.20849 -17.35272 -33.78147 1.000 30.85471 715 VAL A C 1
ATOM 5169 O O . VAL A 1 717 ? 35.65156 -18.40201 -34.12942 1.000 30.42565 715 VAL A O 1
ATOM 5173 N N . PRO A 1 718 ? 36.25687 -16.29171 -34.58855 1.000 33.57225 716 PRO A N 1
ATOM 5174 C CA . PRO A 1 718 ? 35.51879 -16.29088 -35.86255 1.000 37.33695 716 PRO A CA 1
ATOM 5175 C C . PRO A 1 718 ? 36.11385 -17.24234 -36.88105 1.000 38.19140 716 PRO A C 1
ATOM 5176 O O . PRO A 1 718 ? 37.33074 -17.37487 -36.99368 1.000 52.91656 716 PRO A O 1
ATOM 5180 N N . LEU A 1 719 ? 35.23796 -17.87701 -37.65034 1.000 31.46603 717 LEU A N 1
ATOM 5181 C CA . LEU A 1 719 ? 35.63697 -18.85063 -38.64807 1.000 31.39071 717 LEU A CA 1
ATOM 5182 C C . LEU A 1 719 ? 35.25277 -18.47375 -40.07175 1.000 32.01769 717 LEU A C 1
ATOM 5183 O O . LEU A 1 719 ? 35.91851 -18.92689 -40.99699 1.000 32.30739 717 LEU A O 1
ATOM 5188 N N . TYR A 1 720 ? 34.20178 -17.67021 -40.26953 1.000 32.33574 718 TYR A N 1
ATOM 5189 C CA . TYR A 1 720 ? 33.67923 -17.30797 -41.59569 1.000 33.03343 718 TYR A CA 1
ATOM 5190 C C . TYR A 1 720 ? 33.23853 -18.52996 -42.40779 1.000 44.77622 718 TYR A C 1
ATOM 5191 O O . TYR A 1 720 ? 33.39070 -18.56426 -43.63835 1.000 50.46621 718 TYR A O 1
ATOM 5200 N N . GLU A 1 721 ? 32.71089 -19.54802 -41.72228 1.000 31.64237 719 GLU A N 1
ATOM 5201 C CA . GLU A 1 721 ? 32.01262 -20.67520 -42.34040 1.000 33.83358 719 GLU A CA 1
ATOM 5202 C C . GLU A 1 721 ? 31.20952 -21.34977 -41.24341 1.000 30.50521 719 GLU A C 1
ATOM 5203 O O . GLU A 1 721 ? 31.41037 -21.07415 -40.05950 1.000 35.78771 719 GLU A O 1
ATOM 5209 N N . SER A 1 722 ? 30.27982 -22.21513 -41.64486 1.000 30.31969 720 SER A N 1
ATOM 5210 C CA . SER A 1 722 ? 29.43568 -22.94307 -40.68444 1.000 29.76033 720 SER A CA 1
ATOM 5211 C C . SER A 1 722 ? 30.19163 -24.07463 -39.99653 1.000 31.21747 720 SER A C 1
ATOM 5212 O O . SER A 1 722 ? 30.51687 -25.06393 -40.66119 1.000 48.95961 720 SER A O 1
ATOM 5215 N N . PRO A 1 723 ? 30.47936 -23.99969 -38.69458 1.000 34.53139 721 PRO A N 1
ATOM 5216 C CA . PRO A 1 723 ? 30.97320 -25.18745 -37.98879 1.000 28.31099 721 PRO A CA 1
ATOM 5217 C C . PRO A 1 723 ? 29.82071 -26.09379 -37.62514 1.000 28.11318 721 PRO A C 1
ATOM 5218 O O . PRO A 1 723 ? 28.69095 -25.65182 -37.42637 1.000 32.71949 721 PRO A O 1
ATOM 5222 N N . ARG A 1 724 ? 30.10504 -27.38222 -37.53555 1.000 39.71787 722 ARG A N 1
ATOM 5223 C CA . ARG A 1 724 ? 28.98141 -28.29418 -37.41246 1.000 34.78782 722 ARG A CA 1
ATOM 5224 C C . ARG A 1 724 ? 29.14191 -29.27540 -36.25843 1.000 28.07297 722 ARG A C 1
ATOM 5225 O O . ARG A 1 724 ? 28.13729 -29.69255 -35.66129 1.000 27.86710 722 ARG A O 1
ATOM 5233 N N . LYS A 1 725 ? 30.37760 -29.65280 -35.93176 1.000 27.72534 723 LYS A N 1
ATOM 5234 C CA . LYS A 1 725 ? 30.61213 -30.57495 -34.82347 1.000 27.69448 723 LYS A CA 1
ATOM 5235 C C . LYS A 1 725 ? 31.96664 -30.25081 -34.22206 1.000 27.63151 723 LYS A C 1
ATOM 5236 O O . LYS A 1 725 ? 32.84125 -29.70655 -34.90553 1.000 27.72970 723 LYS A O 1
ATOM 5242 N N . ILE A 1 726 ? 32.12583 -30.55575 -32.93245 1.000 27.58176 724 ILE A N 1
ATOM 5243 C CA . ILE A 1 726 ? 33.37156 -30.26506 -32.23313 1.000 27.64480 724 ILE A CA 1
ATOM 5244 C C . ILE A 1 726 ? 33.70656 -31.39813 -31.27926 1.000 36.77078 724 ILE A C 1
ATOM 5245 O O . ILE A 1 726 ? 32.81028 -32.04869 -30.72673 1.000 49.53694 724 ILE A O 1
ATOM 5250 N N . CYS A 1 727 ? 35.00782 -31.63398 -31.08921 1.000 31.67113 725 CYS A N 1
ATOM 5251 C CA . CYS A 1 727 ? 35.46349 -32.51915 -30.02280 1.000 39.30271 725 CYS A CA 1
ATOM 5252 C C . CYS A 1 727 ? 36.93149 -32.25486 -29.67255 1.000 29.11516 725 CYS A C 1
ATOM 5253 O O . CYS A 1 727 ? 37.76265 -31.93106 -30.52336 1.000 29.33453 725 CYS A O 1
ATOM 5256 N N . TYR A 1 728 ? 37.22894 -32.40546 -28.38914 1.000 42.05610 726 TYR A N 1
ATOM 5257 C CA . TYR A 1 728 ? 38.54860 -32.15489 -27.84338 1.000 29.88090 726 TYR A CA 1
ATOM 5258 C C . TYR A 1 728 ? 39.38209 -33.43407 -27.88854 1.000 43.85277 726 TYR A C 1
ATOM 5259 O O . TYR A 1 728 ? 38.88233 -34.51722 -27.57950 1.000 57.67855 726 TYR A O 1
ATOM 5268 N N . GLN A 1 729 ? 40.63491 -33.31354 -28.32101 1.000 40.85834 727 GLN A N 1
ATOM 5269 C CA . GLN A 1 729 ? 41.61436 -34.39956 -28.27648 1.000 48.02897 727 GLN A CA 1
ATOM 5270 C C . GLN A 1 729 ? 42.79310 -33.90581 -27.43575 1.000 49.88255 727 GLN A C 1
ATOM 5271 O O . GLN A 1 729 ? 43.67039 -33.19762 -27.93437 1.000 33.52859 727 GLN A O 1
ATOM 5277 N N . GLU A 1 730 ? 42.80340 -34.31226 -26.16237 1.000 52.51535 728 GLU A N 1
ATOM 5278 C CA . GLU A 1 730 ? 43.70027 -33.74618 -25.15817 1.000 43.77709 728 GLU A CA 1
ATOM 5279 C C . GLU A 1 730 ? 45.16833 -34.09225 -25.41206 1.000 47.14683 728 GLU A C 1
ATOM 5280 O O . GLU A 1 730 ? 46.05630 -33.27505 -25.12932 1.000 40.04503 728 GLU A O 1
ATOM 5286 N N . VAL A 1 731 ? 45.46299 -35.30398 -25.89747 1.000 46.79495 729 VAL A N 1
ATOM 5287 C CA . VAL A 1 731 ? 46.87465 -35.64243 -26.07623 1.000 51.61969 729 VAL A CA 1
ATOM 5288 C C . VAL A 1 731 ? 47.51563 -34.74635 -27.14021 1.000 43.07053 729 VAL A C 1
ATOM 5289 O O . VAL A 1 731 ? 48.70888 -34.43362 -27.05961 1.000 43.29093 729 VAL A O 1
ATOM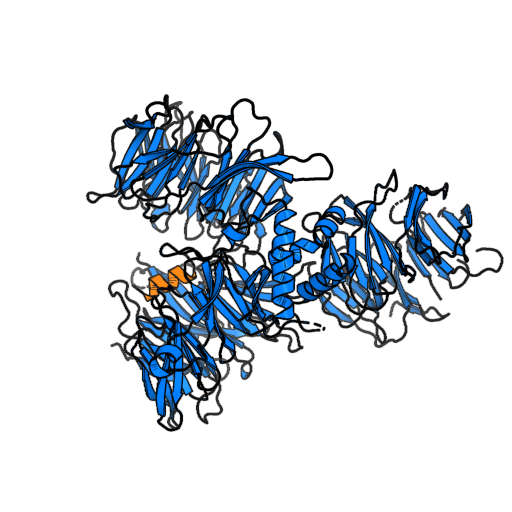 5293 N N . SER A 1 732 ? 46.74670 -34.29415 -28.12511 1.000 36.68396 730 SER A N 1
ATOM 5294 C CA . SER A 1 732 ? 47.25238 -33.34935 -29.10767 1.000 36.66256 730 SER A CA 1
ATOM 5295 C C . SER A 1 732 ? 47.08888 -31.90751 -28.67448 1.000 36.67297 730 SER A C 1
ATOM 5296 O O . SER A 1 732 ? 47.48441 -31.01232 -29.42125 1.000 50.00489 730 SER A O 1
ATOM 5299 N N . GLN A 1 733 ? 46.53334 -31.66963 -27.49081 1.000 43.55649 731 GLN A N 1
ATOM 5300 C CA . GLN A 1 733 ? 46.14522 -30.33632 -27.03591 1.000 50.16011 731 GLN A CA 1
ATOM 5301 C C . GLN A 1 733 ? 45.58738 -29.51501 -28.18849 1.000 43.88834 731 GLN A C 1
ATOM 5302 O O . GLN A 1 733 ? 46.19207 -28.51733 -28.58965 1.000 44.14948 731 GLN A O 1
ATOM 5308 N N . CYS A 1 734 ? 44.44978 -29.93524 -28.73223 1.000 31.96036 732 CYS A N 1
ATOM 5309 C CA . CYS A 1 734 ? 43.84427 -29.26716 -29.87382 1.000 34.80607 732 CYS A CA 1
ATOM 5310 C C . CYS A 1 734 ? 42.42393 -29.79161 -30.04932 1.000 39.05072 732 CYS A C 1
ATOM 5311 O O . CYS A 1 734 ? 42.01179 -30.75715 -29.40830 1.000 24.38213 732 CYS A O 1
ATOM 5314 N N . PHE A 1 735 ? 41.68703 -29.15126 -30.94769 1.000 44.71451 733 PHE A N 1
ATOM 5315 C CA . PHE A 1 735 ? 40.27640 -29.42533 -31.16737 1.000 41.78317 733 PHE A CA 1
ATOM 5316 C C . PHE A 1 735 ? 40.03104 -29.87082 -32.60269 1.000 46.97317 733 PHE A C 1
ATOM 5317 O O . PHE A 1 735 ? 40.57992 -29.26925 -33.53918 1.000 56.11224 733 PHE A O 1
ATOM 5325 N N . GLY A 1 736 ? 39.18638 -30.86424 -32.77326 1.000 38.01970 734 GLY A N 1
ATOM 5326 C CA . GLY A 1 736 ? 38.66701 -31.20665 -34.08791 1.000 23.96184 734 GLY A CA 1
ATOM 5327 C C . GLY A 1 736 ? 37.33256 -30.51918 -34.27584 1.000 26.18601 734 GLY A C 1
ATOM 5328 O O . GLY A 1 736 ? 36.46530 -30.57372 -33.39147 1.000 19.02115 734 GLY A O 1
ATOM 5329 N N . VAL A 1 737 ? 37.17898 -29.84584 -35.42257 1.000 21.63148 735 VAL A N 1
ATOM 5330 C CA . VAL A 1 737 ? 35.94723 -29.14023 -35.76513 1.000 18.78886 735 VAL A CA 1
ATOM 5331 C C . VAL A 1 737 ? 35.56919 -29.46679 -37.19847 1.000 22.24265 735 VAL A C 1
ATOM 5332 O O . VAL A 1 737 ? 36.32158 -29.15442 -38.12799 1.000 19.70464 735 VAL A O 1
ATOM 5336 N N . LEU A 1 738 ? 34.39407 -30.05345 -37.38239 1.000 18.38768 736 LEU A N 1
ATOM 5337 C CA . LEU A 1 738 ? 33.80996 -30.16061 -38.70967 1.000 20.40933 736 LEU A CA 1
ATOM 5338 C C . LEU A 1 738 ? 33.22262 -28.81008 -39.10968 1.000 19.90250 736 LEU A C 1
ATOM 5339 O O . LEU A 1 738 ? 32.51519 -28.17404 -38.32867 1.000 34.80947 736 LEU A O 1
ATOM 5344 N N . SER A 1 739 ? 33.49210 -28.38766 -40.33410 1.000 20.96373 737 SER A N 1
ATOM 5345 C CA . SER A 1 739 ? 32.95261 -27.15539 -40.87621 1.000 19.11052 737 SER A CA 1
ATOM 5346 C C . SER A 1 739 ? 32.66521 -27.31951 -42.35934 1.000 25.96990 737 SER A C 1
ATOM 5347 O O . SER A 1 739 ? 33.28769 -28.13694 -43.04010 1.000 25.01110 737 SER A O 1
ATOM 5350 N N . SER A 1 740 ? 31.71982 -26.52650 -42.85477 1.000 28.38029 738 SER A N 1
ATOM 5351 C CA . SER A 1 740 ? 31.46156 -26.44306 -44.27798 1.000 33.05017 738 SER A CA 1
ATOM 5352 C C . SER A 1 740 ? 31.43888 -24.98104 -44.70539 1.000 30.57507 738 SER A C 1
ATOM 5353 O O . SER A 1 740 ? 31.13685 -24.07985 -43.91720 1.000 31.98515 738 SER A O 1
ATOM 5356 N N . ARG A 1 741 ? 31.80206 -24.76036 -45.96191 1.000 27.37037 739 ARG A N 1
ATOM 5357 C CA . ARG A 1 741 ? 31.76066 -23.44913 -46.57632 1.000 28.06622 739 ARG A CA 1
ATOM 5358 C C . ARG A 1 741 ? 31.04489 -23.57050 -47.91148 1.000 29.96137 739 ARG A C 1
ATOM 5359 O O . ARG A 1 741 ? 31.02944 -24.63971 -48.52743 1.000 25.10983 739 ARG A O 1
ATOM 5367 N N . ILE A 1 742 ? 30.43928 -22.46837 -48.34074 1.000 30.19838 740 ILE A N 1
ATOM 5368 C CA . ILE A 1 742 ? 29.72249 -22.42014 -49.60172 1.000 26.65997 740 ILE A CA 1
ATOM 5369 C C . ILE A 1 742 ? 30.68646 -21.98676 -50.68646 1.000 43.54245 740 ILE A C 1
ATOM 5370 O O . ILE A 1 742 ? 31.49453 -21.06330 -50.48515 1.000 38.13899 740 ILE A O 1
ATOM 5375 N N . GLU A 1 743 ? 30.60297 -22.66726 -51.83681 1.000 47.11630 741 GLU A N 1
ATOM 5376 C CA . GLU A 1 743 ? 31.31879 -22.32286 -53.06290 1.000 46.57702 741 GLU A CA 1
ATOM 5377 C C . GLU A 1 743 ? 30.32791 -22.34639 -54.22359 1.000 45.86502 741 GLU A C 1
ATOM 5378 O O . GLU A 1 743 ? 29.30565 -23.02805 -54.15326 1.000 44.57665 741 GLU A O 1
ATOM 5384 N N . VAL A 1 744 ? 30.62083 -21.61196 -55.30048 1.000 55.97822 742 VAL A N 1
ATOM 5385 C CA . VAL A 1 744 ? 29.64711 -21.39767 -56.37539 1.000 56.01150 742 VAL A CA 1
ATOM 5386 C C . VAL A 1 744 ? 30.18332 -21.92337 -57.70182 1.000 59.28663 742 VAL A C 1
ATOM 5387 O O . VAL A 1 744 ? 31.38333 -21.80353 -57.96938 1.000 70.02514 742 VAL A O 1
ATOM 5391 N N . GLN A 1 745 ? 29.28589 -22.50966 -58.52989 1.000 68.80137 743 GLN A N 1
ATOM 5392 C CA . GLN A 1 745 ? 29.64495 -23.06001 -59.84447 1.000 74.18979 743 GLN A CA 1
ATOM 5393 C C . GLN A 1 745 ? 30.43964 -22.02129 -60.61729 1.000 81.54404 743 GLN A C 1
ATOM 5394 O O . GLN A 1 745 ? 29.99775 -20.87916 -60.78990 1.000 67.17609 743 GLN A O 1
ATOM 5400 N N . ASP A 1 746 ? 31.64145 -22.41528 -61.02137 1.000 102.59705 744 ASP A N 1
ATOM 5401 C CA . ASP A 1 746 ? 32.64897 -21.51762 -61.57340 1.000 110.75228 744 ASP A CA 1
ATOM 5402 C C . ASP A 1 746 ? 32.35927 -21.24822 -63.05285 1.000 107.33941 744 ASP A C 1
ATOM 5403 O O . ASP A 1 746 ? 31.27859 -21.55260 -63.56636 1.000 103.85380 744 ASP A O 1
ATOM 5408 N N . THR A 1 747 ? 33.33069 -20.64930 -63.75320 1.000 108.38636 745 THR A N 1
ATOM 5409 C CA . THR A 1 747 ? 33.44116 -20.76733 -65.20392 1.000 101.83517 745 THR A CA 1
ATOM 5410 C C . THR A 1 747 ? 34.24340 -22.00562 -65.60285 1.000 103.82681 745 THR A C 1
ATOM 5411 O O . THR A 1 747 ? 34.93324 -22.00314 -66.63087 1.000 96.83872 745 THR A O 1
ATOM 5415 N N . SER A 1 748 ? 34.19057 -23.05571 -64.78466 1.000 106.86846 746 SER A N 1
ATOM 5416 C CA . SER A 1 748 ? 35.03911 -24.23234 -64.92686 1.000 109.74100 746 SER A CA 1
ATOM 5417 C C . SER A 1 748 ? 34.42918 -25.40555 -64.15112 1.000 102.90000 746 SER A C 1
ATOM 5418 O O . SER A 1 748 ? 34.79553 -26.56241 -64.35920 1.000 104.25187 746 SER A O 1
ATOM 5421 N N . THR A 1 751 ? 34.42798 -24.75385 -59.26111 1.000 65.34111 749 THR A N 1
ATOM 5422 C CA . THR A 1 751 ? 33.93618 -24.15565 -58.00900 1.000 81.24900 749 THR A CA 1
ATOM 5423 C C . THR A 1 751 ? 35.00993 -23.28730 -57.28813 1.000 85.81941 749 THR A C 1
ATOM 5424 O O . THR A 1 751 ? 36.15859 -23.71493 -57.06275 1.000 83.51046 749 THR A O 1
ATOM 5428 N N . THR A 1 752 ? 34.61963 -22.04096 -56.97760 1.000 85.45613 750 THR A N 1
ATOM 5429 C CA . THR A 1 752 ? 35.47846 -21.02843 -56.35965 1.000 96.69345 750 THR A CA 1
ATOM 5430 C C . THR A 1 752 ? 35.16654 -20.89754 -54.87684 1.000 101.58037 750 THR A C 1
ATOM 5431 O O . THR A 1 752 ? 34.89559 -21.89637 -54.23071 1.000 108.40603 750 THR A O 1
ATOM 5435 N N . ALA A 1 753 ? 35.15363 -19.67909 -54.33775 1.000 95.39414 751 ALA A N 1
ATOM 5436 C CA . ALA A 1 753 ? 34.88724 -19.47239 -52.91893 1.000 85.46877 751 ALA A CA 1
ATOM 5437 C C . ALA A 1 753 ? 34.64115 -17.98897 -52.66163 1.000 76.79719 751 ALA A C 1
ATOM 5438 O O . ALA A 1 753 ? 35.50150 -17.15438 -52.96500 1.000 78.00739 751 ALA A O 1
ATOM 5440 N N . LEU A 1 754 ? 33.49120 -17.68046 -52.04861 1.000 63.15923 752 LEU A N 1
ATOM 5441 C CA . LEU A 1 754 ? 32.96919 -16.31350 -51.99101 1.000 56.91399 752 LEU A CA 1
ATOM 5442 C C . LEU A 1 754 ? 33.82792 -15.38806 -51.13357 1.000 56.03410 752 LEU A C 1
ATOM 5443 O O . LEU A 1 754 ? 33.91556 -14.18006 -51.40183 1.000 53.19589 752 LEU A O 1
ATOM 5448 N N . ARG A 1 755 ? 34.40199 -15.91066 -50.06115 1.000 50.90734 753 ARG A N 1
ATOM 5449 C CA . ARG A 1 755 ? 35.25068 -15.11592 -49.19187 1.000 41.51323 753 ARG A CA 1
ATOM 5450 C C . ARG A 1 755 ? 36.21897 -16.05842 -48.49535 1.000 40.01242 753 ARG A C 1
ATOM 5451 O O . ARG A 1 755 ? 35.99004 -17.27487 -48.44725 1.000 33.21653 753 ARG A O 1
ATOM 5459 N N . PRO A 1 756 ? 37.31597 -15.53713 -47.96573 1.000 43.88499 754 PRO A N 1
ATOM 5460 C CA . PRO A 1 756 ? 38.24224 -16.38177 -47.20435 1.000 39.40987 754 PRO A CA 1
ATOM 5461 C C . PRO A 1 756 ? 37.62874 -16.90948 -45.90960 1.000 46.94615 754 PRO A C 1
ATOM 5462 O O . PRO A 1 756 ? 36.96241 -16.18832 -45.16422 1.000 55.05599 754 PRO A O 1
ATOM 5466 N N . SER A 1 757 ? 37.89175 -18.17911 -45.62689 1.000 52.93320 755 SER A N 1
ATOM 5467 C CA . SER A 1 757 ? 37.32921 -18.86736 -44.47148 1.000 40.63882 755 SER A CA 1
ATOM 5468 C C . SER A 1 757 ? 38.44304 -19.50980 -43.65943 1.000 33.39547 755 SER A C 1
ATOM 5469 O O . SER A 1 757 ? 39.60374 -19.55356 -44.07000 1.000 36.74456 755 SER A O 1
ATOM 5472 N N . ALA A 1 758 ? 38.06393 -20.04692 -42.50347 1.000 34.09878 756 ALA A N 1
ATOM 5473 C CA . ALA A 1 758 ? 39.01344 -20.77362 -41.66547 1.000 27.12192 756 ALA A CA 1
ATOM 5474 C C . ALA A 1 758 ? 39.69019 -21.91793 -42.41930 1.000 36.30796 756 ALA A C 1
ATOM 5475 O O . ALA A 1 758 ? 40.90835 -22.09548 -42.30766 1.000 34.99629 756 ALA A O 1
ATOM 5477 N N . SER A 1 759 ? 38.92415 -22.69299 -43.21055 1.000 42.27487 757 SER A N 1
ATOM 5478 C CA . SER A 1 759 ? 39.51059 -23.77610 -44.01654 1.000 42.89333 757 SER A CA 1
ATOM 5479 C C . SER A 1 759 ? 40.40399 -23.26335 -45.15707 1.000 39.98034 757 SER A C 1
ATOM 5480 O O . SER A 1 759 ? 41.41007 -23.90716 -45.49333 1.000 45.27081 757 SER A O 1
ATOM 5483 N N . THR A 1 760 ? 40.05504 -22.13043 -45.77649 1.000 38.39824 758 THR A N 1
ATOM 5484 C CA . THR A 1 760 ? 40.85406 -21.58567 -46.87118 1.000 38.07752 758 THR A CA 1
ATOM 5485 C C . THR A 1 760 ? 42.16020 -20.97485 -46.37953 1.000 48.93307 758 THR A C 1
ATOM 5486 O O . THR A 1 760 ? 43.05461 -20.71836 -47.19740 1.000 50.54019 758 THR A O 1
ATOM 5490 N N . GLN A 1 761 ? 42.30147 -20.75986 -45.06021 1.000 45.66099 759 GLN A N 1
ATOM 5491 C CA . GLN A 1 761 ? 43.45865 -20.05775 -44.52021 1.000 42.85581 759 GLN A CA 1
ATOM 5492 C C . GLN A 1 761 ? 44.06477 -20.75709 -43.31800 1.000 47.08199 759 GLN A C 1
ATOM 5493 O O . GLN A 1 761 ? 44.68124 -20.10881 -42.45194 1.000 47.96817 759 GLN A O 1
ATOM 5499 N N . ALA A 1 762 ? 43.93890 -22.07714 -43.28310 1.000 67.61866 760 ALA A N 1
ATOM 5500 C CA . ALA A 1 762 ? 44.59242 -22.91846 -42.29179 1.000 62.51899 760 ALA A CA 1
ATOM 5501 C C . ALA A 1 762 ? 46.08870 -22.73069 -42.28811 1.000 56.52147 760 ALA A C 1
ATOM 5502 O O . ALA A 1 762 ? 46.65271 -21.99611 -43.10753 1.000 55.40333 760 ALA A O 1
ATOM 5504 N N . LEU A 1 763 ? 46.73825 -23.37349 -41.31934 1.000 72.76999 761 LEU A N 1
ATOM 5505 C CA . LEU A 1 763 ? 48.18932 -23.35652 -41.36333 1.000 74.26578 761 LEU A CA 1
ATOM 5506 C C . LEU A 1 763 ? 48.74695 -24.72490 -41.65644 1.000 92.75276 761 LEU A C 1
ATOM 5507 O O . LEU A 1 763 ? 49.92806 -24.95663 -41.35829 1.000 109.53966 761 LEU A O 1
ATOM 5512 N N . SER A 1 764 ? 47.94185 -25.57656 -42.29180 1.000 85.62273 762 SER A N 1
ATOM 5513 C CA . SER A 1 764 ? 48.34652 -26.73844 -43.06200 1.000 67.41016 762 SER A CA 1
ATOM 5514 C C . SER A 1 764 ? 47.13523 -27.23707 -43.83895 1.000 63.53886 762 SER A C 1
ATOM 5515 O O . SER A 1 764 ? 46.02780 -27.30882 -43.29335 1.000 68.52025 762 SER A O 1
ATOM 5518 N N . SER A 1 765 ? 47.31993 -27.61124 -45.09699 1.000 56.85821 763 SER A N 1
ATOM 5519 C CA . SER A 1 765 ? 46.20636 -28.14809 -45.86183 1.000 54.66661 763 SER A CA 1
ATOM 5520 C C . SER A 1 765 ? 46.43305 -29.58976 -46.31194 1.000 49.58477 763 SER A C 1
ATOM 5521 O O . SER A 1 765 ? 47.54639 -30.12499 -46.29916 1.000 63.48930 763 SER A O 1
ATOM 5524 N N . SER A 1 766 ? 45.33633 -30.20680 -46.73044 1.000 39.44796 764 SER A N 1
ATOM 5525 C CA . SER A 1 766 ? 45.33260 -31.54935 -47.29612 1.000 43.97735 764 SER A CA 1
ATOM 5526 C C . SER A 1 766 ? 43.94238 -31.82360 -47.86303 1.000 48.83524 764 SER A C 1
ATOM 5527 O O . SER A 1 766 ? 42.95168 -31.22852 -47.43198 1.000 45.60598 764 SER A O 1
ATOM 5530 N N . VAL A 1 767 ? 43.88096 -32.70962 -48.85836 1.000 53.36508 765 VAL A N 1
ATOM 5531 C CA . VAL A 1 767 ? 42.63421 -32.98698 -49.56271 1.000 50.49206 765 VAL A CA 1
ATOM 5532 C C . VAL A 1 767 ? 42.50124 -34.48446 -49.76937 1.000 54.93700 765 VAL A C 1
ATOM 5533 O O . VAL A 1 767 ? 43.49517 -35.19095 -49.95636 1.000 68.63801 765 VAL A O 1
ATOM 5537 N N . SER A 1 768 ? 41.25836 -34.96155 -49.76023 1.000 54.42512 766 SER A N 1
ATOM 5538 C CA . SER A 1 768 ? 41.01583 -36.39431 -49.68330 1.000 62.63669 766 SER A CA 1
ATOM 5539 C C . SER A 1 768 ? 41.52301 -37.10272 -50.92920 1.000 66.92704 766 SER A C 1
ATOM 5540 O O . SER A 1 768 ? 41.44690 -36.58712 -52.04604 1.000 70.63155 766 SER A O 1
ATOM 5543 N N . SER A 1 769 ? 42.02399 -38.31358 -50.70526 1.000 75.56701 767 SER A N 1
ATOM 5544 C CA . SER A 1 769 ? 42.85415 -39.07464 -51.62451 1.000 74.45759 767 SER A CA 1
ATOM 5545 C C . SER A 1 769 ? 42.10106 -40.20533 -52.31600 1.000 67.22521 767 SER A C 1
ATOM 5546 O O . SER A 1 769 ? 42.65728 -40.85633 -53.20146 1.000 62.30960 767 SER A O 1
ATOM 5549 N N . SER A 1 770 ? 40.84764 -40.43101 -51.94773 1.000 63.85678 768 SER A N 1
ATOM 5550 C CA . SER A 1 770 ? 40.20018 -41.72986 -52.04643 1.000 65.72482 768 SER A CA 1
ATOM 5551 C C . SER A 1 770 ? 39.49267 -41.92771 -53.38596 1.000 70.57762 768 SER A C 1
ATOM 5552 O O . SER A 1 770 ? 38.88231 -40.99748 -53.91883 1.000 61.59463 768 SER A O 1
ATOM 5555 N N . LYS A 1 771 ? 39.57404 -43.15464 -53.92440 1.000 75.84190 769 LYS A N 1
ATOM 5556 C CA . LYS A 1 771 ? 39.04979 -43.48906 -55.24879 1.000 81.71435 769 LYS A CA 1
ATOM 5557 C C . LYS A 1 771 ? 37.91134 -44.49511 -55.15168 1.000 86.91660 769 LYS A C 1
ATOM 5558 O O . LYS A 1 771 ? 37.76248 -45.38710 -55.99911 1.000 91.50197 769 LYS A O 1
ATOM 5564 N N . LEU A 1 772 ? 37.08510 -44.34695 -54.11499 1.000 82.67793 770 LEU A N 1
ATOM 5565 C CA . LEU A 1 772 ? 35.99573 -45.28898 -53.89151 1.000 87.18225 770 LEU A CA 1
ATOM 5566 C C . LEU A 1 772 ? 34.87880 -45.08868 -54.90420 1.000 91.41438 770 LEU A C 1
ATOM 5567 O O . LEU A 1 772 ? 34.55808 -45.99357 -55.68775 1.000 108.53845 770 LEU A O 1
ATOM 5572 N N . PHE A 1 773 ? 34.28993 -43.89745 -54.91758 1.000 75.12703 771 PHE A N 1
ATOM 5573 C CA . PHE A 1 773 ? 33.07273 -43.63194 -55.68410 1.000 81.48265 771 PHE A CA 1
ATOM 5574 C C . PHE A 1 773 ? 33.33626 -43.28135 -57.15578 1.000 88.59296 771 PHE A C 1
ATOM 5575 O O . PHE A 1 773 ? 32.62949 -42.45365 -57.74265 1.000 94.96814 771 PHE A O 1
ATOM 5583 N N . SER A 1 774 ? 34.32499 -43.90857 -57.78813 1.000 85.59368 772 SER A N 1
ATOM 5584 C CA . SER A 1 774 ? 34.59710 -43.67926 -59.20259 1.000 85.68094 772 SER A CA 1
ATOM 5585 C C . SER A 1 774 ? 33.54446 -44.36915 -60.08368 1.000 83.97026 772 SER A C 1
ATOM 5586 O O . SER A 1 774 ? 33.50683 -45.59913 -60.19857 1.000 78.88136 772 SER A O 1
ATOM 5589 N N . GLY A 1 785 ? 25.20574 -20.26587 -61.88234 1.000 74.80848 783 GLY A N 1
ATOM 5590 C CA . GLY A 1 785 ? 25.90191 -19.98341 -60.63321 1.000 78.37707 783 GLY A CA 1
ATOM 5591 C C . GLY A 1 785 ? 25.45076 -20.80258 -59.42624 1.000 81.06143 783 GLY A C 1
ATOM 5592 O O . GLY A 1 785 ? 25.10346 -20.24935 -58.37673 1.000 80.79067 783 GLY A O 1
ATOM 5593 N N . GLU A 1 786 ? 25.46927 -22.12600 -59.56301 1.000 76.82840 784 GLU A N 1
ATOM 5594 C CA . GLU A 1 786 ? 24.92489 -22.99906 -58.53173 1.000 79.41091 784 GLU A CA 1
ATOM 5595 C C . GLU A 1 786 ? 25.86393 -23.08068 -57.32580 1.000 68.45732 784 GLU A C 1
ATOM 5596 O O . GLU A 1 786 ? 27.08888 -23.02369 -57.46396 1.000 56.39517 784 GLU A O 1
ATOM 5602 N N . GLU A 1 787 ? 25.28250 -23.22499 -56.13259 1.000 62.75870 785 GLU A N 1
ATOM 5603 C CA . GLU A 1 787 ? 26.07587 -23.29604 -54.91098 1.000 64.87429 785 GLU A CA 1
ATOM 5604 C C . GLU A 1 787 ? 26.14068 -24.71238 -54.33405 1.000 54.77947 785 GLU A C 1
ATOM 5605 O O . GLU A 1 787 ? 25.32523 -25.58441 -54.63835 1.000 50.23501 785 GLU A O 1
ATOM 5611 N N . VAL A 1 788 ? 27.13521 -24.91962 -53.47465 1.000 51.41052 786 VAL A N 1
ATOM 5612 C CA . VAL A 1 788 ? 27.47799 -26.24350 -52.97315 1.000 43.63659 786 VAL A CA 1
ATOM 5613 C C . VAL A 1 788 ? 28.31548 -26.09299 -51.70159 1.000 41.90031 786 VAL A C 1
ATOM 5614 O O . VAL A 1 788 ? 29.16806 -25.20277 -51.59982 1.000 37.27828 786 VAL A O 1
ATOM 5618 N N . GLU A 1 789 ? 28.05194 -26.97043 -50.72686 1.000 34.69768 787 GLU A N 1
ATOM 5619 C CA . GLU A 1 789 ? 28.80597 -26.99901 -49.48373 1.000 25.41526 787 GLU A CA 1
ATOM 5620 C C . GLU A 1 789 ? 30.07844 -27.82981 -49.66495 1.000 30.30582 787 GLU A C 1
ATOM 5621 O O . GLU A 1 789 ? 30.05969 -28.91444 -50.25799 1.000 35.78461 787 GLU A O 1
ATOM 5627 N N . VAL A 1 790 ? 31.19361 -27.30771 -49.16451 1.000 30.63225 788 VAL A N 1
ATOM 5628 C CA . VAL A 1 790 ? 32.46244 -28.01963 -49.13659 1.000 25.76090 788 VAL A CA 1
ATOM 5629 C C . VAL A 1 790 ? 32.84669 -28.18804 -47.67683 1.000 30.20287 788 VAL A C 1
ATOM 5630 O O . VAL A 1 790 ? 33.00330 -27.19798 -46.95225 1.000 31.19408 788 VAL A O 1
ATOM 5634 N N . HIS A 1 791 ? 33.01302 -29.42816 -47.25145 1.000 25.82811 789 HIS A N 1
ATOM 5635 C CA . HIS A 1 791 ? 33.23939 -29.73585 -45.85240 1.000 22.85349 789 HIS A CA 1
ATOM 5636 C C . HIS A 1 791 ? 34.71423 -29.96804 -45.54615 1.000 28.40052 789 HIS A C 1
ATOM 5637 O O . HIS A 1 791 ? 35.50698 -30.31067 -46.41927 1.000 24.43941 789 HIS A O 1
ATOM 5644 N N . ASN A 1 792 ? 35.07405 -29.76875 -44.27851 1.000 31.32077 790 ASN A N 1
ATOM 5645 C CA . ASN A 1 792 ? 36.44313 -29.96305 -43.82977 1.000 31.62174 790 ASN A CA 1
ATOM 5646 C C . ASN A 1 792 ? 36.44746 -30.44833 -42.39413 1.000 31.04581 790 ASN A C 1
ATOM 5647 O O . ASN A 1 792 ? 35.47670 -30.25955 -41.65541 1.000 35.95669 790 ASN A O 1
ATOM 5652 N N . LEU A 1 793 ? 37.56056 -31.08853 -42.01812 1.000 35.27540 791 LEU A N 1
ATOM 5653 C CA . LEU A 1 793 ? 37.95623 -31.26825 -40.62670 1.000 34.98380 791 LEU A CA 1
ATOM 5654 C C . LEU A 1 793 ? 39.03380 -30.24003 -40.32173 1.000 31.31474 791 LEU A C 1
ATOM 5655 O O . LEU A 1 793 ? 40.05496 -30.20018 -41.00800 1.000 31.00083 791 LEU A O 1
ATOM 5660 N N . LEU A 1 794 ? 38.78863 -29.39646 -39.31899 1.000 33.38639 792 LEU A N 1
ATOM 5661 C CA . LEU A 1 794 ? 39.72782 -28.37535 -38.88161 1.000 22.51161 792 LEU A CA 1
ATOM 5662 C C . LEU A 1 794 ? 40.41200 -28.85551 -37.62116 1.000 24.93300 792 LEU A C 1
ATOM 5663 O O . LEU A 1 794 ? 39.74574 -29.34636 -36.70155 1.000 29.93231 792 LEU A O 1
ATOM 5668 N N . ILE A 1 795 ? 41.72534 -28.70483 -37.57439 1.000 23.92528 793 ILE A N 1
ATOM 5669 C CA . ILE A 1 795 ? 42.49337 -28.92906 -36.36043 1.000 24.43037 793 ILE A CA 1
ATOM 5670 C C . ILE A 1 795 ? 42.78801 -27.57314 -35.74184 1.000 34.16548 793 ILE A C 1
ATOM 5671 O O . ILE A 1 795 ? 43.24811 -26.65908 -36.42918 1.000 35.07345 793 ILE A O 1
ATOM 5676 N N . ILE A 1 796 ? 42.50377 -27.41800 -34.45636 1.000 36.49960 794 ILE A N 1
ATOM 5677 C CA . ILE A 1 796 ? 42.47527 -26.08868 -33.85091 1.000 38.71684 794 ILE A CA 1
ATOM 5678 C C . ILE A 1 796 ? 43.32565 -26.09835 -32.58677 1.000 42.06112 794 ILE A C 1
ATOM 5679 O O . ILE A 1 796 ? 43.02689 -26.83825 -31.63789 1.000 35.00214 794 ILE A O 1
ATOM 5684 N N . ASP A 1 797 ? 44.36479 -25.25986 -32.56264 1.000 38.58402 795 ASP A N 1
ATOM 5685 C CA . ASP A 1 797 ? 45.23432 -25.19839 -31.39575 1.000 38.25452 795 ASP A CA 1
ATOM 5686 C C . ASP A 1 797 ? 44.42385 -24.80143 -30.17753 1.000 33.10753 795 ASP A C 1
ATOM 5687 O O . ASP A 1 797 ? 43.70001 -23.80920 -30.18864 1.000 26.17859 795 ASP A O 1
ATOM 5692 N N . GLN A 1 798 ? 44.55225 -25.58754 -29.11994 1.000 46.03004 796 GLN A N 1
ATOM 5693 C CA . GLN A 1 798 ? 43.78144 -25.33639 -27.91000 1.000 44.17203 796 GLN A CA 1
ATOM 5694 C C . GLN A 1 798 ? 44.11306 -23.98437 -27.26658 1.000 32.07151 796 GLN A C 1
ATOM 5695 O O . GLN A 1 798 ? 43.24716 -23.37613 -26.63921 1.000 36.62046 796 GLN A O 1
ATOM 5701 N N . HIS A 1 799 ? 45.33268 -23.47670 -27.41932 1.000 44.94644 797 HIS A N 1
ATOM 5702 C CA . HIS A 1 799 ? 45.66620 -22.24162 -26.71306 1.000 45.59616 797 HIS A CA 1
ATOM 5703 C C . HIS A 1 799 ? 45.38793 -21.00781 -27.55742 1.000 50.19892 797 HIS A C 1
ATOM 5704 O O . HIS A 1 799 ? 44.64305 -20.11810 -27.13565 1.000 50.20913 797 HIS A O 1
ATOM 5711 N N . THR A 1 800 ? 45.96135 -20.95319 -28.75470 1.000 53.63282 798 THR A N 1
ATOM 5712 C CA . THR A 1 800 ? 45.79832 -19.81998 -29.65295 1.000 57.55408 798 THR A CA 1
ATOM 5713 C C . THR A 1 800 ? 44.54525 -19.89297 -30.52329 1.000 53.54330 798 THR A C 1
ATOM 5714 O O . THR A 1 800 ? 44.20814 -18.90190 -31.17842 1.000 56.36192 798 THR A O 1
ATOM 5718 N N . PHE A 1 801 ? 43.87477 -21.03788 -30.58038 1.000 44.60356 799 PHE A N 1
ATOM 5719 C CA . PHE A 1 801 ? 42.71434 -21.24211 -31.44706 1.000 39.05178 799 PHE A CA 1
ATOM 5720 C C . PHE A 1 801 ? 43.01653 -20.87337 -32.89988 1.000 44.79161 799 PHE A C 1
ATOM 5721 O O . PHE A 1 801 ? 42.10757 -20.57488 -33.67606 1.000 52.37705 799 PHE A O 1
ATOM 5729 N N . GLU A 1 802 ? 44.29960 -20.89783 -33.26767 1.000 43.78721 800 GLU A N 1
ATOM 5730 C CA . GLU A 1 802 ? 44.70403 -20.84588 -34.66671 1.000 41.10764 800 GLU A CA 1
ATOM 5731 C C . GLU A 1 802 ? 44.36554 -22.16621 -35.36001 1.000 41.51471 800 GLU A C 1
ATOM 5732 O O . GLU A 1 802 ? 44.58827 -23.25166 -34.81411 1.000 48.22038 800 GLU A O 1
ATOM 5738 N N . VAL A 1 803 ? 43.80982 -22.07858 -36.55929 1.000 34.32804 801 VAL A N 1
ATOM 5739 C CA . VAL A 1 803 ? 43.47567 -23.27744 -37.31034 1.000 32.99035 801 VAL A CA 1
ATOM 5740 C C . VAL A 1 803 ? 44.78136 -23.89378 -37.80272 1.000 34.16019 801 VAL A C 1
ATOM 5741 O O . VAL A 1 803 ? 45.41081 -23.39829 -38.74192 1.000 33.29898 801 VAL A O 1
ATOM 5745 N N . LEU A 1 804 ? 45.19676 -24.98571 -37.16349 1.000 41.26692 802 LEU A N 1
ATOM 5746 C CA . LEU A 1 804 ? 46.47230 -25.60318 -37.50235 1.000 41.47756 802 LEU A CA 1
ATOM 5747 C C . LEU A 1 804 ? 46.41687 -26.31150 -38.85024 1.000 38.68295 802 LEU A C 1
ATOM 5748 O O . LEU A 1 804 ? 47.31763 -26.14312 -39.67312 1.000 31.10844 802 LEU A O 1
ATOM 5753 N N . HIS A 1 805 ? 45.39800 -27.13717 -39.09126 1.000 34.92027 803 HIS A N 1
ATOM 5754 C CA . HIS A 1 805 ? 45.36914 -27.91425 -40.32406 1.000 30.67718 803 HIS A CA 1
ATOM 5755 C C . HIS A 1 805 ? 43.93976 -28.04857 -40.80549 1.000 48.38751 803 HIS A C 1
ATOM 5756 O O . HIS A 1 805 ? 43.01271 -28.16307 -39.99688 1.000 56.95339 803 HIS A O 1
ATOM 5763 N N . ALA A 1 806 ? 43.76810 -28.02482 -42.12602 1.000 49.99868 804 ALA A N 1
ATOM 5764 C CA . ALA A 1 806 ? 42.46737 -28.24227 -42.75088 1.000 43.82212 804 ALA A CA 1
ATOM 5765 C C . ALA A 1 806 ? 42.59013 -29.38681 -43.73637 1.000 39.99046 804 ALA A C 1
ATOM 5766 O O . ALA A 1 806 ? 43.41596 -29.33732 -44.65668 1.000 47.35880 804 ALA A O 1
ATOM 5768 N N . HIS A 1 807 ? 41.77851 -30.41140 -43.53831 1.000 35.43070 805 HIS A N 1
ATOM 5769 C CA . HIS A 1 807 ? 41.63677 -31.49918 -44.48952 1.000 31.65930 805 HIS A CA 1
ATOM 5770 C C . HIS A 1 807 ? 40.28361 -31.36303 -45.16575 1.000 26.73348 805 HIS A C 1
ATOM 5771 O O . HIS A 1 807 ? 39.25997 -31.25847 -44.49857 1.000 30.76811 805 HIS A O 1
ATOM 5778 N N . GLN A 1 808 ? 40.27726 -31.36779 -46.47750 1.000 37.73771 806 GLN A N 1
ATOM 5779 C CA . GLN A 1 808 ? 39.05051 -31.23345 -47.23792 1.000 34.11418 806 GLN A CA 1
ATOM 5780 C C . GLN A 1 808 ? 38.56427 -32.60779 -47.67294 1.000 37.50816 806 GLN A C 1
ATOM 5781 O O . GLN A 1 808 ? 39.35900 -33.48837 -48.02166 1.000 46.41380 806 GLN A O 1
ATOM 5787 N N . PHE A 1 809 ? 37.25458 -32.77966 -47.65285 1.000 30.30067 807 PHE A N 1
ATOM 5788 C CA . PHE A 1 809 ? 36.62659 -34.02902 -48.02385 1.000 28.31840 807 PHE A CA 1
ATOM 5789 C C . PHE A 1 809 ? 36.34499 -34.07182 -49.53133 1.000 34.77700 807 PHE A C 1
ATOM 5790 O O . PHE A 1 809 ? 36.68036 -33.15013 -50.27798 1.000 29.32814 807 PHE A O 1
ATOM 5798 N N . LEU A 1 810 ? 35.74246 -35.16802 -49.99387 1.000 29.52295 808 LEU A N 1
ATOM 5799 C CA . LEU A 1 810 ? 35.45808 -35.30816 -51.41090 1.000 30.61433 808 LEU A CA 1
ATOM 5800 C C . LEU A 1 810 ? 34.32656 -34.38127 -51.82820 1.000 37.16876 808 LEU A C 1
ATOM 5801 O O . LEU A 1 810 ? 33.57767 -33.83836 -51.00286 1.000 43.57459 808 LEU A O 1
ATOM 5806 N N . GLN A 1 811 ? 34.20094 -34.21764 -53.14233 1.000 37.04502 809 GLN A N 1
ATOM 5807 C CA . GLN A 1 811 ? 33.13918 -33.38853 -53.68399 1.000 38.41061 809 GLN A CA 1
ATOM 5808 C C . GLN A 1 811 ? 31.79028 -34.00767 -53.31846 1.000 47.91958 809 GLN A C 1
ATOM 5809 O O . GLN A 1 811 ? 31.56042 -35.20559 -53.53883 1.000 61.96924 809 GLN A O 1
ATOM 5815 N N . ASN A 1 812 ? 30.92632 -33.18990 -52.70152 1.000 36.54050 810 ASN A N 1
ATOM 5816 C CA . ASN A 1 812 ? 29.57231 -33.54396 -52.27059 1.000 34.92008 810 ASN A CA 1
ATOM 5817 C C . ASN A 1 812 ? 29.54784 -34.52313 -51.09914 1.000 34.21602 810 ASN A C 1
ATOM 5818 O O . ASN A 1 812 ? 28.53752 -35.18012 -50.86615 1.000 44.76554 810 ASN A O 1
ATOM 5823 N N . GLU A 1 813 ? 30.64054 -34.63008 -50.35381 1.000 27.62770 811 GLU A N 1
ATOM 5824 C CA . GLU A 1 813 ? 30.69670 -35.36656 -49.10041 1.000 26.51055 811 GLU A CA 1
ATOM 5825 C C . GLU A 1 813 ? 30.51894 -34.38710 -47.93102 1.000 25.04002 811 GLU A C 1
ATOM 5826 O O . GLU A 1 813 ? 31.25769 -33.40564 -47.81683 1.000 49.52881 811 GLU A O 1
ATOM 5832 N N . TYR A 1 814 ? 29.52557 -34.62006 -47.09460 1.000 24.01001 812 TYR A N 1
ATOM 5833 C CA . TYR A 1 814 ? 29.32937 -33.86293 -45.86663 1.000 30.88228 812 TYR A CA 1
ATOM 5834 C C . TYR A 1 814 ? 29.93851 -34.62986 -44.70112 1.000 32.90376 812 TYR A C 1
ATOM 5835 O O . TYR A 1 814 ? 29.71137 -35.83430 -44.55912 1.000 32.19377 812 TYR A O 1
ATOM 5844 N N . ALA A 1 815 ? 30.65970 -33.93646 -43.83329 1.000 21.23470 813 ALA A N 1
ATOM 5845 C CA . ALA A 1 815 ? 31.02725 -34.53499 -42.56347 1.000 26.16755 813 ALA A CA 1
ATOM 5846 C C . ALA A 1 815 ? 29.91692 -34.22876 -41.56821 1.000 25.32218 813 ALA A C 1
ATOM 5847 O O . ALA A 1 815 ? 29.58440 -33.05971 -41.35720 1.000 26.55591 813 ALA A O 1
ATOM 5849 N N . LEU A 1 816 ? 29.32279 -35.28018 -40.98523 1.000 32.25855 814 LEU A N 1
ATOM 5850 C CA . LEU A 1 816 ? 28.16703 -35.13544 -40.10953 1.000 36.57036 814 LEU A CA 1
ATOM 5851 C C . LEU A 1 816 ? 28.42260 -35.51094 -38.65944 1.000 39.48175 814 LEU A C 1
ATOM 5852 O O . LEU A 1 816 ? 27.54180 -35.27970 -37.81782 1.000 42.28724 814 LEU A O 1
ATOM 5857 N N . SER A 1 817 ? 29.57548 -36.09536 -38.34817 1.000 29.08713 815 SER A N 1
ATOM 5858 C CA . SER A 1 817 ? 29.77561 -36.71285 -37.04927 1.000 36.59051 815 SER A CA 1
ATOM 5859 C C . SER A 1 817 ? 31.26407 -36.91501 -36.82822 1.000 34.18896 815 SER A C 1
ATOM 5860 O O . SER A 1 817 ? 31.97710 -37.35613 -37.73249 1.000 35.46331 815 SER A O 1
ATOM 5863 N N . LEU A 1 818 ? 31.72106 -36.60402 -35.61913 1.000 19.53381 816 LEU A N 1
ATOM 5864 C CA . LEU A 1 818 ? 33.13901 -36.64134 -35.31796 1.000 19.38340 816 LEU A CA 1
ATOM 5865 C C . LEU A 1 818 ? 33.37086 -37.15001 -33.89996 1.000 24.78269 816 LEU A C 1
ATOM 5866 O O . LEU A 1 818 ? 32.71251 -36.70888 -32.95695 1.000 30.69174 816 LEU A O 1
ATOM 5871 N N . VAL A 1 819 ? 34.32168 -38.06546 -33.75540 1.000 24.47827 817 VAL A N 1
ATOM 5872 C CA . VAL A 1 819 ? 34.74274 -38.60374 -32.46703 1.000 31.76025 817 VAL A CA 1
ATOM 5873 C C . VAL A 1 819 ? 36.25716 -38.42035 -32.30624 1.000 35.97278 817 VAL A C 1
ATOM 5874 O O . VAL A 1 819 ? 37.00861 -38.29130 -33.28162 1.000 35.25136 817 VAL A O 1
ATOM 5878 N N . SER A 1 820 ? 36.70754 -38.36053 -31.05311 1.000 36.48814 818 SER A N 1
ATOM 5879 C CA . SER A 1 820 ? 38.13722 -38.44356 -30.75214 1.000 36.32978 818 SER A CA 1
ATOM 5880 C C . SER A 1 820 ? 38.29932 -39.51979 -29.69160 1.000 39.36540 818 SER A C 1
ATOM 5881 O O . SER A 1 820 ? 37.97371 -39.29397 -28.52083 1.000 42.50716 818 SER A O 1
ATOM 5884 N N . CYS A 1 821 ? 38.79745 -40.67919 -30.09131 1.000 32.50497 819 CYS A N 1
ATOM 5885 C CA . CYS A 1 821 ? 38.87891 -41.79311 -29.17654 1.000 35.11440 819 CYS A CA 1
ATOM 5886 C C . CYS A 1 821 ? 40.11254 -42.62375 -29.49796 1.000 38.90496 819 CYS A C 1
ATOM 5887 O O . CYS A 1 821 ? 40.80575 -42.40155 -30.49100 1.000 40.16761 819 CYS A O 1
ATOM 5890 N N . LYS A 1 822 ? 40.38549 -43.58682 -28.62982 1.000 50.94495 820 LYS A N 1
ATOM 5891 C CA . LYS A 1 822 ? 41.28259 -44.68533 -28.94682 1.000 52.21256 820 LYS A CA 1
ATOM 5892 C C . LYS A 1 822 ? 40.44621 -45.93722 -29.17040 1.000 48.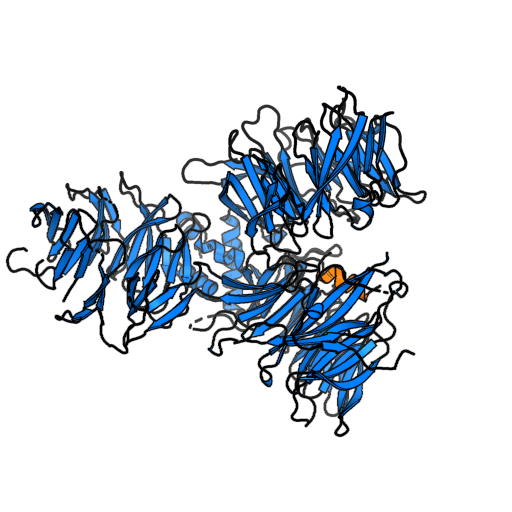34796 820 LYS A C 1
ATOM 5893 O O . LYS A 1 822 ? 39.30336 -46.04365 -28.70209 1.000 47.60474 820 LYS A O 1
ATOM 5899 N N . LEU A 1 823 ? 41.00841 -46.87069 -29.91514 1.000 48.96146 821 LEU A N 1
ATOM 5900 C CA . LEU A 1 823 ? 40.26523 -48.05648 -30.29940 1.000 53.07610 821 LEU A CA 1
ATOM 5901 C C . LEU A 1 823 ? 41.10281 -49.30998 -30.09447 1.000 55.65195 821 LEU A C 1
ATOM 5902 O O . LEU A 1 823 ? 42.32110 -49.30400 -30.31896 1.000 64.64534 821 LEU A O 1
ATOM 5907 N N . GLY A 1 824 ? 40.43980 -50.38677 -29.68423 1.000 49.21672 822 GLY A N 1
ATOM 5908 C CA . GLY A 1 824 ? 41.14907 -51.65942 -29.60508 1.000 58.71596 822 GLY A CA 1
ATOM 5909 C C . GLY A 1 824 ? 42.30269 -51.62323 -28.61445 1.000 64.41447 822 GLY A C 1
ATOM 5910 O O . GLY A 1 824 ? 42.24689 -50.98349 -27.55700 1.000 60.66322 822 GLY A O 1
ATOM 5911 N N . LYS A 1 825 ? 43.37346 -52.33221 -28.95310 1.000 66.90294 823 LYS A N 1
ATOM 5912 C CA . LYS A 1 825 ? 44.59342 -52.23780 -28.16514 1.000 70.40735 823 LYS A CA 1
ATOM 5913 C C . LYS A 1 825 ? 45.59548 -51.27107 -28.78102 1.000 61.98747 823 LYS A C 1
ATOM 5914 O O . LYS A 1 825 ? 46.70346 -51.11004 -28.24931 1.000 49.78593 823 LYS A O 1
ATOM 5920 N N . ASP A 1 826 ? 45.20348 -50.61036 -29.87099 1.000 62.85599 824 ASP A N 1
ATOM 5921 C CA . ASP A 1 826 ? 46.00465 -49.56548 -30.48691 1.000 64.47515 824 ASP A CA 1
ATOM 5922 C C . ASP A 1 826 ? 46.24461 -48.43200 -29.49343 1.000 76.20629 824 ASP A C 1
ATOM 5923 O O . ASP A 1 826 ? 45.27831 -47.90235 -28.92231 1.000 78.35550 824 ASP A O 1
ATOM 5928 N N . PRO A 1 827 ? 47.49971 -48.01838 -29.27119 1.000 71.30411 825 PRO A N 1
ATOM 5929 C CA . PRO A 1 827 ? 47.76506 -46.94356 -28.29979 1.000 69.38206 825 PRO A CA 1
ATOM 5930 C C . PRO A 1 827 ? 47.49404 -45.54123 -28.82778 1.000 64.93568 825 PRO A C 1
ATOM 5931 O O . PRO A 1 827 ? 47.46680 -44.59452 -28.02746 1.000 73.67653 825 PRO A O 1
ATOM 5935 N N . ASN A 1 828 ? 47.29085 -45.38619 -30.13370 1.000 51.12300 826 ASN A N 1
ATOM 5936 C CA . ASN A 1 828 ? 47.06183 -44.09014 -30.75431 1.000 50.51744 826 ASN A CA 1
ATOM 5937 C C . ASN A 1 828 ? 45.67795 -43.52508 -30.44938 1.000 58.85817 826 ASN A C 1
ATOM 5938 O O . ASN A 1 828 ? 44.71589 -44.26462 -30.19951 1.000 63.06893 826 ASN A O 1
ATOM 5943 N N . THR A 1 829 ? 45.58786 -42.19066 -30.50987 1.000 52.92247 827 THR A N 1
ATOM 5944 C CA . THR A 1 829 ? 44.33796 -41.44962 -30.38022 1.000 47.16224 827 THR A CA 1
ATOM 5945 C C . THR A 1 829 ? 43.97503 -40.85101 -31.73981 1.000 44.33092 827 THR A C 1
ATOM 5946 O O . THR A 1 829 ? 44.77423 -40.11406 -32.33751 1.000 41.64906 827 THR A O 1
ATOM 5950 N N . TYR A 1 830 ? 42.77937 -41.17383 -32.23152 1.000 36.03576 828 TYR A N 1
ATOM 5951 C CA . TYR A 1 830 ? 42.37210 -40.79415 -33.57400 1.000 37.32475 828 TYR A CA 1
ATOM 5952 C C . TYR A 1 830 ? 41.23135 -39.78682 -33.54108 1.000 39.25548 828 TYR A C 1
ATOM 5953 O O . TYR A 1 830 ? 40.52243 -39.64262 -32.54533 1.000 42.51119 828 TYR A O 1
ATOM 5962 N N . PHE A 1 831 ? 41.10896 -39.05420 -34.64579 1.000 43.49638 829 PHE A N 1
ATOM 5963 C CA . PHE A 1 831 ? 39.89822 -38.34175 -35.02925 1.000 37.12382 829 PHE A CA 1
ATOM 5964 C C . PHE A 1 831 ? 39.17274 -39.22326 -36.03306 1.000 33.69758 829 PHE A C 1
ATOM 5965 O O . PHE A 1 831 ? 39.77681 -39.65328 -37.02003 1.000 42.23532 829 PHE A O 1
ATOM 5973 N N . ILE A 1 832 ? 37.89290 -39.48900 -35.79501 1.000 32.72543 830 ILE A N 1
ATOM 5974 C CA . ILE A 1 832 ? 37.10207 -40.35598 -36.66079 1.000 33.72478 830 ILE A CA 1
ATOM 5975 C C . ILE A 1 832 ? 35.91549 -39.57117 -37.17409 1.000 38.00750 830 ILE A C 1
ATOM 5976 O O . ILE A 1 832 ? 35.19823 -38.94214 -36.38550 1.000 41.22441 830 ILE A O 1
ATOM 5981 N N . VAL A 1 833 ? 35.69191 -39.62955 -38.48472 1.000 31.33568 831 VAL A N 1
ATOM 5982 C CA . VAL A 1 833 ? 34.74298 -38.74469 -39.14272 1.000 30.02205 831 VAL A CA 1
ATOM 5983 C C . VAL A 1 833 ? 33.72162 -39.56710 -39.91265 1.000 31.61791 831 VAL A C 1
ATOM 5984 O O . VAL A 1 833 ? 34.11387 -40.34340 -40.80956 1.000 35.28361 831 VAL A O 1
ATOM 5988 N N . GLY A 1 834 ? 32.46736 -39.37924 -39.61318 1.000 25.58359 832 GLY A N 1
ATOM 5989 C CA . GLY A 1 834 ? 31.38241 -40.01793 -40.35371 1.000 26.20974 832 GLY A CA 1
ATOM 5990 C C . GLY A 1 834 ? 30.84386 -39.05086 -41.37860 1.000 30.12949 832 GLY A C 1
ATOM 5991 O O . GLY A 1 834 ? 30.53437 -37.89139 -41.06337 1.000 34.03733 832 GLY A O 1
ATOM 5992 N N . THR A 1 835 ? 30.75887 -39.51921 -42.62580 1.000 27.58893 833 THR A N 1
ATOM 5993 C CA . THR A 1 835 ? 30.44084 -38.64945 -43.74864 1.000 34.82698 833 THR A CA 1
ATOM 5994 C C . THR A 1 835 ? 29.29554 -39.21064 -44.57771 1.000 30.48839 833 THR A C 1
ATOM 5995 O O . THR A 1 835 ? 28.82348 -40.33295 -44.37296 1.000 36.12306 833 THR A O 1
ATOM 5999 N N . ALA A 1 836 ? 28.85469 -38.40925 -45.53769 1.000 30.04751 834 ALA A N 1
ATOM 6000 C CA . ALA A 1 836 ? 27.71438 -38.78649 -46.35382 1.000 34.05121 834 ALA A CA 1
ATOM 6001 C C . ALA A 1 836 ? 27.84290 -38.11378 -47.71230 1.000 43.41850 834 ALA A C 1
ATOM 6002 O O . ALA A 1 836 ? 28.32828 -36.98621 -47.81269 1.000 45.10843 834 ALA A O 1
ATOM 6004 N N . MET A 1 837 ? 27.43763 -38.82642 -48.75525 1.000 39.79711 835 MET A N 1
ATOM 6005 C CA . MET A 1 837 ? 27.48501 -38.31783 -50.11903 1.000 28.71102 835 MET A CA 1
ATOM 6006 C C . MET A 1 837 ? 26.11951 -37.71869 -50.43024 1.000 38.12994 835 MET A C 1
ATOM 6007 O O . MET A 1 837 ? 25.11021 -38.42963 -50.45324 1.000 50.84149 835 MET A O 1
ATOM 6012 N N . VAL A 1 838 ? 26.08006 -36.41229 -50.65990 1.000 36.93846 836 VAL A N 1
ATOM 6013 C CA . VAL A 1 838 ? 24.84652 -35.63651 -50.55646 1.000 37.32837 836 VAL A CA 1
ATOM 6014 C C . VAL A 1 838 ? 24.51036 -35.01885 -51.90872 1.000 32.38061 836 VAL A C 1
ATOM 6015 O O . VAL A 1 838 ? 25.15856 -34.06310 -52.34734 1.000 35.68204 836 VAL A O 1
ATOM 6019 N N . TYR A 1 839 ? 23.46198 -35.52053 -52.54067 1.000 31.79914 837 TYR A N 1
ATOM 6020 C CA . TYR A 1 839 ? 23.01231 -34.98648 -53.80227 1.000 40.06855 837 TYR A CA 1
ATOM 6021 C C . TYR A 1 839 ? 21.57801 -34.50271 -53.66149 1.000 48.24013 837 TYR A C 1
ATOM 6022 O O . TYR A 1 839 ? 20.71460 -35.26990 -53.21745 1.000 45.42118 837 TYR A O 1
ATOM 6031 N N . PRO A 1 840 ? 21.28119 -33.25479 -54.02915 1.000 59.29277 838 PRO A N 1
ATOM 6032 C CA . PRO A 1 840 ? 19.90943 -32.74001 -53.84878 1.000 57.65197 838 PRO A CA 1
ATOM 6033 C C . PRO A 1 840 ? 18.83047 -33.59775 -54.50054 1.000 59.85888 838 PRO A C 1
ATOM 6034 O O . PRO A 1 840 ? 17.68761 -33.56391 -54.02575 1.000 55.85481 838 PRO A O 1
ATOM 6038 N N . GLU A 1 841 ? 19.16491 -34.37027 -55.55101 1.000 66.56626 839 GLU A N 1
ATOM 6039 C CA . GLU A 1 841 ? 18.19833 -35.24626 -56.22473 1.000 63.49965 839 GLU A CA 1
ATOM 6040 C C . GLU A 1 841 ? 17.69589 -36.35563 -55.30182 1.000 61.52563 839 GLU A C 1
ATOM 6041 O O . GLU A 1 841 ? 16.49158 -36.64083 -55.25301 1.000 62.95780 839 GLU A O 1
ATOM 6047 N N . GLU A 1 842 ? 18.61329 -37.01806 -54.59038 1.000 50.84940 840 GLU A N 1
ATOM 6048 C CA . GLU A 1 842 ? 18.26152 -38.15709 -53.75409 1.000 47.94925 840 GLU A CA 1
ATOM 6049 C C . GLU A 1 842 ? 17.56531 -37.71272 -52.46620 1.000 53.25206 840 GLU A C 1
ATOM 6050 O O . GLU A 1 842 ? 17.77821 -36.60891 -51.96622 1.000 68.17473 840 GLU A O 1
ATOM 6056 N N . ALA A 1 843 ? 16.72827 -38.59231 -51.91783 1.000 49.20868 841 ALA A N 1
ATOM 6057 C CA . ALA A 1 843 ? 16.04471 -38.29637 -50.66130 1.000 48.02847 841 ALA A CA 1
ATOM 6058 C C . ALA A 1 843 ? 16.91373 -38.66535 -49.46390 1.000 60.85020 841 ALA A C 1
ATOM 6059 O O . ALA A 1 843 ? 17.22987 -37.80662 -48.63247 1.000 73.32464 841 ALA A O 1
ATOM 6061 N N . GLU A 1 844 ? 17.28446 -39.94612 -49.34383 1.000 52.36165 842 GLU A N 1
ATOM 6062 C CA . GLU A 1 844 ? 18.31519 -40.19647 -48.35729 1.000 53.97789 842 GLU A CA 1
ATOM 6063 C C . GLU A 1 844 ? 19.60622 -40.55062 -49.06906 1.000 52.95825 842 GLU A C 1
ATOM 6064 O O . GLU A 1 844 ? 19.58454 -41.01154 -50.21405 1.000 52.79844 842 GLU A O 1
ATOM 6070 N N . PRO A 1 845 ? 20.74852 -40.32581 -48.43049 1.000 47.19900 843 PRO A N 1
ATOM 6071 C CA . PRO A 1 845 ? 22.01625 -40.77209 -49.02328 1.000 39.28749 843 PRO A CA 1
ATOM 6072 C C . PRO A 1 845 ? 22.08576 -42.28316 -49.06455 1.000 45.30302 843 PRO A C 1
ATOM 6073 O O . PRO A 1 845 ? 21.57639 -42.97001 -48.17440 1.000 49.04132 843 PRO A O 1
ATOM 6077 N N . LYS A 1 846 ? 22.72158 -42.79752 -50.11627 1.000 57.88150 844 LYS A N 1
ATOM 6078 C CA . LYS A 1 846 ? 22.96521 -44.22732 -50.25809 1.000 50.47609 844 LYS A CA 1
ATOM 6079 C C . LYS A 1 846 ? 24.43941 -44.58503 -50.15581 1.000 41.02320 844 LYS A C 1
ATOM 6080 O O . LYS A 1 846 ? 24.78525 -45.76408 -50.24888 1.000 55.96466 844 LYS A O 1
ATOM 6086 N N . GLN A 1 847 ? 25.31589 -43.60571 -49.96865 1.000 35.48732 845 GLN A N 1
ATOM 6087 C CA . GLN A 1 847 ? 26.73482 -43.85991 -49.78365 1.000 39.27876 845 GLN A CA 1
ATOM 6088 C C . GLN A 1 847 ? 27.29515 -42.85320 -48.79319 1.000 52.22517 845 GLN A C 1
ATOM 6089 O O . GLN A 1 847 ? 26.92756 -41.67707 -48.81813 1.000 57.83231 845 GLN A O 1
ATOM 6095 N N . GLY A 1 848 ? 28.18959 -43.31608 -47.92680 1.000 49.52191 846 GLY A N 1
ATOM 6096 C CA . GLY A 1 848 ? 28.99626 -42.43323 -47.11088 1.000 39.82377 846 GLY A CA 1
ATOM 6097 C C . GLY A 1 848 ? 30.23597 -43.20329 -46.72607 1.000 36.16103 846 GLY A C 1
ATOM 6098 O O . GLY A 1 848 ? 30.41872 -44.34579 -47.14645 1.000 42.86296 846 GLY A O 1
ATOM 6099 N N . ARG A 1 849 ? 31.09494 -42.58809 -45.91786 1.000 32.76705 847 ARG A N 1
ATOM 6100 C CA . ARG A 1 849 ? 32.21577 -43.35770 -45.40127 1.000 37.97624 847 ARG A CA 1
ATOM 6101 C C . ARG A 1 849 ? 32.60418 -42.90046 -43.99869 1.000 36.59781 847 ARG A C 1
ATOM 6102 O O . ARG A 1 849 ? 32.27613 -41.79931 -43.55324 1.000 38.37266 847 ARG A O 1
ATOM 6110 N N . ILE A 1 850 ? 33.25855 -43.80951 -43.28600 1.000 40.04035 848 ILE A N 1
ATOM 6111 C CA . ILE A 1 850 ? 33.91944 -43.51438 -42.02788 1.000 32.79613 848 ILE A CA 1
ATOM 6112 C C . ILE A 1 850 ? 35.41076 -43.41991 -42.30438 1.000 39.44747 848 ILE A C 1
ATOM 6113 O O . ILE A 1 850 ? 35.97499 -44.26106 -43.01110 1.000 41.94283 848 ILE A O 1
ATOM 6118 N N . VAL A 1 851 ? 36.03919 -42.37235 -41.79291 1.000 41.63766 849 VAL A N 1
ATOM 6119 C CA . VAL A 1 851 ? 37.43455 -42.07738 -42.07346 1.000 43.21600 849 VAL A CA 1
ATOM 6120 C C . VAL A 1 851 ? 38.15917 -41.92809 -40.75001 1.000 38.43666 849 VAL A C 1
ATOM 6121 O O . VAL A 1 851 ? 37.66365 -41.26319 -39.83149 1.000 43.10989 849 VAL A O 1
ATOM 6125 N N . VAL A 1 852 ? 39.33461 -42.53316 -40.66182 1.000 33.43888 850 VAL A N 1
ATOM 6126 C CA . VAL A 1 852 ? 40.12703 -42.52585 -39.44433 1.000 39.56148 850 VAL A CA 1
ATOM 6127 C C . VAL A 1 852 ? 41.38966 -41.71595 -39.69876 1.000 46.47550 850 VAL A C 1
ATOM 6128 O O . VAL A 1 852 ? 42.29501 -42.17776 -40.40684 1.000 49.87804 850 VAL A O 1
ATOM 6132 N N . PHE A 1 853 ? 41.44738 -40.51054 -39.11871 1.000 31.96124 851 PHE A N 1
ATOM 6133 C CA . PHE A 1 853 ? 42.62789 -39.66112 -39.14067 1.000 35.70747 851 PHE A CA 1
ATOM 6134 C C . PHE A 1 853 ? 43.37166 -39.75583 -37.81547 1.000 39.44099 851 PHE A C 1
ATOM 6135 O O . PHE A 1 853 ? 42.75618 -39.89711 -36.75299 1.000 28.61295 851 PHE A O 1
ATOM 6143 N N . GLN A 1 854 ? 44.70422 -39.63740 -37.88454 1.000 32.23227 852 GLN A N 1
ATOM 6144 C CA . GLN A 1 854 ? 45.53241 -39.37401 -36.71312 1.000 31.30567 852 GLN A CA 1
ATOM 6145 C C . GLN A 1 854 ? 46.30523 -38.07510 -36.89507 1.000 44.48983 852 GLN A C 1
ATOM 6146 O O . GLN A 1 854 ? 46.96950 -37.88188 -37.92160 1.000 53.38002 852 GLN A O 1
ATOM 6152 N N . TYR A 1 855 ? 46.24395 -37.20019 -35.88937 1.000 41.69436 853 TYR A N 1
ATOM 6153 C CA . TYR A 1 855 ? 47.01484 -35.95884 -35.92243 1.000 48.33802 853 TYR A CA 1
ATOM 6154 C C . TYR A 1 855 ? 48.42960 -36.28534 -35.47940 1.000 56.63124 853 TYR A C 1
ATOM 6155 O O . TYR A 1 855 ? 48.72287 -36.34728 -34.28217 1.000 52.23618 853 TYR A O 1
ATOM 6164 N N . SER A 1 856 ? 49.30483 -36.51963 -36.45678 1.000 78.95196 854 SER A N 1
ATOM 6165 C CA . SER A 1 856 ? 50.66170 -36.97853 -36.18406 1.000 97.65645 854 SER A CA 1
ATOM 6166 C C . SER A 1 856 ? 51.45154 -35.87236 -35.50890 1.000 99.52691 854 SER A C 1
ATOM 6167 O O . SER A 1 856 ? 51.52689 -35.79053 -34.27680 1.000 90.14534 854 SER A O 1
ATOM 6170 N N . ASP A 1 857 ? 52.05968 -35.03480 -36.33592 1.000 105.65223 855 ASP A N 1
ATOM 6171 C CA . ASP A 1 857 ? 52.63334 -33.77694 -35.89898 1.000 111.23951 855 ASP A CA 1
ATOM 6172 C C . ASP A 1 857 ? 52.54790 -32.84131 -37.08396 1.000 103.17986 855 ASP A C 1
ATOM 6173 O O . ASP A 1 857 ? 52.82748 -33.24267 -38.21908 1.000 97.94422 855 ASP A O 1
ATOM 6178 N N . GLY A 1 858 ? 52.11564 -31.62002 -36.82121 1.000 101.58684 856 GLY A N 1
ATOM 6179 C CA . GLY A 1 858 ? 51.90288 -30.68128 -37.89389 1.000 99.05506 856 GLY A CA 1
ATOM 6180 C C . GLY A 1 858 ? 50.72060 -31.01827 -38.77685 1.000 92.32544 856 GLY A C 1
ATOM 6181 O O . GLY A 1 858 ? 49.87465 -30.14931 -39.02377 1.000 78.75983 856 GLY A O 1
ATOM 6182 N N . LYS A 1 859 ? 50.63360 -32.26279 -39.25979 1.000 91.49315 857 LYS A N 1
ATOM 6183 C CA . LYS A 1 859 ? 49.66637 -32.56859 -40.30565 1.000 86.82035 857 LYS A CA 1
ATOM 6184 C C . LYS A 1 859 ? 48.93084 -33.88378 -40.05600 1.000 67.10492 857 LYS A C 1
ATOM 6185 O O . LYS A 1 859 ? 49.40230 -34.77094 -39.33673 1.000 55.46345 857 LYS A O 1
ATOM 6191 N N . LEU A 1 860 ? 47.73025 -33.94548 -40.64187 1.000 59.68376 858 LEU A N 1
ATOM 6192 C CA . LEU A 1 860 ? 46.82930 -35.08819 -40.59840 1.000 51.15165 858 LEU A CA 1
ATOM 6193 C C . LEU A 1 860 ? 47.20987 -36.13197 -41.63506 1.000 60.41219 858 LEU A C 1
ATOM 6194 O O . LEU A 1 860 ? 47.44558 -35.80620 -42.80349 1.000 71.05160 858 LEU A O 1
ATOM 6199 N N . GLN A 1 861 ? 47.21661 -37.39510 -41.23019 1.000 52.63909 859 GLN A N 1
ATOM 6200 C CA . GLN A 1 861 ? 47.41153 -38.47129 -42.18490 1.000 62.85865 859 GLN A CA 1
ATOM 6201 C C . GLN A 1 861 ? 46.22014 -39.41768 -42.11667 1.000 51.48006 859 GLN A C 1
ATOM 6202 O O . GLN A 1 861 ? 45.70342 -39.70339 -41.03189 1.000 54.92573 859 GLN A O 1
ATOM 6208 N N . THR A 1 862 ? 45.76005 -39.87201 -43.28501 1.000 42.85358 860 THR A N 1
ATOM 6209 C CA . THR A 1 862 ? 44.59167 -40.74322 -43.34881 1.000 51.97928 860 THR A CA 1
ATOM 6210 C C . THR A 1 862 ? 45.03494 -42.16155 -43.00864 1.000 52.69227 860 THR A C 1
ATOM 6211 O O . THR A 1 862 ? 45.80095 -42.77878 -43.75299 1.000 56.55413 860 THR A O 1
ATOM 6215 N N . VAL A 1 863 ? 44.55751 -42.67020 -41.87871 1.000 45.61220 861 VAL A N 1
ATOM 6216 C CA . VAL A 1 863 ? 44.93955 -43.99013 -41.39158 1.000 35.23140 861 VAL A CA 1
ATOM 6217 C C . VAL A 1 863 ? 44.04140 -45.07550 -41.96408 1.000 42.33600 861 VAL A C 1
ATOM 6218 O O . VAL A 1 863 ? 44.52261 -46.10462 -42.43273 1.000 37.67541 861 VAL A O 1
ATOM 6222 N N . ALA A 1 864 ? 42.72045 -44.89783 -41.92092 1.000 59.01212 862 ALA A N 1
ATOM 6223 C CA . ALA A 1 864 ? 41.80974 -45.93283 -42.39876 1.000 68.66453 862 ALA A CA 1
ATOM 6224 C C . ALA A 1 864 ? 40.63304 -45.29816 -43.12193 1.000 62.69017 862 ALA A C 1
ATOM 6225 O O . ALA A 1 864 ? 40.41260 -44.08621 -43.06043 1.000 68.96189 862 ALA A O 1
ATOM 6227 N N . GLU A 1 865 ? 39.87110 -46.14753 -43.80681 1.000 49.99407 863 GLU A N 1
ATOM 6228 C CA . GLU A 1 865 ? 38.68790 -45.71965 -44.53731 1.000 49.73691 863 GLU A CA 1
ATOM 6229 C C . GLU A 1 865 ? 37.73012 -46.89874 -44.61876 1.000 49.47668 863 GLU A C 1
ATOM 6230 O O . GLU A 1 865 ? 38.17029 -48.04755 -44.73280 1.000 51.70433 863 GLU A O 1
ATOM 6236 N N . LYS A 1 866 ? 36.42803 -46.61746 -44.53690 1.000 32.46420 864 LYS A N 1
ATOM 6237 C CA . LYS A 1 866 ? 35.43119 -47.68590 -44.50059 1.000 33.04739 864 LYS A CA 1
ATOM 6238 C C . LYS A 1 866 ? 34.17939 -47.21607 -45.22866 1.000 35.22354 864 LYS A C 1
ATOM 6239 O O . LYS A 1 866 ? 33.48898 -46.30582 -44.76513 1.000 30.98594 864 LYS A O 1
ATOM 6245 N N . GLU A 1 867 ? 33.87050 -47.84027 -46.35659 1.000 38.20433 865 GLU A N 1
ATOM 6246 C CA . GLU A 1 867 ? 32.72317 -47.40232 -47.12732 1.000 44.09964 865 GLU A CA 1
ATOM 6247 C C . GLU A 1 867 ? 31.45343 -48.02426 -46.56713 1.000 37.46517 865 GLU A C 1
ATOM 6248 O O . GLU A 1 867 ? 31.43704 -49.19684 -46.19107 1.000 46.21046 865 GLU A O 1
ATOM 6254 N N . VAL A 1 868 ? 30.38743 -47.22741 -46.50814 1.000 34.53124 866 VAL A N 1
ATOM 6255 C CA . VAL A 1 868 ? 29.08766 -47.67255 -46.02002 1.000 38.35016 866 VAL A CA 1
ATOM 6256 C C . VAL A 1 868 ? 27.99089 -47.17504 -46.95486 1.000 46.76270 866 VAL A C 1
ATOM 6257 O O . VAL A 1 868 ? 28.19367 -46.28369 -47.78683 1.000 51.91038 866 VAL A O 1
ATOM 6261 N N . LYS A 1 869 ? 26.80767 -47.75446 -46.77956 1.000 47.73301 867 LYS A N 1
ATOM 6262 C CA . LYS A 1 869 ? 25.66075 -47.55040 -47.66501 1.000 43.63966 867 LYS A CA 1
ATOM 6263 C C . LYS A 1 869 ? 24.61210 -46.63672 -47.04563 1.000 45.77470 867 LYS A C 1
ATOM 6264 O O . LYS A 1 869 ? 23.43182 -46.96466 -47.02979 1.000 50.20931 867 LYS A O 1
ATOM 6270 N N . GLY A 1 870 ? 25.03801 -45.48136 -46.54980 1.000 39.76806 868 GLY A N 1
ATOM 6271 C CA . GLY A 1 870 ? 24.12257 -44.48532 -46.03272 1.000 38.98730 868 GLY A CA 1
ATOM 6272 C C . GLY A 1 870 ? 24.89284 -43.37953 -45.34064 1.000 40.28343 868 GLY A C 1
ATOM 6273 O O . GLY A 1 870 ? 26.12040 -43.41561 -45.25320 1.000 43.48737 868 GLY A O 1
ATOM 6274 N N . ALA A 1 871 ? 24.14198 -42.38647 -44.85092 1.000 37.46791 869 ALA A N 1
ATOM 6275 C CA . ALA A 1 871 ? 24.72885 -41.29128 -44.08026 1.000 34.64124 869 ALA A CA 1
ATOM 6276 C C . ALA A 1 871 ? 25.14110 -41.77798 -42.70636 1.000 29.57613 869 ALA A C 1
ATOM 6277 O O . ALA A 1 871 ? 24.42794 -42.56710 -42.08621 1.000 38.47287 869 ALA A O 1
ATOM 6279 N N . VAL A 1 872 ? 26.29169 -41.30637 -42.22333 1.000 23.63099 870 VAL A N 1
ATOM 6280 C CA . VAL A 1 872 ? 26.72715 -41.65333 -40.86854 1.000 33.14605 870 VAL A CA 1
ATOM 6281 C C . VAL A 1 872 ? 26.34468 -40.53325 -39.91260 1.000 32.86357 870 VAL A C 1
ATOM 6282 O O . VAL A 1 872 ? 27.16413 -39.65402 -39.60122 1.000 28.89742 870 VAL A O 1
ATOM 6286 N N . TYR A 1 873 ? 25.08989 -40.58088 -39.43652 1.000 39.19486 871 TYR A N 1
ATOM 6287 C CA . TYR A 1 873 ? 24.49090 -39.47804 -38.68535 1.000 33.01843 871 TYR A CA 1
ATOM 6288 C C . TYR A 1 873 ? 25.15216 -39.28769 -37.33404 1.000 32.50105 871 TYR A C 1
ATOM 6289 O O . TYR A 1 873 ? 25.22783 -38.15671 -36.83138 1.000 39.48267 871 TYR A O 1
ATOM 6298 N N . SER A 1 874 ? 25.62389 -40.37449 -36.73294 1.000 22.28938 872 SER A N 1
ATOM 6299 C CA . SER A 1 874 ? 26.12408 -40.32715 -35.37306 1.000 28.86924 872 SER A CA 1
ATOM 6300 C C . SER A 1 874 ? 27.16110 -41.40540 -35.14861 1.000 37.61251 872 SER A C 1
ATOM 6301 O O . SER A 1 874 ? 27.06719 -42.51073 -35.69614 1.000 36.62433 872 SER A O 1
ATOM 6304 N N . MET A 1 875 ? 28.13246 -41.07380 -34.30338 1.000 34.30583 873 MET A N 1
ATOM 6305 C CA . MET A 1 875 ? 29.13989 -42.02693 -33.88134 1.000 30.79726 873 MET A CA 1
ATOM 6306 C C . MET A 1 875 ? 29.50571 -41.77033 -32.43451 1.000 31.59114 873 MET A C 1
ATOM 6307 O O . MET A 1 875 ? 29.42099 -40.64392 -31.94144 1.000 47.68221 873 MET A O 1
ATOM 6312 N N . VAL A 1 876 ? 29.93783 -42.83094 -31.76794 1.000 35.74086 874 VAL A N 1
ATOM 6313 C CA . VAL A 1 876 ? 30.35968 -42.75043 -30.37875 1.000 27.72872 874 VAL A CA 1
ATOM 6314 C C . VAL A 1 876 ? 31.34463 -43.88750 -30.13634 1.000 26.45810 874 VAL A C 1
ATOM 6315 O O . VAL A 1 876 ? 31.22204 -44.96687 -30.72581 1.000 24.89210 874 VAL A O 1
ATOM 6319 N N . GLU A 1 877 ? 32.36682 -43.61164 -29.32248 1.000 37.93807 875 GLU A N 1
ATOM 6320 C CA . GLU A 1 877 ? 33.21963 -44.66974 -28.79032 1.000 38.57531 875 GLU A CA 1
ATOM 6321 C C . GLU A 1 877 ? 32.40953 -45.51472 -27.81210 1.000 44.33207 875 GLU A C 1
ATOM 6322 O O . GLU A 1 877 ? 31.69869 -44.98482 -26.94911 1.000 51.87548 875 GLU A O 1
ATOM 6328 N N . PHE A 1 878 ? 32.49876 -46.83134 -27.95805 1.000 43.59139 876 PHE A N 1
ATOM 6329 C CA . PHE A 1 878 ? 31.72154 -47.75261 -27.13511 1.000 44.40744 876 PHE A CA 1
ATOM 6330 C C . PHE A 1 878 ? 32.66689 -48.88044 -26.74358 1.000 46.31027 876 PHE A C 1
ATOM 6331 O O . PHE A 1 878 ? 32.89666 -49.79823 -27.53609 1.000 44.73268 876 PHE A O 1
ATOM 6339 N N . ASN A 1 879 ? 33.25164 -48.76732 -25.54664 1.000 49.02882 877 ASN A N 1
ATOM 6340 C CA . ASN A 1 879 ? 33.93619 -49.88359 -24.88901 1.000 48.09580 877 ASN A CA 1
ATOM 6341 C C . ASN A 1 879 ? 35.15180 -50.36867 -25.67471 1.000 49.16231 877 ASN A C 1
ATOM 6342 O O . ASN A 1 879 ? 35.42264 -51.56771 -25.74089 1.000 52.78310 877 ASN A O 1
ATOM 6347 N N . GLY A 1 880 ? 35.88452 -49.44705 -26.28678 1.000 41.81682 878 GLY A N 1
ATOM 6348 C CA . GLY A 1 880 ? 36.96898 -49.82447 -27.16407 1.000 43.78105 878 GLY A CA 1
ATOM 6349 C C . GLY A 1 880 ? 36.57386 -50.09136 -28.60321 1.000 46.65709 878 GLY A C 1
ATOM 6350 O O . GLY A 1 880 ? 37.46356 -50.29049 -29.44373 1.000 52.61635 878 GLY A O 1
ATOM 6351 N N . LYS A 1 881 ? 35.27995 -50.09720 -28.91629 1.000 39.38698 879 LYS A N 1
ATOM 6352 C CA . LYS A 1 881 ? 34.78199 -50.28341 -30.27057 1.000 39.28231 879 LYS A CA 1
ATOM 6353 C C . LYS A 1 881 ? 34.20163 -48.96569 -30.79475 1.000 43.13294 879 LYS A C 1
ATOM 6354 O O . LYS A 1 881 ? 34.19935 -47.94519 -30.10712 1.000 47.11546 879 LYS A O 1
ATOM 6360 N N . LEU A 1 882 ? 33.70932 -48.98028 -32.03645 1.000 44.61327 880 LEU A N 1
ATOM 6361 C CA . LEU A 1 882 ? 33.14630 -47.78758 -32.67279 1.000 33.84250 880 LEU A CA 1
ATOM 6362 C C . LEU A 1 882 ? 31.68010 -48.03064 -33.00347 1.000 40.48351 880 LEU A C 1
ATOM 6363 O O . LEU A 1 882 ? 31.36713 -48.77157 -33.94250 1.000 50.18534 880 LEU A O 1
ATOM 6368 N N . LEU A 1 883 ? 30.79190 -47.39404 -32.24185 1.000 34.27180 881 LEU A N 1
ATOM 6369 C CA . LEU A 1 883 ? 29.36821 -47.43010 -32.52493 1.000 36.66716 881 LEU A CA 1
ATOM 6370 C C . LEU A 1 883 ? 29.02855 -46.36589 -33.55593 1.000 35.83435 881 LEU A C 1
ATOM 6371 O O . LEU A 1 883 ? 29.54884 -45.24618 -33.49254 1.000 33.63311 881 LEU A O 1
ATOM 6376 N N . ALA A 1 884 ? 28.15708 -46.72335 -34.50821 1.000 25.88593 882 ALA A N 1
ATOM 6377 C CA . ALA A 1 884 ? 27.78727 -45.80712 -35.58140 1.000 35.02550 882 ALA A CA 1
ATOM 6378 C C . ALA A 1 884 ? 26.35608 -46.04202 -36.05306 1.000 39.76575 882 ALA A C 1
ATOM 6379 O O . ALA A 1 884 ? 25.84153 -47.16932 -36.04353 1.000 41.53153 882 ALA A O 1
ATOM 6381 N N . SER A 1 885 ? 25.71843 -44.93572 -36.44953 1.000 32.80441 883 SER A N 1
ATOM 6382 C CA . SER A 1 885 ? 24.42822 -44.93756 -37.13122 1.000 36.58259 883 SER A CA 1
ATOM 6383 C C . SER A 1 885 ? 24.66558 -44.72029 -38.61565 1.000 45.45354 883 SER A C 1
ATOM 6384 O O . SER A 1 885 ? 25.23251 -43.69817 -39.01099 1.000 52.31259 883 SER A O 1
ATOM 6387 N N . ILE A 1 886 ? 24.27099 -45.68733 -39.42601 1.000 39.02534 884 ILE A N 1
ATOM 6388 C CA . ILE A 1 886 ? 24.35685 -45.53287 -40.86586 1.000 38.62792 884 ILE A CA 1
ATOM 6389 C C . ILE A 1 886 ? 22.93056 -45.53349 -41.38122 1.000 40.89693 884 ILE A C 1
ATOM 6390 O O . ILE A 1 886 ? 22.41491 -46.57992 -41.78785 1.000 48.72892 884 ILE A O 1
ATOM 6395 N N . ASN A 1 887 ? 22.25820 -44.38453 -41.30624 1.000 40.62824 885 ASN A N 1
ATOM 6396 C CA . ASN A 1 887 ? 21.10002 -44.12895 -42.15759 1.000 38.73986 885 ASN A CA 1
ATOM 6397 C C . ASN A 1 887 ? 20.03273 -45.19205 -41.93115 1.000 46.59788 885 ASN A C 1
ATOM 6398 O O . ASN A 1 887 ? 19.77105 -46.01480 -42.81106 1.000 76.88796 885 ASN A O 1
ATOM 6403 N N . SER A 1 888 ? 19.46847 -45.21051 -40.71224 1.000 34.73761 886 SER A N 1
ATOM 6404 C CA . SER A 1 888 ? 18.47209 -46.22329 -40.26452 1.000 49.08359 886 SER A CA 1
ATOM 6405 C C . SER A 1 888 ? 19.03916 -47.58558 -39.84760 1.000 48.83603 886 SER A C 1
ATOM 6406 O O . SER A 1 888 ? 18.28112 -48.52521 -39.66007 1.000 42.89518 886 SER A O 1
ATOM 6409 N N . THR A 1 889 ? 20.34792 -47.69963 -39.63373 1.000 57.23168 887 THR A N 1
ATOM 6410 C CA . THR A 1 889 ? 20.99379 -48.88917 -39.08238 1.000 49.93614 887 THR A CA 1
ATOM 6411 C C . THR A 1 889 ? 21.99411 -48.46075 -38.01571 1.000 40.69572 887 THR A C 1
ATOM 6412 O O . THR A 1 889 ? 22.76262 -47.51951 -38.23237 1.000 43.90515 887 THR A O 1
ATOM 6416 N N . VAL A 1 890 ? 21.99188 -49.13827 -36.87319 1.000 39.61730 888 VAL A N 1
ATOM 6417 C CA . VAL A 1 890 ? 22.99841 -48.93174 -35.83277 1.000 38.46510 888 VAL A CA 1
ATOM 6418 C C . VAL A 1 890 ? 24.00128 -50.07192 -35.90322 1.000 37.83159 888 VAL A C 1
ATOM 6419 O O . VAL A 1 890 ? 23.61028 -51.23976 -35.92139 1.000 31.68497 888 VAL A O 1
ATOM 6423 N N . ARG A 1 891 ? 25.28783 -49.74549 -35.92431 1.000 35.53141 889 ARG A N 1
ATOM 6424 C CA . ARG A 1 891 ? 26.32303 -50.73189 -36.19529 1.000 40.82907 889 ARG A CA 1
ATOM 6425 C C . ARG A 1 891 ? 27.48332 -50.60006 -35.21885 1.000 49.77726 889 ARG A C 1
ATOM 6426 O O . ARG A 1 891 ? 27.81586 -49.50356 -34.75466 1.000 50.29232 889 ARG A O 1
ATOM 6434 N N . LEU A 1 892 ? 28.13379 -51.72708 -34.95398 1.000 50.17425 890 LEU A N 1
ATOM 6435 C CA . LEU A 1 892 ? 29.23767 -51.79203 -34.00589 1.000 45.87606 890 LEU A CA 1
ATOM 6436 C C . LEU A 1 892 ? 30.48505 -52.30216 -34.71334 1.000 50.03298 890 LEU A C 1
ATOM 6437 O O . LEU A 1 892 ? 30.50852 -53.44691 -35.18005 1.000 54.17119 890 LEU A O 1
ATOM 6442 N N . TYR A 1 893 ? 31.52378 -51.46573 -34.76612 1.000 46.77285 891 TYR A N 1
ATOM 6443 C CA . TYR A 1 893 ? 32.77667 -51.78972 -35.44052 1.000 33.44798 891 TYR A CA 1
ATOM 6444 C C . TYR A 1 893 ? 33.86868 -52.10969 -34.42560 1.000 46.28127 891 TYR A C 1
ATOM 6445 O O . TYR A 1 893 ? 33.94123 -51.48735 -33.36193 1.000 44.86813 891 TYR A O 1
ATOM 6454 N N . GLU A 1 894 ? 34.72030 -53.08109 -34.76331 1.000 44.72251 892 GLU A N 1
ATOM 6455 C CA . GLU A 1 894 ? 35.91702 -53.41191 -33.99734 1.000 48.19186 892 GLU A CA 1
ATOM 6456 C C . GLU A 1 894 ? 37.15428 -52.98876 -34.77306 1.000 43.04162 892 GLU A C 1
ATOM 6457 O O . GLU A 1 894 ? 37.10918 -52.79871 -35.98890 1.000 46.21273 892 GLU A O 1
ATOM 6463 N N . TRP A 1 895 ? 38.26998 -52.85102 -34.06033 1.000 47.91463 893 TRP A N 1
ATOM 6464 C CA . TRP A 1 895 ? 39.49661 -52.27795 -34.61556 1.000 49.61547 893 TRP A CA 1
ATOM 6465 C C . TRP A 1 895 ? 40.59340 -53.34050 -34.62966 1.000 53.28774 893 TRP A C 1
ATOM 6466 O O . TRP A 1 895 ? 41.14734 -53.68019 -33.57498 1.000 56.53495 893 TRP A O 1
ATOM 6477 N N . THR A 1 896 ? 40.93015 -53.83668 -35.82544 1.000 57.30487 894 THR A N 1
ATOM 6478 C CA . THR A 1 896 ? 41.84144 -54.97180 -35.95410 1.000 67.62233 894 THR A CA 1
ATOM 6479 C C . THR A 1 896 ? 43.30248 -54.54931 -35.75258 1.000 70.78516 894 THR A C 1
ATOM 6480 O O . THR A 1 896 ? 43.65271 -53.36302 -35.75150 1.000 70.09662 894 THR A O 1
ATOM 6484 N N . THR A 1 897 ? 44.16230 -55.55751 -35.55209 1.000 67.30182 895 THR A N 1
ATOM 6485 C CA . THR A 1 897 ? 45.60040 -55.31939 -35.52066 1.000 63.19390 895 THR A CA 1
ATOM 6486 C C . THR A 1 897 ? 46.11886 -54.89085 -36.87905 1.000 63.12349 895 THR A C 1
ATOM 6487 O O . THR A 1 897 ? 47.24713 -54.40183 -36.97478 1.000 66.46429 895 THR A O 1
ATOM 6491 N N . GLU A 1 898 ? 45.32874 -55.08448 -37.92740 1.000 57.91960 896 GLU A N 1
ATOM 6492 C CA . GLU A 1 898 ? 45.68365 -54.65852 -39.26848 1.000 64.98411 896 GLU A CA 1
ATOM 6493 C C . GLU A 1 898 ? 45.22916 -53.22837 -39.57687 1.000 70.46865 896 GLU A C 1
ATOM 6494 O O . GLU A 1 898 ? 45.27331 -52.82602 -40.74506 1.000 77.05808 896 GLU A O 1
ATOM 6500 N N . LYS A 1 899 ? 44.80442 -52.45872 -38.56162 1.000 69.07520 897 LYS A N 1
ATOM 6501 C CA . LYS A 1 899 ? 44.34050 -51.06390 -38.69546 1.000 61.38370 897 LYS A CA 1
ATOM 6502 C C . LYS A 1 899 ? 43.16803 -50.95321 -39.67975 1.000 57.46006 897 LYS A C 1
ATOM 6503 O O . LYS A 1 899 ? 43.25479 -50.35089 -40.75283 1.000 56.46946 897 LYS A O 1
ATOM 6509 N N . GLU A 1 900 ? 42.04404 -51.51782 -39.25063 1.000 54.94997 898 GLU A N 1
ATOM 6510 C CA . GLU A 1 900 ? 40.89143 -51.70534 -40.11546 1.000 60.53886 898 GLU A CA 1
ATOM 6511 C C . GLU A 1 900 ? 39.65957 -51.90613 -39.24301 1.000 56.26653 898 GLU A C 1
ATOM 6512 O O . GLU A 1 900 ? 39.74923 -52.52125 -38.17393 1.000 57.95917 898 GLU A O 1
ATOM 6518 N N . LEU A 1 901 ? 38.51844 -51.38567 -39.69333 1.000 46.08508 899 LEU A N 1
ATOM 6519 C CA . LEU A 1 901 ? 37.25416 -51.57167 -38.98954 1.000 41.18649 899 LEU A CA 1
ATOM 6520 C C . LEU A 1 901 ? 36.52396 -52.74855 -39.60124 1.000 49.19119 899 LEU A C 1
ATOM 6521 O O . LEU A 1 901 ? 36.28292 -52.75325 -40.81173 1.000 67.25632 899 LEU A O 1
ATOM 6526 N N . ARG A 1 902 ? 36.16667 -53.73809 -38.77876 1.000 38.36780 900 ARG A N 1
ATOM 6527 C CA . ARG A 1 902 ? 35.31016 -54.82654 -39.23290 1.000 51.59466 900 ARG A CA 1
ATOM 6528 C C . ARG A 1 902 ? 34.02815 -54.85723 -38.41049 1.000 52.69524 900 ARG A C 1
ATOM 6529 O O . ARG A 1 902 ? 34.04122 -54.58559 -37.20447 1.000 51.44767 900 ARG A O 1
ATOM 6537 N N . THR A 1 903 ? 32.91929 -55.17520 -39.07808 1.000 53.21211 901 THR A N 1
ATOM 6538 C CA . THR A 1 903 ? 31.61385 -55.17724 -38.42924 1.000 50.92356 901 THR A CA 1
ATOM 6539 C C . THR A 1 903 ? 31.50687 -56.30947 -37.41304 1.000 52.56347 901 THR A C 1
ATOM 6540 O O . THR A 1 903 ? 31.99318 -57.41884 -37.64065 1.000 64.90607 901 THR A O 1
ATOM 6544 N N . GLU A 1 904 ? 30.85155 -56.02218 -36.28885 1.000 51.83025 902 GLU A N 1
ATOM 6545 C CA . GLU A 1 904 ? 30.58134 -57.01253 -35.25572 1.000 61.68132 902 GLU A CA 1
ATOM 6546 C C . GLU A 1 904 ? 29.09946 -57.36390 -35.17203 1.000 66.82376 902 GLU A C 1
ATOM 6547 O O . GLU A 1 904 ? 28.73734 -58.54259 -35.26073 1.000 82.89029 902 GLU A O 1
ATOM 6553 N N . CYS A 1 905 ? 28.22563 -56.37859 -34.97544 1.000 56.30499 903 CYS A N 1
ATOM 6554 C CA . CYS A 1 905 ? 26.79073 -56.62022 -35.00424 1.000 56.52494 903 CYS A CA 1
ATOM 6555 C C . CYS A 1 905 ? 26.11616 -55.36002 -35.51215 1.000 57.43588 903 CYS A C 1
ATOM 6556 O O . CYS A 1 905 ? 26.73974 -54.29537 -35.62380 1.000 51.83571 903 CYS A O 1
ATOM 6559 N N . ASN A 1 906 ? 24.82022 -55.47723 -35.79745 1.000 58.16828 904 ASN A N 1
ATOM 6560 C CA . ASN A 1 906 ? 24.03586 -54.27797 -36.04358 1.000 51.98835 904 ASN A CA 1
ATOM 6561 C C . ASN A 1 906 ? 22.57950 -54.50339 -35.66355 1.000 45.32422 904 ASN A C 1
ATOM 6562 O O . ASN A 1 906 ? 22.18933 -55.56355 -35.16757 1.000 47.55063 904 ASN A O 1
ATOM 6567 N N . HIS A 1 907 ? 21.78941 -53.45484 -35.88363 1.000 42.84068 905 HIS A N 1
ATOM 6568 C CA . HIS A 1 907 ? 20.40274 -53.34908 -35.46690 1.000 41.08918 905 HIS A CA 1
ATOM 6569 C C . HIS A 1 907 ? 19.69092 -52.53947 -36.54215 1.000 42.51338 905 HIS A C 1
ATOM 6570 O O . HIS A 1 907 ? 20.18972 -51.48482 -36.94625 1.000 39.55456 905 HIS A O 1
ATOM 6577 N N . TYR A 1 908 ? 18.55213 -53.04706 -37.04056 1.000 48.58751 906 TYR A N 1
ATOM 6578 C CA . TYR A 1 908 ? 17.83881 -52.38479 -38.12836 1.000 41.91808 906 TYR A CA 1
ATOM 6579 C C . TYR A 1 908 ? 16.46954 -51.84371 -37.76211 1.000 42.26520 906 TYR A C 1
ATOM 6580 O O . TYR A 1 908 ? 15.82728 -51.24035 -38.62840 1.000 46.10588 906 TYR A O 1
ATOM 6589 N N . ASN A 1 909 ? 15.98935 -52.04331 -36.53075 1.000 43.20584 907 ASN A N 1
ATOM 6590 C CA . ASN A 1 909 ? 14.63482 -51.62020 -36.16690 1.000 49.75543 907 ASN A CA 1
ATOM 6591 C C . ASN A 1 909 ? 14.66827 -50.12490 -35.84488 1.000 61.55604 907 ASN A C 1
ATOM 6592 O O . ASN A 1 909 ? 14.49811 -49.67259 -34.70997 1.000 71.59026 907 ASN A O 1
ATOM 6597 N N . ASN A 1 910 ? 14.90172 -49.34768 -36.89544 1.000 60.05895 908 ASN A N 1
ATOM 6598 C CA . ASN A 1 910 ? 14.92830 -47.90080 -36.81121 1.000 53.75065 908 ASN A CA 1
ATOM 6599 C C . ASN A 1 910 ? 14.23282 -47.33371 -38.03298 1.000 60.26626 908 ASN A C 1
ATOM 6600 O O . ASN A 1 910 ? 13.90181 -48.04917 -38.98135 1.000 75.83617 908 ASN A O 1
ATOM 6605 N N . ILE A 1 911 ? 14.00362 -46.03596 -37.99967 1.000 54.33232 909 ILE A N 1
ATOM 6606 C CA . ILE A 1 911 ? 13.57339 -45.28606 -39.16595 1.000 53.13263 909 ILE A CA 1
ATOM 6607 C C . ILE A 1 911 ? 14.66907 -44.33247 -39.63905 1.000 57.40111 909 ILE A C 1
ATOM 6608 O O . ILE A 1 911 ? 15.01381 -44.29704 -40.82555 1.000 53.63053 909 ILE A O 1
ATOM 6613 N N . MET A 1 912 ? 15.25926 -43.58482 -38.70750 1.000 55.26273 910 MET A N 1
ATOM 6614 C CA . MET A 1 912 ? 16.53255 -42.91216 -38.94614 1.000 43.73172 910 MET A CA 1
ATOM 6615 C C . MET A 1 912 ? 17.18090 -42.72709 -37.58323 1.000 45.13426 910 MET A C 1
ATOM 6616 O O . MET A 1 912 ? 16.72502 -41.89761 -36.79507 1.000 51.37485 910 MET A O 1
ATOM 6621 N N . ALA A 1 913 ? 18.21719 -43.49713 -37.29202 1.000 44.53087 911 ALA A N 1
ATOM 6622 C CA . ALA A 1 913 ? 18.92446 -43.34058 -36.02427 1.000 34.15622 911 ALA A CA 1
ATOM 6623 C C . ALA A 1 913 ? 19.77865 -42.07287 -36.08951 1.000 22.50646 911 ALA A C 1
ATOM 6624 O O . ALA A 1 913 ? 20.90764 -42.09834 -36.57376 1.000 32.52128 911 ALA A O 1
ATOM 6626 N N . LEU A 1 914 ? 19.26003 -40.95257 -35.59211 1.000 28.90295 912 LEU A N 1
ATOM 6627 C CA . LEU A 1 914 ? 19.99488 -39.68991 -35.66986 1.000 29.28385 912 LEU A CA 1
ATOM 6628 C C . LEU A 1 914 ? 20.97019 -39.48411 -34.52595 1.000 35.40587 912 LEU A C 1
ATOM 6629 O O . LEU A 1 914 ? 21.97211 -38.77224 -34.69264 1.000 31.05497 912 LEU A O 1
ATOM 6634 N N . TYR A 1 915 ? 20.69678 -40.08196 -33.36751 1.000 37.77084 913 TYR A N 1
ATOM 6635 C CA . TYR A 1 915 ? 21.32008 -39.66337 -32.11906 1.000 29.46534 913 TYR A CA 1
ATOM 6636 C C . TYR A 1 915 ? 21.66925 -40.89024 -31.28810 1.000 35.23337 913 TYR A C 1
ATOM 6637 O O . TYR A 1 915 ? 20.77777 -41.68679 -30.96664 1.000 36.92521 913 TYR A O 1
ATOM 6646 N N . LEU A 1 916 ? 22.95967 -41.04234 -30.94234 1.000 20.19230 914 LEU A N 1
ATOM 6647 C CA . LEU A 1 916 ? 23.40721 -42.08213 -30.02634 1.000 24.31363 914 LEU A CA 1
ATOM 6648 C C . LEU A 1 916 ? 24.11457 -41.49262 -28.81725 1.000 28.59922 914 LEU A C 1
ATOM 6649 O O . LEU A 1 916 ? 24.74406 -40.43557 -28.89138 1.000 42.88720 914 LEU A O 1
ATOM 6654 N N . LYS A 1 917 ? 24.02321 -42.23468 -27.71785 1.000 24.55495 915 LYS A N 1
ATOM 6655 C CA . LYS A 1 917 ? 24.73653 -42.02011 -26.46832 1.000 27.96358 915 LYS A CA 1
ATOM 6656 C C . LYS A 1 917 ? 24.85163 -43.38396 -25.80212 1.000 34.31615 915 LYS A C 1
ATOM 6657 O O . LYS A 1 917 ? 24.01375 -44.26560 -26.02212 1.000 24.09992 915 LYS A O 1
ATOM 6663 N N . THR A 1 918 ? 25.90116 -43.57105 -25.00994 1.000 34.44407 916 THR A N 1
ATOM 6664 C CA . THR A 1 918 ? 26.15284 -44.87561 -24.41736 1.000 37.42784 916 THR A CA 1
ATOM 6665 C C . THR A 1 918 ? 26.51059 -44.72325 -22.96133 1.000 36.75598 916 THR A C 1
ATOM 6666 O O . THR A 1 918 ? 26.84246 -43.63547 -22.49272 1.000 25.46798 916 THR A O 1
ATOM 6670 N N . LYS A 1 919 ? 26.46252 -45.86204 -22.27502 1.000 35.70670 917 LYS A N 1
ATOM 6671 C CA . LYS A 1 919 ? 26.85791 -45.96331 -20.87687 1.000 36.83093 917 LYS A CA 1
ATOM 6672 C C . LYS A 1 919 ? 27.05329 -47.43467 -20.56261 1.000 40.49989 917 LYS A C 1
ATOM 6673 O O . LYS A 1 919 ? 26.10303 -48.21823 -20.65569 1.000 31.78373 917 LYS A O 1
ATOM 6679 N N . GLY A 1 920 ? 28.27258 -47.80411 -20.20251 1.000 39.99228 918 GLY A N 1
ATOM 6680 C CA . GLY A 1 920 ? 28.56929 -49.20268 -19.96962 1.000 39.27847 918 GLY A CA 1
ATOM 6681 C C . GLY A 1 920 ? 28.29987 -49.98135 -21.24012 1.000 57.66568 918 GLY A C 1
ATOM 6682 O O . GLY A 1 920 ? 28.85261 -49.68414 -22.31113 1.000 64.68774 918 GLY A O 1
ATOM 6683 N N . ASP A 1 921 ? 27.41949 -50.97790 -21.14561 1.000 54.70851 919 ASP A N 1
ATOM 6684 C CA . ASP A 1 921 ? 27.05847 -51.77536 -22.30222 1.000 42.74365 919 ASP A CA 1
ATOM 6685 C C . ASP A 1 921 ? 25.69489 -51.38261 -22.86462 1.000 44.34015 919 ASP A C 1
ATOM 6686 O O . ASP A 1 921 ? 25.15171 -52.09609 -23.71411 1.000 46.76740 919 ASP A O 1
ATOM 6691 N N . PHE A 1 922 ? 25.15370 -50.23824 -22.43887 1.000 50.53029 920 PHE A N 1
ATOM 6692 C CA . PHE A 1 922 ? 23.83910 -49.75782 -22.85322 1.000 47.05736 920 PHE A CA 1
ATOM 6693 C C . PHE A 1 922 ? 23.98002 -48.63122 -23.85859 1.000 40.55288 920 PHE A C 1
ATOM 6694 O O . PHE A 1 922 ? 24.94421 -47.86821 -23.81473 1.000 36.80666 920 PHE A O 1
ATOM 6702 N N . ILE A 1 923 ? 22.98293 -48.51123 -24.73650 1.000 46.72203 921 ILE A N 1
ATOM 6703 C CA . ILE A 1 923 ? 22.99779 -47.56030 -25.84785 1.000 42.47987 921 ILE A CA 1
ATOM 6704 C C . ILE A 1 923 ? 21.63168 -46.90061 -25.97308 1.000 39.72484 921 ILE A C 1
ATOM 6705 O O . ILE A 1 923 ? 20.60903 -47.58285 -26.07210 1.000 40.67483 921 ILE A O 1
ATOM 6710 N N . LEU A 1 924 ? 21.61799 -45.58149 -26.02464 1.000 38.61494 922 LEU A N 1
ATOM 6711 C CA . LEU A 1 924 ? 20.39973 -44.81429 -26.23624 1.000 30.79639 922 LEU A CA 1
ATOM 6712 C C . LEU A 1 924 ? 20.31690 -44.36115 -27.68291 1.000 31.81941 922 LEU A C 1
ATOM 6713 O O . LEU A 1 924 ? 21.21152 -43.65275 -28.15522 1.000 37.03527 922 LEU A O 1
ATOM 6718 N N . VAL A 1 925 ? 19.23639 -44.72904 -28.37061 1.000 37.62990 923 VAL A N 1
ATOM 6719 C CA . VAL A 1 925 ? 19.06778 -44.44017 -29.79526 1.000 37.84057 923 VAL A CA 1
ATOM 6720 C C . VAL A 1 925 ? 17.88708 -43.49579 -29.97821 1.000 41.54553 923 VAL A C 1
ATOM 6721 O O . VAL A 1 925 ? 16.72524 -43.88291 -29.76812 1.000 48.68117 923 VAL A O 1
ATOM 6725 N N . GLY A 1 926 ? 18.18727 -42.26607 -30.40645 1.000 35.18381 924 GLY A N 1
ATOM 6726 C CA . GLY A 1 926 ? 17.17067 -41.28791 -30.76657 1.000 27.40080 924 GLY A CA 1
ATOM 6727 C C . GLY A 1 926 ? 16.87386 -41.29698 -32.25402 1.000 28.74145 924 GLY A C 1
ATOM 6728 O O . GLY A 1 926 ? 17.76535 -41.05793 -33.07926 1.000 28.07648 924 GLY A O 1
ATOM 6729 N N . ASP A 1 927 ? 15.62131 -41.56846 -32.59866 1.000 23.15562 925 ASP A N 1
ATOM 6730 C CA . ASP A 1 927 ? 15.18229 -41.77228 -33.96856 1.000 31.83070 925 ASP A CA 1
ATOM 6731 C C . ASP A 1 927 ? 14.60767 -40.48845 -34.55157 1.000 32.03729 925 ASP A C 1
ATOM 6732 O O . ASP A 1 927 ? 14.23038 -39.56713 -33.82654 1.000 27.36087 925 ASP A O 1
ATOM 6737 N N . LEU A 1 928 ? 14.54696 -40.43637 -35.88656 1.000 38.95720 926 LEU A N 1
ATOM 6738 C CA . LEU A 1 928 ? 13.94407 -39.28341 -36.54898 1.000 33.08440 926 LEU A CA 1
ATOM 6739 C C . LEU A 1 928 ? 12.56781 -39.00520 -35.97954 1.000 36.31538 926 LEU A C 1
ATOM 6740 O O . LEU A 1 928 ? 12.32114 -37.92872 -35.43464 1.000 39.96722 926 LEU A O 1
ATOM 6745 N N . MET A 1 929 ? 11.68542 -40.00114 -36.01581 1.000 47.28498 927 MET A N 1
ATOM 6746 C CA . MET A 1 929 ? 10.29533 -39.79909 -35.64681 1.000 47.68800 927 MET A CA 1
ATOM 6747 C C . MET A 1 929 ? 9.71526 -40.78431 -34.64185 1.000 40.58215 927 MET A C 1
ATOM 6748 O O . MET A 1 929 ? 8.63005 -40.51182 -34.11932 1.000 36.07086 927 MET A O 1
ATOM 6753 N N . ARG A 1 930 ? 10.37243 -41.90725 -34.35472 1.000 47.98688 928 ARG A N 1
ATOM 6754 C CA . ARG A 1 930 ? 9.81253 -42.91002 -33.44233 1.000 49.10318 928 ARG A CA 1
ATOM 6755 C C . ARG A 1 930 ? 10.41189 -42.81532 -32.04618 1.000 44.51807 928 ARG A C 1
ATOM 6756 O O . ARG A 1 930 ? 10.71357 -43.83417 -31.41099 1.000 53.31086 928 ARG A O 1
ATOM 6764 N N . SER A 1 931 ? 10.59508 -41.58410 -31.57039 1.000 34.27702 929 SER A N 1
ATOM 6765 C CA . SER A 1 931 ? 11.01745 -41.25588 -30.20554 1.000 30.74527 929 SER A CA 1
ATOM 6766 C C . SER A 1 931 ? 12.32333 -41.98385 -29.90447 1.000 32.05868 929 SER A C 1
ATOM 6767 O O . SER A 1 931 ? 13.20411 -42.00407 -30.77082 1.000 44.27530 929 SER A O 1
ATOM 6770 N N . VAL A 1 932 ? 12.45531 -42.62430 -28.74558 1.000 32.17187 930 VAL A N 1
ATOM 6771 C CA . VAL A 1 932 ? 13.71582 -43.10015 -28.18723 1.000 39.06644 930 VAL A CA 1
ATOM 6772 C C . VAL A 1 932 ? 13.62934 -44.59483 -27.89873 1.000 46.40148 930 VAL A C 1
ATOM 6773 O O . VAL A 1 932 ? 12.54864 -45.11198 -27.60641 1.000 65.50472 930 VAL A O 1
ATOM 6777 N N . LEU A 1 933 ? 14.75941 -45.30384 -27.98781 1.000 35.26038 931 LEU A N 1
ATOM 6778 C CA . LEU A 1 933 ? 14.74934 -46.72559 -27.61897 1.000 41.91849 931 LEU A CA 1
ATOM 6779 C C . LEU A 1 933 ? 16.08141 -47.14742 -27.01621 1.000 36.12466 931 LEU A C 1
ATOM 6780 O O . LEU A 1 933 ? 17.12545 -46.55032 -27.28266 1.000 27.74774 931 LEU A O 1
ATOM 6785 N N . LEU A 1 934 ? 16.03497 -48.20248 -26.20243 1.000 43.26214 932 LEU A N 1
ATOM 6786 C CA . LEU A 1 934 ? 17.17659 -48.60595 -25.38992 1.000 43.42532 932 LEU A CA 1
ATOM 6787 C C . LEU A 1 934 ? 17.69054 -49.98586 -25.80612 1.000 47.05704 932 LEU A C 1
ATOM 6788 O O . LEU A 1 934 ? 16.93289 -50.96038 -25.85766 1.000 50.12572 932 LEU A O 1
ATOM 6793 N N . LEU A 1 935 ? 18.99485 -50.05543 -26.05695 1.000 40.60652 933 LEU A N 1
ATOM 6794 C CA . LEU A 1 935 ? 19.69933 -51.19782 -26.60993 1.000 46.66590 933 LEU A CA 1
ATOM 6795 C C . LEU A 1 935 ? 20.78938 -51.65594 -25.64544 1.000 48.00931 933 LEU A C 1
ATOM 6796 O O . LEU A 1 935 ? 21.33516 -50.85827 -24.87275 1.000 46.59871 933 LEU A O 1
ATOM 6801 N N . ALA A 1 936 ? 21.14154 -52.93412 -25.70629 1.000 45.16264 934 ALA A N 1
ATOM 6802 C CA . ALA A 1 936 ? 22.25741 -53.42723 -24.90987 1.000 44.12187 934 ALA A CA 1
ATOM 6803 C C . ALA A 1 936 ? 23.18808 -54.22352 -25.79871 1.000 49.30942 934 ALA A C 1
ATOM 6804 O O . ALA A 1 936 ? 22.76489 -54.79787 -26.80090 1.000 59.09866 934 ALA A O 1
ATOM 6806 N N . TYR A 1 937 ? 24.46454 -54.21960 -25.44627 1.000 52.97696 935 TYR A N 1
ATOM 6807 C CA . TYR A 1 937 ? 25.45427 -55.04199 -26.12271 1.000 58.25534 935 TYR A CA 1
ATOM 6808 C C . TYR A 1 937 ? 25.67061 -56.27371 -25.26374 1.000 69.36920 935 TYR A C 1
ATOM 6809 O O . TYR A 1 937 ? 26.18464 -56.17414 -24.14574 1.000 79.51477 935 TYR A O 1
ATOM 6818 N N . LYS A 1 938 ? 25.26364 -57.42389 -25.76712 1.000 67.59943 936 LYS A N 1
ATOM 6819 C CA . LYS A 1 938 ? 25.42860 -58.59799 -24.93403 1.000 67.65549 936 LYS A CA 1
ATOM 6820 C C . LYS A 1 938 ? 26.81065 -59.17388 -25.19818 1.000 75.30074 936 LYS A C 1
ATOM 6821 O O . LYS A 1 938 ? 27.04451 -59.79175 -26.24577 1.000 69.96362 936 LYS A O 1
ATOM 6827 N N . PRO A 1 939 ? 27.75192 -58.97571 -24.26524 1.000 82.91677 937 PRO A N 1
ATOM 6828 C CA . PRO A 1 939 ? 29.16530 -59.16541 -24.60896 1.000 80.05087 937 PRO A CA 1
ATOM 6829 C C . PRO A 1 939 ? 29.53678 -60.62562 -24.79266 1.000 79.31974 937 PRO A C 1
ATOM 6830 O O . PRO A 1 939 ? 30.48567 -60.91785 -25.53202 1.000 72.54224 937 PRO A O 1
ATOM 6834 N N . MET A 1 940 ? 28.80552 -61.55002 -24.15632 1.000 78.28300 938 MET A N 1
ATOM 6835 C CA . MET A 1 940 ? 29.03629 -62.97105 -24.39355 1.000 81.52585 938 MET A CA 1
ATOM 6836 C C . MET A 1 940 ? 28.57329 -63.37915 -25.78686 1.000 74.42202 938 MET A C 1
ATOM 6837 O O . MET A 1 940 ? 29.34505 -63.94713 -26.56418 1.000 75.50280 938 MET A O 1
ATOM 6842 N N . GLU A 1 941 ? 27.32166 -63.08639 -26.12994 1.000 71.27616 939 GLU A N 1
ATOM 6843 C CA . GLU A 1 941 ? 26.79085 -63.47345 -27.43215 1.000 68.21629 939 GLU A CA 1
ATOM 6844 C C . GLU A 1 941 ? 27.28618 -62.60608 -28.57757 1.000 61.68568 939 GLU A C 1
ATOM 6845 O O . GLU A 1 941 ? 27.00749 -62.94721 -29.73089 1.000 54.90848 939 GLU A O 1
ATOM 6851 N N . GLY A 1 942 ? 27.98236 -61.50532 -28.29867 1.000 65.08261 940 GLY A N 1
ATOM 6852 C CA . GLY A 1 942 ? 28.46614 -60.61993 -29.35573 1.000 72.37765 940 GLY A CA 1
ATOM 6853 C C . GLY A 1 942 ? 27.37012 -59.97093 -30.17960 1.000 73.94659 940 GLY A C 1
ATOM 6854 O O . GLY A 1 942 ? 27.52430 -59.79317 -31.39936 1.000 65.15936 940 GLY A O 1
ATOM 6855 N N . ASN A 1 943 ? 26.26324 -59.60000 -29.53532 1.000 67.53069 941 ASN A N 1
ATOM 6856 C CA . ASN A 1 943 ? 25.04689 -59.20753 -30.22746 1.000 61.56401 941 ASN A CA 1
ATOM 6857 C C . ASN A 1 943 ? 24.52794 -57.89038 -29.68332 1.000 67.12493 941 ASN A C 1
ATOM 6858 O O . ASN A 1 943 ? 25.01121 -57.36099 -28.67652 1.000 74.56847 941 ASN A O 1
ATOM 6863 N N . PHE A 1 944 ? 23.51607 -57.37249 -30.36283 1.000 58.89372 942 PHE A N 1
ATOM 6864 C CA . PHE A 1 944 ? 22.69301 -56.31021 -29.81434 1.000 56.82235 942 PHE A CA 1
ATOM 6865 C C . PHE A 1 944 ? 21.39474 -56.90713 -29.29149 1.000 61.79978 942 PHE A C 1
ATOM 6866 O O . PHE A 1 944 ? 20.80298 -57.79376 -29.91571 1.000 64.04001 942 PHE A O 1
ATOM 6874 N N . GLU A 1 945 ? 20.97028 -56.43304 -28.12974 1.000 63.87924 943 GLU A N 1
ATOM 6875 C CA . GLU A 1 945 ? 19.69155 -56.80612 -27.55167 1.000 64.98439 943 GLU A CA 1
ATOM 6876 C C . GLU A 1 945 ? 18.85123 -55.54374 -27.39902 1.000 64.29787 943 GLU A C 1
ATOM 6877 O O . GLU A 1 945 ? 19.30954 -54.55790 -26.81024 1.000 71.90467 943 GLU A O 1
ATOM 6883 N N . GLU A 1 946 ? 17.65376 -55.55128 -27.98091 1.000 40.09755 944 GLU A N 1
ATOM 6884 C CA . GLU A 1 946 ? 16.75005 -54.41457 -27.87965 1.000 38.68601 944 GLU A CA 1
ATOM 6885 C C . GLU A 1 946 ? 16.01047 -54.53050 -26.55942 1.000 39.61482 944 GLU A C 1
ATOM 6886 O O . GLU A 1 946 ? 15.19267 -55.43508 -26.37762 1.000 67.58811 944 GLU A O 1
ATOM 6892 N N . ILE A 1 947 ? 16.28837 -53.62402 -25.63042 1.000 52.09629 945 ILE A N 1
ATOM 6893 C CA . ILE A 1 947 ? 15.78318 -53.78938 -24.27086 1.000 50.36296 945 ILE A CA 1
ATOM 6894 C C . ILE A 1 947 ? 14.41281 -53.16205 -24.10177 1.000 54.90518 945 ILE A C 1
ATOM 6895 O O . ILE A 1 947 ? 13.49186 -53.79806 -23.58267 1.000 70.84870 945 ILE A O 1
ATOM 6900 N N . ALA A 1 948 ? 14.22445 -51.94011 -24.56903 1.000 48.61166 946 ALA A N 1
ATOM 6901 C CA . ALA A 1 948 ? 12.92328 -51.29871 -24.42545 1.000 42.19331 946 ALA A CA 1
ATOM 6902 C C . ALA A 1 948 ? 12.86161 -50.08865 -25.35234 1.000 42.43592 946 ALA A C 1
ATOM 6903 O O . ALA A 1 948 ? 13.84467 -49.71337 -26.00045 1.000 33.84281 946 ALA A O 1
ATOM 6905 N N . ARG A 1 949 ? 11.69010 -49.46205 -25.38505 1.000 46.35551 947 ARG A N 1
ATOM 6906 C CA . ARG A 1 949 ? 11.41946 -48.44026 -26.37821 1.000 33.73534 947 ARG A CA 1
ATOM 6907 C C . ARG A 1 949 ? 10.25205 -47.57961 -25.90785 1.000 41.62754 947 ARG A C 1
ATOM 6908 O O . ARG A 1 949 ? 9.29967 -48.09127 -25.32447 1.000 35.32010 947 ARG A O 1
ATOM 6916 N N . ASP A 1 950 ? 10.34781 -46.26855 -26.13075 1.000 43.31553 948 ASP A N 1
ATOM 6917 C CA . ASP A 1 950 ? 9.21097 -45.38479 -25.90534 1.000 46.41905 948 ASP A CA 1
ATOM 6918 C C . ASP A 1 950 ? 8.32171 -45.38437 -27.14533 1.000 51.92910 948 ASP A C 1
ATOM 6919 O O . ASP A 1 950 ? 8.80341 -45.19534 -28.27203 1.000 52.24134 948 ASP A O 1
ATOM 6924 N N . PHE A 1 951 ? 7.02901 -45.61316 -26.93401 1.000 48.94001 949 PHE A N 1
ATOM 6925 C CA . PHE A 1 951 ? 6.07835 -45.79212 -28.02858 1.000 47.47671 949 PHE A CA 1
ATOM 6926 C C . PHE A 1 951 ? 5.26128 -44.53622 -28.25745 1.000 48.51712 949 PHE A C 1
ATOM 6927 O O . PHE A 1 951 ? 4.04420 -44.57024 -28.38978 1.000 64.55431 949 PHE A O 1
ATOM 6935 N N . ASN A 1 952 ? 5.94425 -43.40740 -28.31118 1.000 42.35442 950 ASN A N 1
ATOM 6936 C CA . ASN A 1 952 ? 5.33591 -42.12715 -28.60588 1.000 44.60934 950 ASN A CA 1
ATOM 6937 C C . ASN A 1 952 ? 5.95975 -41.52715 -29.86348 1.000 53.05304 950 ASN A C 1
ATOM 6938 O O . ASN A 1 952 ? 7.13545 -41.75778 -30.14798 1.000 63.11130 950 ASN A O 1
ATOM 6943 N N . PRO A 1 953 ? 5.21224 -40.75368 -30.62988 1.000 46.06324 951 PRO A N 1
ATOM 6944 C CA . PRO A 1 953 ? 5.73435 -40.22577 -31.91106 1.000 42.35263 951 PRO A CA 1
ATOM 6945 C C . PRO A 1 953 ? 6.51995 -38.92602 -31.76586 1.000 46.69815 951 PRO A C 1
ATOM 6946 O O . PRO A 1 953 ? 6.18084 -37.90104 -32.36850 1.000 54.69812 951 PRO A O 1
ATOM 6950 N N . ASN A 1 954 ? 7.58919 -38.95869 -30.97182 1.000 41.80407 952 ASN A N 1
ATOM 6951 C CA . ASN A 1 954 ? 8.39730 -37.76943 -30.72726 1.000 25.40107 952 ASN A CA 1
ATOM 6952 C C . ASN A 1 954 ? 9.48291 -37.64688 -31.79017 1.000 35.43903 952 ASN A C 1
ATOM 6953 O O . ASN A 1 954 ? 10.27300 -38.57469 -31.97974 1.000 36.19572 952 ASN A O 1
ATOM 6958 N N . TRP A 1 955 ? 9.53044 -36.48980 -32.46306 1.000 38.31987 953 TRP A N 1
ATOM 6959 C CA . TRP A 1 955 ? 10.53247 -36.19441 -33.48863 1.000 32.77989 953 TRP A CA 1
ATOM 6960 C C . TRP A 1 955 ? 11.76730 -35.61100 -32.81895 1.000 30.00455 953 TRP A C 1
ATOM 6961 O O . TRP A 1 955 ? 11.79297 -34.42596 -32.47911 1.000 45.43157 953 TRP A O 1
ATOM 6972 N N . MET A 1 956 ? 12.80221 -36.42200 -32.67495 1.000 21.19196 954 MET A N 1
ATOM 6973 C CA . MET A 1 956 ? 13.91668 -36.09845 -31.79435 1.000 24.42574 954 MET A CA 1
ATOM 6974 C C . MET A 1 956 ? 14.84629 -35.01858 -32.34570 1.000 27.47661 954 MET A C 1
ATOM 6975 O O . MET A 1 956 ? 15.04620 -34.87250 -33.55703 1.000 19.11023 954 MET A O 1
ATOM 6980 N N . SER A 1 957 ? 15.44552 -34.27642 -31.42748 1.000 26.06996 955 SER A N 1
ATOM 6981 C CA . SER A 1 957 ? 16.53210 -33.37559 -31.77805 1.000 27.35544 955 SER A CA 1
ATOM 6982 C C . SER A 1 957 ? 17.81555 -33.68316 -31.02560 1.000 28.26633 955 SER A C 1
ATOM 6983 O O . SER A 1 957 ? 18.91504 -33.57512 -31.58704 1.000 33.79046 955 SER A O 1
ATOM 6986 N N . ALA A 1 958 ? 17.71143 -34.07043 -29.76304 1.000 22.97821 956 ALA A N 1
ATOM 6987 C CA . ALA A 1 958 ? 18.89662 -34.34355 -28.96663 1.000 29.66858 956 ALA A CA 1
ATOM 6988 C C . ALA A 1 958 ? 18.50810 -35.36938 -27.92097 1.000 23.33606 956 ALA A C 1
ATOM 6989 O O . ALA A 1 958 ? 17.33229 -35.52808 -27.60023 1.000 32.08349 956 ALA A O 1
ATOM 6991 N N . VAL A 1 959 ? 19.50518 -36.05744 -27.37934 1.000 22.28212 957 VAL A N 1
ATOM 6992 C CA . VAL A 1 959 ? 19.26421 -37.20114 -26.50720 1.000 18.70689 957 VAL A CA 1
ATOM 6993 C C . VAL A 1 959 ? 20.39622 -37.29413 -25.48442 1.000 18.80762 957 VAL A C 1
ATOM 6994 O O . VAL A 1 959 ? 21.51850 -36.84325 -25.73811 1.000 18.25930 957 VAL A O 1
ATOM 6998 N N . GLU A 1 960 ? 20.09435 -37.82968 -24.29700 1.000 19.66372 958 GLU A N 1
ATOM 6999 C CA . GLU A 1 960 ? 21.14668 -37.96835 -23.28666 1.000 25.48696 958 GLU A CA 1
ATOM 7000 C C . GLU A 1 960 ? 20.75443 -39.00113 -22.23978 1.000 27.43673 958 GLU A C 1
ATOM 7001 O O . GLU A 1 960 ? 19.57221 -39.11003 -21.90189 1.000 36.82273 958 GLU A O 1
ATOM 7007 N N . ILE A 1 961 ? 21.73990 -39.75477 -21.72472 1.000 25.63353 959 ILE A N 1
ATOM 7008 C CA . ILE A 1 961 ? 21.50254 -40.75262 -20.66793 1.000 23.67483 959 ILE A CA 1
ATOM 7009 C C . ILE A 1 961 ? 21.81280 -40.10583 -19.32223 1.000 27.97311 959 ILE A C 1
ATOM 7010 O O . ILE A 1 961 ? 22.96994 -39.76038 -19.04685 1.000 31.14121 959 ILE A O 1
ATOM 7015 N N . LEU A 1 962 ? 20.80730 -39.96454 -18.45847 1.000 25.63756 960 LEU A N 1
ATOM 7016 C CA . LEU A 1 962 ? 21.08672 -39.41863 -17.12531 1.000 38.39471 960 LEU A CA 1
ATOM 7017 C C . LEU A 1 962 ? 21.78876 -40.44855 -16.24075 1.000 47.78328 960 LEU A C 1
ATOM 7018 O O . LEU A 1 962 ? 22.94551 -40.26445 -15.85404 1.000 48.86544 960 LEU A O 1
ATOM 7023 N N . ASP A 1 963 ? 21.09487 -41.53052 -15.88850 1.000 47.76083 961 ASP A N 1
ATOM 7024 C CA . ASP A 1 963 ? 21.77098 -42.70434 -15.34286 1.000 60.20200 961 ASP A CA 1
ATOM 7025 C C . ASP A 1 963 ? 21.29137 -43.95058 -16.08372 1.000 70.52106 961 ASP A C 1
ATOM 7026 O O . ASP A 1 963 ? 20.62083 -43.83839 -17.11782 1.000 64.66320 961 ASP A O 1
ATOM 7031 N N . ASP A 1 964 ? 21.62641 -45.14054 -15.57562 1.000 76.20808 962 ASP A N 1
ATOM 7032 C CA . ASP A 1 964 ? 21.33756 -46.36609 -16.31579 1.000 76.16832 962 ASP A CA 1
ATOM 7033 C C . ASP A 1 964 ? 19.84931 -46.67148 -16.42495 1.000 64.44001 962 ASP A C 1
ATOM 7034 O O . ASP A 1 964 ? 19.48167 -47.57166 -17.18772 1.000 56.83226 962 ASP A O 1
ATOM 7039 N N . ASP A 1 965 ? 18.99418 -45.94166 -15.70636 1.000 65.02747 963 ASP A N 1
ATOM 7040 C CA . ASP A 1 965 ? 17.55764 -46.16640 -15.72786 1.000 67.70125 963 ASP A CA 1
ATOM 7041 C C . ASP A 1 965 ? 16.76343 -44.97215 -16.24140 1.000 64.56119 963 ASP A C 1
ATOM 7042 O O . ASP A 1 965 ? 15.52794 -45.05796 -16.29355 1.000 71.13462 963 ASP A O 1
ATOM 7047 N N . ASN A 1 966 ? 17.42094 -43.87170 -16.62589 1.000 48.98310 964 ASN A N 1
ATOM 7048 C CA . ASN A 1 966 ? 16.73857 -42.59662 -16.85897 1.000 48.45851 964 ASN A CA 1
ATOM 7049 C C . ASN A 1 966 ? 17.30751 -41.88520 -18.07817 1.000 39.36244 964 ASN A C 1
ATOM 7050 O O . ASN A 1 966 ? 18.48723 -41.51658 -18.08165 1.000 36.86906 964 ASN A O 1
ATOM 7055 N N . PHE A 1 967 ? 16.45946 -41.65080 -19.08649 1.000 26.76720 965 PHE A N 1
ATOM 7056 C CA . PHE A 1 967 ? 16.89953 -41.13166 -20.37926 1.000 34.82080 965 PHE A CA 1
ATOM 7057 C C . PHE A 1 967 ? 16.14055 -39.86561 -20.74130 1.000 33.56145 965 PHE A C 1
ATOM 7058 O O . PHE A 1 967 ? 14.90482 -39.83254 -20.70211 1.000 24.75009 965 PHE A O 1
ATOM 7066 N N . LEU A 1 968 ? 16.89552 -38.84258 -21.11460 1.000 22.87339 966 LEU A N 1
ATOM 7067 C CA . LEU A 1 968 ? 16.39527 -37.50861 -21.38011 1.000 24.11977 966 LEU A CA 1
ATOM 7068 C C . LEU A 1 968 ? 16.35787 -37.20820 -22.88192 1.000 25.67985 966 LEU A C 1
ATOM 7069 O O . LEU A 1 968 ? 17.22129 -37.64981 -23.64807 1.000 22.70752 966 LEU A O 1
ATOM 7074 N N . GLY A 1 969 ? 15.35878 -36.43452 -23.29377 1.000 25.03169 967 GLY A N 1
ATOM 7075 C CA . GLY A 1 969 ? 15.15319 -36.16194 -24.70512 1.000 27.08645 967 GLY A CA 1
ATOM 7076 C C . GLY A 1 969 ? 14.49287 -34.82143 -24.96356 1.000 32.52351 967 GLY A C 1
ATOM 7077 O O . GLY A 1 969 ? 13.60750 -34.38398 -24.21752 1.000 21.09156 967 GLY A O 1
ATOM 7078 N N . ALA A 1 970 ? 14.93570 -34.16726 -26.04742 1.000 32.74626 968 ALA A N 1
ATOM 7079 C CA . ALA A 1 970 ? 14.30012 -32.99270 -26.62923 1.000 18.44142 968 ALA A CA 1
ATOM 7080 C C . ALA A 1 970 ? 13.67185 -33.34392 -27.97191 1.000 28.59974 968 ALA A C 1
ATOM 7081 O O . ALA A 1 970 ? 14.26834 -34.05821 -28.78810 1.000 32.79220 968 ALA A O 1
ATOM 7083 N N . GLU A 1 971 ? 12.47746 -32.82444 -28.20632 1.000 32.53519 969 GLU A N 1
ATOM 7084 C CA . GLU A 1 971 ? 11.75613 -33.05413 -29.44146 1.000 28.75883 969 GLU A CA 1
ATOM 7085 C C . GLU A 1 971 ? 11.63068 -31.74820 -30.21693 1.000 29.11907 969 GLU A C 1
ATOM 7086 O O . GLU A 1 971 ? 11.91478 -30.66468 -29.71533 1.000 32.16182 969 GLU A O 1
ATOM 7092 N N . ASN A 1 972 ? 11.19000 -31.85740 -31.45953 1.000 40.36989 970 ASN A N 1
ATOM 7093 C CA . ASN A 1 972 ? 11.11614 -30.71109 -32.36013 1.000 27.15577 970 ASN A CA 1
ATOM 7094 C C . ASN A 1 972 ? 9.94876 -29.77437 -32.06043 1.000 26.33057 970 ASN A C 1
ATOM 7095 O O . ASN A 1 972 ? 9.67579 -28.87916 -32.86843 1.000 36.63185 970 ASN A O 1
ATOM 7100 N N . ALA A 1 973 ? 9.21139 -29.99175 -30.97166 1.000 22.76905 971 ALA A N 1
ATOM 7101 C CA . ALA A 1 973 ? 8.18277 -29.06213 -30.53722 1.000 27.39889 971 ALA A CA 1
ATOM 7102 C C . ALA A 1 973 ? 8.59583 -28.29718 -29.28266 1.000 32.63107 971 ALA A C 1
ATOM 7103 O O . ALA A 1 973 ? 7.73594 -27.76265 -28.56975 1.000 23.88524 971 ALA A O 1
ATOM 7105 N N . PHE A 1 974 ? 9.89563 -28.23109 -29.00772 1.000 19.85517 972 PHE A N 1
ATOM 7106 C CA . PHE A 1 974 ? 10.43696 -27.45913 -27.90190 1.000 24.19087 972 PHE A CA 1
ATOM 7107 C C . PHE A 1 974 ? 10.04073 -28.05099 -26.55334 1.000 31.91115 972 PHE A C 1
ATOM 7108 O O . PHE A 1 974 ? 9.88565 -27.32580 -25.56895 1.000 36.55554 972 PHE A O 1
ATOM 7116 N N . ASN A 1 975 ? 9.88206 -29.37257 -26.48851 1.000 29.88986 973 ASN A N 1
ATOM 7117 C CA . ASN A 1 975 ? 9.56481 -30.04926 -25.23719 1.000 30.97207 973 ASN A CA 1
ATOM 7118 C C . ASN A 1 975 ? 10.72869 -30.93800 -24.78786 1.000 33.12285 973 ASN A C 1
ATOM 7119 O O . ASN A 1 975 ? 11.53657 -31.40958 -25.59644 1.000 25.69269 973 ASN A O 1
ATOM 7124 N N . LEU A 1 976 ? 10.80960 -31.15903 -23.48115 1.000 28.19945 974 LEU A N 1
ATOM 7125 C CA . LEU A 1 976 ? 11.69377 -32.15491 -22.89902 1.000 24.71551 974 LEU A CA 1
ATOM 7126 C C . LEU A 1 976 ? 10.86905 -33.27958 -22.27393 1.000 36.31022 974 LEU A C 1
ATOM 7127 O O . LEU A 1 976 ? 9.78587 -33.04935 -21.72102 1.000 45.48331 974 LEU A O 1
ATOM 7132 N N . PHE A 1 977 ? 11.38567 -34.50552 -22.36855 1.000 29.56618 975 PHE A N 1
ATOM 7133 C CA . PHE A 1 977 ? 10.81296 -35.62889 -21.64058 1.000 32.96455 975 PHE A CA 1
ATOM 7134 C C . PHE A 1 977 ? 11.93141 -36.47595 -21.05958 1.000 31.82205 975 PHE A C 1
ATOM 7135 O O . PHE A 1 977 ? 13.10384 -36.33125 -21.41470 1.000 37.94165 975 PHE A O 1
ATOM 7143 N N . VAL A 1 978 ? 11.55114 -37.34221 -20.12920 1.000 27.25896 976 VAL A N 1
ATOM 7144 C CA . VAL A 1 978 ? 12.45605 -38.27859 -19.48395 1.000 33.27751 976 VAL A CA 1
ATOM 7145 C C . VAL A 1 978 ? 11.76783 -39.63176 -19.48455 1.000 41.33316 976 VAL A C 1
ATOM 7146 O O . VAL A 1 978 ? 10.60665 -39.73576 -19.07410 1.000 47.73474 976 VAL A O 1
ATOM 7150 N N . CYS A 1 979 ? 12.47420 -40.66014 -19.94710 1.000 39.32502 977 CYS A N 1
ATOM 7151 C CA . CYS A 1 979 ? 11.95810 -42.02347 -19.99310 1.000 45.37766 977 CYS A CA 1
ATOM 7152 C C . CYS A 1 979 ? 12.63953 -42.89424 -18.95296 1.000 40.00476 977 CYS A C 1
ATOM 7153 O O . CYS A 1 979 ? 13.83885 -42.75342 -18.70459 1.000 41.38833 977 CYS A O 1
ATOM 7156 N N . GLN A 1 980 ? 11.88922 -43.81946 -18.37379 1.000 49.01749 978 GLN A N 1
ATOM 7157 C CA . GLN A 1 980 ? 12.43981 -44.74070 -17.38905 1.000 51.39152 978 GLN A CA 1
ATOM 7158 C C . GLN A 1 980 ? 12.24492 -46.17599 -17.85078 1.000 51.97723 978 GLN A C 1
ATOM 7159 O O . GLN A 1 980 ? 11.38332 -46.46984 -18.68294 1.000 50.66861 978 GLN A O 1
ATOM 7165 N N . LYS A 1 981 ? 13.05289 -47.07580 -17.30431 1.000 54.24308 979 LYS A N 1
ATOM 7166 C CA . LYS A 1 981 ? 12.73853 -48.48921 -17.42675 1.000 54.46258 979 LYS A CA 1
ATOM 7167 C C . LYS A 1 981 ? 11.62615 -48.82418 -16.43621 1.000 64.20666 979 LYS A C 1
ATOM 7168 O O . LYS A 1 981 ? 11.72694 -48.50004 -15.24429 1.000 60.12347 979 LYS A O 1
ATOM 7174 N N . ASP A 1 982 ? 10.54500 -49.42368 -16.93887 1.000 68.04745 980 ASP A N 1
ATOM 7175 C CA . ASP A 1 982 ? 9.50516 -49.93287 -16.05603 1.000 82.31330 980 ASP A CA 1
ATOM 7176 C C . ASP A 1 982 ? 10.06905 -51.08258 -15.22452 1.000 87.90667 980 ASP A C 1
ATOM 7177 O O . ASP A 1 982 ? 10.68903 -52.00759 -15.76270 1.000 91.07123 980 ASP A O 1
ATOM 7182 N N . SER A 1 983 ? 9.89291 -51.01306 -13.90366 1.000 81.13971 981 SER A N 1
ATOM 7183 C CA . SER A 1 983 ? 10.34892 -52.13023 -13.08282 1.000 96.45362 981 SER A CA 1
ATOM 7184 C C . SER A 1 983 ? 9.15091 -52.97311 -12.61144 1.000 99.36222 981 SER A C 1
ATOM 7185 O O . SER A 1 983 ? 8.90691 -53.11482 -11.40276 1.000 86.79934 981 SER A O 1
ATOM 7188 N N . ALA A 1 984 ? 8.41424 -53.56215 -13.56623 1.000 109.65875 982 ALA A N 1
ATOM 7189 C CA . ALA A 1 984 ? 7.17636 -54.29020 -13.30018 1.000 102.68343 982 ALA A CA 1
ATOM 7190 C C . ALA A 1 984 ? 7.30201 -55.76163 -13.69963 1.000 106.38047 982 ALA A C 1
ATOM 7191 O O . ALA A 1 984 ? 8.27619 -56.18612 -14.33026 1.000 93.92867 982 ALA A O 1
ATOM 7193 N N . ALA A 1 985 ? 6.28432 -56.54324 -13.34102 1.000 113.28317 983 ALA A N 1
ATOM 7194 C CA . ALA A 1 985 ? 6.24842 -57.96247 -13.68022 1.000 121.90657 983 ALA A CA 1
ATOM 7195 C C . ALA A 1 985 ? 5.94784 -58.10712 -15.17958 1.000 127.25773 983 ALA A C 1
ATOM 7196 O O . ALA A 1 985 ? 6.05113 -57.14562 -15.94383 1.000 132.90685 983 ALA A O 1
ATOM 7198 N N . THR A 1 986 ? 5.54572 -59.31369 -15.61787 1.000 131.86910 984 THR A N 1
ATOM 7199 C CA . THR A 1 986 ? 5.47535 -59.72086 -17.03448 1.000 130.29981 984 THR A CA 1
ATOM 7200 C C . THR A 1 986 ? 6.49711 -59.03226 -17.93447 1.000 126.58802 984 THR A C 1
ATOM 7201 O O . THR A 1 986 ? 6.12570 -58.35245 -18.90563 1.000 112.20749 984 THR A O 1
ATOM 7205 N N . THR A 1 987 ? 7.77790 -59.29077 -17.64617 1.000 135.24633 985 THR A N 1
ATOM 7206 C CA . THR A 1 987 ? 8.89750 -58.52654 -18.18869 1.000 132.22252 985 THR A CA 1
ATOM 7207 C C . THR A 1 987 ? 8.80410 -58.32504 -19.69464 1.000 135.69772 985 THR A C 1
ATOM 7208 O O . THR A 1 987 ? 9.05946 -57.23242 -20.21252 1.000 140.56481 985 THR A O 1
ATOM 7212 N N . ASP A 1 988 ? 8.40779 -59.36879 -20.41551 1.000 126.25832 986 ASP A N 1
ATOM 7213 C CA . ASP A 1 988 ? 8.59288 -59.33248 -21.85662 1.000 115.31000 986 ASP A CA 1
ATOM 7214 C C . ASP A 1 988 ? 7.81899 -58.19307 -22.52226 1.000 113.68068 986 ASP A C 1
ATOM 7215 O O . ASP A 1 988 ? 8.32626 -57.59831 -23.47943 1.000 114.86185 986 ASP A O 1
ATOM 7220 N N . GLU A 1 989 ? 6.63767 -57.81538 -22.03816 1.000 106.54752 987 GLU A N 1
ATOM 7221 C CA . GLU A 1 989 ? 6.09810 -56.60705 -22.64913 1.000 101.42388 987 GLU A CA 1
ATOM 7222 C C . GLU A 1 989 ? 6.05488 -55.40849 -21.72047 1.000 94.53831 987 GLU A C 1
ATOM 7223 O O . GLU A 1 989 ? 6.39547 -54.30886 -22.15474 1.000 89.91583 987 GLU A O 1
ATOM 7229 N N . GLU A 1 990 ? 5.70921 -55.56604 -20.44328 1.000 104.39045 988 GLU A N 1
ATOM 7230 C CA . GLU A 1 990 ? 5.71361 -54.38498 -19.58515 1.000 112.68737 988 GLU A CA 1
ATOM 7231 C C . GLU A 1 990 ? 7.12161 -53.82971 -19.37983 1.000 108.25271 988 GLU A C 1
ATOM 7232 O O . GLU A 1 990 ? 7.28568 -52.61143 -19.24187 1.000 111.59262 988 GLU A O 1
ATOM 7238 N N . ARG A 1 991 ? 8.14428 -54.68258 -19.38940 1.000 103.28150 989 ARG A N 1
ATOM 7239 C CA . ARG A 1 991 ? 9.52300 -54.21703 -19.29082 1.000 98.27088 989 ARG A CA 1
ATOM 7240 C C . ARG A 1 991 ? 10.14053 -53.88060 -20.64133 1.000 83.59230 989 ARG A C 1
ATOM 7241 O O . ARG A 1 991 ? 11.28808 -53.41866 -20.68004 1.000 76.59166 989 ARG A O 1
ATOM 7249 N N . GLN A 1 992 ? 9.42384 -54.10205 -21.74282 1.000 80.79366 990 GLN A N 1
ATOM 7250 C CA . GLN A 1 992 ? 9.89454 -53.66445 -23.05062 1.000 72.81518 990 GLN A CA 1
ATOM 7251 C C . GLN A 1 992 ? 9.40888 -52.25791 -23.39045 1.000 56.31046 990 GLN A C 1
ATOM 7252 O O . GLN A 1 992 ? 9.78475 -51.71854 -24.43939 1.000 43.00212 990 GLN A O 1
ATOM 7258 N N . HIS A 1 993 ? 8.61612 -51.64072 -22.51220 1.000 47.68086 991 HIS A N 1
ATOM 7259 C CA . HIS A 1 993 ? 8.04779 -50.31934 -22.74533 1.000 58.43273 991 HIS A CA 1
ATOM 7260 C C . HIS A 1 993 ? 8.68440 -49.33173 -21.77340 1.000 72.74152 991 HIS A C 1
ATOM 7261 O O . HIS A 1 993 ? 8.56067 -49.48521 -20.55129 1.000 81.02694 991 HIS A O 1
ATOM 7268 N N . LEU A 1 994 ? 9.40926 -48.35416 -22.32623 1.000 69.19227 992 LEU A N 1
ATOM 7269 C CA . LEU A 1 994 ? 9.87997 -47.21575 -21.55278 1.000 46.07143 992 LEU A CA 1
ATOM 7270 C C . LEU A 1 994 ? 8.70360 -46.29027 -21.26915 1.000 48.74851 992 LEU A C 1
ATOM 7271 O O . LEU A 1 994 ? 7.92133 -45.96768 -22.16996 1.000 58.78017 992 LEU A O 1
ATOM 7276 N N . GLN A 1 995 ? 8.56869 -45.87162 -20.01721 1.000 46.38599 993 GLN A N 1
ATOM 7277 C CA . GLN A 1 995 ? 7.46417 -45.02064 -19.59003 1.000 58.38943 993 GLN A CA 1
ATOM 7278 C C . GLN A 1 995 ? 7.94743 -43.58084 -19.48955 1.000 59.15068 993 GLN A C 1
ATOM 7279 O O . GLN A 1 995 ? 8.92140 -43.30321 -18.78351 1.000 61.07168 993 GLN A O 1
ATOM 7285 N N . GLU A 1 996 ? 7.28207 -42.67492 -20.20602 1.000 56.20597 994 GLU A N 1
ATOM 7286 C CA . GLU A 1 996 ? 7.51031 -41.25103 -19.99012 1.000 55.36353 994 GLU A CA 1
ATOM 7287 C C . GLU A 1 996 ? 7.14403 -40.89907 -18.55204 1.000 46.49370 994 GLU A C 1
ATOM 7288 O O . GLU A 1 996 ? 6.01498 -41.12956 -18.12064 1.000 55.21816 994 GLU A O 1
ATOM 7294 N N . VAL A 1 997 ? 8.10761 -40.37141 -17.80128 1.000 42.72727 995 VAL A N 1
ATOM 7295 C CA . VAL A 1 997 ? 7.91857 -40.07059 -16.38740 1.000 32.59783 995 VAL A CA 1
ATOM 7296 C C . VAL A 1 997 ? 8.10052 -38.60061 -16.07319 1.000 44.39217 995 VAL A C 1
ATOM 7297 O O . VAL A 1 997 ? 7.89920 -38.20440 -14.91725 1.000 56.29291 995 VAL A O 1
ATOM 7301 N N . GLY A 1 998 ? 8.51149 -37.79138 -17.03451 1.000 42.51212 996 GLY A N 1
ATOM 7302 C CA . GLY A 1 998 ? 8.57853 -36.36285 -16.83887 1.000 43.33608 996 GLY A CA 1
ATOM 7303 C C . GLY A 1 998 ? 8.37664 -35.64402 -18.15476 1.000 47.10068 996 GLY A C 1
ATOM 7304 O O . GLY A 1 998 ? 9.00041 -35.99468 -19.15922 1.000 34.51914 996 GLY A O 1
ATOM 7305 N N . LEU A 1 999 ? 7.50156 -34.64343 -18.15866 1.000 51.31904 997 LEU A N 1
ATOM 7306 C CA . LEU A 1 999 ? 7.20513 -33.83048 -19.32678 1.000 38.40030 997 LEU A CA 1
ATOM 7307 C C . LEU A 1 999 ? 7.45940 -32.37771 -18.97613 1.000 29.29372 997 LEU A C 1
ATOM 7308 O O . LEU A 1 999 ? 7.19217 -31.97574 -17.84318 1.000 31.35670 997 LEU A O 1
ATOM 7313 N N . PHE A 1 1000 ? 7.95015 -31.58269 -19.94226 1.0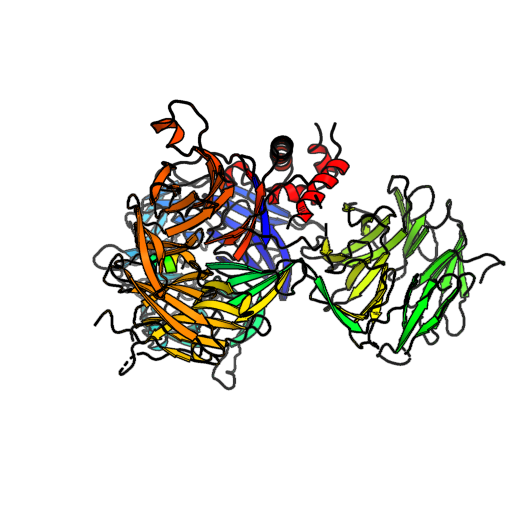00 28.32891 998 PHE A N 1
ATOM 7314 C CA . PHE A 1 1000 ? 8.21523 -30.16350 -19.68872 1.000 26.96004 998 PHE A CA 1
ATOM 7315 C C . PHE A 1 1000 ? 8.39823 -29.40607 -20.99474 1.000 25.82834 998 PHE A C 1
ATOM 7316 O O . PHE A 1 1000 ? 9.25748 -29.77850 -21.79311 1.000 34.46483 998 PHE A O 1
ATOM 7324 N N . HIS A 1 1001 ? 7.64222 -28.31772 -21.19357 1.000 30.22125 999 HIS A N 1
ATOM 7325 C CA . HIS A 1 1001 ? 7.80572 -27.47863 -22.38317 1.000 22.51251 999 HIS A CA 1
ATOM 7326 C C . HIS A 1 1001 ? 8.89936 -26.44792 -22.14301 1.000 23.64468 999 HIS A C 1
ATOM 7327 O O . HIS A 1 1001 ? 8.73190 -25.53893 -21.32528 1.000 33.27080 999 HIS A O 1
ATOM 7334 N N . LEU A 1 1002 ? 10.00634 -26.56833 -22.88457 1.000 26.29237 1000 LEU A N 1
ATOM 7335 C CA . LEU A 1 1002 ? 11.17844 -25.70061 -22.71034 1.000 23.69412 1000 LEU A CA 1
ATOM 7336 C C . LEU A 1 1002 ? 11.01112 -24.34838 -23.37338 1.000 30.25628 1000 LEU A C 1
ATOM 7337 O O . LEU A 1 1002 ? 11.45493 -23.32516 -22.83813 1.000 48.51501 1000 LEU A O 1
ATOM 7342 N N . GLY A 1 1003 ? 10.42548 -24.33876 -24.56112 1.000 19.58316 1001 GLY A N 1
ATOM 7343 C CA . GLY A 1 1003 ? 10.36989 -23.15614 -25.37331 1.000 23.53641 1001 GLY A CA 1
ATOM 7344 C C . GLY A 1 1003 ? 11.55994 -23.01396 -26.27612 1.000 24.89454 1001 GLY A C 1
ATOM 7345 O O . GLY A 1 1003 ? 11.65295 -22.02117 -27.00798 1.000 24.16042 1001 GLY A O 1
ATOM 7346 N N . GLU A 1 1004 ? 12.46163 -23.98590 -26.26016 1.000 25.35618 1002 GLU A N 1
ATOM 7347 C CA . GLU A 1 1004 ? 13.67990 -23.94058 -27.03958 1.000 25.50622 1002 GLU A CA 1
ATOM 7348 C C . GLU A 1 1004 ? 13.85606 -25.25177 -27.78028 1.000 27.58512 1002 GLU A C 1
ATOM 7349 O O . GLU A 1 1004 ? 13.33786 -26.28891 -27.36379 1.000 35.13731 1002 GLU A O 1
ATOM 7355 N N . PHE A 1 1005 ? 14.59155 -25.17782 -28.89616 1.000 40.95308 1003 PHE A N 1
ATOM 7356 C CA . PHE A 1 1005 ? 14.99729 -26.32923 -29.70870 1.000 35.93929 1003 PHE A CA 1
ATOM 7357 C C . PHE A 1 1005 ? 16.41285 -26.73267 -29.29555 1.000 20.86576 1003 PHE A C 1
ATOM 7358 O O . PHE A 1 1005 ? 17.35370 -25.94894 -29.43386 1.000 15.26749 1003 PHE A O 1
ATOM 7366 N N . VAL A 1 1006 ? 16.57449 -27.93540 -28.77445 1.000 24.88534 1004 VAL A N 1
ATOM 7367 C CA . VAL A 1 1006 ? 17.85505 -28.34047 -28.20256 1.000 28.21739 1004 VAL A CA 1
ATOM 7368 C C . VAL A 1 1006 ? 18.65763 -29.12153 -29.23906 1.000 19.53452 1004 VAL A C 1
ATOM 7369 O O . VAL A 1 1006 ? 18.15663 -30.09126 -29.82077 1.000 29.18371 1004 VAL A O 1
ATOM 7373 N N . ASN A 1 1007 ? 19.89983 -28.68897 -29.48641 1.000 15.37768 1005 ASN A N 1
ATOM 7374 C CA . ASN A 1 1007 ? 20.77683 -29.37717 -30.42897 1.000 16.22291 1005 ASN A CA 1
ATOM 7375 C C . ASN A 1 1007 ? 21.73448 -30.34452 -29.75618 1.000 14.71744 1005 ASN A C 1
ATOM 7376 O O . ASN A 1 1007 ? 22.15208 -31.31348 -30.38673 1.000 25.67230 1005 ASN A O 1
ATOM 7381 N N . VAL A 1 1008 ? 22.06104 -30.13650 -28.49186 1.000 16.38558 1006 VAL A N 1
ATOM 7382 C CA . VAL A 1 1008 ? 23.13635 -30.89383 -27.87287 1.000 14.94356 1006 VAL A CA 1
ATOM 7383 C C . VAL A 1 1008 ? 22.93433 -30.96626 -26.37351 1.000 24.88367 1006 VAL A C 1
ATOM 7384 O O . VAL A 1 1008 ? 22.69550 -29.94827 -25.72226 1.000 22.02296 1006 VAL A O 1
ATOM 7388 N N . PHE A 1 1009 ? 23.02545 -32.16571 -25.82101 1.000 32.40939 1007 PHE A N 1
ATOM 7389 C CA . PHE A 1 1009 ? 23.30825 -32.34647 -24.40964 1.000 26.56286 1007 PHE A CA 1
ATOM 7390 C C . PHE A 1 1009 ? 24.76026 -32.77029 -24.26339 1.000 30.57099 1007 PHE A C 1
ATOM 7391 O O . PHE A 1 1009 ? 25.27320 -33.54486 -25.07865 1.000 44.39896 1007 PHE A O 1
ATOM 7399 N N . CYS A 1 1010 ? 25.41280 -32.30291 -23.20666 1.000 23.90788 1008 CYS A N 1
ATOM 7400 C CA . CYS A 1 1010 ? 26.60255 -33.01640 -22.77705 1.000 41.24325 1008 CYS A CA 1
ATOM 7401 C C . CYS A 1 1010 ? 26.71026 -32.93810 -21.26384 1.000 40.06625 1008 CYS A C 1
ATOM 7402 O O . CYS A 1 1010 ? 26.14067 -32.05148 -20.63391 1.000 18.61060 1008 CYS A O 1
ATOM 7405 N N . HIS A 1 1011 ? 27.41245 -33.91203 -20.68405 1.000 46.73206 1009 HIS A N 1
ATOM 7406 C CA . HIS A 1 1011 ? 27.67895 -33.91223 -19.25101 1.000 38.70526 1009 HIS A CA 1
ATOM 7407 C C . HIS A 1 1011 ? 28.81025 -32.96090 -18.92818 1.000 44.53492 1009 HIS A C 1
ATOM 7408 O O . HIS A 1 1011 ? 29.83123 -32.94797 -19.61994 1.000 62.97275 1009 HIS A O 1
ATOM 7415 N N . GLY A 1 1012 ? 28.63590 -32.18084 -17.87293 1.000 35.31659 1010 GLY A N 1
ATOM 7416 C CA . GLY A 1 1012 ? 29.69926 -31.32496 -17.37641 1.000 33.67802 1010 GLY A CA 1
ATOM 7417 C C . GLY A 1 1012 ? 29.13727 -30.13695 -16.62215 1.000 35.23571 1010 GLY A C 1
ATOM 7418 O O . GLY A 1 1012 ? 27.92727 -29.95325 -16.51021 1.000 21.74355 1010 GLY A O 1
ATOM 7419 N N . SER A 1 1013 ? 30.05207 -29.32289 -16.09458 1.000 37.19185 1011 SER A N 1
ATOM 7420 C CA . SER A 1 1013 ? 29.61491 -28.18745 -15.29423 1.000 36.52051 1011 SER A CA 1
ATOM 7421 C C . SER A 1 1013 ? 30.59088 -27.03299 -15.40708 1.000 45.31889 1011 SER A C 1
ATOM 7422 O O . SER A 1 1013 ? 31.81132 -27.23377 -15.41873 1.000 49.95920 1011 SER A O 1
ATOM 7425 N N . LEU A 1 1014 ? 30.02858 -25.81973 -15.43968 1.000 44.69834 1012 LEU A N 1
ATOM 7426 C CA . LEU A 1 1014 ? 30.79602 -24.58469 -15.52715 1.000 37.95005 1012 LEU A CA 1
ATOM 7427 C C . LEU A 1 1014 ? 31.30552 -24.05837 -14.18547 1.000 37.25920 1012 LEU A C 1
ATOM 7428 O O . LEU A 1 1014 ? 32.04927 -23.06956 -14.18485 1.000 45.69808 1012 LEU A O 1
ATOM 7433 N N . VAL A 1 1015 ? 30.98567 -24.69924 -13.05404 1.000 40.93590 1013 VAL A N 1
ATOM 7434 C CA . VAL A 1 1015 ? 31.00108 -23.95161 -11.80373 1.000 65.24987 1013 VAL A CA 1
ATOM 7435 C C . VAL A 1 1015 ? 32.13753 -24.33053 -10.88159 1.000 78.39824 1013 VAL A C 1
ATOM 7436 O O . VAL A 1 1015 ? 32.91471 -23.45864 -10.47739 1.000 89.07302 1013 VAL A O 1
ATOM 7440 N N . MET A 1 1016 ? 32.19485 -25.59737 -10.49148 1.000 85.69726 1014 MET A N 1
ATOM 7441 C CA . MET A 1 1016 ? 33.06069 -26.00357 -9.39503 1.000 92.04741 1014 MET A CA 1
ATOM 7442 C C . MET A 1 1016 ? 34.45135 -25.39361 -9.55292 1.000 89.60269 1014 MET A C 1
ATOM 7443 O O . MET A 1 1016 ? 35.03331 -25.40119 -10.64158 1.000 105.70634 1014 MET A O 1
ATOM 7448 N N . GLN A 1 1017 ? 34.96644 -24.82702 -8.46829 1.000 76.80054 1015 GLN A N 1
ATOM 7449 C CA . GLN A 1 1017 ? 36.24243 -24.11479 -8.53636 1.000 82.31524 1015 GLN A CA 1
ATOM 7450 C C . GLN A 1 1017 ? 37.35204 -24.96906 -9.13798 1.000 69.26103 1015 GLN A C 1
ATOM 7451 O O . GLN A 1 1017 ? 38.29495 -24.43801 -9.71678 1.000 69.22153 1015 GLN A O 1
ATOM 7457 N N . PRO A 1 1025 ? 22.37859 -31.31742 -2.19083 1.000 93.14491 1023 PRO A N 1
ATOM 7458 C CA . PRO A 1 1025 ? 20.95004 -31.07839 -2.47641 1.000 98.81005 1023 PRO A CA 1
ATOM 7459 C C . PRO A 1 1025 ? 20.50172 -31.50987 -3.88969 1.000 102.49286 1023 PRO A C 1
ATOM 7460 O O . PRO A 1 1025 ? 19.30209 -31.74528 -4.10401 1.000 91.67779 1023 PRO A O 1
ATOM 7464 N N . THR A 1 1026 ? 21.46005 -31.59412 -4.82355 1.000 109.22928 1024 THR A N 1
ATOM 7465 C CA . THR A 1 1026 ? 21.24064 -32.02393 -6.20642 1.000 95.96530 1024 THR A CA 1
ATOM 7466 C C . THR A 1 1026 ? 22.37462 -32.94409 -6.64365 1.000 89.16179 1024 THR A C 1
ATOM 7467 O O . THR A 1 1026 ? 23.45411 -32.96278 -6.04899 1.000 95.62591 1024 THR A O 1
ATOM 7471 N N . GLN A 1 1027 ? 22.11674 -33.70438 -7.70686 1.000 82.05952 1025 GLN A N 1
ATOM 7472 C CA . GLN A 1 1027 ? 23.02174 -34.74386 -8.18117 1.000 75.85712 1025 GLN A CA 1
ATOM 7473 C C . GLN A 1 1027 ? 22.99891 -34.75774 -9.70689 1.000 66.02753 1025 GLN A C 1
ATOM 7474 O O . GLN A 1 1027 ? 21.94629 -34.54052 -10.31567 1.000 45.21444 1025 GLN A O 1
ATOM 7480 N N . GLY A 1 1028 ? 24.15905 -35.02210 -10.31996 1.000 70.13319 1026 GLY A N 1
ATOM 7481 C CA . GLY A 1 1028 ? 24.29207 -35.05428 -11.77018 1.000 66.33766 1026 GLY A CA 1
ATOM 7482 C C . GLY A 1 1028 ? 24.21047 -33.66949 -12.38026 1.000 54.52951 1026 GLY A C 1
ATOM 7483 O O . GLY A 1 1028 ? 23.73256 -32.74579 -11.72090 1.000 64.65126 1026 GLY A O 1
ATOM 7484 N N . SER A 1 1029 ? 24.65694 -33.48240 -13.61901 1.000 38.86651 1027 SER A N 1
ATOM 7485 C CA . SER A 1 1029 ? 24.57758 -32.14235 -14.20790 1.000 32.69311 1027 SER A CA 1
ATOM 7486 C C . SER A 1 1029 ? 24.74232 -32.21966 -15.72820 1.000 32.66457 1027 SER A C 1
ATOM 7487 O O . SER A 1 1029 ? 25.79908 -32.60767 -16.23558 1.000 36.77446 1027 SER A O 1
ATOM 7490 N N . VAL A 1 1030 ? 23.70634 -31.85232 -16.46406 1.000 24.50923 1028 VAL A N 1
ATOM 7491 C CA . VAL A 1 1030 ? 23.70907 -31.94936 -17.91694 1.000 26.72735 1028 VAL A CA 1
ATOM 7492 C C . VAL A 1 1030 ? 23.47836 -30.56554 -18.51044 1.000 26.73668 1028 VAL A C 1
ATOM 7493 O O . VAL A 1 1030 ? 22.47128 -29.90589 -18.22558 1.000 24.34854 1028 VAL A O 1
ATOM 7497 N N . LEU A 1 1031 ? 24.39547 -30.13617 -19.34747 1.000 18.58751 1029 LEU A N 1
ATOM 7498 C CA . LEU A 1 1031 ? 24.23682 -28.86553 -20.02542 1.000 28.79124 1029 LEU A CA 1
ATOM 7499 C C . LEU A 1 1031 ? 23.60555 -29.09545 -21.39143 1.000 41.50059 1029 LEU A C 1
ATOM 7500 O O . LEU A 1 1031 ? 23.73792 -30.17005 -21.99349 1.000 50.93517 1029 LEU A O 1
ATOM 7505 N N . PHE A 1 1032 ? 22.89525 -28.08182 -21.87251 1.000 28.86013 1030 PHE A N 1
ATOM 7506 C CA . PHE A 1 1032 ? 22.32955 -28.20256 -23.20086 1.000 23.86803 1030 PHE A CA 1
ATOM 7507 C C . PHE A 1 1032 ? 22.35735 -26.85055 -23.88096 1.000 15.39532 1030 PHE A C 1
ATOM 7508 O O . PHE A 1 1032 ? 22.24308 -25.80486 -23.23869 1.000 19.96880 1030 PHE A O 1
ATOM 7516 N N . GLY A 1 1033 ? 22.53219 -26.89593 -25.19302 1.000 14.93073 1031 GLY A N 1
ATOM 7517 C CA . GLY A 1 1033 ? 22.60191 -25.70259 -26.00576 1.000 16.40133 1031 GLY A CA 1
ATOM 7518 C C . GLY A 1 1033 ? 21.52227 -25.75041 -27.06656 1.000 25.30749 1031 GLY A C 1
ATOM 7519 O O . GLY A 1 1033 ? 21.16903 -26.82007 -27.56819 1.000 32.45795 1031 GLY A O 1
ATOM 7520 N N . THR A 1 1034 ? 20.99773 -24.57618 -27.40358 1.000 20.07431 1032 THR A N 1
ATOM 7521 C CA . THR A 1 1034 ? 19.80232 -24.46329 -28.21357 1.000 14.70648 1032 THR A CA 1
ATOM 7522 C C . THR A 1 1034 ? 20.07616 -23.59855 -29.42839 1.000 22.17452 1032 THR A C 1
ATOM 7523 O O . THR A 1 1034 ? 21.07818 -22.88435 -29.50024 1.000 19.50158 1032 THR A O 1
ATOM 7527 N N . VAL A 1 1035 ? 19.14960 -23.67576 -30.38244 1.000 19.62807 1033 VAL A N 1
ATOM 7528 C CA . VAL A 1 1035 ? 19.24927 -22.89544 -31.60744 1.000 30.11128 1033 VAL A CA 1
ATOM 7529 C C . VAL A 1 1035 ? 19.24428 -21.41258 -31.29074 1.000 30.26135 1033 VAL A C 1
ATOM 7530 O O . VAL A 1 1035 ? 19.84408 -20.60630 -32.00773 1.000 31.99751 1033 VAL A O 1
ATOM 7534 N N . ASN A 1 1036 ? 18.54456 -21.02188 -30.24352 1.000 20.86940 1034 ASN A N 1
ATOM 7535 C CA . ASN A 1 1036 ? 18.37992 -19.61944 -29.96143 1.000 16.02408 1034 ASN A CA 1
ATOM 7536 C C . ASN A 1 1036 ? 19.52384 -19.07427 -29.13006 1.000 18.81021 1034 ASN A C 1
ATOM 7537 O O . ASN A 1 1036 ? 19.51967 -17.88422 -28.77694 1.000 20.78233 1034 ASN A O 1
ATOM 7542 N N . GLY A 1 1037 ? 20.52299 -19.90237 -28.84714 1.000 22.60612 1035 GLY A N 1
ATOM 7543 C CA . GLY A 1 1037 ? 21.68323 -19.49131 -28.07385 1.000 17.00744 1035 GLY A CA 1
ATOM 7544 C C . GLY A 1 1037 ? 21.53787 -19.63283 -26.57106 1.000 32.76998 1035 GLY A C 1
ATOM 7545 O O . GLY A 1 1037 ? 22.46878 -19.27990 -25.83088 1.000 27.47282 1035 GLY A O 1
ATOM 7546 N N . MET A 1 1038 ? 20.39777 -20.10219 -26.08329 1.000 32.84722 1036 MET A N 1
ATOM 7547 C CA . MET A 1 1038 ? 20.28558 -20.30027 -24.65402 1.000 35.35652 1036 MET A CA 1
ATOM 7548 C C . MET A 1 1038 ? 21.08946 -21.53625 -24.27814 1.000 35.59448 1036 MET A C 1
ATOM 7549 O O . MET A 1 1038 ? 21.06805 -22.53932 -24.99478 1.000 34.21230 1036 MET A O 1
ATOM 7554 N N . ILE A 1 1039 ? 21.87531 -21.41978 -23.21344 1.000 34.47762 1037 ILE A N 1
ATOM 7555 C CA . ILE A 1 1039 ? 22.56535 -22.54347 -22.60071 1.000 25.40486 1037 ILE A CA 1
ATOM 7556 C C . ILE A 1 1039 ? 21.77601 -22.90329 -21.35782 1.000 33.40771 1037 ILE A C 1
ATOM 7557 O O . ILE A 1 1039 ? 21.42463 -22.01635 -20.56085 1.000 23.11465 1037 ILE A O 1
ATOM 7562 N N . GLY A 1 1040 ? 21.48682 -24.19628 -21.18932 1.000 38.59208 1038 GLY A N 1
ATOM 7563 C CA . GLY A 1 1040 ? 20.64628 -24.64236 -20.10253 1.000 39.03367 1038 GLY A CA 1
ATOM 7564 C C . GLY A 1 1040 ? 21.32720 -25.72999 -19.30116 1.000 29.85353 1038 GLY A C 1
ATOM 7565 O O . GLY A 1 1040 ? 22.31369 -26.31845 -19.73344 1.000 48.73268 1038 GLY A O 1
ATOM 7566 N N . LEU A 1 1041 ? 20.76694 -25.98707 -18.11594 1.000 20.58791 1039 LEU A N 1
ATOM 7567 C CA . LEU A 1 1041 ? 21.24722 -27.00712 -17.18491 1.000 22.11424 1039 LEU A CA 1
ATOM 7568 C C . LEU A 1 1041 ? 20.11020 -27.89663 -16.67329 1.000 20.06725 1039 LEU A C 1
ATOM 7569 O O . LEU A 1 1041 ? 19.01777 -27.41644 -16.35841 1.000 34.93715 1039 LEU A O 1
ATOM 7574 N N . VAL A 1 1042 ? 20.36140 -29.19706 -16.58746 1.000 29.39084 1040 VAL A N 1
ATOM 7575 C CA . VAL A 1 1042 ? 19.42027 -30.14197 -15.99609 1.000 29.70550 1040 VAL A CA 1
ATOM 7576 C C . VAL A 1 1042 ? 20.13344 -30.83815 -14.85496 1.000 36.59586 1040 VAL A C 1
ATOM 7577 O O . VAL A 1 1042 ? 21.31550 -31.17639 -14.96629 1.000 40.80658 1040 VAL A O 1
ATOM 7581 N N . THR A 1 1043 ? 19.42117 -31.04826 -13.75662 1.000 42.62871 1041 THR A N 1
ATOM 7582 C CA . THR A 1 1043 ? 19.98941 -31.77016 -12.63546 1.000 34.97288 1041 THR A CA 1
ATOM 7583 C C . THR A 1 1043 ? 18.88825 -32.58053 -11.97753 1.000 35.44185 1041 THR A C 1
ATOM 7584 O O . THR A 1 1043 ? 17.70127 -32.36444 -12.23223 1.000 37.60990 1041 THR A O 1
ATOM 7588 N N . SER A 1 1044 ? 19.29836 -33.53432 -11.14405 1.000 47.46136 1042 SER A N 1
ATOM 7589 C CA . SER A 1 1044 ? 18.38225 -34.44082 -10.47174 1.000 37.37112 1042 SER A CA 1
ATOM 7590 C C . SER A 1 1044 ? 18.04417 -33.90652 -9.09365 1.000 39.15813 1042 SER A C 1
ATOM 7591 O O . SER A 1 1044 ? 18.82728 -33.19548 -8.46831 1.000 35.14677 1042 SER A O 1
ATOM 7594 N N . LEU A 1 1045 ? 16.86080 -34.24899 -8.62949 1.000 45.35496 1043 LEU A N 1
ATOM 7595 C CA . LEU A 1 1045 ? 16.37517 -33.80410 -7.34149 1.000 53.67887 1043 LEU A CA 1
ATOM 7596 C C . LEU A 1 1045 ? 16.04134 -35.01011 -6.48067 1.000 57.13977 1043 LEU A C 1
ATOM 7597 O O . LEU A 1 1045 ? 15.62693 -36.05140 -6.99428 1.000 51.94965 1043 LEU A O 1
ATOM 7602 N N . SER A 1 1046 ? 16.22466 -34.86705 -5.16900 1.000 63.49570 1044 SER A N 1
ATOM 7603 C CA . SER A 1 1046 ? 15.64382 -35.84608 -4.26289 1.000 61.45199 1044 SER A CA 1
ATOM 7604 C C . SER A 1 1046 ? 14.13591 -35.64048 -4.20713 1.000 54.34623 1044 SER A C 1
ATOM 7605 O O . SER A 1 1046 ? 13.61245 -34.58525 -4.56497 1.000 47.93152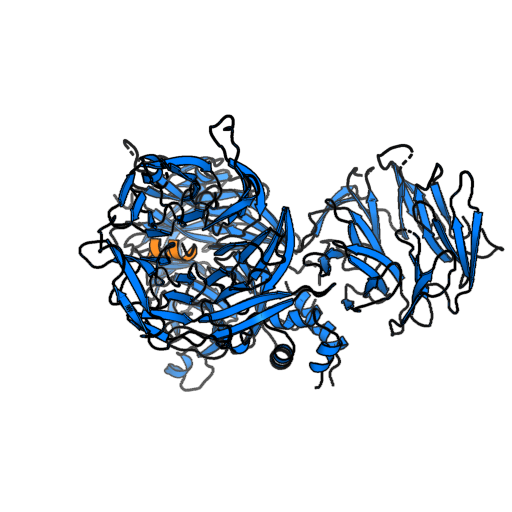 1044 SER A O 1
ATOM 7608 N N . GLU A 1 1047 ? 13.42358 -36.67275 -3.77559 1.000 59.25055 1045 GLU A N 1
ATOM 7609 C CA . GLU A 1 1047 ? 11.97316 -36.55230 -3.77544 1.000 60.75945 1045 GLU A CA 1
ATOM 7610 C C . GLU A 1 1047 ? 11.51241 -35.58306 -2.69252 1.000 56.61224 1045 GLU A C 1
ATOM 7611 O O . GLU A 1 1047 ? 10.60691 -34.77393 -2.92443 1.000 57.21644 1045 GLU A O 1
ATOM 7617 N N . SER A 1 1048 ? 12.13105 -35.64666 -1.50806 1.000 56.36054 1046 SER A N 1
ATOM 7618 C CA . SER A 1 1048 ? 12.00893 -34.57745 -0.52141 1.000 54.12432 1046 SER A CA 1
ATOM 7619 C C . SER A 1 1048 ? 12.06834 -33.19642 -1.17873 1.000 49.94429 1046 SER A C 1
ATOM 7620 O O . SER A 1 1048 ? 11.21487 -32.33497 -0.92896 1.000 47.73805 1046 SER A O 1
ATOM 7623 N N . TRP A 1 1049 ? 13.05421 -32.98521 -2.05811 1.000 42.21128 1047 TRP A N 1
ATOM 7624 C CA . TRP A 1 1049 ? 13.28819 -31.65317 -2.60911 1.000 44.80178 1047 TRP A CA 1
ATOM 7625 C C . TRP A 1 1049 ? 12.27227 -31.27950 -3.68025 1.000 42.74455 1047 TRP A C 1
ATOM 7626 O O . TRP A 1 1049 ? 11.81213 -30.13224 -3.71808 1.000 43.73798 1047 TRP A O 1
ATOM 7637 N N . TYR A 1 1050 ? 11.90563 -32.22735 -4.55192 1.000 42.63756 1048 TYR A N 1
ATOM 7638 C CA . TYR A 1 1050 ? 10.98699 -31.91397 -5.64226 1.000 39.62312 1048 TYR A CA 1
ATOM 7639 C C . TYR A 1 1050 ? 9.64273 -31.47319 -5.09089 1.000 49.31957 1048 TYR A C 1
ATOM 7640 O O . TYR A 1 1050 ? 9.10406 -30.43767 -5.49862 1.000 58.00656 1048 TYR A O 1
ATOM 7649 N N . ASN A 1 1051 ? 9.10909 -32.22184 -4.12038 1.000 47.80032 1049 ASN A N 1
ATOM 7650 C CA . ASN A 1 1051 ? 7.81360 -31.86451 -3.54490 1.000 53.37492 1049 ASN A CA 1
ATOM 7651 C C . ASN A 1 1051 ? 7.84663 -30.47539 -2.91041 1.000 50.97794 1049 ASN A C 1
ATOM 7652 O O . ASN A 1 1051 ? 6.92702 -29.67629 -3.12353 1.000 42.31530 1049 ASN A O 1
ATOM 7657 N N . LEU A 1 1052 ? 8.90328 -30.16233 -2.14398 1.000 49.48015 1050 LEU A N 1
ATOM 7658 C CA . LEU A 1 1052 ? 9.05048 -28.81439 -1.59278 1.000 54.19226 1050 LEU A CA 1
ATOM 7659 C C . LEU A 1 1052 ? 9.09701 -27.77340 -2.70342 1.000 56.93568 1050 LEU A C 1
ATOM 7660 O O . LEU A 1 1052 ? 8.42196 -26.73886 -2.63251 1.000 54.80773 1050 LEU A O 1
ATOM 7665 N N . LEU A 1 1053 ? 9.92113 -28.00823 -3.72245 1.000 56.25931 1051 LEU A N 1
ATOM 7666 C CA . LEU A 1 1053 ? 9.98282 -27.04580 -4.81255 1.000 57.45536 1051 LEU A CA 1
ATOM 7667 C C . LEU A 1 1053 ? 8.65689 -26.98138 -5.56761 1.000 54.49464 1051 LEU A C 1
ATOM 7668 O O . LEU A 1 1053 ? 8.14229 -25.88661 -5.83046 1.000 53.15203 1051 LEU A O 1
ATOM 7673 N N . LEU A 1 1054 ? 8.07302 -28.13737 -5.90050 1.000 50.86655 1052 LEU A N 1
ATOM 7674 C CA . LEU A 1 1054 ? 6.79040 -28.12656 -6.59665 1.000 52.83703 1052 LEU A CA 1
ATOM 7675 C C . LEU A 1 1054 ? 5.76808 -27.31513 -5.81943 1.000 61.26518 1052 LEU A C 1
ATOM 7676 O O . LEU A 1 1054 ? 4.97681 -26.56266 -6.40630 1.000 38.19353 1052 LEU A O 1
ATOM 7681 N N . ASP A 1 1055 ? 5.78416 -27.45403 -4.49439 1.000 71.20534 1053 ASP A N 1
ATOM 7682 C CA . ASP A 1 1055 ? 4.94777 -26.68209 -3.58811 1.000 76.12982 1053 ASP A CA 1
ATOM 7683 C C . ASP A 1 1055 ? 5.07799 -25.19577 -3.86979 1.000 62.92290 1053 ASP A C 1
ATOM 7684 O O . ASP A 1 1055 ? 4.12584 -24.55339 -4.32787 1.000 73.99841 1053 ASP A O 1
ATOM 7689 N N . MET A 1 1056 ? 6.26083 -24.64596 -3.60569 1.000 51.52556 1054 MET A N 1
ATOM 7690 C CA . MET A 1 1056 ? 6.43342 -23.21034 -3.72176 1.000 46.38919 1054 MET A CA 1
ATOM 7691 C C . MET A 1 1056 ? 6.50883 -22.75524 -5.17028 1.000 42.30778 1054 MET A C 1
ATOM 7692 O O . MET A 1 1056 ? 6.47363 -21.54989 -5.43053 1.000 41.48756 1054 MET A O 1
ATOM 7697 N N . GLN A 1 1057 ? 6.59978 -23.68820 -6.11698 1.000 45.13501 1055 GLN A N 1
ATOM 7698 C CA . GLN A 1 1057 ? 6.27076 -23.36912 -7.50183 1.000 39.31113 1055 GLN A CA 1
ATOM 7699 C C . GLN A 1 1057 ? 4.84156 -22.81192 -7.60003 1.000 39.29140 1055 GLN A C 1
ATOM 7700 O O . GLN A 1 1057 ? 4.61992 -21.75010 -8.17993 1.000 47.93977 1055 GLN A O 1
ATOM 7706 N N . ASN A 1 1058 ? 3.87315 -23.45679 -6.95721 1.000 59.00851 1056 ASN A N 1
ATOM 7707 C CA . ASN A 1 1058 ? 2.48567 -23.01263 -7.07464 1.000 64.07916 1056 ASN A CA 1
ATOM 7708 C C . ASN A 1 1058 ? 2.15777 -21.83935 -6.16800 1.000 60.34250 1056 ASN A C 1
ATOM 7709 O O . ASN A 1 1058 ? 1.20954 -21.10538 -6.45133 1.000 62.35373 1056 ASN A O 1
ATOM 7714 N N . ARG A 1 1059 ? 2.90651 -21.65901 -5.08244 1.000 61.04374 1057 ARG A N 1
ATOM 7715 C CA . ARG A 1 1059 ? 2.75080 -20.46886 -4.25794 1.000 57.05031 1057 ARG A CA 1
ATOM 7716 C C . ARG A 1 1059 ? 3.28011 -19.23079 -4.96616 1.000 55.80532 1057 ARG A C 1
ATOM 7717 O O . ARG A 1 1059 ? 2.72254 -18.13523 -4.80866 1.000 52.75027 1057 ARG A O 1
ATOM 7725 N N . LEU A 1 1060 ? 4.35696 -19.39249 -5.74345 1.000 50.49102 1058 LEU A N 1
ATOM 7726 C CA . LEU A 1 1060 ? 4.94824 -18.28351 -6.48354 1.000 47.10564 1058 LEU A CA 1
ATOM 7727 C C . LEU A 1 1060 ? 4.06067 -17.82449 -7.63337 1.000 50.45253 1058 LEU A C 1
ATOM 7728 O O . LEU A 1 1060 ? 4.08503 -16.64144 -8.00392 1.000 44.35467 1058 LEU A O 1
ATOM 7733 N N . ASN A 1 1061 ? 3.27916 -18.74185 -8.21185 1.000 51.07785 1059 ASN A N 1
ATOM 7734 C CA . ASN A 1 1061 ? 2.39672 -18.36729 -9.30906 1.000 45.24728 1059 ASN A CA 1
ATOM 7735 C C . ASN A 1 1061 ? 1.30271 -17.43561 -8.83774 1.000 51.88857 1059 ASN A C 1
ATOM 7736 O O . ASN A 1 1061 ? 0.87696 -16.54696 -9.58212 1.000 58.43828 1059 ASN A O 1
ATOM 7741 N N . LYS A 1 1062 ? 0.85630 -17.61362 -7.59901 1.000 56.10577 1060 LYS A N 1
ATOM 7742 C CA . LYS A 1 1062 ? -0.18123 -16.76896 -7.04182 1.000 49.95481 1060 LYS A CA 1
ATOM 7743 C C . LYS A 1 1062 ? 0.33091 -15.36480 -6.73910 1.000 53.36567 1060 LYS A C 1
ATOM 7744 O O . LYS A 1 1062 ? -0.46833 -14.43339 -6.61961 1.000 62.88714 1060 LYS A O 1
ATOM 7750 N N . VAL A 1 1063 ? 1.64301 -15.17314 -6.67805 1.000 52.07843 1061 VAL A N 1
ATOM 7751 C CA . VAL A 1 1063 ? 2.19975 -13.90284 -6.25589 1.000 56.88519 1061 VAL A CA 1
ATOM 7752 C C . VAL A 1 1063 ? 2.89341 -13.13804 -7.38586 1.000 49.31616 1061 VAL A C 1
ATOM 7753 O O . VAL A 1 1063 ? 2.85009 -11.90067 -7.39355 1.000 52.12063 1061 VAL A O 1
ATOM 7757 N N . ILE A 1 1064 ? 3.49424 -13.83171 -8.35387 1.000 48.38623 1062 ILE A N 1
ATOM 7758 C CA . ILE A 1 1064 ? 4.26572 -13.19956 -9.42602 1.000 51.70462 1062 ILE A CA 1
ATOM 7759 C C . ILE A 1 1064 ? 3.34819 -12.68486 -10.53541 1.000 56.26587 1062 ILE A C 1
ATOM 7760 O O . ILE A 1 1064 ? 2.57174 -13.44892 -11.13272 1.000 46.06879 1062 ILE A O 1
ATOM 7765 N N . LYS A 1 1065 ? 3.46376 -11.39150 -10.84465 1.000 56.93084 1063 LYS A N 1
ATOM 7766 C CA . LYS A 1 1065 ? 2.68109 -10.80813 -11.92937 1.000 56.54578 1063 LYS A CA 1
ATOM 7767 C C . LYS A 1 1065 ? 3.26411 -11.26750 -13.26303 1.000 52.40371 1063 LYS A C 1
ATOM 7768 O O . LYS A 1 1065 ? 4.43751 -11.00125 -13.55143 1.000 59.57517 1063 LYS A O 1
ATOM 7774 N N . SER A 1 1066 ? 2.47044 -11.97359 -14.07418 1.000 36.39491 1064 SER A N 1
ATOM 7775 C CA . SER A 1 1066 ? 2.97487 -12.49563 -15.34070 1.000 40.75303 1064 SER A CA 1
ATOM 7776 C C . SER A 1 1066 ? 2.55917 -11.56995 -16.47602 1.000 47.55099 1064 SER A C 1
ATOM 7777 O O . SER A 1 1066 ? 1.38542 -11.18709 -16.57490 1.000 35.79760 1064 SER A O 1
ATOM 7780 N N . VAL A 1 1067 ? 3.53144 -11.20558 -17.31875 1.000 33.07213 1065 VAL A N 1
ATOM 7781 C CA . VAL A 1 1067 ? 3.27396 -10.28277 -18.41170 1.000 33.45499 1065 VAL A CA 1
ATOM 7782 C C . VAL A 1 1067 ? 2.39759 -10.96383 -19.45117 1.000 38.49200 1065 VAL A C 1
ATOM 7783 O O . VAL A 1 1067 ? 2.70069 -12.07196 -19.91997 1.000 40.87911 1065 VAL A O 1
ATOM 7787 N N . GLY A 1 1068 ? 1.32518 -10.28158 -19.84392 1.000 35.01368 1066 GLY A N 1
ATOM 7788 C CA . GLY A 1 1068 ? 0.30278 -10.87046 -20.66063 1.000 35.54066 1066 GLY A CA 1
ATOM 7789 C C . GLY A 1 1068 ? -0.61661 -11.78861 -19.90837 1.000 47.94077 1066 GLY A C 1
ATOM 7790 O O . GLY A 1 1068 ? -1.51780 -12.36963 -20.51868 1.000 62.08732 1066 GLY A O 1
ATOM 7791 N N . LYS A 1 1069 ? -0.40803 -11.94652 -18.60465 1.000 43.38566 1067 LYS A N 1
ATOM 7792 C CA . LYS A 1 1069 ? -1.28596 -12.73268 -17.74985 1.000 39.99813 1067 LYS A CA 1
ATOM 7793 C C . LYS A 1 1069 ? -1.41938 -14.16200 -18.26673 1.000 42.31683 1067 LYS A C 1
ATOM 7794 O O . LYS A 1 1069 ? -2.45694 -14.81229 -18.09985 1.000 45.24242 1067 LYS A O 1
ATOM 7800 N N . ILE A 1 1070 ? -0.35099 -14.64544 -18.90670 1.000 41.43592 1068 ILE A N 1
ATOM 7801 C CA . ILE A 1 1070 ? -0.24034 -16.05327 -19.26492 1.000 41.09020 1068 ILE A CA 1
ATOM 7802 C C . ILE A 1 1070 ? 0.02221 -16.86984 -18.01080 1.000 42.02083 1068 ILE A C 1
ATOM 7803 O O . ILE A 1 1070 ? 0.86910 -16.50484 -17.17630 1.000 36.37815 1068 ILE A O 1
ATOM 7808 N N . GLU A 1 1071 ? -0.66944 -18.00156 -17.89245 1.000 34.21840 1069 GLU A N 1
ATOM 7809 C CA . GLU A 1 1071 ? -0.50640 -18.86991 -16.73421 1.000 39.74142 1069 GLU A CA 1
ATOM 7810 C C . GLU A 1 1071 ? 0.71824 -19.76839 -16.90878 1.000 32.57003 1069 GLU A C 1
ATOM 7811 O O . GLU A 1 1071 ? 0.93252 -20.35180 -17.97629 1.000 31.60765 1069 GLU A O 1
ATOM 7817 N N . HIS A 1 1072 ? 1.52360 -19.87263 -15.84836 1.000 37.12928 1070 HIS A N 1
ATOM 7818 C CA . HIS A 1 1072 ? 2.78493 -20.60396 -15.93119 1.000 32.46394 1070 HIS A CA 1
ATOM 7819 C C . HIS A 1 1072 ? 2.54418 -22.08057 -16.21222 1.000 31.68800 1070 HIS A C 1
ATOM 7820 O O . HIS A 1 1072 ? 3.20959 -22.67792 -17.06722 1.000 29.26267 1070 HIS A O 1
ATOM 7827 N N . SER A 1 1073 ? 1.57563 -22.68127 -15.51276 1.000 37.06947 1071 SER A N 1
ATOM 7828 C CA . SER A 1 1073 ? 1.21110 -24.07003 -15.78680 1.000 37.18969 1071 SER A CA 1
ATOM 7829 C C . SER A 1 1073 ? 0.91601 -24.29998 -17.27184 1.000 41.34028 1071 SER A C 1
ATOM 7830 O O . SER A 1 1073 ? 1.30036 -25.33421 -17.82823 1.000 36.31299 1071 SER A O 1
ATOM 7833 N N . PHE A 1 1074 ? 0.25508 -23.33660 -17.93533 1.000 37.35266 1072 PHE A N 1
ATOM 7834 C CA . PHE A 1 1074 ? -0.04312 -23.47570 -19.36073 1.000 38.52032 1072 PHE A CA 1
ATOM 7835 C C . PHE A 1 1074 ? 1.22404 -23.41253 -20.20382 1.000 46.39102 1072 PHE A C 1
ATOM 7836 O O . PHE A 1 1074 ? 1.40818 -24.19282 -21.15237 1.000 54.20775 1072 PHE A O 1
ATOM 7844 N N . TRP A 1 1075 ? 2.06146 -22.42345 -19.91728 1.000 35.34516 1073 TRP A N 1
ATOM 7845 C CA . TRP A 1 1075 ? 3.35833 -22.28027 -20.55985 1.000 34.12963 1073 TRP A CA 1
ATOM 7846 C C . TRP A 1 1075 ? 4.12902 -23.59718 -20.54371 1.000 26.46749 1073 TRP A C 1
ATOM 7847 O O . TRP A 1 1075 ? 4.45562 -24.16127 -21.59475 1.000 31.51645 1073 TRP A O 1
ATOM 7858 N N . ARG A 1 1076 ? 4.38581 -24.12816 -19.35720 1.000 26.73086 1074 ARG A N 1
ATOM 7859 C CA . ARG A 1 1076 ? 5.27912 -25.26762 -19.25714 1.000 25.93075 1074 ARG A CA 1
ATOM 7860 C C . ARG A 1 1076 ? 4.61397 -26.57907 -19.64787 1.000 30.06345 1074 ARG A C 1
ATOM 7861 O O . ARG A 1 1076 ? 5.30178 -27.60352 -19.71328 1.000 26.91109 1074 ARG A O 1
ATOM 7869 N N . SER A 1 1077 ? 3.31542 -26.56578 -19.93599 1.000 27.79080 1075 SER A N 1
ATOM 7870 C CA . SER A 1 1077 ? 2.61593 -27.77716 -20.33296 1.000 28.62410 1075 SER A CA 1
ATOM 7871 C C . SER A 1 1077 ? 3.27086 -28.40577 -21.54734 1.000 30.95209 1075 SER A C 1
ATOM 7872 O O . SER A 1 1077 ? 3.69433 -27.71918 -22.47640 1.000 32.79460 1075 SER A O 1
ATOM 7875 N N . PHE A 1 1078 ? 3.35886 -29.72247 -21.52721 1.000 29.17493 1076 PHE A N 1
ATOM 7876 C CA . PHE A 1 1078 ? 3.83663 -30.45349 -22.68651 1.000 38.55424 1076 PHE A CA 1
ATOM 7877 C C . PHE A 1 1078 ? 2.81266 -30.33130 -23.79975 1.000 35.27088 1076 PHE A C 1
ATOM 7878 O O . PHE A 1 1078 ? 1.61274 -30.50603 -23.57287 1.000 45.42718 1076 PHE A O 1
ATOM 7886 N N . HIS A 1 1079 ? 3.28241 -30.03227 -25.00295 1.000 30.90324 1077 HIS A N 1
ATOM 7887 C CA . HIS A 1 1079 ? 2.37320 -29.67326 -26.08292 1.000 33.16766 1077 HIS A CA 1
ATOM 7888 C C . HIS A 1 1079 ? 2.97465 -30.06062 -27.42984 1.000 38.88085 1077 HIS A C 1
ATOM 7889 O O . HIS A 1 1079 ? 4.06861 -29.60497 -27.79791 1.000 27.14430 1077 HIS A O 1
ATOM 7896 N N . THR A 1 1080 ? 2.27784 -30.94622 -28.13840 1.000 39.70403 1078 THR A N 1
ATOM 7897 C CA . THR A 1 1080 ? 2.47499 -31.21192 -29.54787 1.000 45.70186 1078 THR A CA 1
ATOM 7898 C C . THR A 1 1080 ? 1.22119 -30.71012 -30.26701 1.000 54.24072 1078 THR A C 1
ATOM 7899 O O . THR A 1 1080 ? 0.58718 -29.74945 -29.79816 1.000 73.58876 1078 THR A O 1
ATOM 7903 N N . GLU A 1 1081 ? 0.85404 -31.34072 -31.37795 1.000 48.77154 1079 GLU A N 1
ATOM 7904 C CA . GLU A 1 1081 ? -0.51297 -31.20951 -31.85175 1.000 57.74612 1079 GLU A CA 1
ATOM 7905 C C . GLU A 1 1081 ? -1.32903 -32.45359 -31.56307 1.000 73.20969 1079 GLU A C 1
ATOM 7906 O O . GLU A 1 1081 ? -2.55941 -32.37090 -31.50307 1.000 84.86353 1079 GLU A O 1
ATOM 7912 N N . ARG A 1 1082 ? -0.66553 -33.59304 -31.36358 1.000 77.21803 1080 ARG A N 1
ATOM 7913 C CA . ARG A 1 1082 ? -1.34953 -34.79146 -30.90023 1.000 85.07409 1080 ARG A CA 1
ATOM 7914 C C . ARG A 1 1082 ? -2.00181 -34.55351 -29.54173 1.000 85.82280 1080 ARG A C 1
ATOM 7915 O O . ARG A 1 1082 ? -3.20960 -34.76214 -29.37709 1.000 97.60238 1080 ARG A O 1
ATOM 7923 N N . LYS A 1 1083 ? -1.22748 -34.07967 -28.56394 1.000 75.65837 1081 LYS A N 1
ATOM 7924 C CA . LYS A 1 1083 ? -1.67111 -34.09738 -27.17610 1.000 65.59707 1081 LYS A CA 1
ATOM 7925 C C . LYS A 1 1083 ? -1.07276 -32.93562 -26.39848 1.000 57.21781 1081 LYS A C 1
ATOM 7926 O O . LYS A 1 1083 ? 0.00524 -32.42837 -26.72463 1.000 49.66685 1081 LYS A O 1
ATOM 7932 N N . THR A 1 1084 ? -1.77564 -32.54501 -25.32998 1.000 57.01405 1082 THR A N 1
ATOM 7933 C CA . THR A 1 1084 ? -1.29804 -31.49445 -24.42735 1.000 53.33976 1082 THR A CA 1
ATOM 7934 C C . THR A 1 1084 ? -1.50614 -31.94428 -22.98106 1.000 52.80662 1082 THR A C 1
ATOM 7935 O O . THR A 1 1084 ? -2.60709 -31.83259 -22.44082 1.000 56.77936 1082 THR A O 1
ATOM 7939 N N . GLU A 1 1085 ? -0.43940 -32.45027 -22.35383 1.000 51.61025 1083 GLU A N 1
ATOM 7940 C CA . GLU A 1 1085 ? -0.40767 -32.86480 -20.95819 1.000 44.02542 1083 GLU A CA 1
ATOM 7941 C C . GLU A 1 1085 ? 0.25540 -31.78582 -20.11314 1.000 45.55895 1083 GLU A C 1
ATOM 7942 O O . GLU A 1 1085 ? 0.99080 -30.94210 -20.63649 1.000 52.08901 1083 GLU A O 1
ATOM 7948 N N . PRO A 1 1086 ? -0.00251 -31.74264 -18.80761 1.000 46.33289 1084 PRO A N 1
ATOM 7949 C CA . PRO A 1 1086 ? 0.72545 -30.79836 -17.95560 1.000 45.83621 1084 PRO A CA 1
ATOM 7950 C C . PRO A 1 1086 ? 2.13309 -31.30759 -17.67367 1.000 47.88940 1084 PRO A C 1
ATOM 7951 O O . PRO A 1 1086 ? 2.44418 -32.48768 -17.84272 1.000 54.22965 1084 PRO A O 1
ATOM 7955 N N . ALA A 1 1087 ? 2.99906 -30.38641 -17.25850 1.000 43.15232 1085 ALA A N 1
ATOM 7956 C CA . ALA A 1 1087 ? 4.37988 -30.75402 -16.96389 1.000 41.18023 1085 ALA A CA 1
ATOM 7957 C C . ALA A 1 1087 ? 4.45835 -31.62673 -15.71491 1.000 43.18714 1085 ALA A C 1
ATOM 7958 O O . ALA A 1 1087 ? 3.70119 -31.43500 -14.76128 1.000 55.89265 1085 ALA A O 1
ATOM 7960 N N . THR A 1 1088 ? 5.38456 -32.59034 -15.71610 1.000 33.22841 1086 THR A N 1
ATOM 7961 C CA . THR A 1 1088 ? 5.57164 -33.48516 -14.57771 1.000 38.64229 1086 THR A CA 1
ATOM 7962 C C . THR A 1 1088 ? 7.05271 -33.76879 -14.38799 1.000 30.39727 1086 THR A C 1
ATOM 7963 O O . THR A 1 1088 ? 7.82686 -33.72732 -15.34077 1.000 37.55798 1086 THR A O 1
ATOM 7967 N N . GLY A 1 1089 ? 7.43508 -34.06583 -13.14366 1.000 43.84509 1087 GLY A N 1
ATOM 7968 C CA . GLY A 1 1089 ? 8.80921 -34.45229 -12.82378 1.000 45.82609 1087 GLY A CA 1
ATOM 7969 C C . GLY A 1 1089 ? 9.85175 -33.41046 -13.16752 1.000 47.82406 1087 GLY A C 1
ATOM 7970 O O . GLY A 1 1089 ? 11.01718 -33.75052 -13.41174 1.000 48.78159 1087 GLY A O 1
ATOM 7971 N N . PHE A 1 1090 ? 9.46290 -32.14250 -13.18314 1.000 47.13312 1088 PHE A N 1
ATOM 7972 C CA . PHE A 1 1090 ? 10.29552 -31.09387 -13.74243 1.000 42.88611 1088 PHE A CA 1
ATOM 7973 C C . PHE A 1 1090 ? 10.00818 -29.79364 -13.00294 1.000 41.75148 1088 PHE A C 1
ATOM 7974 O O . PHE A 1 1090 ? 8.85079 -29.38636 -12.85918 1.000 47.45849 1088 PHE A O 1
ATOM 7982 N N . ILE A 1 1091 ? 11.06050 -29.13708 -12.55326 1.000 32.26497 1089 ILE A N 1
ATOM 7983 C CA . ILE A 1 1091 ? 10.94296 -27.92068 -11.77128 1.000 37.42649 1089 ILE A CA 1
ATOM 7984 C C . ILE A 1 1091 ? 11.57138 -26.77271 -12.54341 1.000 41.69689 1089 ILE A C 1
ATOM 7985 O O . ILE A 1 1091 ? 12.70080 -26.88330 -13.03361 1.000 52.65202 1089 ILE A O 1
ATOM 7990 N N . ASP A 1 1092 ? 10.83413 -25.68466 -12.67923 1.000 29.68318 1090 ASP A N 1
ATOM 7991 C CA . ASP A 1 1092 ? 11.30714 -24.58462 -13.50352 1.000 25.37491 1090 ASP A CA 1
ATOM 7992 C C . ASP A 1 1092 ? 12.22058 -23.72557 -12.62954 1.000 25.70697 1090 ASP A C 1
ATOM 7993 O O . ASP A 1 1092 ? 11.75853 -22.87855 -11.86400 1.000 35.69792 1090 ASP A O 1
ATOM 7998 N N . GLY A 1 1093 ? 13.52764 -23.96739 -12.71300 1.000 25.01914 1091 GLY A N 1
ATOM 7999 C CA . GLY A 1 1093 ? 14.45850 -23.21716 -11.88833 1.000 32.61950 1091 GLY A CA 1
ATOM 8000 C C . GLY A 1 1093 ? 14.39488 -21.71915 -12.11456 1.000 40.72808 1091 GLY A C 1
ATOM 8001 O O . GLY A 1 1093 ? 14.64289 -20.93579 -11.19604 1.000 36.68409 1091 GLY A O 1
ATOM 8002 N N . ASP A 1 1094 ? 14.08499 -21.29720 -13.33628 1.000 45.95191 1092 ASP A N 1
ATOM 8003 C CA . ASP A 1 1094 ? 13.86775 -19.87950 -13.56769 1.000 42.47312 1092 ASP A CA 1
ATOM 8004 C C . ASP A 1 1094 ? 12.79107 -19.35005 -12.64204 1.000 37.63882 1092 ASP A C 1
ATOM 8005 O O . ASP A 1 1094 ? 12.95563 -18.28772 -12.02705 1.000 36.91562 1092 ASP A O 1
ATOM 8010 N N . LEU A 1 1095 ? 11.69446 -20.10245 -12.50234 1.000 38.40317 1093 LEU A N 1
ATOM 8011 C CA . LEU A 1 1095 ? 10.61100 -19.68707 -11.61846 1.000 31.43207 1093 LEU A CA 1
ATOM 8012 C C . LEU A 1 1095 ? 11.00594 -19.79458 -10.14627 1.000 29.34534 1093 LEU A C 1
ATOM 8013 O O . LEU A 1 1095 ? 10.61251 -18.94723 -9.34092 1.000 30.65893 1093 LEU A O 1
ATOM 8018 N N . ILE A 1 1096 ? 11.76927 -20.82046 -9.76014 1.000 29.21018 1094 ILE A N 1
ATOM 8019 C CA . ILE A 1 1096 ? 12.15849 -20.90077 -8.35584 1.000 44.48383 1094 ILE A CA 1
ATOM 8020 C C . ILE A 1 1096 ? 13.09791 -19.75229 -7.99608 1.000 55.54069 1094 ILE A C 1
ATOM 8021 O O . ILE A 1 1096 ? 13.01590 -19.19236 -6.89385 1.000 59.22711 1094 ILE A O 1
ATOM 8026 N N . GLU A 1 1097 ? 13.97462 -19.35289 -8.92832 1.000 52.44464 1095 GLU A N 1
ATOM 8027 C CA . GLU A 1 1097 ? 14.95147 -18.30495 -8.62795 1.000 45.33395 1095 GLU A CA 1
ATOM 8028 C C . GLU A 1 1097 ? 14.31463 -16.91959 -8.60208 1.000 49.29574 1095 GLU A C 1
ATOM 8029 O O . GLU A 1 1097 ? 14.86091 -15.99563 -7.97956 1.000 47.62935 1095 GLU A O 1
ATOM 8035 N N . SER A 1 1098 ? 13.17700 -16.74310 -9.27907 1.000 49.64914 1096 SER A N 1
ATOM 8036 C CA . SER A 1 1098 ? 12.48602 -15.46176 -9.20738 1.000 49.75959 1096 SER A CA 1
ATOM 8037 C C . SER A 1 1098 ? 11.97351 -15.15492 -7.80030 1.000 55.39242 1096 SER A C 1
ATOM 8038 O O . SER A 1 1098 ? 11.63500 -13.99659 -7.52022 1.000 64.30461 1096 SER A O 1
ATOM 8041 N N . PHE A 1 1099 ? 11.94858 -16.14816 -6.90204 1.000 45.20568 1097 PHE A N 1
ATOM 8042 C CA . PHE A 1 1099 ? 11.59659 -15.88686 -5.50999 1.000 51.41851 1097 PHE A CA 1
ATOM 8043 C C . PHE A 1 1099 ? 12.51455 -14.85786 -4.86558 1.000 61.62537 1097 PHE A C 1
ATOM 8044 O O . PHE A 1 1099 ? 12.10988 -14.17754 -3.91925 1.000 61.56451 1097 PHE A O 1
ATOM 8052 N N . LEU A 1 1100 ? 13.76108 -14.76286 -5.31684 1.000 64.00908 1098 LEU A N 1
ATOM 8053 C CA . LEU A 1 1100 ? 14.70128 -13.86771 -4.66261 1.000 53.91771 1098 LEU A CA 1
ATOM 8054 C C . LEU A 1 1100 ? 14.46961 -12.41825 -5.02435 1.000 68.16864 1098 LEU A C 1
ATOM 8055 O O . LEU A 1 1100 ? 15.06254 -11.54174 -4.38897 1.000 84.78105 1098 LEU A O 1
ATOM 8060 N N . ASP A 1 1101 ? 13.63768 -12.13844 -6.02626 1.000 68.35007 1099 ASP A N 1
ATOM 8061 C CA . ASP A 1 1101 ? 13.53769 -10.78660 -6.55672 1.000 76.20662 1099 ASP A CA 1
ATOM 8062 C C . ASP A 1 1101 ? 12.15227 -10.19337 -6.36180 1.000 82.95930 1099 ASP A C 1
ATOM 8063 O O . ASP A 1 1101 ? 11.74870 -9.29159 -7.10201 1.000 95.73816 1099 ASP A O 1
ATOM 8068 N N . ILE A 1 1102 ? 11.43111 -10.65851 -5.35314 1.000 70.73485 1100 ILE A N 1
ATOM 8069 C CA . ILE A 1 1102 ? 10.11954 -10.13618 -5.03052 1.000 65.40153 1100 ILE A CA 1
ATOM 8070 C C . ILE A 1 1102 ? 10.17715 -9.45189 -3.66410 1.000 76.73332 1100 ILE A C 1
ATOM 8071 O O . ILE A 1 1102 ? 11.18510 -9.50224 -2.95248 1.000 64.66137 1100 ILE A O 1
ATOM 8076 N N . SER A 1 1103 ? 9.06436 -8.79543 -3.31325 1.000 91.03346 1101 SER A N 1
ATOM 8077 C CA . SER A 1 1103 ? 8.78130 -8.22425 -1.99829 1.000 92.94905 1101 SER A CA 1
ATOM 8078 C C . SER A 1 1103 ? 9.11294 -9.17729 -0.85675 1.000 95.30639 1101 SER A C 1
ATOM 8079 O O . SER A 1 1103 ? 9.09517 -10.39650 -1.03736 1.000 102.49604 1101 SER A O 1
ATOM 8082 N N . ARG A 1 1104 ? 9.39331 -8.64801 0.32899 1.000 94.30028 1102 ARG A N 1
ATOM 8083 C CA . ARG A 1 1104 ? 9.27250 -9.53720 1.47722 1.000 97.12565 1102 ARG A CA 1
ATOM 8084 C C . ARG A 1 1104 ? 7.81527 -9.58385 1.95598 1.000 95.29100 1102 ARG A C 1
ATOM 8085 O O . ARG A 1 1104 ? 7.40328 -10.60776 2.52217 1.000 96.32366 1102 ARG A O 1
ATOM 8093 N N . PRO A 1 1105 ? 6.98964 -8.53507 1.75937 1.000 85.22134 1103 PRO A N 1
ATOM 8094 C CA . PRO A 1 1105 ? 5.54186 -8.74254 1.95474 1.000 77.23675 1103 PRO A CA 1
ATOM 8095 C C . PRO A 1 1105 ? 5.01117 -9.92175 1.15442 1.000 75.13687 1103 PRO A C 1
ATOM 8096 O O . PRO A 1 1105 ? 4.28704 -10.76352 1.70301 1.000 62.93228 1103 PRO A O 1
ATOM 8100 N N . LYS A 1 1106 ? 5.38862 -10.02965 -0.12613 1.000 82.53109 1104 LYS A N 1
ATOM 8101 C CA . LYS A 1 1106 ? 4.91297 -11.14423 -0.93738 1.000 79.13145 1104 LYS A CA 1
ATOM 8102 C C . LYS A 1 1106 ? 5.67418 -12.43185 -0.64589 1.000 71.55363 1104 LYS A C 1
ATOM 8103 O O . LYS A 1 1106 ? 5.11174 -13.51902 -0.80558 1.000 79.98051 1104 LYS A O 1
ATOM 8109 N N . MET A 1 1107 ? 6.92632 -12.34048 -0.18932 1.000 65.63051 1105 MET A N 1
ATOM 8110 C CA . MET A 1 1107 ? 7.61788 -13.53114 0.30464 1.000 61.67642 1105 MET A CA 1
ATOM 8111 C C . MET A 1 1107 ? 6.82975 -14.22066 1.41792 1.000 77.62131 1105 MET A C 1
ATOM 8112 O O . MET A 1 1107 ? 6.74483 -15.45546 1.45452 1.000 78.50069 1105 MET A O 1
ATOM 8117 N N . GLN A 1 1108 ? 6.23639 -13.44803 2.33574 1.000 83.69736 1106 GLN A N 1
ATOM 8118 C CA . GLN A 1 1108 ? 5.51436 -14.09063 3.43077 1.000 86.23840 1106 GLN A CA 1
ATOM 8119 C C . GLN A 1 1108 ? 4.17770 -14.69091 2.99929 1.000 91.10486 1106 GLN A C 1
ATOM 8120 O O . GLN A 1 1108 ? 3.65627 -15.56329 3.70662 1.000 92.78314 1106 GLN A O 1
ATOM 8126 N N . GLU A 1 1109 ? 3.61651 -14.25582 1.86080 1.000 92.38110 1107 GLU A N 1
ATOM 8127 C CA . GLU A 1 1109 ? 2.46255 -14.94433 1.28730 1.000 88.73392 1107 GLU A CA 1
ATOM 8128 C C . GLU A 1 1109 ? 2.82759 -16.34877 0.84240 1.000 81.11152 1107 GLU A C 1
ATOM 8129 O O . GLU A 1 1109 ? 1.94364 -17.19801 0.67957 1.000 87.71472 1107 GLU A O 1
ATOM 8135 N N . VAL A 1 1110 ? 4.11707 -16.60993 0.68435 1.000 73.97969 1108 VAL A N 1
ATOM 8136 C CA . VAL A 1 1110 ? 4.63647 -17.84017 0.12547 1.000 68.70759 1108 VAL A CA 1
ATOM 8137 C C . VAL A 1 1110 ? 5.32373 -18.67963 1.21273 1.000 79.32329 1108 VAL A C 1
ATOM 8138 O O . VAL A 1 1110 ? 6.05872 -19.60441 0.91663 1.000 76.09758 1108 VAL A O 1
ATOM 8142 N N . VAL A 1 1111 ? 5.05049 -18.41080 2.49113 1.000 96.84248 1109 VAL A N 1
ATOM 8143 C CA . VAL A 1 1111 ? 5.65540 -19.22510 3.54149 1.000 108.19056 1109 VAL A CA 1
ATOM 8144 C C . VAL A 1 1111 ? 4.63388 -19.67462 4.58498 1.000 111.81488 1109 VAL A C 1
ATOM 8145 O O . VAL A 1 1111 ? 5.01514 -20.09099 5.68408 1.000 126.67163 1109 VAL A O 1
ATOM 8149 N N . ALA A 1 1112 ? 3.33774 -19.60696 4.25346 1.000 99.90974 1110 ALA A N 1
ATOM 8150 C CA . ALA A 1 1112 ? 2.29522 -19.97324 5.21260 1.000 88.61789 1110 ALA A CA 1
ATOM 8151 C C . ALA A 1 1112 ? 2.55081 -21.33965 5.84363 1.000 82.01446 1110 ALA A C 1
ATOM 8152 O O . ALA A 1 1112 ? 2.34699 -21.52447 7.04956 1.000 80.42201 1110 ALA A O 1
ATOM 8154 N N . ASN A 1 1113 ? 2.99309 -22.30788 5.04721 1.000 77.63384 1111 ASN A N 1
ATOM 8155 C CA . ASN A 1 1113 ? 3.29087 -23.64533 5.56111 1.000 80.78861 1111 ASN A CA 1
ATOM 8156 C C . ASN A 1 1113 ? 4.72952 -24.05309 5.23741 1.000 73.41614 1111 ASN A C 1
ATOM 8157 O O . ASN A 1 1113 ? 5.27624 -24.97490 5.85246 1.000 69.13956 1111 ASN A O 1
ATOM 8162 N N . GLU A 1 1125 ? 6.94022 -25.54303 8.96322 1.000 90.27847 1123 GLU A N 1
ATOM 8163 C CA . GLU A 1 1125 ? 7.47557 -24.66083 9.99587 1.000 99.32388 1123 GLU A CA 1
ATOM 8164 C C . GLU A 1 1125 ? 8.21130 -23.47778 9.37353 1.000 103.60533 1123 GLU A C 1
ATOM 8165 O O . GLU A 1 1125 ? 8.84185 -22.70386 10.09115 1.000 110.29475 1123 GLU A O 1
ATOM 8171 N N . ALA A 1 1126 ? 8.08983 -23.33092 8.05160 1.000 98.18856 1124 ALA A N 1
ATOM 8172 C CA . ALA A 1 1126 ? 9.06735 -22.60260 7.24062 1.000 88.53426 1124 ALA A CA 1
ATOM 8173 C C . ALA A 1 1126 ? 9.07152 -21.08612 7.48662 1.000 84.03829 1124 ALA A C 1
ATOM 8174 O O . ALA A 1 1126 ? 8.05848 -20.47881 7.85429 1.000 84.72975 1124 ALA A O 1
ATOM 8176 N N . THR A 1 1127 ? 10.23984 -20.46901 7.26737 1.000 70.14040 1125 THR A N 1
ATOM 8177 C CA . THR A 1 1127 ? 10.37848 -19.01845 7.34694 1.000 78.81248 1125 THR A CA 1
ATOM 8178 C C . THR A 1 1127 ? 10.97626 -18.47851 6.04664 1.000 87.59961 1125 THR A C 1
ATOM 8179 O O . THR A 1 1127 ? 11.69799 -19.18653 5.33336 1.000 89.90531 1125 THR A O 1
ATOM 8183 N N . ALA A 1 1128 ? 10.65258 -17.21475 5.73257 1.000 83.08883 1126 ALA A N 1
ATOM 8184 C CA . ALA A 1 1128 ? 11.10751 -16.62294 4.47566 1.000 67.05598 1126 ALA A CA 1
ATOM 8185 C C . ALA A 1 1128 ? 12.62744 -16.58871 4.40378 1.000 66.92557 1126 ALA A C 1
ATOM 8186 O O . ALA A 1 1128 ? 13.22821 -16.99521 3.40174 1.000 69.11061 1126 ALA A O 1
ATOM 8188 N N . ASP A 1 1129 ? 13.26872 -16.11738 5.46642 1.000 69.92552 1127 ASP A N 1
ATOM 8189 C CA . ASP A 1 1129 ? 14.72391 -16.10443 5.50547 1.000 74.73553 1127 ASP A CA 1
ATOM 8190 C C . ASP A 1 1129 ? 15.31212 -17.49958 5.32811 1.000 74.92078 1127 ASP A C 1
ATOM 8191 O O . ASP A 1 1129 ? 16.44937 -17.62753 4.86518 1.000 63.80210 1127 ASP A O 1
ATOM 8196 N N . ASP A 1 1130 ? 14.55216 -18.54603 5.65963 1.000 86.02840 1128 ASP A N 1
ATOM 8197 C CA . ASP A 1 1130 ? 15.01705 -19.91160 5.45355 1.000 92.01227 1128 ASP A CA 1
ATOM 8198 C C . ASP A 1 1130 ? 14.97324 -20.30956 3.98867 1.000 71.05310 1128 ASP A C 1
ATOM 8199 O O . ASP A 1 1130 ? 15.81406 -21.09808 3.53844 1.000 71.01872 1128 ASP A O 1
ATOM 8204 N N . LEU A 1 1131 ? 14.00017 -19.80352 3.23599 1.000 57.32084 1129 LEU A N 1
ATOM 8205 C CA . LEU A 1 1131 ? 13.90741 -20.22160 1.84214 1.000 63.15457 1129 LEU A CA 1
ATOM 8206 C C . LEU A 1 1131 ? 14.82462 -19.41345 0.94684 1.000 54.79205 1129 LEU A C 1
ATOM 8207 O O . LEU A 1 1131 ? 15.22671 -19.89551 -0.11981 1.000 49.84050 1129 LEU A O 1
ATOM 8212 N N . ILE A 1 1132 ? 15.14675 -18.18811 1.35863 1.000 45.34771 1130 ILE A N 1
ATOM 8213 C CA . ILE A 1 1132 ? 16.26656 -17.46829 0.76434 1.000 44.28227 1130 ILE A CA 1
ATOM 8214 C C . ILE A 1 1132 ? 17.49357 -18.37718 0.71821 1.000 56.55795 1130 ILE A C 1
ATOM 8215 O O . ILE A 1 1132 ? 18.08927 -18.59411 -0.34942 1.000 51.81174 1130 ILE A O 1
ATOM 8220 N N . LYS A 1 1133 ? 17.83282 -18.98801 1.86849 1.000 57.66197 1131 LYS A N 1
ATOM 8221 C CA . LYS A 1 1133 ? 18.94146 -19.94636 1.94923 1.000 61.09153 1131 LYS A CA 1
ATOM 8222 C C . LYS A 1 1133 ? 18.80880 -21.07335 0.92442 1.000 57.88221 1131 LYS A C 1
ATOM 8223 O O . LYS A 1 1133 ? 19.78847 -21.44499 0.26758 1.000 56.77683 1131 LYS A O 1
ATOM 8229 N N . VAL A 1 1134 ? 17.60857 -21.63512 0.77548 1.000 56.82778 1132 VAL A N 1
ATOM 8230 C CA . VAL A 1 1134 ? 17.43732 -22.73834 -0.16482 1.000 56.53224 1132 VAL A CA 1
ATOM 8231 C C . VAL A 1 1134 ? 17.58994 -22.25472 -1.59404 1.000 47.64746 1132 VAL A C 1
ATOM 8232 O O . VAL A 1 1134 ? 18.25334 -22.90370 -2.40551 1.000 44.56758 1132 VAL A O 1
ATOM 8236 N N . VAL A 1 1135 ? 16.95520 -21.13034 -1.93570 1.000 41.52498 1133 VAL A N 1
ATOM 8237 C CA . VAL A 1 1135 ? 16.98585 -20.66507 -3.32034 1.000 50.07190 1133 VAL A CA 1
ATOM 8238 C C . VAL A 1 1135 ? 18.37417 -20.15158 -3.68409 1.000 68.43111 1133 VAL A C 1
ATOM 8239 O O . VAL A 1 1135 ? 18.81186 -20.27312 -4.84209 1.000 59.03762 1133 VAL A O 1
ATOM 8243 N N . GLU A 1 1136 ? 19.09044 -19.58081 -2.70708 1.000 73.83297 1134 GLU A N 1
ATOM 8244 C CA . GLU A 1 1136 ? 20.46139 -19.14795 -2.94971 1.000 66.34393 1134 GLU A CA 1
ATOM 8245 C C . GLU A 1 1136 ? 21.36455 -20.33968 -3.23722 1.000 57.40998 1134 GLU A C 1
ATOM 8246 O O . GLU A 1 1136 ? 22.05498 -20.36772 -4.26129 1.000 56.51008 1134 GLU A O 1
ATOM 8252 N N . GLU A 1 1137 ? 21.35784 -21.34596 -2.34983 1.000 52.28816 1135 GLU A N 1
ATOM 8253 C CA . GLU A 1 1137 ? 22.13292 -22.55765 -2.59538 1.000 48.93227 1135 GLU A CA 1
ATOM 8254 C C . GLU A 1 1137 ? 21.88576 -23.11197 -3.99602 1.000 58.68238 1135 GLU A C 1
ATOM 8255 O O . GLU A 1 1137 ? 22.80536 -23.66127 -4.61395 1.000 73.71081 1135 GLU A O 1
ATOM 8261 N N . LEU A 1 1138 ? 20.66719 -22.95760 -4.53047 1.000 48.66697 1136 LEU A N 1
ATOM 8262 C CA . LEU A 1 1138 ? 20.37654 -23.46345 -5.86646 1.000 39.40670 1136 LEU A CA 1
ATOM 8263 C C . LEU A 1 1138 ? 20.86346 -22.53488 -6.97126 1.000 60.69703 1136 LEU A C 1
ATOM 8264 O O . LEU A 1 1138 ? 21.02621 -22.99898 -8.10613 1.000 55.42097 1136 LEU A O 1
ATOM 8269 N N . THR A 1 1139 ? 21.06828 -21.23383 -6.69220 1.000 65.17774 1137 THR A N 1
ATOM 8270 C CA . THR A 1 1139 ? 21.60791 -20.35408 -7.73530 1.000 59.94629 1137 THR A CA 1
ATOM 8271 C C . THR A 1 1139 ? 23.08972 -20.59731 -7.97803 1.000 58.87082 1137 THR A C 1
ATOM 8272 O O . THR A 1 1139 ? 23.57746 -20.28083 -9.06689 1.000 54.91558 1137 THR A O 1
ATOM 8276 N N . ARG A 1 1140 ? 23.81612 -21.14543 -6.98030 1.000 67.08510 1138 ARG A N 1
ATOM 8277 C CA . ARG A 1 1140 ? 25.23398 -21.53113 -7.02069 1.000 69.91412 1138 ARG A CA 1
ATOM 8278 C C . ARG A 1 1140 ? 25.47624 -22.77432 -7.86117 1.000 67.62404 1138 ARG A C 1
ATOM 8279 O O . ARG A 1 1140 ? 26.56456 -23.36299 -7.81763 1.000 78.17197 1138 ARG A O 1
ATOM 8287 N N . ILE A 1 1141 ? 24.45970 -23.18460 -8.61149 1.000 57.93231 1139 ILE A N 1
ATOM 8288 C CA . ILE A 1 1141 ? 24.51987 -24.43082 -9.36129 1.000 47.42337 1139 ILE A CA 1
ATOM 8289 C C . ILE A 1 1141 ? 25.00020 -24.18932 -10.78117 1.000 51.49397 1139 ILE A C 1
ATOM 8290 O O . ILE A 1 1141 ? 25.67122 -25.04780 -11.36624 1.000 56.52164 1139 ILE A O 1
ATOM 8295 N N . HIS A 1 1142 ? 24.72198 -23.01372 -11.32013 1.000 51.52495 1140 HIS A N 1
ATOM 8296 C CA . HIS A 1 1142 ? 25.15554 -22.65725 -12.64988 1.000 58.19317 1140 HIS A CA 1
ATOM 8297 C C . HIS A 1 1142 ? 25.96211 -21.35497 -12.60708 1.000 67.86582 1140 HIS A C 1
ATOM 8298 O O . HIS A 1 1142 ? 26.07554 -20.64332 -13.60802 1.000 83.64083 1140 HIS A O 1
ATOM 8305 N N . ASN B 2 1 ? 16.01651 -33.67201 -49.41441 1.000 30.81556 25 ASN B N 1
ATOM 8306 C CA . ASN B 2 1 ? 17.13748 -34.54158 -49.03183 1.000 54.44351 25 ASN B CA 1
ATOM 8307 C C . ASN B 2 1 ? 17.39271 -34.52105 -47.50715 1.000 56.90279 25 ASN B C 1
ATOM 8308 O O . ASN B 2 1 ? 17.67001 -33.46267 -46.94537 1.000 51.06162 25 ASN B O 1
ATOM 8313 N N . ALA B 2 2 ? 17.32893 -35.69511 -46.85728 1.000 60.36181 26 ALA B N 1
ATOM 8314 C CA . ALA B 2 2 ? 17.26212 -35.74931 -45.39155 1.000 55.34247 26 ALA B CA 1
ATOM 8315 C C . ALA B 2 2 ? 18.43797 -35.03441 -44.74385 1.000 55.43202 26 ALA B C 1
ATOM 8316 O O . ALA B 2 2 ? 18.27278 -34.31413 -43.74543 1.000 50.16915 26 ALA B O 1
ATOM 8318 N N . VAL B 2 3 ? 19.63636 -35.23586 -45.29077 1.000 45.26955 27 VAL B N 1
ATOM 8319 C CA . VAL B 2 3 ? 20.82873 -34.69596 -44.66057 1.000 37.66064 27 VAL B CA 1
ATOM 8320 C C . VAL B 2 3 ? 20.80143 -33.17745 -44.68647 1.000 43.64672 27 VAL B C 1
ATOM 8321 O O . VAL B 2 3 ? 21.12348 -32.50794 -43.69532 1.000 37.38456 27 VAL B O 1
ATOM 8325 N N . GLN B 2 4 ? 20.39729 -32.60715 -45.81076 1.000 44.50161 28 GLN B N 1
ATOM 8326 C CA . GLN B 2 4 ? 20.31192 -31.16040 -45.88390 1.000 42.26031 28 GLN B CA 1
ATOM 8327 C C . GLN B 2 4 ? 19.17877 -30.64281 -45.02029 1.000 27.28910 28 GLN B C 1
ATOM 8328 O O . GLN B 2 4 ? 19.35240 -29.68448 -44.25905 1.000 29.99182 28 GLN B O 1
ATOM 8334 N N . LEU B 2 5 ? 18.01271 -31.27211 -45.12480 1.000 27.08082 29 LEU B N 1
ATOM 8335 C CA . LEU B 2 5 ? 16.90025 -30.90820 -44.26067 1.000 41.81893 29 LEU B CA 1
ATOM 8336 C C . LEU B 2 5 ? 17.32119 -30.92630 -42.80246 1.000 25.65851 29 LEU B C 1
ATOM 8337 O O . LEU B 2 5 ? 16.95499 -30.02845 -42.03099 1.000 32.34907 29 LEU B O 1
ATOM 8342 N N . LEU B 2 6 ? 18.09865 -31.94477 -42.41136 1.000 29.40317 30 LEU B N 1
ATOM 8343 C CA . LEU B 2 6 ? 18.55056 -32.04611 -41.02813 1.000 30.45864 30 LEU B CA 1
ATOM 8344 C C . LEU B 2 6 ? 19.56080 -30.96852 -40.71538 1.000 24.94641 30 LEU B C 1
ATOM 8345 O O . LEU B 2 6 ? 19.44524 -30.28177 -39.69877 1.000 24.54443 30 LEU B O 1
ATOM 8350 N N . CYS B 2 7 ? 20.56256 -30.81278 -41.58280 1.000 35.34882 31 CYS B N 1
ATOM 8351 C CA . CYS B 2 7 ? 21.52785 -29.72853 -41.43991 1.000 44.95620 31 CYS B CA 1
ATOM 8352 C C . CYS B 2 7 ? 20.84278 -28.37481 -41.32861 1.000 39.57376 31 CYS B C 1
ATOM 8353 O O . CYS B 2 7 ? 21.25552 -27.52045 -40.53183 1.000 50.27478 31 CYS B O 1
ATOM 8356 N N . ALA B 2 8 ? 19.79011 -28.16761 -42.12108 1.000 27.36309 32 ALA B N 1
ATOM 8357 C CA . ALA B 2 8 ? 19.03770 -26.92205 -42.05774 1.000 26.99871 32 ALA B CA 1
ATOM 8358 C C . ALA B 2 8 ? 18.32082 -26.78761 -40.73264 1.000 29.48456 32 ALA B C 1
ATOM 8359 O O . ALA B 2 8 ? 18.35816 -25.72763 -40.10081 1.000 27.67459 32 ALA B O 1
ATOM 8361 N N . ARG B 2 9 ? 17.66146 -27.86375 -40.29590 1.000 36.14525 33 ARG B N 1
ATOM 8362 C CA . ARG B 2 9 ? 16.88830 -27.82927 -39.05917 1.000 33.28824 33 ARG B CA 1
ATOM 8363 C C . ARG B 2 9 ? 17.75868 -27.51745 -37.83884 1.000 32.13848 33 ARG B C 1
ATOM 8364 O O . ARG B 2 9 ? 17.28863 -26.91048 -36.87331 1.000 25.35049 33 ARG B O 1
ATOM 8372 N N . THR B 2 10 ? 19.01526 -27.95671 -37.84663 1.000 34.45381 34 THR B N 1
ATOM 8373 C CA . THR B 2 10 ? 19.86718 -27.71576 -36.70123 1.000 24.63780 34 THR B CA 1
ATOM 8374 C C . THR B 2 10 ? 20.18292 -26.24264 -36.59475 1.000 36.23734 34 THR B C 1
ATOM 8375 O O . THR B 2 10 ? 20.36162 -25.71704 -35.48467 1.000 25.98195 34 THR B O 1
ATOM 8379 N N . ARG B 2 11 ? 20.26422 -25.57072 -37.74813 1.000 28.86609 35 ARG B N 1
ATOM 8380 C CA . ARG B 2 11 ? 20.29494 -24.11292 -37.79739 1.000 28.91577 35 ARG B CA 1
ATOM 8381 C C . ARG B 2 11 ? 18.95130 -23.49644 -37.43673 1.000 39.09727 35 ARG B C 1
ATOM 8382 O O . ARG B 2 11 ? 18.90781 -22.30660 -37.12281 1.000 30.55894 35 ARG B O 1
ATOM 8390 N N . ASP B 2 12 ? 17.87299 -24.30402 -37.44546 1.000 55.41809 36 ASP B N 1
ATOM 8391 C CA . ASP B 2 12 ? 16.47243 -23.87803 -37.64202 1.000 49.59962 36 ASP B CA 1
ATOM 8392 C C . ASP B 2 12 ? 16.35020 -22.89267 -38.78793 1.000 65.61132 36 ASP B C 1
ATOM 8393 O O . ASP B 2 12 ? 15.45852 -22.04678 -38.78384 1.000 87.06238 36 ASP B O 1
ATOM 8398 N N . GLY B 2 13 ? 17.24439 -22.99467 -39.76983 1.000 59.56569 37 GLY B N 1
ATOM 8399 C CA . GLY B 2 13 ? 17.15588 -22.21725 -40.98857 1.000 62.68654 37 GLY B CA 1
ATOM 8400 C C . GLY B 2 13 ? 15.82890 -22.37551 -41.73038 1.000 66.97253 37 GLY B C 1
ATOM 8401 O O . GLY B 2 13 ? 15.30379 -23.48092 -41.93412 1.000 57.58232 37 GLY B O 1
#

Sequence (1072 aa):
SYNYVVTAQKPTAVNGCVTGHFTSAEDLNLLIAKNTRLEIYVVTAGLRPVKEVGMYGKIAVMELFRPKGESKDLLFILTAKYNACILEYKQSGESIDIITRAHGNVQDRIGRPSETGIIGIIDPECRMIGLRLYDGLFKVIPLDRDNKELKAFNIRLEELHVIDVKFLYGCQAPTICFVYQDPQGRHVKTYEVSLREKEFNKGPWKQENVEAEASMVIAVPEPFGGAIIIGQESITYHNGDKYLAIAPPIIKQSTIVCHNRVDPNGSRYLLGDMEGRLFMLLLEKEVTLKDLRVELLGETSIAECLTYLDNGVVFVGSRLGDSQLVKLNVDSNEQGSYVVAMETFTNLGPIVDMCVVDLERQGQGQLVTCSGAFKEGSLRIIRNGIGIHEHASIDLPGIKGLWPLRNRETDDTLVLSFVGQTRVLMLQTFFCGNVAHQQLIQITSASVEPQAKNISVASCNSSQVVVAVGRALYYLQIHPQELRQISHTEMEHEVACLDITPSPLCAIGLWTDISARILKLPSFELLHKEMLGGEIIPRSILMTTFESSHYLLCALGDGALFYFGLNIETGLLSDRKKVTLGTQPTVLRTFRSLSTTNVFACSDRPTVIYSSNHKLVFSNVNLKEVNYMCPLNSGYPDSLALANNSTLTIGTIDEIQKLHIRTVPLYESPRKICYQEVSQCFGVLSSRIEVQDTSTTALRPSASTQALSSSVSSSKLFSGEEVEVHNLLIIDQHTFEVLHAHQFLQNEYALSLVSCKLGKDPNTYFIVGTAMVYPEEAEPKQGRIVVFQYSDGKLQTVAEKEVKGAVYSMVEFNGKLLASINSTVRLYEWTTEKELRTECNHYNNIMALYLKTKGDFILVGDLMRSVLLLAYKPMEGNFEEIARDFNPNWMSAVEILDDDNFLGAENAFNLFVCQKDSAATTDEERQHLQEVGLFHLGEFVNVFCHGSLVMQPTQGSVLFGTVNGMIGLVTSLSESWYNLLLDMQNRLNKVIKSVGKIEHSFWRSFHTERKTEPATGFIDGDLIESFLDISRPKMQEVVANEATADDLIKVVEELTRIHNAVQLLCARTRDG

Organism: Homo sapiens (NCBI:txid9606)

Solvent-accessible surface area: 46068 Å² total; per-residue (Å²): 39,75,3,2,5,3,26,19,37,106,13,16,1,1,59,17,20,14,47,9,61,0,16,26,48,154,46,46,0,0,0,5,1,30,5,23,56,0,27,2,38,7,20,63,121,29,29,125,69,20,49,43,12,28,8,40,0,33,14,45,14,26,76,17,13,83,26,152,89,32,86,47,14,0,0,2,0,0,0,38,14,26,15,1,2,5,0,23,6,99,105,94,50,180,56,44,68,15,51,25,68,8,68,18,64,6,82,40,242,130,40,145,78,17,118,65,32,42,22,21,19,28,8,50,109,14,105,0,0,0,0,4,5,10,26,7,26,2,10,0,0,33,24,63,113,125,33,123,126,3,156,42,23,44,1,184,5,148,18,110,51,3,11,19,5,47,8,4,63,46,31,165,38,20,0,2,0,1,0,15,54,52,110,160,26,28,12,0,42,7,30,40,1,25,61,237,106,104,84,43,61,180,20,64,28,186,81,69,95,28,37,75,88,1,40,17,0,5,15,0,13,121,56,24,10,0,0,0,5,1,5,54,82,24,0,12,4,8,46,39,154,80,116,34,55,27,74,24,120,65,0,114,110,14,36,6,57,12,46,32,92,10,34,104,49,0,22,86,3,0,0,1,1,96,37,1,21,1,0,14,0,29,9,87,109,137,154,54,7,127,71,7,111,15,75,67,15,12,88,8,10,10,4,66,16,4,0,48,7,52,116,13,20,0,3,0,0,0,66,11,3,30,7,21,1,1,70,21,57,143,114,51,61,172,147,43,26,65,12,64,64,91,85,74,61,74,2,0,1,1,0,12,16,6,23,40,8,69,13,107,225,144,33,30,4,6,0,0,0,0,1,4,0,65,27,34,1,4,0,8,8,0,30,26,7,0,11,21,94,96,100,37,60,59,125,44,87,32,4,73,5,3,20,28,16,110,142,172,127,70,22,72,29,10,5,0,0,31,111,60,136,47,154,71,18,137,155,53,4,63,49,7,6,57,17,26,115,124,96,76,11,82,0,41,42,35,16,60,157,22,144,111,125,93,6,55,27,20,10,22,22,70,53,24,0,0,9,0,8,26,117,10,0,38,10,20,52,18,60,102,141,120,40,139,106,69,17,102,44,96,13,118,51,82,4,17,8,14,20,2,48,121,42,62,8,0,0,0,0,0,103,85,25,5,0,0,7,1,1,75,10,68,64,8,106,86,61,32,103,49,100,7,43,63,154,80,23,0,132,23,6,16,7,17,55,3,62,108,51,74,29,1,0,0,0,10,14,66,0,5,0,2,22,3,24,14,69,41,141,75,0,82,12,51,127,86,56,67,21,16,1,16,105,50,56,0,52,15,65,42,4,139,40,133,90,47,46,2,0,0,0,2,0,49,66,4,2,0,0,14,20,54,44,77,100,18,35,57,6,72,5,57,54,195,43,2,31,64,6,0,41,4,60,19,48,127,69,106,6,4,0,3,0,40,90,75,36,2,12,8,0,49,28,19,113,18,58,100,17,50,41,107,51,15,74,5,105,3,7,1,32,61,9,19,51,4,116,112,32,81,0,0,0,0,0,1,3,31,48,10,37,110,56,147,128,91,73,47,87,70,84,6,11,9,59,110,18,109,19,75,33,97,22,72,25,175,72,62,140,80,132,118,45,26,22,3,3,0,0,0,2,29,11,116,79,14,93,19,45,0,3,7,51,5,39,156,26,1,6,0,20,3,17,18,30,11,115,2,44,210,21,114,44,32,0,0,0,0,0,0,0,6,3,67,95,148,60,74,81,4,142,59,0,2,0,1,0,0,35,32,56,132,43,106,17,95,62,39,10,56,53,91,7,174,0,0,0,20,16,16,27,66,3,84,25,36,0,0,0,0,6,23,30,17,0,42,0,2,52,21,28,147,148,96,82,2,135,61,51,13,40,18,150,66,16,67,9,0,6,50,8,57,36,86,54,47,50,0,0,0,0,0,31,66,48,0,3,0,0,1,0,15,58,78,178,128,23,78,28,78,71,37,2,33,1,111,26,84,7,107,0,3,4,5,9,6,34,69,62,70,21,4,2,0,1,3,61,25,51,1,0,1,0,0,49,52,30,97,38,83,99,73,112,120,76,108,88,55,6,80,43,44,0,16,2,7,13,0,9,11,0,19,14,5,23,98,22,39,4,52,126,174,80,31,96,6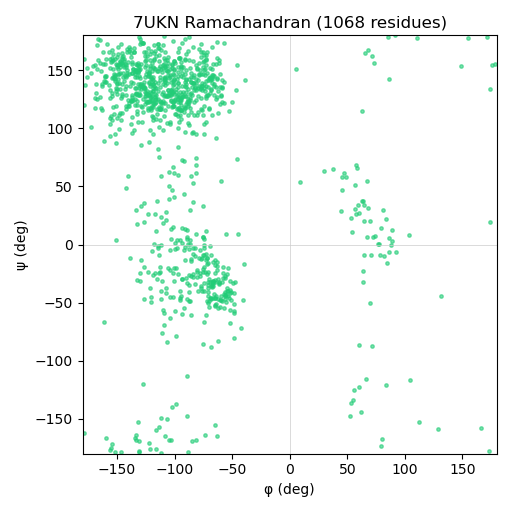1,32,4,4,0,0,0,15,20,0,10,0,0,4,3,8,37,10,40,99,83,54,22,76,70,0,62,76,4,18,81,39,0,47,176,12,41,171,26,21,2,126,8,122,9,69,70,8,21,13,1,56,30,162,148,42,77,71,91,36,65,4,7,0,5,0,59,7,0,36,38,0,41,75,25,56,92,102,64,6,97,110,3,20,86,131,208,48,61,2,49,76,16,18,121,26,0,9,79,4,46,109,42,51,31,15,2,59,117,24,20,30,45,39,36,62,60

Secondary structure (DSSP, 8-state):
--EEEEEEE-----SEEEEE-SS-SS--EEEEE-SSEEEEEEE---EEEEEEEE-SS-EEEEEEE--TT-SS-EEEEEETT-EEEEEEEE--SS--EEEEEEEEE---SS--BPTT--EEEE-TTSSEEEEE-BTTEEEEEE--TT--S---EEEE-S-S-EEEEEEPSS-SS-EEEEEEE-SS-EEEEEEEE-SSS-SEEE-SS--EEE-TT--EEEEPPTTT-SEEEE-SS-EEEEETTEEEEE--SGGGGS-EEEEEE-STTSSEEEEEETTSEEEEEEEE------EEEEEEEEE-SPEEEEEE-STTEEEEEESSS-EEEEEE-SS--TTS--EEEEEEE----SEEEEEEE-TTSSS--EEEEEE--GGG-EEEEEEESB-EEEEE---------EEEE---SS--EEEE-BTTB--EE---EEEEEE-SSS-EEEEESS----SSPPP-EEEE-SSEEEEEETTEEEEEEE-SSSEEEEEEEE-SS-EEEEE-----EEEEEESSS-EEEEEETTT--EEEEEE--SSS-EEEEEEEEETTEEEEEEEETTSEEEEEE--SSS---EEEEEEE--SSPPEEEEEESSS-EEEEEESSS-EEEEESSSSEEEEEBSSS---EEEEE----SSEEEEE-SS---EEEE--SSSEEEEEEE-SSEEEEEEEEGGGTEEEEEEEEEEE-------SS--TGGG-SSEEE----TT---EEEEEEEEEEETTT--EEEEEE--TTEEEEEEEEEE-TT---EEEEEEEEE--TT-SS-S-EEEEEEEEEESEEEEEEEEEESS-EEEEEEETTEEEEEESS-EEEEEE-TTS-EEEEEEE---S-EEEEEEETTEEEEEESSS-EEEEEEETTTTEEEEEEE--S---EEEEEEEETTEEEEEETTSEEEEEEE---SSHHHHTTBEEEEEEEE-SS-EEEEEE--S----EEEEEEEEETTS-EEEEEEE-HHHHHHHHHHHHHHHTTSPPGGG--HHHHHSEE-SS-EEPPBSEEEHHHHHGGGGS-HHHHHHT------HHHHHHHHHHHHTT-/-HHHHHHHHHHT-

Nearest PDB structures (foldseek):
  7ukn-assembly1_A  TM=1.001E+00  e=0.000E+00  Homo sapiens
  3ei2-assembly1_A  TM=9.903E-01  e=0.000E+00  Homo sapiens
  4a09-assembly1_A  TM=9.840E-01  e=0.000E+00  Homo sapiens
  4a0b-assembly2_C  TM=9.712E-01  e=0.000E+00  Homo sapiens
  4a0l-assembly2_C  TM=7.635E-01  e=0.000E+00  Homo sapiens